Protein AF-A0A4R0RV62-F1 (afdb_monomer_lite)

Foldseek 3Di:
DDLDPDAWEKEWQAAFLAPDPVNRQFGWIWTGDRQFTADIGTRVDDDDDPVRHHYHYLVNQWYWWFFFEFLAAELQFAQCQVVFDDDDPLAPVSQVVRSLVSLLCCVVCLVVSLVRSLVLLVLQLVLRYAEYEYEFEDFLRNQCSSVVSLLVSCVVCVSRHRYAYEYEHEAQQDDPVAPPDCRGRVNSLVVSLPDLRHAEYEYELVNYPDPVSSLVVLLVRLLSCLVNVHAYEYQFQLAQDPVDDGCVVSNLVSQLVCVVVVSDDPLYAYEYEQNLNCVPDDLVRLLVVLCSCVVSVHRYAYEWQQQLQQSHYQPPPVVRASSTDLQLCSCVSRVHQHAYRNHYHCGSSHNDDGNHLVVQLVVSCVNNVADDSSSSVSSSCNRGVSSCSSSSHDDPPDPPDDCSCRRTGGDGGHRPRIDIGGNPPAAEAEFACQQQVLLLLCLLQVLLVDPLNDQQVLLFFAFDDEQFPPDFWDDPDPPDTARETETAPVDGGDDNDPPDPLCRRYVHYPPLLSVLLNQLRSLADLNLLSQLLLQLLCCLAQPDDDPDDDHDHHYFYAHVPFGWPWKFKFWAAFDDDCVQFGWYWYAYPVVRGIDPVSTDHRGTAMWMWTATPVRFIKIKHQNVSNRGQQKWFACQLNWFPVCNVPCRIGRIDIGHPVCVVVVVRTTDTDDIDICNPDVLLVVLSVDDDDPVCVVVSCVVSQVRSCVNNVHHDDPSSSVSNSVSNVVSNVRVVSCVVVVSSVVGDSRTWMWGRDSVRDTDTD

InterPro domains:
  IPR032466 Metal-dependent hydrolase [SSF51556] (68-394)
  IPR052349 Metallo-dependent Hydrolases Superfamily Enzymes [PTHR32027] (11-478)

pLDDT: mean 86.6, std 13.99, range [22.2, 98.69]

Radius of gyration: 32.66 Å; chains: 1; bounding box: 83×63×93 Å

Secondary structure (DSSP, 8-state):
--------EEEEEEE---SSHHHHTSEEEEEEETTEEEEEEETTSPPP--TT-EEEE-TT-EEEEEPEEEEEEESTTTT-GGGSPPPSS-SHHHHHHHHHHHHTTGGG-HHHHHHHHHHHHHHHHHTTEEEEEEEEE-BTTTBTHHHHHHHHHHHHHTTT-EEEEEEEE-S-S--TTTTT-TTSHHHHHHHHHT-TT--EEEE-GGGSSSHHHHHHHHHHHHHHHHHTT-EEEEEE--S--TTSPPTHHHHHHHHHHHHHTT-S-TT--EEEEE-GGGGG--HHHHHHHHHHHHHTT--EEEEE-HHHHHHHSSTTSSS----S--HHHHHHHH----EE--B-SSBTTB-S--S-HHHHHHHHHHHHT--SHHHHHHHHHHTTHHHHHHTT-S----TTS-GGGTTTS--TTSBS-EEEEE---S-EEEEEHHHHHHHHHHHHHGGGGSTTSPPPHHHHSEE-S--STTSPPEEEETTEEEEEEEEETTSPPPP-STTS-HHHHSTTS-HHHHHHHHHHHHT-S-HHHHHHHHHHHHIIIIIS--TT-TTPPEEEEEETTEEEEEEEEEEEEE---TTT-PPEEEEETTTTEEEGGGS--TTSEEEEEEEETT--EEEEESSTTTTT--EEEE-TTSS-GGGTTS-SEEE-EEE-GGGHHHHHHHEEEEEEEESTT-HHHHHHTS----TTTHHHHHHHHHHHHHHHHTSPPPHHHHHHHHHHHHHHHHHHHHHHHTTGGGGS-SSPPEEEE-TTS-EEE-

Organism: NCBI:txid92696

Structure (mmCIF, N/CA/C/O backbone):
data_AF-A0A4R0RV62-F1
#
_entry.id   AF-A0A4R0RV62-F1
#
loop_
_atom_site.group_PDB
_atom_site.id
_atom_site.type_symbol
_atom_site.label_atom_id
_atom_site.label_alt_id
_atom_site.label_comp_id
_atom_site.label_asym_id
_atom_site.label_entity_id
_atom_site.label_seq_id
_atom_site.pdbx_PDB_ins_code
_atom_site.Cartn_x
_atom_site.Cartn_y
_atom_site.Cartn_z
_atom_site.occupancy
_atom_site.B_iso_or_equiv
_atom_site.auth_seq_id
_atom_site.auth_comp_id
_atom_site.auth_asym_id
_atom_site.auth_atom_id
_atom_site.pdbx_PDB_model_num
ATOM 1 N N . MET A 1 1 ? -14.850 -23.890 -8.393 1.00 30.45 1 MET A N 1
ATOM 2 C CA . MET A 1 1 ? -13.813 -24.939 -8.290 1.00 30.45 1 MET A CA 1
ATOM 3 C C . MET A 1 1 ? -12.526 -24.263 -8.727 1.00 30.45 1 MET A C 1
ATOM 5 O O . MET A 1 1 ? -12.516 -23.811 -9.859 1.00 30.45 1 MET A O 1
ATOM 9 N N . GLU A 1 2 ? -11.512 -23.995 -7.912 1.00 22.20 2 GLU A N 1
ATOM 10 C CA . GLU A 1 2 ? -11.146 -24.391 -6.545 1.00 22.20 2 GLU A CA 1
ATOM 11 C C . GLU A 1 2 ? -10.607 -23.141 -5.823 1.00 22.20 2 GLU A C 1
ATOM 13 O O . GLU A 1 2 ? -9.750 -22.439 -6.349 1.00 22.20 2 GLU A O 1
ATOM 18 N N . THR A 1 3 ? -11.134 -22.824 -4.641 1.00 25.77 3 THR A N 1
ATOM 19 C CA . THR A 1 3 ? -10.435 -21.978 -3.665 1.00 25.77 3 THR A CA 1
ATOM 20 C C . THR A 1 3 ? -9.341 -22.843 -3.059 1.00 25.77 3 THR A C 1
ATOM 22 O O . THR A 1 3 ? -9.663 -23.908 -2.539 1.00 25.77 3 THR A O 1
ATOM 25 N N . THR A 1 4 ? -8.080 -22.430 -3.147 1.00 29.02 4 THR A N 1
ATOM 26 C CA . THR A 1 4 ? -6.927 -23.152 -2.594 1.00 29.02 4 THR A CA 1
ATOM 27 C C . THR A 1 4 ? -7.012 -23.227 -1.067 1.00 29.02 4 THR A C 1
ATOM 29 O O . THR A 1 4 ? -6.428 -22.424 -0.347 1.00 29.02 4 THR A O 1
ATOM 32 N N . THR A 1 5 ? -7.763 -24.196 -0.557 1.00 38.66 5 THR A N 1
ATOM 33 C CA . THR A 1 5 ? -7.417 -24.898 0.673 1.00 38.66 5 THR A CA 1
ATOM 34 C C . THR A 1 5 ? -6.419 -25.970 0.273 1.00 38.66 5 THR A C 1
ATOM 36 O O . THR A 1 5 ? -6.857 -26.961 -0.292 1.00 38.66 5 THR A O 1
ATOM 39 N N . GLU A 1 6 ? -5.121 -25.770 0.502 1.00 43.03 6 GLU A N 1
ATOM 40 C CA . GLU A 1 6 ? -4.186 -26.862 0.818 1.00 43.03 6 GLU A CA 1
ATOM 41 C C . GLU A 1 6 ? -2.770 -26.327 1.043 1.00 43.03 6 GLU A C 1
ATOM 43 O O . GLU A 1 6 ? -2.179 -25.673 0.188 1.00 43.03 6 GLU A O 1
ATOM 48 N N . GLY A 1 7 ? -2.250 -26.605 2.235 1.00 63.66 7 GLY A N 1
ATOM 49 C CA . GLY A 1 7 ? -0.914 -26.242 2.673 1.00 63.66 7 GLY A CA 1
ATOM 50 C C . GLY A 1 7 ? -0.914 -26.018 4.175 1.00 63.66 7 GLY A C 1
ATOM 51 O O . GLY A 1 7 ? -1.031 -24.885 4.635 1.00 63.66 7 GLY A O 1
ATOM 52 N N . ASP A 1 8 ? -0.809 -27.100 4.945 1.00 85.00 8 ASP A N 1
ATOM 53 C CA . ASP A 1 8 ? -0.265 -26.979 6.296 1.00 85.00 8 ASP A CA 1
ATOM 54 C C . ASP A 1 8 ? 1.113 -26.300 6.163 1.00 85.00 8 ASP A C 1
ATOM 56 O O . ASP A 1 8 ? 1.862 -26.623 5.242 1.00 85.00 8 ASP A O 1
ATOM 60 N N . ILE A 1 9 ? 1.438 -25.339 7.027 1.00 87.56 9 ILE A N 1
ATOM 61 C CA . ILE A 1 9 ? 2.710 -24.602 6.968 1.00 87.56 9 ILE A CA 1
ATOM 62 C C . ILE A 1 9 ? 3.411 -24.652 8.322 1.00 87.56 9 ILE A C 1
ATOM 64 O O . ILE A 1 9 ? 2.785 -24.450 9.362 1.00 87.56 9 ILE A O 1
ATOM 68 N N . ALA A 1 10 ? 4.714 -24.905 8.317 1.00 89.50 10 ALA A N 1
ATOM 69 C CA . ALA A 1 10 ? 5.580 -24.789 9.479 1.00 89.50 10 ALA A CA 1
ATOM 70 C C . ALA A 1 10 ? 6.507 -23.581 9.312 1.00 89.50 10 ALA A C 1
ATOM 72 O O . ALA A 1 10 ? 7.312 -23.526 8.386 1.00 89.50 10 ALA A O 1
ATOM 73 N N . ILE A 1 11 ? 6.398 -22.617 10.221 1.00 91.44 11 ILE A N 1
ATOM 74 C CA . ILE A 1 11 ? 7.263 -21.440 10.291 1.00 91.44 11 ILE A CA 1
ATOM 75 C C . ILE A 1 11 ? 8.333 -21.731 11.329 1.00 91.44 11 ILE A C 1
ATOM 77 O O . ILE A 1 11 ? 8.000 -21.941 12.495 1.00 91.44 11 ILE A O 1
ATOM 81 N N . LEU A 1 12 ? 9.594 -21.769 10.919 1.00 88.94 12 LEU A N 1
ATOM 82 C CA . LEU A 1 12 ? 10.710 -22.136 11.783 1.00 88.94 12 LEU A CA 1
ATOM 83 C C . LEU A 1 12 ? 11.514 -20.910 12.205 1.00 88.94 12 LEU A C 1
ATOM 85 O O . LEU A 1 12 ? 11.571 -19.911 11.488 1.00 88.94 12 LEU A O 1
ATOM 89 N N . ASN A 1 13 ? 12.153 -21.014 13.371 1.00 86.50 13 ASN A N 1
ATOM 90 C CA . ASN A 1 13 ? 13.134 -20.049 13.866 1.00 86.50 13 ASN A CA 1
ATOM 91 C C . ASN A 1 13 ? 12.639 -18.592 13.841 1.00 86.50 13 ASN A C 1
ATOM 93 O O . ASN A 1 13 ? 13.360 -17.687 13.424 1.00 86.50 13 ASN A O 1
ATOM 97 N N . VAL A 1 14 ? 11.408 -18.346 14.292 1.00 91.50 14 VAL A N 1
ATOM 98 C CA . VAL A 1 14 ? 10.809 -17.006 14.305 1.00 91.50 14 VAL A CA 1
ATOM 99 C C . VAL A 1 14 ? 10.760 -16.421 15.714 1.00 91.50 14 VAL A C 1
ATOM 101 O O . VAL A 1 14 ? 10.552 -17.141 16.694 1.00 91.50 14 VAL A O 1
ATOM 104 N N . HIS A 1 15 ? 10.935 -15.105 15.837 1.00 91.88 15 HIS A N 1
ATOM 105 C CA . HIS A 1 15 ? 10.677 -14.401 17.090 1.00 91.88 15 HIS A CA 1
ATOM 106 C C . HIS A 1 15 ? 9.179 -14.172 17.282 1.00 91.88 15 HIS A C 1
ATOM 108 O O . HIS A 1 15 ? 8.457 -13.847 16.339 1.00 91.88 15 HIS A O 1
ATOM 114 N N . LEU A 1 16 ? 8.724 -14.270 18.529 1.00 92.00 16 LEU A N 1
ATOM 115 C CA . LEU A 1 16 ? 7.367 -13.904 18.926 1.00 92.00 16 LEU A CA 1
ATOM 116 C C . LEU A 1 16 ? 7.413 -12.663 19.832 1.00 92.00 16 LEU A C 1
ATOM 118 O O . LEU A 1 16 ? 8.347 -12.530 20.627 1.00 92.00 16 LEU A O 1
ATOM 122 N N . PRO A 1 17 ? 6.427 -11.751 19.745 1.00 89.94 17 PRO A N 1
ATOM 123 C CA . PRO A 1 17 ? 6.446 -10.450 20.416 1.00 89.94 17 PRO A CA 1
ATOM 124 C C . PRO A 1 17 ? 6.071 -10.554 21.904 1.00 89.94 17 PRO A C 1
ATOM 126 O O . PRO A 1 17 ? 5.199 -9.834 22.390 1.00 89.94 17 PRO A O 1
ATOM 129 N N . PHE A 1 18 ? 6.721 -11.457 22.641 1.00 86.62 18 PHE A N 1
ATOM 130 C CA . PHE A 1 18 ? 6.502 -11.608 24.074 1.00 86.62 18 PHE A CA 1
ATOM 131 C C . PHE A 1 18 ? 6.853 -10.308 24.827 1.00 86.62 18 PHE A C 1
ATOM 133 O O . PHE A 1 18 ? 7.864 -9.670 24.524 1.00 86.62 18 PHE A O 1
ATOM 140 N N . PRO A 1 19 ? 6.062 -9.911 25.842 1.00 80.00 19 PRO A N 1
ATOM 141 C CA . PRO A 1 19 ? 6.409 -8.794 26.725 1.00 80.00 19 PRO A CA 1
ATOM 142 C C . PRO A 1 19 ? 7.682 -9.051 27.537 1.00 80.00 19 PRO A C 1
ATOM 144 O O . PRO A 1 19 ? 8.449 -8.128 27.804 1.00 80.00 19 PRO A O 1
ATOM 147 N N . ASP A 1 20 ? 7.901 -10.308 27.932 1.00 82.25 20 ASP A N 1
ATOM 148 C CA . ASP A 1 20 ? 9.097 -10.725 28.656 1.00 82.25 20 ASP A CA 1
ATOM 149 C C . ASP A 1 20 ? 10.324 -10.763 27.719 1.00 82.25 20 ASP A C 1
ATOM 151 O O . ASP A 1 20 ? 10.306 -11.502 26.729 1.00 82.25 20 ASP A O 1
ATOM 155 N N . PRO A 1 21 ? 11.409 -10.021 28.018 1.00 79.06 21 PRO A N 1
ATOM 156 C CA . PRO A 1 21 ? 12.585 -9.961 27.152 1.00 79.06 21 PRO A CA 1
ATOM 157 C C . PRO A 1 21 ? 13.294 -11.302 26.932 1.00 79.06 21 PRO A C 1
ATOM 159 O O . PRO A 1 21 ? 13.880 -11.501 25.868 1.00 79.06 21 PRO A O 1
ATOM 162 N N . ALA A 1 22 ? 13.271 -12.218 27.908 1.00 79.19 22 ALA A N 1
ATOM 163 C CA . ALA A 1 22 ? 13.924 -13.518 27.759 1.00 79.19 22 ALA A CA 1
ATOM 164 C C . ALA A 1 22 ? 13.156 -14.403 26.764 1.00 79.19 22 ALA A C 1
ATOM 166 O O . ALA A 1 22 ? 13.755 -15.017 25.878 1.00 79.19 22 ALA A O 1
ATOM 167 N N . ASN A 1 23 ? 11.826 -14.394 26.845 1.00 84.06 23 ASN A N 1
ATOM 168 C CA . ASN A 1 23 ? 10.973 -15.066 25.871 1.00 84.06 23 ASN A CA 1
ATOM 169 C C . ASN A 1 23 ? 11.023 -14.395 24.491 1.00 84.06 23 ASN A C 1
ATOM 171 O O . ASN A 1 23 ? 11.078 -15.099 23.489 1.00 84.06 23 ASN A O 1
ATOM 175 N N . ALA A 1 24 ? 11.075 -13.061 24.413 1.00 83.81 24 ALA A N 1
ATOM 176 C CA . ALA A 1 24 ? 11.183 -12.343 23.137 1.00 83.81 24 ALA A CA 1
ATOM 177 C C . ALA A 1 24 ? 12.490 -12.660 22.385 1.00 83.81 24 ALA A C 1
ATOM 179 O O . ALA A 1 24 ? 12.513 -12.711 21.155 1.00 83.81 24 ALA A O 1
ATOM 180 N N . ALA A 1 25 ? 13.579 -12.912 23.118 1.00 83.69 25 ALA A N 1
ATOM 181 C CA . ALA A 1 25 ? 14.862 -13.330 22.553 1.00 83.69 25 ALA A CA 1
ATOM 182 C C . ALA A 1 25 ? 14.904 -14.814 22.136 1.00 83.69 25 ALA A C 1
ATOM 184 O O . ALA A 1 25 ? 15.859 -15.240 21.489 1.00 83.69 25 ALA A O 1
ATOM 185 N N . THR A 1 26 ? 13.896 -15.606 22.507 1.00 87.88 26 THR A N 1
ATOM 186 C CA . THR A 1 26 ? 13.816 -17.029 22.167 1.00 87.88 26 THR A CA 1
ATOM 187 C C . THR A 1 26 ? 13.224 -17.216 20.769 1.00 87.88 26 THR A C 1
ATOM 189 O O . THR A 1 26 ? 12.314 -16.493 20.366 1.00 87.88 26 THR A O 1
ATOM 192 N N . LEU A 1 27 ? 13.737 -18.206 20.034 1.00 91.56 27 LEU A N 1
ATOM 193 C CA . LEU A 1 27 ? 13.204 -18.620 18.737 1.00 91.56 27 LEU A CA 1
ATOM 194 C C . LEU A 1 27 ? 12.124 -19.685 18.904 1.00 91.56 27 LEU A C 1
ATOM 196 O O . LEU A 1 27 ? 12.255 -20.597 19.730 1.00 91.56 27 LEU A O 1
ATOM 200 N N . PHE A 1 28 ? 11.088 -19.592 18.079 1.00 93.00 28 PHE A N 1
ATOM 201 C CA . PHE A 1 28 ? 9.946 -20.493 18.079 1.00 93.00 28 PHE A CA 1
ATOM 202 C C . PHE A 1 28 ? 9.702 -21.092 16.696 1.00 93.00 28 PHE A C 1
ATOM 204 O O . PHE A 1 28 ? 10.036 -20.496 15.675 1.00 93.00 28 PHE A O 1
ATOM 211 N N . ASN A 1 29 ? 9.068 -22.259 16.696 1.00 92.56 29 ASN A N 1
ATOM 212 C CA . ASN A 1 29 ? 8.475 -22.899 15.537 1.00 92.56 29 ASN A CA 1
ATOM 213 C C . ASN A 1 29 ? 6.950 -22.834 15.691 1.00 92.56 29 ASN A C 1
ATOM 215 O O . ASN A 1 29 ? 6.413 -23.187 16.746 1.00 92.56 29 ASN A O 1
ATOM 219 N N . VAL A 1 30 ? 6.254 -22.377 14.652 1.00 92.69 30 VAL A N 1
ATOM 220 C CA . VAL A 1 30 ? 4.793 -22.251 14.609 1.00 92.69 30 VAL A CA 1
ATOM 221 C C . VAL A 1 30 ? 4.271 -23.134 13.488 1.00 92.69 30 VAL A C 1
ATOM 223 O O . VAL A 1 30 ? 4.562 -22.890 12.322 1.00 92.69 30 VAL A O 1
ATOM 226 N N . THR A 1 31 ? 3.498 -24.165 13.825 1.00 92.19 31 THR A N 1
ATOM 227 C CA . THR A 1 31 ? 2.853 -25.017 12.814 1.00 92.19 31 THR A CA 1
ATOM 228 C C . THR A 1 31 ? 1.397 -24.622 12.673 1.00 92.19 31 THR A C 1
ATOM 230 O O . THR A 1 31 ? 0.686 -24.471 13.669 1.00 92.19 31 THR A O 1
ATOM 233 N N . CYS A 1 32 ? 0.953 -24.479 11.434 1.00 91.19 32 CYS A N 1
ATOM 234 C CA . CYS A 1 32 ? -0.414 -24.172 11.071 1.00 91.19 32 CYS A CA 1
ATOM 235 C C . CYS A 1 32 ? -1.001 -25.337 10.283 1.00 91.19 32 CYS A C 1
ATOM 237 O O . CYS A 1 32 ? -0.399 -25.794 9.313 1.00 91.19 32 CYS A O 1
ATOM 239 N N . LYS A 1 33 ? -2.188 -25.791 10.685 1.00 90.25 33 LYS A N 1
ATOM 240 C CA . LYS A 1 33 ? -2.940 -26.838 10.001 1.00 90.25 33 LYS A CA 1
ATOM 241 C C . LYS A 1 33 ? -4.363 -26.398 9.734 1.00 90.25 33 LYS A C 1
ATOM 243 O O . LYS A 1 33 ? -5.014 -25.840 10.618 1.00 90.25 33 LYS A O 1
ATOM 248 N N . SER A 1 34 ? -4.856 -26.658 8.523 1.00 87.31 34 SER A N 1
ATOM 249 C CA . SER A 1 34 ? -6.238 -26.317 8.131 1.00 87.31 34 SER A CA 1
ATOM 250 C C . SER A 1 34 ? -6.627 -24.856 8.445 1.00 87.31 34 SER A C 1
ATOM 252 O O . SER A 1 34 ? -7.707 -24.583 8.972 1.00 87.31 34 SER A O 1
ATOM 254 N N . GLY A 1 35 ? -5.719 -23.911 8.174 1.00 86.94 35 GLY A N 1
ATOM 255 C CA . GLY A 1 35 ? -5.945 -22.477 8.399 1.00 86.94 35 GLY A CA 1
ATOM 256 C C . GLY A 1 35 ? -5.928 -22.031 9.867 1.00 86.94 35 GLY A C 1
ATOM 257 O O . GLY A 1 35 ? -6.360 -20.917 10.165 1.00 86.94 35 GLY A O 1
ATOM 258 N N . ARG A 1 36 ? -5.448 -22.867 10.796 1.00 90.69 36 ARG A N 1
ATOM 259 C CA . ARG A 1 36 ? -5.307 -22.531 12.222 1.00 90.69 36 ARG A CA 1
ATOM 260 C C . ARG A 1 36 ? -3.944 -22.904 12.770 1.00 90.69 36 ARG A C 1
ATOM 262 O O . ARG A 1 36 ? -3.308 -23.830 12.281 1.00 90.69 36 ARG A O 1
ATOM 269 N N . ILE A 1 37 ? -3.524 -22.235 13.833 1.00 91.06 37 ILE A N 1
ATOM 270 C CA . ILE A 1 37 ? -2.291 -22.557 14.551 1.00 91.06 37 ILE A CA 1
ATOM 271 C C . ILE A 1 37 ? -2.498 -23.852 15.340 1.00 91.06 37 ILE A C 1
ATOM 273 O O . ILE A 1 37 ? -3.351 -23.922 16.225 1.00 91.06 37 ILE A O 1
ATOM 277 N N . SER A 1 38 ? -1.724 -24.889 15.024 1.00 91.88 38 SER A N 1
ATOM 278 C CA . SER A 1 38 ? -1.786 -26.191 15.696 1.00 91.88 38 SER A CA 1
ATOM 279 C C . SER A 1 38 ? -0.756 -26.335 16.813 1.00 91.88 38 SER A C 1
ATOM 281 O O . SER A 1 38 ? -1.007 -27.050 17.781 1.00 91.88 38 SER A O 1
ATOM 283 N N . SER A 1 39 ? 0.404 -25.683 16.693 1.00 91.12 39 SER A N 1
ATOM 284 C CA . SER A 1 39 ? 1.458 -25.731 17.711 1.00 91.12 39 SER A CA 1
ATOM 285 C C . SER A 1 39 ? 2.341 -24.483 17.688 1.00 91.12 39 SER A C 1
ATOM 287 O O . SER A 1 39 ? 2.560 -23.876 16.639 1.00 91.12 39 SER A O 1
ATOM 289 N N . VAL A 1 40 ? 2.858 -24.128 18.867 1.00 91.75 40 VAL A N 1
ATOM 290 C CA . VAL A 1 40 ? 3.887 -23.103 19.079 1.00 91.75 40 VAL A CA 1
ATOM 291 C C . VAL A 1 40 ? 4.917 -23.699 20.039 1.00 91.75 40 VAL A C 1
ATOM 293 O O . VAL A 1 40 ? 4.603 -23.948 21.203 1.00 91.75 40 VAL A O 1
ATOM 296 N N . THR A 1 41 ? 6.128 -23.985 19.562 1.00 91.44 41 THR A N 1
ATOM 297 C CA . THR A 1 41 ? 7.184 -24.658 20.344 1.00 91.44 41 THR A CA 1
ATOM 298 C C . THR A 1 41 ? 8.502 -23.905 20.242 1.00 91.44 41 THR A C 1
ATOM 300 O O . THR A 1 41 ? 8.752 -23.232 19.253 1.00 91.44 41 THR A O 1
ATOM 303 N N . GLN A 1 42 ? 9.376 -23.999 21.245 1.00 90.94 42 GLN A N 1
ATOM 304 C CA . GLN A 1 42 ? 10.717 -23.409 21.143 1.00 90.94 42 GLN A CA 1
ATOM 305 C C . GLN A 1 42 ? 11.555 -24.153 20.091 1.00 90.94 42 GLN A C 1
ATOM 307 O O . GLN A 1 42 ? 11.478 -25.376 19.998 1.00 90.94 42 GLN A O 1
ATOM 312 N N . ALA A 1 43 ? 12.369 -23.429 19.318 1.00 81.38 43 ALA A N 1
ATOM 313 C CA . ALA A 1 43 ? 13.012 -23.949 18.107 1.00 81.38 43 ALA A CA 1
ATOM 314 C C . ALA A 1 43 ? 14.012 -25.101 18.335 1.00 81.38 43 ALA A C 1
ATOM 316 O O . ALA A 1 43 ? 14.244 -25.908 17.442 1.00 81.38 43 ALA A O 1
ATOM 317 N N . HIS A 1 44 ? 14.582 -25.217 19.539 1.00 67.94 44 HIS A N 1
ATOM 318 C CA . HIS A 1 44 ? 15.493 -26.309 19.909 1.00 67.94 44 HIS A CA 1
ATOM 319 C C . HIS A 1 44 ? 14.775 -27.633 20.231 1.00 67.94 44 HIS A C 1
ATOM 321 O O . HIS A 1 44 ? 15.429 -28.638 20.513 1.00 67.94 44 HIS A O 1
ATOM 327 N N . LEU A 1 45 ? 13.442 -27.637 20.227 1.00 58.53 45 LEU A N 1
ATOM 328 C CA . LEU A 1 45 ? 12.626 -28.840 20.327 1.00 58.53 45 LEU A CA 1
ATOM 329 C C . LEU A 1 45 ? 12.293 -29.303 18.905 1.00 58.53 45 LEU A C 1
ATOM 331 O O . LEU A 1 45 ? 11.856 -28.498 18.084 1.00 58.53 45 LEU A O 1
ATOM 335 N N . HIS A 1 46 ? 12.519 -30.591 18.616 1.00 52.47 46 HIS A N 1
ATOM 336 C CA . HIS A 1 46 ? 12.188 -31.192 17.321 1.00 52.47 46 HIS A CA 1
ATOM 337 C C . HIS A 1 46 ? 10.750 -30.841 16.921 1.00 52.47 46 HIS A C 1
ATOM 339 O O . HIS A 1 46 ? 9.814 -31.080 17.686 1.00 52.47 46 HIS A O 1
ATOM 345 N N . VAL A 1 47 ? 10.581 -30.303 15.713 1.00 54.16 47 VAL A N 1
ATOM 346 C CA . VAL A 1 47 ? 9.277 -30.283 15.048 1.00 54.16 47 VAL A CA 1
ATOM 347 C C . VAL A 1 47 ? 8.987 -31.729 14.662 1.00 54.16 47 VAL A C 1
ATOM 349 O O . VAL A 1 47 ? 9.829 -32.364 14.031 1.00 54.16 47 VAL A O 1
ATOM 352 N N . GLU A 1 48 ? 7.857 -32.286 15.100 1.00 52.66 48 GLU A N 1
ATOM 353 C CA . GLU A 1 48 ? 7.422 -33.590 14.593 1.00 52.66 48 GLU A CA 1
ATOM 354 C C . GLU A 1 48 ? 7.232 -33.466 13.078 1.00 52.66 48 GLU A C 1
ATOM 356 O O . GLU A 1 48 ? 6.465 -32.609 12.630 1.00 52.66 48 GLU A O 1
ATOM 361 N N . ASP A 1 49 ? 7.961 -34.289 12.313 1.00 46.09 49 ASP A N 1
ATOM 362 C CA . ASP A 1 49 ? 7.899 -34.340 10.852 1.00 46.09 49 ASP A CA 1
ATOM 363 C C . ASP A 1 49 ? 6.439 -34.457 10.405 1.00 46.09 49 ASP A C 1
ATOM 365 O O . ASP A 1 49 ? 5.777 -35.489 10.529 1.00 46.09 49 ASP A O 1
ATOM 369 N N . SER A 1 50 ? 5.917 -33.351 9.893 1.00 48.69 50 SER A N 1
ATOM 370 C CA . SER A 1 50 ? 4.694 -33.338 9.117 1.00 48.69 50 SER A CA 1
ATOM 371 C C . SER A 1 50 ? 5.133 -33.461 7.668 1.00 48.69 50 SER A C 1
ATOM 373 O O . SER A 1 50 ? 5.314 -32.439 7.013 1.00 48.69 50 SER A O 1
ATOM 375 N N . ASP A 1 51 ? 5.289 -34.697 7.181 1.00 51.06 51 ASP A N 1
ATOM 376 C CA . ASP A 1 51 ? 5.717 -35.085 5.816 1.00 51.06 51 ASP A CA 1
ATOM 377 C C . ASP A 1 51 ? 4.938 -34.404 4.653 1.00 51.06 51 ASP A C 1
ATOM 379 O O . ASP A 1 51 ? 5.179 -34.691 3.482 1.00 51.06 51 ASP A O 1
ATOM 383 N N . GLN A 1 52 ? 3.976 -33.518 4.946 1.00 56.12 52 GLN A N 1
ATOM 384 C CA . GLN A 1 52 ? 3.099 -32.827 3.995 1.00 56.12 52 GLN A CA 1
ATOM 385 C C . GLN A 1 52 ? 2.987 -31.299 4.198 1.00 56.12 52 GLN A C 1
ATOM 387 O O . GLN A 1 52 ? 2.244 -30.662 3.454 1.00 56.12 52 GLN A O 1
ATOM 392 N N . ALA A 1 53 ? 3.676 -30.692 5.176 1.00 63.62 53 ALA A N 1
ATOM 393 C CA . ALA A 1 53 ? 3.600 -29.242 5.404 1.00 63.62 53 ALA A CA 1
ATOM 394 C C . ALA A 1 53 ? 4.681 -28.477 4.619 1.00 63.62 53 ALA A C 1
ATOM 396 O O . ALA A 1 53 ? 5.836 -28.902 4.577 1.00 63.62 53 ALA A O 1
ATOM 397 N N . SER A 1 54 ? 4.333 -27.327 4.034 1.00 79.44 54 SER A N 1
ATOM 398 C CA . SER A 1 54 ? 5.326 -26.392 3.495 1.00 79.44 54 SER A CA 1
ATOM 399 C C . SER A 1 54 ? 6.139 -25.788 4.643 1.00 79.44 54 SER A C 1
ATOM 401 O O . SER A 1 54 ? 5.608 -25.513 5.718 1.00 79.44 54 SER A O 1
ATOM 403 N N . VAL A 1 55 ? 7.444 -25.607 4.451 1.00 82.88 55 VAL A N 1
ATOM 404 C CA . VAL A 1 55 ? 8.342 -25.092 5.495 1.00 82.88 55 VAL A CA 1
ATOM 405 C C . VAL A 1 55 ? 8.825 -23.700 5.108 1.00 82.88 55 VAL A C 1
ATOM 407 O O . VAL A 1 55 ? 9.326 -23.504 4.004 1.00 82.88 55 VAL A O 1
ATOM 410 N N . LEU A 1 56 ? 8.686 -22.746 6.028 1.00 83.12 56 LEU A N 1
ATOM 411 C CA . LEU A 1 56 ? 9.229 -21.395 5.929 1.00 83.12 56 LEU A CA 1
ATOM 412 C C . LEU A 1 56 ? 10.182 -21.156 7.102 1.00 83.12 56 LEU A C 1
ATOM 414 O O . LEU A 1 56 ? 9.739 -20.894 8.219 1.00 83.12 56 LEU A O 1
ATOM 418 N N . ASP A 1 57 ? 11.486 -21.234 6.862 1.00 82.00 57 ASP A N 1
ATOM 419 C CA . ASP A 1 57 ? 12.484 -20.871 7.869 1.00 82.00 57 ASP A CA 1
ATOM 420 C C . ASP A 1 57 ? 12.733 -19.355 7.856 1.00 82.00 57 ASP A C 1
ATOM 422 O O . ASP A 1 57 ? 12.997 -18.764 6.809 1.00 82.00 57 ASP A O 1
ATOM 426 N N . VAL A 1 58 ? 12.603 -18.712 9.018 1.00 81.62 58 VAL A N 1
ATOM 427 C CA . VAL A 1 58 ? 12.817 -17.266 9.202 1.00 81.62 58 VAL A CA 1
ATOM 428 C C . VAL A 1 58 ? 14.253 -16.963 9.658 1.00 81.62 58 VAL A C 1
ATOM 430 O O . VAL A 1 58 ? 14.628 -15.796 9.783 1.00 81.62 58 VAL A O 1
ATOM 433 N N . GLU A 1 59 ? 15.072 -17.993 9.898 1.00 80.88 59 GLU A N 1
ATOM 434 C CA . GLU A 1 59 ? 16.509 -17.901 10.201 1.00 80.88 59 GLU A CA 1
ATOM 435 C C . GLU A 1 59 ? 16.833 -17.006 11.417 1.00 80.88 59 GLU A C 1
ATOM 437 O O . GLU A 1 59 ? 17.905 -16.408 11.526 1.00 80.88 59 GLU A O 1
ATOM 442 N N . GLY A 1 60 ? 15.881 -16.841 12.340 1.00 82.06 60 GLY A N 1
ATOM 443 C CA . GLY A 1 60 ? 16.002 -15.919 13.471 1.00 82.06 60 GLY A CA 1
ATOM 444 C C . GLY A 1 60 ? 16.032 -14.437 13.084 1.00 82.06 60 GLY A C 1
ATOM 445 O O . GLY A 1 60 ? 16.372 -13.595 13.910 1.00 82.06 60 GLY A O 1
ATOM 446 N N . GLN A 1 61 ? 15.680 -14.088 11.843 1.00 79.69 61 GLN A N 1
ATOM 447 C CA . GLN A 1 61 ? 15.750 -12.723 11.311 1.00 79.69 61 GLN A CA 1
ATOM 448 C C . GLN A 1 61 ? 14.380 -12.051 11.186 1.00 79.69 61 GLN A C 1
ATOM 450 O O . GLN A 1 61 ? 14.238 -11.088 10.438 1.00 79.69 61 GLN A O 1
ATOM 455 N N . GLY A 1 62 ? 13.350 -12.510 11.894 1.00 84.94 62 GLY A N 1
ATOM 456 C CA . GLY A 1 62 ? 12.015 -11.929 11.778 1.00 84.94 62 GLY A CA 1
ATOM 457 C C . GLY A 1 62 ? 11.144 -12.152 12.998 1.00 84.94 62 GLY A C 1
ATOM 458 O O . GLY A 1 62 ? 11.360 -13.085 13.771 1.00 84.94 62 GLY A O 1
ATOM 459 N N . VAL A 1 63 ? 10.158 -11.273 13.157 1.00 90.56 63 VAL A N 1
ATOM 460 C CA . VAL A 1 63 ? 9.110 -11.385 14.173 1.00 90.56 63 VAL A CA 1
ATOM 461 C C . VAL A 1 63 ? 7.783 -11.713 13.502 1.00 90.56 63 VAL A C 1
ATOM 463 O O . VAL A 1 63 ? 7.389 -11.051 12.541 1.00 90.56 63 VAL A O 1
ATOM 466 N N . LEU A 1 64 ? 7.096 -12.734 14.007 1.00 93.31 64 LEU A N 1
ATOM 467 C CA . LEU A 1 64 ? 5.740 -13.070 13.588 1.00 93.31 64 LEU A CA 1
ATOM 468 C C . LEU A 1 64 ? 4.759 -12.227 14.396 1.00 93.31 64 LEU A C 1
ATOM 470 O O . LEU A 1 64 ? 4.747 -12.276 15.625 1.00 93.31 64 LEU A O 1
ATOM 474 N N . LEU A 1 65 ? 3.941 -11.456 13.692 1.00 93.12 65 LEU A N 1
ATOM 475 C CA . LEU A 1 65 ? 2.869 -10.649 14.256 1.00 93.12 65 LEU A CA 1
ATOM 476 C C . LEU A 1 65 ? 1.527 -11.121 13.692 1.00 93.12 65 LEU A C 1
ATOM 478 O O . LEU A 1 65 ? 1.493 -11.633 12.570 1.00 93.12 65 LEU A O 1
ATOM 482 N N . PRO A 1 66 ? 0.407 -10.891 14.398 1.00 92.38 66 PRO A N 1
ATOM 483 C CA . PRO A 1 66 ? -0.895 -10.951 13.756 1.00 92.38 66 PRO A CA 1
ATOM 484 C C . PRO A 1 66 ? -0.885 -9.995 12.564 1.00 92.38 66 PRO A C 1
ATOM 486 O O . PRO A 1 66 ? -0.299 -8.911 12.630 1.00 92.38 66 PRO A O 1
ATOM 489 N N . SER A 1 67 ? -1.508 -10.393 11.466 1.00 94.12 67 SER A N 1
ATOM 490 C CA . SER A 1 67 ? -1.589 -9.545 10.280 1.00 94.12 67 SER A CA 1
ATOM 491 C C . SER A 1 67 ? -2.375 -8.269 10.568 1.00 94.12 67 SER A C 1
ATOM 493 O O . SER A 1 67 ? -3.237 -8.207 11.460 1.00 94.12 67 SER A O 1
ATOM 495 N N . PHE A 1 68 ? -2.043 -7.226 9.815 1.00 97.44 68 PHE A N 1
ATOM 496 C CA . PHE A 1 68 ? -2.595 -5.901 10.035 1.00 97.44 68 PHE A CA 1
ATOM 497 C C . PHE A 1 68 ? -4.059 -5.826 9.604 1.00 97.44 68 PHE A C 1
ATOM 499 O O . PHE A 1 68 ? -4.521 -6.568 8.735 1.00 97.44 68 PHE A O 1
ATOM 506 N N . CYS A 1 69 ? -4.783 -4.886 10.205 1.00 97.81 69 CYS A N 1
ATOM 507 C CA . CYS A 1 69 ? -6.178 -4.628 9.886 1.00 97.81 69 CYS A CA 1
ATOM 508 C C . CYS A 1 69 ? -6.415 -3.129 9.716 1.00 97.81 69 CYS A C 1
ATOM 510 O O . CYS A 1 69 ? -6.033 -2.330 10.572 1.00 97.81 69 CYS A O 1
ATOM 512 N N . HIS A 1 70 ? -7.110 -2.741 8.646 1.00 98.38 70 HIS A N 1
ATOM 513 C CA . HIS A 1 70 ? -7.680 -1.395 8.566 1.00 98.38 70 HIS A CA 1
ATOM 514 C C . HIS A 1 70 ? -9.021 -1.380 9.288 1.00 98.38 70 HIS A C 1
ATOM 516 O O . HIS A 1 70 ? -10.041 -1.755 8.715 1.00 98.38 70 HIS A O 1
ATOM 522 N N . ALA A 1 71 ? -9.037 -0.915 10.537 1.00 97.88 71 ALA A N 1
ATOM 523 C CA . ALA A 1 71 ? -10.291 -0.742 11.275 1.00 97.88 71 ALA A CA 1
ATOM 524 C C . ALA A 1 71 ? -11.221 0.318 10.663 1.00 97.88 71 ALA A C 1
ATOM 526 O O . ALA A 1 71 ? -12.415 0.312 10.934 1.00 97.88 71 ALA A O 1
ATOM 527 N N . HIS A 1 72 ? -10.660 1.219 9.852 1.00 98.56 72 HIS A N 1
ATOM 528 C CA . HIS A 1 72 ? -11.357 2.346 9.247 1.00 98.56 72 HIS A CA 1
ATOM 529 C C . HIS A 1 72 ? -10.622 2.784 7.977 1.00 98.56 72 HIS A C 1
ATOM 531 O O . HIS A 1 72 ? -9.507 3.313 8.046 1.00 98.56 72 HIS A O 1
ATOM 537 N N . ILE A 1 73 ? -11.225 2.566 6.808 1.00 98.44 73 ILE A N 1
ATOM 538 C CA . ILE A 1 73 ? -10.688 3.019 5.516 1.00 98.44 73 ILE A CA 1
ATOM 539 C C . ILE A 1 73 ? -11.827 3.422 4.569 1.00 98.44 73 ILE A C 1
ATOM 541 O O . ILE A 1 73 ? -12.887 2.805 4.591 1.00 98.44 73 ILE A O 1
ATOM 545 N N . HIS A 1 74 ? -11.625 4.424 3.712 1.00 98.12 74 HIS A N 1
ATOM 546 C CA . HIS A 1 74 ? -12.596 4.807 2.675 1.00 98.12 74 HIS A CA 1
ATOM 547 C C . HIS A 1 74 ? -12.201 4.287 1.287 1.00 98.12 74 HIS A C 1
ATOM 549 O O . HIS A 1 74 ? -11.164 4.681 0.747 1.00 98.12 74 HIS A O 1
ATOM 555 N N . LEU A 1 75 ? -13.042 3.439 0.679 1.00 96.44 75 LEU A N 1
ATOM 556 C CA . LEU A 1 75 ? -12.809 2.929 -0.684 1.00 96.44 75 LEU A CA 1
ATOM 557 C C . LEU A 1 75 ? -13.257 3.907 -1.767 1.00 96.44 75 LEU A C 1
ATOM 559 O O . LEU A 1 75 ? -12.652 3.986 -2.834 1.00 96.44 75 LEU A O 1
ATOM 563 N N . ASP A 1 76 ? -14.307 4.663 -1.492 1.00 92.62 76 ASP A N 1
ATOM 564 C CA . ASP A 1 76 ? -14.967 5.545 -2.442 1.00 92.62 76 ASP A CA 1
ATOM 565 C C . ASP A 1 76 ? -14.137 6.790 -2.794 1.00 92.62 76 ASP A C 1
ATOM 567 O O . ASP A 1 76 ? -14.024 7.177 -3.961 1.00 92.62 76 ASP A O 1
ATOM 571 N N . LYS A 1 77 ? -13.473 7.377 -1.795 1.00 93.25 77 LYS A N 1
ATOM 572 C CA . LYS A 1 77 ? -12.667 8.601 -1.931 1.00 93.25 77 LYS A CA 1
ATOM 573 C C . LYS A 1 77 ? -11.156 8.385 -1.825 1.00 93.25 77 LYS A C 1
ATOM 575 O O . LYS A 1 77 ? -10.429 9.338 -1.553 1.00 93.25 77 LYS A O 1
ATOM 580 N N . CYS A 1 78 ? -10.657 7.168 -2.045 1.00 93.88 78 CYS A N 1
ATOM 581 C CA . CYS A 1 78 ? -9.215 6.923 -2.154 1.00 93.88 78 CYS A CA 1
ATOM 582 C C . CYS A 1 78 ? -8.662 7.393 -3.512 1.00 93.88 78 CYS A C 1
ATOM 584 O O . CYS A 1 78 ? -9.346 7.295 -4.532 1.00 93.88 78 CYS A O 1
ATOM 586 N N . PHE A 1 79 ? -7.427 7.908 -3.529 1.00 92.75 79 PHE A N 1
ATOM 587 C CA . PHE A 1 79 ? -6.732 8.414 -4.727 1.00 92.75 79 PHE A CA 1
ATOM 588 C C . PHE A 1 79 ? -7.515 9.472 -5.521 1.00 92.75 79 PHE A C 1
ATOM 590 O O . PHE A 1 79 ? -7.377 9.570 -6.739 1.00 92.75 79 PHE A O 1
ATOM 597 N N . LEU A 1 80 ? -8.343 10.260 -4.831 1.00 91.50 80 LEU A N 1
ATOM 598 C CA . LEU A 1 80 ? -9.227 11.249 -5.445 1.00 91.50 80 LEU A CA 1
ATOM 599 C C . LEU A 1 80 ? -8.566 12.624 -5.621 1.00 91.50 80 LEU A C 1
ATOM 601 O O . LEU A 1 80 ? -9.052 13.436 -6.398 1.00 91.50 80 LEU A O 1
ATOM 605 N N . LEU A 1 81 ? -7.447 12.890 -4.937 1.00 89.88 81 LEU A N 1
ATOM 606 C CA . LEU A 1 81 ? -6.827 14.220 -4.877 1.00 89.88 81 LEU A CA 1
ATOM 607 C C . LEU A 1 81 ? -6.516 14.828 -6.255 1.00 89.88 81 LEU A C 1
ATOM 609 O O . LEU A 1 81 ? -6.691 16.025 -6.432 1.00 89.88 81 LEU A O 1
ATOM 613 N N . GLU A 1 82 ? -6.092 14.024 -7.235 1.00 87.62 82 GLU A N 1
ATOM 614 C CA . GLU A 1 82 ? -5.794 14.508 -8.596 1.00 87.62 82 GLU A CA 1
ATOM 615 C C . GLU A 1 82 ? -7.047 14.926 -9.385 1.00 87.62 82 GLU A C 1
ATOM 617 O O . GLU A 1 82 ? -6.927 15.593 -10.412 1.00 87.62 82 GLU A O 1
ATOM 622 N N . LYS A 1 83 ? -8.237 14.534 -8.915 1.00 86.50 83 LYS A N 1
ATOM 623 C CA . LYS A 1 83 ? -9.537 14.896 -9.492 1.00 86.50 83 LYS A CA 1
ATOM 624 C C . LYS A 1 83 ? -10.223 16.047 -8.757 1.00 86.50 83 LYS A C 1
ATOM 626 O O . LYS A 1 83 ? -11.186 16.601 -9.274 1.00 86.50 83 LYS A O 1
ATOM 631 N N . CYS A 1 84 ? -9.751 16.395 -7.563 1.00 87.88 84 CYS A N 1
ATOM 632 C CA . CYS A 1 84 ? -10.228 17.569 -6.848 1.00 87.88 84 CYS A CA 1
ATOM 633 C C . CYS A 1 84 ? -9.675 18.847 -7.488 1.00 87.88 84 CYS A C 1
ATOM 635 O O . CYS A 1 84 ? -8.607 18.841 -8.109 1.00 87.88 84 CYS A O 1
ATOM 637 N N . ASP A 1 85 ? -10.366 19.968 -7.274 1.00 86.50 85 ASP A N 1
ATOM 638 C CA . ASP A 1 85 ? -9.739 21.269 -7.498 1.00 86.50 85 ASP A CA 1
ATOM 639 C C . ASP A 1 85 ? -8.466 21.395 -6.638 1.00 86.50 85 ASP A C 1
ATOM 641 O O . ASP A 1 85 ? -8.382 20.779 -5.566 1.00 86.50 85 ASP A O 1
ATOM 645 N N . PRO A 1 86 ? -7.472 22.191 -7.073 1.00 89.38 86 PRO A N 1
ATOM 646 C CA . PRO A 1 86 ? -6.295 22.463 -6.261 1.00 89.38 86 PRO A CA 1
ATOM 647 C C . PRO A 1 86 ? -6.681 22.980 -4.871 1.00 89.38 86 PRO A C 1
ATOM 649 O O . PRO A 1 86 ? -7.484 23.900 -4.757 1.00 89.38 86 PRO A O 1
ATOM 652 N N . LEU A 1 87 ? -6.078 22.402 -3.829 1.00 91.50 87 LEU A N 1
ATOM 653 C CA . LEU A 1 87 ? -6.261 22.865 -2.452 1.00 91.50 87 LEU A CA 1
ATOM 654 C C . LEU A 1 87 ? -5.556 24.214 -2.250 1.00 91.50 87 LEU A C 1
ATOM 656 O O . LEU A 1 87 ? -4.365 24.338 -2.554 1.00 91.50 87 LEU A O 1
ATOM 660 N N . GLU A 1 88 ? -6.268 25.195 -1.702 1.00 92.50 88 GLU A N 1
ATOM 661 C CA . GLU A 1 88 ? -5.777 26.536 -1.383 1.00 92.50 88 GLU A CA 1
ATOM 662 C C . GLU A 1 88 ? -5.586 26.733 0.130 1.00 92.50 88 GLU A C 1
ATOM 664 O O . GLU A 1 88 ? -4.537 27.228 0.552 1.00 92.50 88 GLU A O 1
ATOM 669 N N . THR A 1 89 ? -6.555 26.330 0.963 1.00 90.56 89 THR A N 1
ATOM 670 C CA . THR A 1 89 ? -6.512 26.531 2.431 1.00 90.56 89 THR A CA 1
ATOM 671 C C . THR A 1 89 ? -6.127 25.265 3.205 1.00 90.56 89 THR A C 1
ATOM 673 O O . THR A 1 89 ? -5.527 25.321 4.287 1.00 90.56 89 THR A O 1
ATOM 676 N N . GLY A 1 90 ? -6.445 24.103 2.644 1.00 88.06 90 GLY A N 1
ATOM 677 C CA . GLY A 1 90 ? -6.301 22.772 3.214 1.00 88.06 90 GLY A CA 1
ATOM 678 C C . GLY A 1 90 ? -7.155 22.526 4.457 1.00 88.06 90 GLY A C 1
ATOM 679 O O . GLY A 1 90 ? -6.799 21.642 5.235 1.00 88.06 90 GLY A O 1
ATOM 680 N N . ASP A 1 91 ? -8.183 23.336 4.719 1.00 90.25 91 ASP A N 1
ATOM 681 C CA . ASP A 1 91 ? -9.062 23.173 5.881 1.00 90.25 91 ASP A CA 1
ATOM 682 C C . ASP A 1 91 ? -10.222 22.195 5.618 1.00 90.25 91 ASP A C 1
ATOM 684 O O . ASP A 1 91 ? -10.429 21.710 4.506 1.00 90.25 91 ASP A O 1
ATOM 688 N N . PHE A 1 92 ? -10.974 21.875 6.674 1.00 88.62 92 PHE A N 1
ATOM 689 C CA . PHE A 1 92 ? -12.068 20.907 6.609 1.00 88.62 92 PHE A CA 1
ATOM 690 C C . PHE A 1 92 ? -13.204 21.332 5.662 1.00 88.62 92 PHE A C 1
ATOM 692 O O . PHE A 1 92 ? -13.781 20.483 4.984 1.00 88.62 92 PHE A O 1
ATOM 699 N N . GLN A 1 93 ? -13.518 22.630 5.591 1.00 88.81 93 GLN A N 1
ATOM 700 C CA . GLN A 1 93 ? -14.600 23.135 4.740 1.00 88.81 93 GLN A CA 1
ATOM 701 C C . GLN A 1 93 ? -14.204 23.084 3.266 1.00 88.81 93 GLN A C 1
ATOM 703 O O . GLN A 1 93 ? -14.995 22.651 2.428 1.00 88.81 93 GLN A O 1
ATOM 708 N N . GLU A 1 94 ? -12.960 23.450 2.950 1.00 92.12 94 GLU A N 1
ATOM 709 C CA . GLU A 1 94 ? -12.418 23.262 1.607 1.00 92.12 94 GLU A CA 1
ATOM 710 C C . GLU A 1 94 ? -12.420 21.780 1.217 1.00 92.12 94 GLU A C 1
ATOM 712 O O . GLU A 1 94 ? -12.895 21.437 0.133 1.00 92.12 94 GLU A O 1
ATOM 717 N N . ALA A 1 95 ? -11.959 20.893 2.106 1.00 91.69 95 ALA A N 1
ATOM 718 C CA . ALA A 1 95 ? -11.909 19.459 1.842 1.00 91.69 95 ALA A CA 1
ATOM 719 C C . ALA A 1 95 ? -13.292 18.862 1.538 1.00 91.69 95 ALA A C 1
ATOM 721 O O . ALA A 1 95 ? -13.420 18.081 0.588 1.00 91.69 95 ALA A O 1
ATOM 722 N N . LEU A 1 96 ? -14.328 19.258 2.290 1.00 88.00 96 LEU A N 1
ATOM 723 C CA . LEU A 1 96 ? -15.721 18.900 2.005 1.00 88.00 96 LEU A CA 1
ATOM 724 C C . LEU A 1 96 ? -16.146 19.383 0.618 1.00 88.00 96 LEU A C 1
ATOM 726 O O . LEU A 1 96 ? -16.638 18.589 -0.182 1.00 88.00 96 LEU A O 1
ATOM 730 N N . HIS A 1 97 ? -15.914 20.660 0.312 1.00 90.38 97 HIS A N 1
ATOM 731 C CA . HIS A 1 97 ? -16.351 21.283 -0.937 1.00 90.38 97 HIS A CA 1
ATOM 732 C C . HIS A 1 97 ? -15.714 20.649 -2.178 1.00 90.38 97 HIS A C 1
ATOM 734 O O . HIS A 1 97 ? -16.423 20.256 -3.108 1.00 90.38 97 HIS A O 1
ATOM 740 N N . VAL A 1 98 ? -14.386 20.502 -2.199 1.00 92.12 98 VAL A N 1
ATOM 741 C CA . VAL A 1 98 ? -13.686 19.931 -3.365 1.00 92.12 98 VAL A CA 1
ATOM 742 C C . VAL A 1 98 ? -13.996 18.443 -3.536 1.00 92.12 98 VAL A C 1
ATOM 744 O O . VAL A 1 98 ? -14.122 17.964 -4.663 1.00 92.12 98 VAL A O 1
ATOM 747 N N . THR A 1 99 ? -14.189 17.715 -2.430 1.00 91.62 99 THR A N 1
ATOM 748 C CA . THR A 1 99 ? -14.573 16.299 -2.476 1.00 91.62 99 THR A CA 1
ATOM 749 C C . THR A 1 99 ? -16.006 16.139 -2.981 1.00 91.62 99 THR A C 1
ATOM 751 O O . THR A 1 99 ? -16.249 15.300 -3.844 1.00 91.62 99 THR A O 1
ATOM 754 N N . ALA A 1 100 ? -16.949 16.954 -2.499 1.00 88.31 100 ALA A N 1
ATOM 755 C CA . ALA A 1 100 ? -18.336 16.947 -2.966 1.00 88.31 100 ALA A CA 1
ATOM 756 C C . ALA A 1 100 ? -18.429 17.251 -4.467 1.00 88.31 100 ALA A C 1
ATOM 758 O O . ALA A 1 100 ? -19.185 16.601 -5.186 1.00 88.31 100 ALA A O 1
ATOM 759 N N . ARG A 1 101 ? -17.607 18.182 -4.971 1.00 89.06 101 ARG A N 1
ATOM 760 C CA . ARG A 1 101 ? -17.522 18.448 -6.411 1.00 89.06 101 ARG A CA 1
ATOM 761 C C . ARG A 1 101 ? -17.070 17.212 -7.186 1.00 89.06 101 ARG A C 1
ATOM 763 O O . ARG A 1 101 ? -17.761 16.831 -8.124 1.00 89.06 101 ARG A O 1
ATOM 770 N N . ALA A 1 102 ? -15.971 16.579 -6.770 1.00 89.88 102 ALA A N 1
ATOM 771 C CA . ALA A 1 102 ? -15.430 15.391 -7.432 1.00 89.88 102 ALA A CA 1
ATOM 772 C C . ALA A 1 102 ? -16.389 14.183 -7.383 1.00 89.88 102 ALA A C 1
ATOM 774 O O . ALA A 1 102 ? -16.433 13.393 -8.325 1.00 89.88 102 ALA A O 1
ATOM 775 N N . LYS A 1 103 ? -17.191 14.053 -6.317 1.00 89.12 103 LYS A N 1
ATOM 776 C CA . LYS A 1 103 ? -18.210 12.997 -6.171 1.00 89.12 103 LYS A CA 1
ATOM 777 C C . LYS A 1 103 ? -19.305 13.045 -7.238 1.00 89.12 103 LYS A C 1
ATOM 779 O O . LYS A 1 103 ? -19.796 11.988 -7.625 1.00 89.12 103 LYS A O 1
ATOM 784 N N . ASN A 1 104 ? -19.660 14.226 -7.754 1.00 88.25 104 ASN A N 1
ATOM 785 C CA . ASN A 1 104 ? -20.689 14.351 -8.800 1.00 88.25 104 ASN A CA 1
ATOM 786 C C . ASN A 1 104 ? -20.341 13.576 -10.082 1.00 88.25 104 ASN A C 1
ATOM 788 O O . ASN A 1 104 ? -21.235 13.177 -10.828 1.00 88.25 104 ASN A O 1
ATOM 792 N N . ASP A 1 105 ? -19.054 13.323 -10.321 1.00 87.31 105 ASP A N 1
ATOM 793 C CA . ASP A 1 105 ? -18.591 12.610 -11.508 1.00 87.31 105 ASP A CA 1
ATOM 794 C C . ASP A 1 105 ? -18.564 11.082 -11.322 1.00 87.31 105 ASP A C 1
ATOM 796 O O . ASP A 1 105 ? -18.340 10.356 -12.288 1.00 87.31 105 ASP A O 1
ATOM 800 N N . PHE A 1 106 ? -18.833 10.554 -10.120 1.00 89.94 106 PHE A N 1
ATOM 801 C CA . PHE A 1 106 ? -18.697 9.115 -9.836 1.00 89.94 106 PHE A CA 1
ATOM 802 C C . PHE A 1 106 ? -19.637 8.249 -10.675 1.00 89.94 106 PHE A C 1
ATOM 804 O O . PHE A 1 106 ? -19.229 7.205 -11.177 1.00 89.94 106 PHE A O 1
ATOM 811 N N . SER A 1 107 ? -20.880 8.690 -10.870 1.00 88.25 107 SER A N 1
ATOM 812 C CA . SER A 1 107 ? -21.876 7.965 -11.670 1.00 88.25 107 SER A CA 1
ATOM 813 C C . SER A 1 107 ? -21.509 7.876 -13.155 1.00 88.25 107 SER A C 1
ATOM 815 O O . SER A 1 107 ? -22.007 6.998 -13.859 1.00 88.25 107 SER A O 1
ATOM 817 N N . HIS A 1 108 ? -20.620 8.750 -13.635 1.00 89.31 108 HIS A N 1
ATOM 818 C CA . HIS A 1 108 ? -20.170 8.770 -15.023 1.00 89.31 108 HIS A CA 1
ATOM 819 C C . HIS A 1 108 ? -19.020 7.784 -15.288 1.00 89.31 108 HIS A C 1
ATOM 821 O O . HIS A 1 108 ? -18.818 7.401 -16.441 1.00 89.31 108 HIS A O 1
ATOM 827 N N . ASP A 1 109 ? -18.284 7.358 -14.252 1.00 88.50 109 ASP A N 1
ATOM 828 C CA . ASP A 1 109 ? -17.122 6.470 -14.380 1.00 88.50 109 ASP A CA 1
ATOM 829 C C . ASP A 1 109 ? -16.955 5.537 -13.162 1.00 88.50 109 ASP A C 1
ATOM 831 O O . ASP A 1 109 ? -16.112 5.728 -12.280 1.00 88.50 109 ASP A O 1
ATOM 835 N N . LEU A 1 110 ? -17.773 4.481 -13.120 1.00 93.06 110 LEU A N 1
ATOM 836 C CA . LEU A 1 110 ? -17.710 3.460 -12.065 1.00 93.06 110 LEU A CA 1
ATOM 837 C C . LEU A 1 110 ? -16.441 2.599 -12.132 1.00 93.06 110 LEU A C 1
ATOM 839 O O . LEU A 1 110 ? -16.021 2.046 -11.114 1.00 93.06 110 LEU A O 1
ATOM 843 N N . GLU A 1 111 ? -15.822 2.479 -13.308 1.00 92.12 111 GLU A N 1
ATOM 844 C CA . GLU A 1 111 ? -14.574 1.728 -13.462 1.00 92.12 111 GLU A CA 1
ATOM 845 C C . GLU A 1 111 ? -13.397 2.483 -12.842 1.00 92.12 111 GLU A C 1
ATOM 847 O O . GLU A 1 111 ? -12.534 1.860 -12.226 1.00 92.12 111 GLU A O 1
ATOM 852 N N . ASP A 1 112 ? -13.360 3.814 -12.912 1.00 90.12 112 ASP A N 1
ATOM 853 C CA . ASP A 1 112 ? -12.397 4.604 -12.140 1.00 90.12 112 ASP A CA 1
ATOM 854 C C . ASP A 1 112 ? -12.538 4.373 -10.629 1.00 90.12 112 ASP A C 1
ATOM 856 O O . ASP A 1 112 ? -11.539 4.117 -9.950 1.00 90.12 112 ASP A O 1
ATOM 860 N N . LEU A 1 113 ? -13.771 4.408 -10.107 1.00 93.06 113 LEU A N 1
ATOM 861 C CA . LEU A 1 113 ? -14.059 4.135 -8.696 1.00 93.06 113 LEU A CA 1
ATOM 862 C C . LEU A 1 113 ? -13.565 2.741 -8.285 1.00 93.06 113 LEU A C 1
ATOM 864 O O . LEU A 1 113 ? -12.868 2.598 -7.276 1.00 93.06 113 LEU A O 1
ATOM 868 N N . TYR A 1 114 ? -13.846 1.731 -9.112 1.00 94.88 114 TYR A N 1
ATOM 869 C CA . TYR A 1 114 ? -13.368 0.365 -8.910 1.00 94.88 114 TYR A CA 1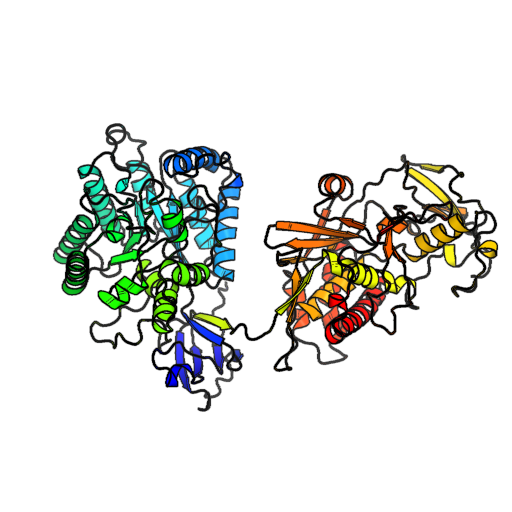
ATOM 870 C C . TYR A 1 114 ? -11.837 0.286 -8.939 1.00 94.88 114 TYR A C 1
ATOM 872 O O . TYR A 1 114 ? -11.229 -0.289 -8.038 1.00 94.88 114 TYR A O 1
ATOM 880 N N . ASN A 1 115 ? -11.184 0.896 -9.929 1.00 90.12 115 ASN A N 1
ATOM 881 C CA . ASN A 1 115 ? -9.731 0.834 -10.085 1.00 90.12 115 ASN A CA 1
ATOM 882 C C . ASN A 1 115 ? -8.985 1.529 -8.937 1.00 90.12 115 ASN A C 1
ATOM 884 O O . ASN A 1 115 ? -7.951 1.024 -8.486 1.00 90.12 115 ASN A O 1
ATOM 888 N N . ARG A 1 116 ? -9.510 2.648 -8.419 1.00 93.62 116 ARG A N 1
ATOM 889 C CA . ARG A 1 116 ? -8.958 3.311 -7.226 1.00 93.62 116 ARG A CA 1
ATOM 890 C C . ARG A 1 116 ? -9.102 2.430 -5.984 1.00 93.62 116 ARG A C 1
ATOM 892 O O . ARG A 1 116 ? -8.100 2.195 -5.306 1.00 93.62 116 ARG A O 1
ATOM 899 N N . GLY A 1 117 ? -10.288 1.868 -5.742 1.00 94.50 117 GLY A N 1
ATOM 900 C CA . GLY A 1 117 ? -10.523 0.949 -4.623 1.00 94.50 117 GLY A CA 1
ATOM 901 C C . GLY A 1 117 ? -9.667 -0.322 -4.702 1.00 94.50 117 GLY A C 1
ATOM 902 O O . GLY A 1 117 ? -9.021 -0.697 -3.725 1.00 94.50 117 GLY A O 1
ATOM 903 N N . LYS A 1 118 ? -9.550 -0.932 -5.888 1.00 94.06 118 LYS A N 1
ATOM 904 C CA . LYS A 1 118 ? -8.669 -2.084 -6.138 1.00 94.06 118 LYS A CA 1
ATOM 905 C C . LYS A 1 118 ? -7.210 -1.747 -5.854 1.00 94.06 118 LYS A C 1
ATOM 907 O O . LYS A 1 118 ? -6.524 -2.512 -5.181 1.00 94.06 118 LYS A O 1
ATOM 912 N N . ARG A 1 119 ? -6.732 -0.587 -6.321 1.00 93.25 119 ARG A N 1
ATOM 913 C CA . ARG A 1 119 ? -5.378 -0.099 -6.021 1.00 93.25 119 ARG A CA 1
ATOM 914 C C . ARG A 1 119 ? -5.158 0.063 -4.517 1.00 93.25 119 ARG A C 1
ATOM 916 O O . ARG A 1 119 ? -4.056 -0.224 -4.056 1.00 93.25 119 ARG A O 1
ATOM 923 N N . LEU A 1 120 ? -6.159 0.532 -3.768 1.00 94.81 120 LEU A N 1
ATOM 924 C CA . LEU A 1 120 ? -6.055 0.689 -2.317 1.00 94.81 120 LEU A CA 1
ATOM 925 C C . LEU A 1 120 ? -5.898 -0.670 -1.637 1.00 94.81 120 LEU A C 1
ATOM 927 O O . LEU A 1 120 ? -4.918 -0.870 -0.926 1.00 94.81 120 LEU A O 1
ATOM 931 N N . ILE A 1 121 ? -6.814 -1.600 -1.920 1.00 94.06 121 ILE A N 1
ATOM 932 C CA . ILE A 1 121 ? -6.832 -2.936 -1.312 1.00 94.06 121 ILE A CA 1
ATOM 933 C C . ILE A 1 121 ? -5.527 -3.677 -1.605 1.00 94.06 121 ILE A C 1
ATOM 935 O O . ILE A 1 121 ? -4.884 -4.152 -0.674 1.00 94.06 121 ILE A O 1
ATOM 939 N N . LEU A 1 122 ? -5.084 -3.713 -2.867 1.00 89.56 122 LEU A N 1
ATOM 940 C CA . LEU A 1 122 ? -3.848 -4.408 -3.241 1.00 89.56 122 LEU A CA 1
ATOM 941 C C . LEU A 1 122 ? -2.620 -3.827 -2.527 1.00 89.56 122 LEU A C 1
ATOM 943 O O . LEU A 1 122 ? -1.823 -4.583 -1.983 1.00 89.56 122 LEU A O 1
ATOM 947 N N . ARG A 1 123 ? -2.496 -2.495 -2.445 1.00 87.31 123 ARG A N 1
ATOM 948 C CA . ARG A 1 123 ? -1.382 -1.862 -1.718 1.00 87.31 123 ARG A CA 1
ATOM 949 C C . ARG A 1 123 ? -1.435 -2.113 -0.213 1.00 87.31 123 ARG A C 1
ATOM 951 O O . ARG A 1 123 ? -0.389 -2.200 0.423 1.00 87.31 123 ARG A O 1
ATOM 958 N N . SER A 1 124 ? -2.629 -2.207 0.367 1.00 92.25 124 SER A N 1
ATOM 959 C CA . SER A 1 124 ? -2.787 -2.589 1.772 1.00 92.25 124 SER A CA 1
ATOM 960 C C . SER A 1 124 ? -2.374 -4.042 2.007 1.00 92.25 124 SER A C 1
ATOM 962 O O . SER A 1 124 ? -1.644 -4.303 2.960 1.00 92.25 124 SER A O 1
ATOM 964 N N . VAL A 1 125 ? -2.752 -4.967 1.119 1.00 91.75 125 VAL A N 1
ATOM 965 C CA . VAL A 1 125 ? -2.328 -6.379 1.179 1.00 91.75 125 VAL A CA 1
ATOM 966 C C . VAL A 1 125 ? -0.809 -6.506 1.050 1.00 91.75 125 VAL A C 1
ATOM 968 O O . VAL A 1 125 ? -0.190 -7.207 1.843 1.00 91.75 125 VAL A O 1
ATOM 971 N N . GLU A 1 126 ? -0.182 -5.757 0.137 1.00 88.50 126 GLU A N 1
ATOM 972 C CA . GLU A 1 126 ? 1.286 -5.678 0.015 1.00 88.50 126 GLU A CA 1
ATOM 973 C C . GLU A 1 126 ? 1.967 -5.183 1.305 1.00 88.50 126 GLU A C 1
ATOM 975 O O . GLU A 1 126 ? 3.123 -5.511 1.559 1.00 88.50 126 GLU A O 1
ATOM 980 N N . SER A 1 127 ? 1.258 -4.405 2.129 1.00 90.06 127 SER A N 1
ATOM 981 C CA . SER A 1 127 ? 1.723 -3.955 3.450 1.00 90.06 127 SER A CA 1
ATOM 982 C C . SER A 1 127 ? 1.339 -4.900 4.592 1.00 90.06 127 SER A C 1
ATOM 984 O O . SER A 1 127 ? 1.589 -4.576 5.747 1.00 90.06 127 SER A O 1
ATOM 986 N N . GLY A 1 128 ? 0.749 -6.063 4.299 1.00 93.44 128 GLY A N 1
ATOM 987 C CA . GLY A 1 128 ? 0.400 -7.081 5.291 1.00 93.44 128 GLY A CA 1
ATOM 988 C C . GLY A 1 128 ? -1.005 -6.956 5.889 1.00 93.44 128 GLY A C 1
ATOM 989 O O . GLY A 1 128 ? -1.261 -7.511 6.959 1.00 93.44 128 GLY A O 1
ATOM 990 N N . VAL A 1 129 ? -1.911 -6.217 5.238 1.00 97.31 129 VAL A N 1
ATOM 991 C CA . VAL A 1 129 ? -3.325 -6.140 5.637 1.00 97.31 129 VAL A CA 1
ATOM 992 C C . VAL A 1 129 ? -4.102 -7.319 5.072 1.00 97.31 129 VAL A C 1
ATOM 994 O O . VAL A 1 129 ? -4.144 -7.494 3.857 1.00 97.31 129 VAL A O 1
ATOM 997 N N . THR A 1 130 ? -4.784 -8.073 5.930 1.00 95.69 130 THR A N 1
ATOM 998 C CA . THR A 1 130 ? -5.639 -9.192 5.492 1.00 95.69 130 THR A CA 1
ATOM 999 C C . THR A 1 130 ? -7.113 -8.988 5.824 1.00 95.69 130 THR A C 1
ATOM 1001 O O . THR A 1 130 ? -7.959 -9.669 5.251 1.00 95.69 130 THR A O 1
ATOM 1004 N N . SER A 1 131 ? -7.459 -7.985 6.634 1.00 97.00 131 SER A N 1
ATOM 1005 C CA . SER A 1 131 ? -8.846 -7.593 6.911 1.00 97.00 131 SER A CA 1
ATOM 1006 C C . SER A 1 131 ? -9.023 -6.073 6.928 1.00 97.00 131 SER A C 1
ATOM 1008 O O . SER A 1 131 ? -8.123 -5.328 7.329 1.00 97.00 131 SER A O 1
ATOM 1010 N N . MET A 1 132 ? -10.195 -5.587 6.521 1.00 98.31 132 MET A N 1
ATOM 1011 C CA . MET A 1 132 ? -10.529 -4.165 6.612 1.00 98.31 132 MET A CA 1
ATOM 1012 C C . MET A 1 132 ? -12.024 -3.899 6.762 1.00 98.31 132 MET A C 1
ATOM 1014 O O . MET A 1 132 ? -12.838 -4.593 6.158 1.00 98.31 132 MET A O 1
ATOM 1018 N N . ARG A 1 133 ? -12.383 -2.830 7.483 1.00 98.56 133 ARG A N 1
ATOM 1019 C CA . ARG A 1 133 ? -13.704 -2.201 7.387 1.00 98.56 133 ARG A CA 1
ATOM 1020 C C . ARG A 1 133 ? -13.638 -1.003 6.455 1.00 98.56 133 ARG A C 1
ATOM 1022 O O . ARG A 1 133 ? -13.019 0.017 6.758 1.00 98.56 133 ARG A O 1
ATOM 1029 N N . ALA A 1 134 ? -14.282 -1.162 5.309 1.00 98.31 134 ALA A N 1
ATOM 1030 C CA . ALA A 1 134 ? -14.257 -0.220 4.212 1.00 98.31 134 ALA A CA 1
ATOM 1031 C C . ALA A 1 134 ? -15.570 0.562 4.122 1.00 98.31 134 ALA A C 1
ATOM 1033 O O . ALA A 1 134 ? -16.612 0.007 3.774 1.00 98.31 134 ALA A O 1
ATOM 1034 N N . HIS A 1 135 ? -15.503 1.860 4.391 1.00 98.50 135 HIS A N 1
ATOM 1035 C CA . HIS A 1 135 ? -16.618 2.783 4.238 1.00 98.50 135 HIS A CA 1
ATOM 1036 C C . HIS A 1 135 ? -16.857 3.098 2.762 1.00 98.50 135 HIS A C 1
ATOM 1038 O O . HIS A 1 135 ? -15.919 3.387 2.007 1.00 98.50 135 HIS A O 1
ATOM 1044 N N . VAL A 1 136 ? -18.130 3.058 2.379 1.00 97.94 136 VAL A N 1
ATOM 1045 C CA . VAL A 1 136 ? -18.636 3.487 1.075 1.00 97.94 136 VAL A CA 1
ATOM 1046 C C . VAL A 1 136 ? -19.822 4.411 1.303 1.00 97.94 136 VAL A C 1
ATOM 1048 O O . VAL A 1 136 ? -20.790 4.036 1.967 1.00 97.94 136 VAL A O 1
ATOM 1051 N N . GLU A 1 137 ? -19.725 5.638 0.804 1.00 96.25 137 GLU A N 1
ATOM 1052 C CA . GLU A 1 137 ? -20.766 6.632 1.021 1.00 96.25 137 GLU A CA 1
ATOM 1053 C C . GLU A 1 137 ? -22.059 6.310 0.262 1.00 96.25 137 GLU A C 1
ATOM 1055 O O . GLU A 1 137 ? -22.038 5.790 -0.857 1.00 96.25 137 GLU A O 1
ATOM 1060 N N . VAL A 1 138 ? -23.189 6.621 0.898 1.00 95.25 138 VAL A N 1
ATOM 1061 C CA . VAL A 1 138 ? -24.536 6.526 0.331 1.00 95.25 138 VAL A CA 1
ATOM 1062 C C . VAL A 1 138 ? -25.275 7.818 0.649 1.00 95.25 138 VAL A C 1
ATOM 1064 O O . VAL A 1 138 ? -25.514 8.140 1.812 1.00 95.25 138 VAL A O 1
ATOM 1067 N N . ASP A 1 139 ? -25.664 8.539 -0.394 1.00 92.69 139 ASP A N 1
ATOM 1068 C CA . ASP A 1 139 ? -26.397 9.801 -0.314 1.00 92.69 139 ASP A CA 1
ATOM 1069 C C . ASP A 1 139 ? -27.189 10.025 -1.614 1.00 92.69 139 ASP A C 1
ATOM 1071 O O . ASP A 1 139 ? -27.140 9.213 -2.537 1.00 92.69 139 ASP A O 1
ATOM 1075 N N . LYS A 1 140 ? -27.930 11.129 -1.722 1.00 90.56 140 LYS A N 1
ATOM 1076 C CA . LYS A 1 140 ? -28.694 11.462 -2.940 1.00 90.56 140 LYS A CA 1
ATOM 1077 C C . LYS A 1 140 ? -27.840 11.728 -4.192 1.00 90.56 140 LYS A C 1
ATOM 1079 O O . LYS A 1 140 ? -28.349 11.627 -5.307 1.00 90.56 140 LYS A O 1
ATOM 1084 N N . THR A 1 141 ? -26.568 12.087 -4.021 1.00 89.19 141 THR A N 1
ATOM 1085 C CA . THR A 1 141 ? -25.619 12.432 -5.089 1.00 89.19 141 THR A CA 1
ATOM 1086 C C . THR A 1 141 ? -25.026 11.174 -5.714 1.00 89.19 141 THR A C 1
ATOM 1088 O O . THR A 1 141 ? -25.132 10.969 -6.923 1.00 89.19 141 THR A O 1
ATOM 1091 N N . VAL A 1 142 ? -24.419 10.309 -4.898 1.00 91.12 142 VAL A N 1
ATOM 1092 C CA . VAL A 1 142 ? -23.784 9.066 -5.362 1.00 91.12 142 VAL A CA 1
ATOM 1093 C C . VAL A 1 142 ? -24.748 7.884 -5.368 1.00 91.12 142 VAL A C 1
ATOM 1095 O O . VAL A 1 142 ? -24.450 6.864 -5.993 1.00 91.12 142 VAL A O 1
ATOM 1098 N N . GLN A 1 143 ? -25.915 8.006 -4.732 1.00 91.62 143 GLN A N 1
ATOM 1099 C CA . GLN A 1 143 ? -26.906 6.938 -4.584 1.00 91.62 143 GLN A CA 1
ATOM 1100 C C . GLN A 1 143 ? -26.231 5.665 -4.048 1.00 91.62 143 GLN A C 1
ATOM 1102 O O . GLN A 1 143 ? -25.539 5.705 -3.036 1.00 91.62 143 GLN A O 1
ATOM 1107 N N . ASN A 1 144 ? -26.369 4.541 -4.756 1.00 93.69 144 ASN A N 1
ATOM 1108 C CA . ASN A 1 144 ? -25.758 3.264 -4.387 1.00 93.69 144 ASN A CA 1
ATOM 1109 C C . ASN A 1 144 ? -24.499 2.924 -5.201 1.00 93.69 144 ASN A C 1
ATOM 1111 O O . ASN A 1 144 ? -24.013 1.798 -5.113 1.00 93.69 144 ASN A O 1
ATOM 1115 N N . HIS A 1 145 ? -23.957 3.848 -6.003 1.00 96.00 145 HIS A N 1
ATOM 1116 C CA . HIS A 1 145 ? -22.824 3.551 -6.889 1.00 96.00 145 HIS A CA 1
ATOM 1117 C C . HIS A 1 145 ? -21.572 3.120 -6.108 1.00 96.00 145 HIS A C 1
ATOM 1119 O O . HIS A 1 145 ? -20.950 2.109 -6.443 1.00 96.00 145 HIS A O 1
ATOM 1125 N N . CYS A 1 146 ? -21.237 3.826 -5.022 1.00 97.06 146 CYS A N 1
ATOM 1126 C CA . CYS A 1 146 ? -20.114 3.465 -4.152 1.00 97.06 146 CYS A CA 1
ATOM 1127 C C . CYS A 1 146 ? -20.320 2.100 -3.490 1.00 97.06 146 CYS A C 1
ATOM 1129 O O . CYS A 1 146 ? -19.389 1.295 -3.437 1.00 97.06 146 CYS A O 1
ATOM 1131 N N . LEU A 1 147 ? -21.546 1.810 -3.044 1.00 97.69 147 LEU A N 1
ATOM 1132 C CA . LEU A 1 147 ? -21.898 0.519 -2.462 1.00 97.69 147 LEU A CA 1
ATOM 1133 C C . LEU A 1 147 ? -21.756 -0.622 -3.477 1.00 97.69 147 LEU A C 1
ATOM 1135 O O . LEU A 1 147 ? -21.115 -1.626 -3.179 1.00 97.69 147 LEU A O 1
ATOM 1139 N N . GLN A 1 148 ? -22.290 -0.459 -4.689 1.00 97.00 148 GLN A N 1
ATOM 1140 C CA . GLN A 1 148 ? -22.186 -1.456 -5.759 1.00 97.00 148 GLN A CA 1
ATOM 1141 C C . GLN A 1 148 ? -20.726 -1.775 -6.100 1.00 97.00 148 GLN A C 1
ATOM 1143 O O . GLN A 1 148 ? -20.349 -2.944 -6.198 1.00 97.00 148 GLN A O 1
ATOM 1148 N N . VAL A 1 149 ? -19.889 -0.743 -6.240 1.00 98.00 149 VAL A N 1
ATOM 1149 C CA . VAL A 1 149 ? -18.459 -0.918 -6.516 1.00 98.00 149 VAL A CA 1
ATOM 1150 C C . VAL A 1 149 ? -17.734 -1.566 -5.335 1.00 98.00 149 VAL A C 1
ATOM 1152 O O . VAL A 1 149 ? -16.936 -2.478 -5.547 1.00 98.00 149 VAL A O 1
ATOM 1155 N N . GLY A 1 150 ? -18.033 -1.158 -4.099 1.00 98.19 150 GLY A N 1
ATOM 1156 C CA . GLY A 1 150 ? -17.466 -1.764 -2.893 1.00 98.19 150 GLY A CA 1
ATOM 1157 C C . GLY A 1 150 ? -17.787 -3.256 -2.772 1.00 98.19 150 GLY A C 1
ATOM 1158 O O . GLY A 1 150 ? -16.892 -4.062 -2.524 1.00 98.19 150 GLY A O 1
ATOM 1159 N N . LEU A 1 151 ? -19.039 -3.646 -3.023 1.00 98.38 151 LEU A N 1
ATOM 1160 C CA . LEU A 1 151 ? -19.467 -5.048 -3.014 1.00 98.38 151 LEU A CA 1
ATOM 1161 C C . LEU A 1 151 ? -18.785 -5.872 -4.113 1.00 98.38 151 LEU A C 1
ATOM 1163 O O . LEU A 1 151 ? -18.352 -6.995 -3.858 1.00 98.38 151 LEU A O 1
ATOM 1167 N N . ARG A 1 152 ? -18.618 -5.301 -5.313 1.00 98.25 152 ARG A N 1
ATOM 1168 C CA . ARG A 1 152 ? -17.848 -5.940 -6.389 1.00 98.25 152 ARG A CA 1
ATOM 1169 C C . ARG A 1 152 ? -16.383 -6.141 -5.992 1.00 98.25 152 ARG A C 1
ATOM 1171 O O . ARG A 1 152 ? -15.850 -7.225 -6.190 1.00 98.25 152 ARG A O 1
ATOM 1178 N N . LEU A 1 153 ? -15.738 -5.129 -5.405 1.00 98.19 153 LEU A N 1
ATOM 1179 C CA . LEU A 1 153 ? -14.354 -5.227 -4.923 1.00 98.19 153 LEU A CA 1
ATOM 1180 C C . LEU A 1 153 ? -14.192 -6.309 -3.853 1.00 98.19 153 LEU A C 1
ATOM 1182 O O . LEU A 1 153 ? -13.231 -7.074 -3.915 1.00 98.19 153 LEU A O 1
ATOM 1186 N N . ARG A 1 154 ? -15.135 -6.388 -2.905 1.00 97.81 154 ARG A N 1
ATOM 1187 C CA . ARG A 1 154 ? -15.178 -7.447 -1.888 1.00 97.81 154 ARG A CA 1
ATOM 1188 C C . ARG A 1 154 ? -15.189 -8.826 -2.542 1.00 97.81 154 ARG A C 1
ATOM 1190 O O . ARG A 1 154 ? -14.368 -9.660 -2.183 1.00 97.81 154 ARG A O 1
ATOM 1197 N N . GLU A 1 155 ? -16.083 -9.067 -3.499 1.00 97.75 155 GLU A N 1
ATOM 1198 C CA . GLU A 1 155 ? -16.193 -10.376 -4.156 1.00 97.75 155 GLU A CA 1
ATOM 1199 C C . GLU A 1 155 ? -14.954 -10.714 -5.000 1.00 97.75 155 GLU A C 1
ATOM 1201 O O . GLU A 1 155 ? -14.420 -11.819 -4.891 1.00 97.75 155 GLU A O 1
ATOM 1206 N N . ASP A 1 156 ? -14.450 -9.755 -5.782 1.00 95.69 156 ASP A N 1
ATOM 1207 C CA . ASP A 1 156 ? -13.294 -9.956 -6.662 1.00 95.69 156 ASP A CA 1
ATOM 1208 C C . ASP A 1 156 ? -11.992 -10.213 -5.879 1.00 95.69 156 ASP A C 1
ATOM 1210 O O . ASP A 1 156 ? -11.109 -10.925 -6.361 1.00 95.69 156 ASP A O 1
ATOM 1214 N N . LEU A 1 157 ? -11.849 -9.639 -4.677 1.00 93.06 157 LEU A N 1
ATOM 1215 C CA . LEU A 1 157 ? -10.605 -9.651 -3.892 1.00 93.06 157 LEU A CA 1
ATOM 1216 C C . LEU A 1 157 ? -10.691 -10.458 -2.586 1.00 93.06 157 LEU A C 1
ATOM 1218 O O . LEU A 1 157 ? -9.716 -10.485 -1.836 1.00 93.06 157 LEU A O 1
ATOM 1222 N N . LYS A 1 158 ? -11.792 -11.182 -2.333 1.00 93.94 158 LYS A N 1
ATOM 1223 C CA . LYS A 1 158 ? -11.985 -11.997 -1.112 1.00 93.94 158 LYS A CA 1
ATOM 1224 C C . LYS A 1 158 ? -10.915 -13.060 -0.860 1.00 93.94 158 LYS A C 1
ATOM 1226 O O . LYS A 1 158 ? -10.779 -13.550 0.252 1.00 93.94 158 LYS A O 1
ATOM 1231 N N . HIS A 1 159 ? -10.191 -13.457 -1.904 1.00 86.94 159 HIS A N 1
ATOM 1232 C CA . HIS A 1 159 ? -9.095 -14.420 -1.818 1.00 86.94 159 HIS A CA 1
ATOM 1233 C C . HIS A 1 159 ? -7.791 -13.796 -1.288 1.00 86.94 159 HIS A C 1
ATOM 1235 O O . HIS A 1 159 ? -6.859 -14.530 -0.983 1.00 86.94 159 HIS A O 1
ATOM 1241 N N . LEU A 1 160 ? -7.723 -12.462 -1.190 1.00 88.94 160 LEU A N 1
ATOM 1242 C CA . LEU A 1 160 ? -6.567 -11.708 -0.692 1.00 88.94 160 LEU A CA 1
ATOM 1243 C C . LEU A 1 160 ? -6.858 -11.001 0.634 1.00 88.94 160 LEU A C 1
ATOM 1245 O O . LEU A 1 160 ? -5.979 -10.921 1.487 1.00 88.94 160 LEU A O 1
ATOM 1249 N N . CYS A 1 161 ? -8.061 -10.442 0.791 1.00 93.69 161 CYS A N 1
ATOM 1250 C CA . CYS A 1 161 ? -8.429 -9.649 1.959 1.00 93.69 161 CYS A CA 1
ATOM 1251 C C . CYS A 1 161 ? -9.918 -9.797 2.289 1.00 93.69 161 CYS A C 1
ATOM 1253 O O . CYS A 1 161 ? -10.767 -9.756 1.397 1.00 93.69 161 CYS A O 1
ATOM 1255 N N . ASP A 1 162 ? -10.235 -9.912 3.578 1.00 96.31 162 ASP A N 1
ATOM 1256 C CA . ASP A 1 162 ? -11.601 -9.821 4.082 1.00 96.31 162 ASP A CA 1
ATOM 1257 C C . ASP A 1 162 ? -12.049 -8.354 4.155 1.00 96.31 162 ASP A C 1
ATOM 1259 O O . ASP A 1 162 ? -11.669 -7.597 5.054 1.00 96.31 162 ASP A O 1
ATOM 1263 N N . VAL A 1 163 ? -12.839 -7.941 3.163 1.00 97.94 163 VAL A N 1
ATOM 1264 C CA . VAL A 1 163 ? -13.343 -6.572 3.027 1.00 97.94 163 VAL A CA 1
ATOM 1265 C C . VAL A 1 163 ? -14.759 -6.482 3.600 1.00 97.94 163 VAL A C 1
ATOM 1267 O O . VAL A 1 163 ? -15.747 -6.814 2.939 1.00 97.94 163 VAL A O 1
ATOM 1270 N N . GLN A 1 164 ? -14.869 -5.980 4.829 1.00 98.06 164 GLN A N 1
ATOM 1271 C CA . GLN A 1 164 ? -16.136 -5.687 5.489 1.00 98.06 164 GLN A CA 1
ATOM 1272 C C . GLN A 1 164 ? -16.670 -4.327 5.014 1.00 98.06 164 GLN A C 1
ATOM 1274 O O . GLN A 1 164 ? -16.197 -3.275 5.440 1.00 98.06 164 GLN A O 1
ATOM 1279 N N . ILE A 1 165 ? -17.668 -4.334 4.128 1.00 98.50 165 ILE A N 1
ATOM 1280 C CA . ILE A 1 165 ? -18.267 -3.098 3.604 1.00 98.50 165 ILE A CA 1
ATOM 1281 C C . ILE A 1 165 ? -19.155 -2.435 4.664 1.00 98.50 165 ILE A C 1
ATOM 1283 O O . ILE A 1 165 ? -20.059 -3.072 5.210 1.00 98.50 165 ILE A O 1
ATOM 1287 N N . ALA A 1 166 ? -18.909 -1.151 4.924 1.00 98.44 166 ALA A N 1
ATOM 1288 C CA . ALA A 1 166 ? -19.720 -0.293 5.774 1.00 98.44 166 ALA A CA 1
ATOM 1289 C C . ALA A 1 166 ? -20.498 0.711 4.912 1.00 98.44 166 ALA A C 1
ATOM 1291 O O . ALA A 1 166 ? -19.900 1.616 4.325 1.00 98.44 166 ALA A O 1
ATOM 1292 N N . ALA A 1 167 ? -21.825 0.563 4.839 1.00 98.44 167 ALA A N 1
ATOM 1293 C CA . ALA A 1 167 ? -22.674 1.582 4.221 1.00 98.44 167 ALA A CA 1
ATOM 1294 C C . ALA A 1 167 ? -22.634 2.840 5.097 1.00 98.44 167 ALA A C 1
ATOM 1296 O O . ALA A 1 167 ? -22.955 2.762 6.285 1.00 98.44 167 ALA A O 1
ATOM 1297 N N . PHE A 1 168 ? -22.195 3.967 4.537 1.00 98.31 168 PHE A N 1
ATOM 1298 C CA . PHE A 1 168 ? -21.815 5.137 5.323 1.00 98.31 168 PHE A CA 1
ATOM 1299 C C . PHE A 1 168 ? -22.594 6.398 4.931 1.00 98.31 168 PHE A C 1
ATOM 1301 O O . PHE A 1 168 ? -22.552 6.836 3.784 1.00 98.31 168 PHE A O 1
ATOM 1308 N N . ALA A 1 169 ? -23.271 7.007 5.905 1.00 96.81 169 ALA A N 1
ATOM 1309 C CA . ALA A 1 169 ? -23.905 8.315 5.761 1.00 96.81 169 ALA A CA 1
ATOM 1310 C C . ALA A 1 169 ? -22.936 9.436 6.175 1.00 96.81 169 ALA A C 1
ATOM 1312 O O . ALA A 1 169 ? -22.749 9.699 7.367 1.00 96.81 169 ALA A O 1
ATOM 1313 N N . GLN A 1 170 ? -22.310 10.076 5.184 1.00 92.12 170 GLN A N 1
ATOM 1314 C CA . GLN A 1 170 ? -21.412 11.221 5.386 1.00 92.12 170 GLN A CA 1
ATOM 1315 C C . GLN A 1 170 ? -22.169 12.551 5.512 1.00 92.12 170 GLN A C 1
ATOM 1317 O O . GLN A 1 170 ? -21.704 13.435 6.234 1.00 92.12 170 GLN A O 1
ATOM 1322 N N . ASP A 1 171 ? -23.296 12.680 4.811 1.00 91.56 171 ASP A N 1
ATOM 1323 C CA . ASP A 1 171 ? -24.184 13.843 4.839 1.00 91.56 171 ASP A CA 1
ATOM 1324 C C . ASP A 1 171 ? -25.294 13.671 5.899 1.00 91.56 171 ASP A C 1
ATOM 1326 O O . ASP A 1 171 ? -25.605 12.533 6.272 1.00 91.56 171 ASP A O 1
ATOM 1330 N N . PRO A 1 172 ? -25.927 14.770 6.367 1.00 92.56 172 PRO A N 1
ATOM 1331 C CA . PRO A 1 172 ? -26.986 14.711 7.376 1.00 92.56 172 PRO A CA 1
ATOM 1332 C C . PRO A 1 172 ? -28.135 13.787 6.964 1.00 92.56 172 PRO A C 1
ATOM 1334 O O . PRO A 1 172 ? -28.596 13.819 5.814 1.00 92.56 172 PRO A O 1
ATOM 1337 N N . LEU A 1 173 ? -28.609 12.973 7.912 1.00 93.19 173 LEU A N 1
ATOM 1338 C CA . LEU A 1 173 ? -29.784 12.117 7.732 1.00 93.19 173 LEU A CA 1
ATOM 1339 C C . LEU A 1 173 ? -31.073 12.843 8.133 1.00 93.19 173 LEU A C 1
ATOM 1341 O O . LEU A 1 173 ? -32.134 12.536 7.585 1.00 93.19 173 LEU A O 1
ATOM 1345 N N . PHE A 1 174 ? -30.981 13.806 9.054 1.00 90.06 174 PHE A N 1
ATOM 1346 C CA . PHE A 1 174 ? -32.113 14.537 9.610 1.00 90.06 174 PHE A CA 1
ATOM 1347 C C . PHE A 1 174 ? -31.931 16.040 9.359 1.00 90.06 174 PHE A C 1
ATOM 1349 O O . PHE A 1 174 ? -31.523 16.800 10.232 1.00 90.06 174 PHE A O 1
ATOM 1356 N N . SER A 1 175 ? -32.256 16.484 8.141 1.00 73.12 175 SER A N 1
ATOM 1357 C CA . SER A 1 175 ? -32.364 17.912 7.805 1.00 73.12 175 SER A CA 1
ATOM 1358 C C . SER A 1 175 ? -33.838 18.323 7.706 1.00 73.12 175 SER A C 1
ATOM 1360 O O . SER A 1 175 ? -34.676 17.539 7.247 1.00 73.12 175 SER A O 1
ATOM 1362 N N . GLU A 1 176 ? -34.186 19.561 8.083 1.00 63.00 176 GLU A N 1
ATOM 1363 C CA . GLU A 1 176 ? -35.578 20.054 7.990 1.00 63.00 176 GLU A CA 1
ATOM 1364 C C . GLU A 1 176 ? -36.156 19.953 6.562 1.00 63.00 176 GLU A C 1
ATOM 1366 O O . GLU A 1 176 ? -37.368 19.814 6.386 1.00 63.00 176 GLU A O 1
ATOM 1371 N N . ALA A 1 177 ? -35.297 19.986 5.537 1.00 59.72 177 ALA A N 1
ATOM 1372 C CA . ALA A 1 177 ? -35.687 19.879 4.135 1.00 59.72 177 ALA A CA 1
ATOM 1373 C C . ALA A 1 177 ? -35.923 18.428 3.661 1.00 59.72 177 ALA A C 1
ATOM 1375 O O . ALA A 1 177 ? -36.697 18.224 2.725 1.00 59.72 177 ALA A O 1
ATOM 1376 N N . ASP A 1 178 ? -35.296 17.427 4.293 1.00 59.09 178 ASP A N 1
ATOM 1377 C CA . ASP A 1 178 ? -35.234 16.051 3.774 1.00 59.09 178 ASP A CA 1
ATOM 1378 C C . ASP A 1 178 ? -36.215 15.070 4.451 1.00 59.09 178 ASP A C 1
ATOM 1380 O O . ASP A 1 178 ? -36.625 14.096 3.819 1.00 59.09 178 ASP A O 1
ATOM 1384 N N . VAL A 1 179 ? -36.673 15.316 5.689 1.00 56.59 179 VAL A N 1
ATOM 1385 C CA . VAL A 1 179 ? -37.475 14.342 6.480 1.00 56.59 179 VAL A CA 1
ATOM 1386 C C . VAL A 1 179 ? -38.817 13.955 5.824 1.00 56.59 179 VAL A C 1
ATOM 1388 O O . VAL A 1 179 ? -39.362 12.885 6.097 1.00 56.59 179 VAL A O 1
ATOM 1391 N N . THR A 1 180 ? -39.352 14.785 4.922 1.00 54.59 180 THR A N 1
ATOM 1392 C CA . THR A 1 180 ? -40.628 14.520 4.220 1.00 54.59 180 THR A CA 1
ATOM 1393 C C . THR A 1 180 ? -40.468 14.114 2.751 1.00 54.59 180 THR A C 1
ATOM 1395 O O . THR A 1 180 ? -41.462 13.794 2.095 1.00 54.59 180 THR A O 1
ATOM 1398 N N . ALA A 1 181 ? -39.239 14.093 2.225 1.00 63.88 181 ALA A N 1
ATOM 1399 C CA . ALA A 1 181 ? -38.969 13.779 0.829 1.00 63.88 181 ALA A CA 1
ATOM 1400 C C . ALA A 1 181 ? -38.758 12.269 0.625 1.00 63.88 181 ALA A C 1
ATOM 1402 O O . ALA A 1 181 ? -37.986 11.621 1.333 1.00 63.88 181 ALA A O 1
ATOM 1403 N N . THR A 1 182 ? -39.415 11.710 -0.396 1.00 68.44 182 THR A N 1
ATOM 1404 C CA . THR A 1 182 ? -39.237 10.307 -0.817 1.00 68.44 182 THR A CA 1
ATOM 1405 C C . THR A 1 182 ? -37.849 10.011 -1.392 1.00 68.44 182 THR A C 1
ATOM 1407 O O . THR A 1 182 ? -37.507 8.846 -1.535 1.00 68.44 182 THR A O 1
ATOM 1410 N N . ASP A 1 183 ? -37.087 11.052 -1.734 1.00 80.62 183 ASP A N 1
ATOM 1411 C CA . ASP A 1 183 ? -35.733 11.007 -2.303 1.00 80.62 183 ASP A CA 1
ATOM 1412 C C . ASP A 1 183 ? -34.748 11.758 -1.383 1.00 80.62 183 ASP A C 1
ATOM 1414 O O . ASP A 1 183 ? -34.105 12.732 -1.765 1.00 80.62 183 ASP A O 1
ATOM 1418 N N . SER A 1 184 ? -34.728 11.367 -0.107 1.00 89.00 184 SER A N 1
ATOM 1419 C CA . SER A 1 184 ? -33.878 11.940 0.948 1.00 89.00 184 SER A CA 1
ATOM 1420 C C . SER A 1 184 ? -32.647 11.077 1.227 1.00 89.00 184 SER A C 1
ATOM 1422 O O . SER A 1 184 ? -32.668 9.867 0.981 1.00 89.00 184 SER A O 1
ATOM 1424 N N . ASN A 1 185 ? -31.603 11.653 1.836 1.00 91.94 185 ASN A N 1
ATOM 1425 C CA . ASN A 1 185 ? -30.432 10.895 2.304 1.00 91.94 185 ASN A CA 1
ATOM 1426 C C . ASN A 1 185 ? -30.833 9.723 3.217 1.00 91.94 185 ASN A C 1
ATOM 1428 O O . ASN A 1 185 ? -30.335 8.614 3.049 1.00 91.94 185 ASN A O 1
ATOM 1432 N N . LEU A 1 186 ? -31.809 9.927 4.112 1.00 93.62 186 LEU A N 1
ATOM 1433 C CA . LEU A 1 186 ? -32.354 8.866 4.964 1.00 93.62 186 LEU A CA 1
ATOM 1434 C C . LEU A 1 186 ? -32.976 7.715 4.161 1.00 93.62 186 LEU A C 1
ATOM 1436 O O . LEU A 1 186 ? -32.796 6.549 4.519 1.00 93.62 186 LEU A O 1
ATOM 1440 N N . SER A 1 187 ? -33.704 8.017 3.082 1.00 92.00 187 SER A N 1
ATOM 1441 C CA . SER A 1 187 ? -34.310 6.988 2.230 1.00 92.00 187 SER A CA 1
ATOM 1442 C C . SER A 1 187 ? -33.257 6.153 1.488 1.00 92.00 187 SER A C 1
ATOM 1444 O O . SER A 1 187 ? -33.331 4.922 1.529 1.00 92.00 187 SER A O 1
ATOM 1446 N N . HIS A 1 188 ? -32.233 6.798 0.910 1.00 93.62 188 HIS A N 1
ATOM 1447 C CA . HIS A 1 188 ? -31.096 6.120 0.271 1.00 93.62 188 HIS A CA 1
ATOM 1448 C C . HIS A 1 188 ? -30.317 5.277 1.277 1.00 93.62 188 HIS A C 1
ATOM 1450 O O . HIS A 1 188 ? -30.052 4.103 1.023 1.00 93.62 188 HIS A O 1
ATOM 1456 N N . PHE A 1 189 ? -30.036 5.829 2.458 1.00 96.06 189 PHE A N 1
ATOM 1457 C CA . PHE A 1 189 ? -29.321 5.128 3.519 1.00 96.06 189 PHE A CA 1
ATOM 1458 C C . PHE A 1 189 ? -30.072 3.876 3.993 1.00 96.06 189 PHE A C 1
ATOM 1460 O O . PHE A 1 189 ? -29.490 2.796 4.056 1.00 96.06 189 PHE A O 1
ATOM 1467 N N . ARG A 1 190 ? -31.386 3.967 4.248 1.00 95.81 190 ARG A N 1
ATOM 1468 C CA . ARG A 1 190 ? -32.203 2.795 4.619 1.00 95.81 190 ARG A CA 1
ATOM 1469 C C . ARG A 1 190 ? -32.242 1.736 3.518 1.00 95.81 190 ARG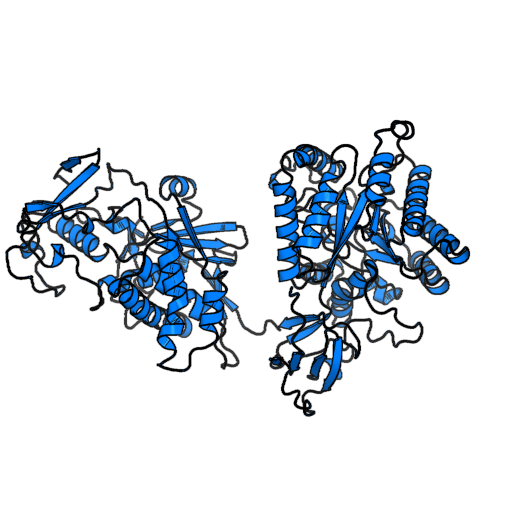 A C 1
ATOM 1471 O O . ARG A 1 190 ? -32.218 0.549 3.837 1.00 95.81 190 ARG A O 1
ATOM 1478 N N . ALA A 1 191 ? -32.303 2.148 2.252 1.00 95.00 191 ALA A N 1
ATOM 1479 C CA . ALA A 1 191 ? -32.278 1.226 1.120 1.00 95.00 191 ALA A CA 1
ATOM 1480 C C . ALA A 1 191 ? -30.928 0.499 1.011 1.00 95.00 191 ALA A C 1
ATOM 1482 O O . ALA A 1 191 ? -30.905 -0.720 0.858 1.00 95.00 191 ALA A O 1
ATOM 1483 N N . ALA A 1 192 ? -29.813 1.218 1.155 1.00 96.38 192 ALA A N 1
ATOM 1484 C CA . ALA A 1 192 ? -28.478 0.629 1.177 1.00 96.38 192 ALA A CA 1
ATOM 1485 C C . ALA A 1 192 ? -28.296 -0.355 2.337 1.00 96.38 192 ALA A C 1
ATOM 1487 O O . ALA A 1 192 ? -27.810 -1.465 2.127 1.00 96.38 192 ALA A O 1
ATOM 1488 N N . VAL A 1 193 ? -28.743 0.020 3.540 1.00 96.31 193 VAL A N 1
ATOM 1489 C CA . VAL A 1 193 ? -28.654 -0.815 4.746 1.00 96.31 193 VAL A CA 1
ATOM 1490 C C . VAL A 1 193 ? -29.427 -2.135 4.616 1.00 96.31 193 VAL A C 1
ATOM 1492 O O . VAL A 1 193 ? -29.036 -3.137 5.206 1.00 96.31 193 VAL A O 1
ATOM 1495 N N . ALA A 1 194 ? -30.489 -2.166 3.811 1.00 95.50 194 ALA A N 1
ATOM 1496 C CA . ALA A 1 194 ? -31.253 -3.382 3.542 1.00 95.50 194 ALA A CA 1
ATOM 1497 C C . ALA A 1 194 ? -30.544 -4.371 2.587 1.00 95.50 194 ALA A C 1
ATOM 1499 O O . ALA A 1 194 ? -31.108 -5.416 2.270 1.00 95.50 194 ALA A O 1
ATOM 1500 N N . THR A 1 195 ? -29.335 -4.060 2.108 1.00 95.06 195 THR A N 1
ATOM 1501 C CA . THR A 1 195 ? -28.547 -4.941 1.231 1.00 95.06 195 THR A CA 1
ATOM 1502 C C . THR A 1 195 ? -27.859 -6.047 2.042 1.00 95.06 195 THR A C 1
ATOM 1504 O O . THR A 1 195 ? -27.119 -5.758 2.979 1.00 95.06 195 THR A O 1
ATOM 1507 N N . ASP A 1 196 ? -28.033 -7.316 1.658 1.00 89.50 196 ASP A N 1
ATOM 1508 C CA . ASP A 1 196 ? -27.583 -8.484 2.443 1.00 89.50 196 ASP A CA 1
ATOM 1509 C C . ASP A 1 196 ? -26.057 -8.589 2.651 1.00 89.50 196 ASP A C 1
ATOM 1511 O O . ASP A 1 196 ? -25.596 -9.204 3.617 1.00 89.50 196 ASP A O 1
ATOM 1515 N N . ASP A 1 197 ? -25.259 -7.978 1.776 1.00 91.69 197 ASP A N 1
ATOM 1516 C CA . ASP A 1 197 ? -23.805 -8.161 1.728 1.00 91.69 197 ASP A CA 1
ATOM 1517 C C . ASP A 1 197 ? -22.976 -7.079 2.446 1.00 91.69 197 ASP A C 1
ATOM 1519 O O . ASP A 1 197 ? -21.743 -7.101 2.378 1.00 91.69 197 ASP A O 1
ATOM 1523 N N . ILE A 1 198 ? -23.614 -6.145 3.158 1.00 95.94 198 ILE A N 1
ATOM 1524 C CA . ILE A 1 198 ? -22.900 -5.164 3.996 1.00 95.94 198 ILE A CA 1
ATOM 1525 C C . ILE A 1 198 ? -22.524 -5.776 5.347 1.00 95.94 198 ILE A C 1
ATOM 1527 O O . ILE A 1 198 ? -23.294 -6.527 5.927 1.00 95.94 198 ILE A O 1
ATOM 1531 N N . GLY A 1 199 ? -21.357 -5.461 5.898 1.00 96.81 199 GLY A N 1
ATOM 1532 C CA . GLY A 1 199 ? -20.943 -5.960 7.216 1.00 96.81 199 GLY A CA 1
ATOM 1533 C C . GLY A 1 199 ? -21.207 -4.985 8.364 1.00 96.81 199 GLY A C 1
ATOM 1534 O O . GLY A 1 199 ? -21.379 -5.405 9.508 1.00 96.81 199 GLY A O 1
ATOM 1535 N N . ALA A 1 200 ? -21.260 -3.688 8.065 1.00 98.19 200 ALA A N 1
ATOM 1536 C CA . ALA A 1 200 ? -21.443 -2.638 9.057 1.00 98.19 200 ALA A CA 1
ATOM 1537 C C . ALA A 1 200 ? -22.327 -1.502 8.529 1.00 98.19 200 ALA A C 1
ATOM 1539 O O . ALA A 1 200 ? -22.492 -1.317 7.320 1.00 98.19 200 ALA A O 1
ATOM 1540 N N . ILE A 1 201 ? -22.884 -0.737 9.460 1.00 98.56 201 ILE A N 1
ATOM 1541 C CA . ILE A 1 201 ? -23.698 0.446 9.196 1.00 98.56 201 ILE A CA 1
ATOM 1542 C C . ILE A 1 201 ? -23.014 1.612 9.885 1.00 98.56 201 ILE A C 1
ATOM 1544 O O . ILE A 1 201 ? -22.763 1.538 11.089 1.00 98.56 201 ILE A O 1
ATOM 1548 N N . GLY A 1 202 ? -22.718 2.673 9.141 1.00 97.75 202 GLY A N 1
ATOM 1549 C CA . GLY A 1 202 ? -22.057 3.828 9.719 1.00 97.75 202 GLY A CA 1
ATOM 1550 C C . GLY A 1 202 ? -22.645 5.172 9.342 1.00 97.75 202 GLY A C 1
ATOM 1551 O O . GLY A 1 202 ? -23.321 5.327 8.327 1.00 97.75 202 GLY A O 1
ATOM 1552 N N . SER A 1 203 ? -22.354 6.161 10.177 1.00 98.06 203 SER A N 1
ATOM 1553 C CA . SER A 1 203 ? -22.811 7.539 10.007 1.00 98.06 203 SER A CA 1
ATOM 1554 C C . SER A 1 203 ? -21.866 8.538 10.673 1.00 98.06 203 SER A C 1
ATOM 1556 O O . SER A 1 203 ? -20.973 8.159 11.440 1.00 98.06 203 SER A O 1
ATOM 1558 N N . ALA A 1 204 ? -22.065 9.824 10.385 1.00 97.00 204 ALA A N 1
ATOM 1559 C CA . ALA A 1 204 ? -21.358 10.929 11.023 1.00 97.00 204 ALA A CA 1
ATOM 1560 C C . ALA A 1 204 ? -22.317 11.833 11.828 1.00 97.00 204 ALA A C 1
ATOM 1562 O O . ALA A 1 204 ? -22.719 12.879 11.330 1.00 97.00 204 ALA A O 1
ATOM 1563 N N . PRO A 1 205 ? -22.679 11.510 13.087 1.00 96.75 205 PRO A N 1
ATOM 1564 C CA . PRO A 1 205 ? -23.639 12.318 13.852 1.00 96.75 205 PRO A CA 1
ATOM 1565 C C . PRO A 1 205 ? -23.262 13.799 14.010 1.00 96.75 205 PRO A C 1
ATOM 1567 O O . PRO A 1 205 ? -24.134 14.638 14.190 1.00 96.75 205 PRO A O 1
ATOM 1570 N N . TYR A 1 206 ? -21.973 14.147 13.920 1.00 92.88 206 TYR A N 1
ATOM 1571 C CA . TYR A 1 206 ? -21.523 15.538 14.038 1.00 92.88 206 TYR A CA 1
ATOM 1572 C C . TYR A 1 206 ? -21.903 16.431 12.849 1.00 92.88 206 TYR A C 1
ATOM 1574 O O . TYR A 1 206 ? -21.702 17.642 12.950 1.00 92.88 206 TYR A O 1
ATOM 1582 N N . VAL A 1 207 ? -22.365 15.867 11.722 1.00 92.19 207 VAL A N 1
ATOM 1583 C CA . VAL A 1 207 ? -22.812 16.675 10.576 1.00 92.19 207 VAL A CA 1
ATOM 1584 C C . VAL A 1 207 ? -24.257 17.143 10.714 1.00 92.19 207 VAL A C 1
ATOM 1586 O O . VAL A 1 207 ? -24.661 18.028 9.971 1.00 92.19 207 VAL A O 1
ATOM 1589 N N . GLU A 1 208 ? -25.025 16.567 11.643 1.00 93.31 208 GLU A N 1
ATOM 1590 C CA . GLU A 1 208 ? -26.423 16.935 11.862 1.00 93.31 208 GLU A CA 1
ATOM 1591 C C . GLU A 1 208 ? -26.558 18.383 12.364 1.00 93.31 208 GLU A C 1
ATOM 1593 O O . GLU A 1 208 ? -25.704 18.900 13.090 1.00 93.31 208 GLU A O 1
ATOM 1598 N N . ASP A 1 209 ? -27.668 19.029 11.998 1.00 91.19 209 ASP A N 1
ATOM 1599 C CA . ASP A 1 209 ? -27.903 20.454 12.273 1.00 91.19 209 ASP A CA 1
ATOM 1600 C C . ASP A 1 209 ? -28.152 20.762 13.765 1.00 91.19 209 ASP A C 1
ATOM 1602 O O . ASP A 1 209 ? -28.004 21.908 14.202 1.00 91.19 209 ASP A O 1
ATOM 1606 N N . SER A 1 210 ? -28.532 19.755 14.560 1.00 92.56 210 SER A N 1
ATOM 1607 C CA . SER A 1 210 ? -28.790 19.878 15.999 1.00 92.56 210 SER A CA 1
ATOM 1608 C C . SER A 1 210 ? -28.291 18.668 16.789 1.00 92.56 210 SER A C 1
ATOM 1610 O O . SER A 1 210 ? -28.090 17.577 16.250 1.00 92.56 210 SER A O 1
ATOM 1612 N N . GLU A 1 211 ? -28.113 18.852 18.099 1.00 93.75 211 GLU A N 1
ATOM 1613 C CA . GLU A 1 211 ? -27.730 17.762 18.999 1.00 93.75 211 GLU A CA 1
ATOM 1614 C C . GLU A 1 211 ? -28.822 16.686 19.069 1.00 93.75 211 GLU A C 1
ATOM 1616 O O . GLU A 1 211 ? -28.516 15.495 19.071 1.00 93.75 211 GLU A O 1
ATOM 1621 N N . GLU A 1 212 ? -30.098 17.079 19.045 1.00 94.69 212 GLU A N 1
ATOM 1622 C CA . GLU A 1 212 ? -31.225 16.146 19.031 1.00 94.69 212 GLU A CA 1
ATOM 1623 C C . GLU A 1 212 ? -31.215 15.259 17.777 1.00 94.69 212 GLU A C 1
ATOM 1625 O O . GLU A 1 212 ? -31.445 14.052 17.874 1.00 94.69 212 GLU A O 1
ATOM 1630 N N . HIS A 1 213 ? -30.897 15.828 16.611 1.00 95.38 213 HIS A N 1
ATOM 1631 C CA . HIS A 1 213 ? -30.751 15.070 15.368 1.00 95.38 213 HIS A CA 1
ATOM 1632 C C . HIS A 1 213 ? -29.505 14.176 15.385 1.00 95.38 213 HIS A C 1
ATOM 1634 O O . HIS A 1 213 ? -29.572 13.034 14.932 1.00 95.38 213 HIS A O 1
ATOM 1640 N N . ALA A 1 214 ? -28.394 14.626 15.977 1.00 96.75 214 ALA A N 1
ATOM 1641 C CA . ALA A 1 214 ? -27.214 13.784 16.186 1.00 96.75 214 ALA A CA 1
ATOM 1642 C C . ALA A 1 214 ? -27.529 12.567 17.078 1.00 96.75 214 ALA A C 1
ATOM 1644 O O . ALA A 1 214 ? -27.123 11.441 16.779 1.00 96.75 214 ALA A O 1
ATOM 1645 N N . GLN A 1 215 ? -28.309 12.765 18.142 1.00 97.69 215 GLN A N 1
ATOM 1646 C CA . GLN A 1 215 ? -28.799 11.688 19.004 1.00 97.69 215 GLN A CA 1
ATOM 1647 C C . GLN A 1 215 ? -29.775 10.757 18.263 1.00 97.69 215 GLN A C 1
ATOM 1649 O O . GLN A 1 215 ? -29.716 9.535 18.422 1.00 97.69 215 GLN A O 1
ATOM 1654 N N . GLU A 1 216 ? -30.661 11.298 17.422 1.00 97.19 216 GLU A N 1
ATOM 1655 C CA . GLU A 1 216 ? -31.559 10.498 16.580 1.00 97.19 216 GLU A CA 1
ATOM 1656 C C . GLU A 1 216 ? -30.801 9.662 15.540 1.00 97.19 216 GLU A C 1
ATOM 1658 O O . GLU A 1 216 ? -31.133 8.494 15.333 1.00 97.19 216 GLU A O 1
ATOM 1663 N N . ASN A 1 217 ? -29.727 10.206 14.968 1.00 97.81 217 ASN A N 1
ATOM 1664 C CA . ASN A 1 217 ? -28.806 9.489 14.093 1.00 97.81 217 ASN A CA 1
ATOM 1665 C C . ASN A 1 217 ? -28.157 8.292 14.802 1.00 97.81 217 ASN A C 1
ATOM 1667 O O . ASN A 1 217 ? -28.210 7.171 14.287 1.00 97.81 217 ASN A O 1
ATOM 1671 N N . ILE A 1 218 ? -27.645 8.492 16.019 1.00 98.62 218 ILE A N 1
ATOM 1672 C CA . ILE A 1 218 ? -27.088 7.402 16.834 1.00 98.62 218 ILE A CA 1
ATOM 1673 C C . ILE A 1 218 ? -28.135 6.308 17.074 1.00 98.62 218 ILE A C 1
ATOM 1675 O O . ILE A 1 218 ? -27.869 5.131 16.812 1.00 98.62 218 ILE A O 1
ATOM 1679 N N . ARG A 1 219 ? -29.342 6.684 17.517 1.00 98.56 219 ARG A N 1
ATOM 1680 C CA . ARG A 1 219 ? -30.437 5.730 17.753 1.00 98.56 219 ARG A CA 1
ATOM 1681 C C . ARG A 1 219 ? -30.791 4.949 16.491 1.00 98.56 219 ARG A C 1
ATOM 1683 O O . ARG A 1 219 ? -30.884 3.725 16.548 1.00 98.56 219 ARG A O 1
ATOM 1690 N N . LEU A 1 220 ? -30.927 5.640 15.359 1.00 98.31 220 LEU A N 1
ATOM 1691 C CA . LEU A 1 220 ? -31.241 5.037 14.069 1.00 98.31 220 LEU A CA 1
ATOM 1692 C C . LEU A 1 220 ? -30.220 3.964 13.678 1.00 98.31 220 LEU A C 1
ATOM 1694 O O . LEU A 1 220 ? -30.612 2.858 13.309 1.00 98.31 220 LEU A O 1
ATOM 1698 N N . VAL A 1 221 ? -28.925 4.280 13.740 1.00 98.62 221 VAL A N 1
ATOM 1699 C CA . VAL A 1 221 ? -27.869 3.338 13.344 1.00 98.62 221 VAL A CA 1
ATOM 1700 C C . VAL A 1 221 ? -27.825 2.133 14.277 1.00 98.62 221 VAL A C 1
ATOM 1702 O O . VAL A 1 221 ? -27.724 1.010 13.788 1.00 98.62 221 VAL A O 1
ATOM 1705 N N . LEU A 1 222 ? -27.959 2.326 15.594 1.00 98.69 222 LEU A N 1
ATOM 1706 C CA . LEU A 1 222 ? -28.013 1.209 16.542 1.00 98.69 222 LEU A CA 1
ATOM 1707 C C . LEU A 1 222 ? -29.228 0.302 16.296 1.00 98.69 222 LEU A C 1
ATOM 1709 O O . LEU A 1 222 ? -29.098 -0.922 16.323 1.00 98.69 222 LEU A O 1
ATOM 1713 N N . ASP A 1 223 ? -30.397 0.886 16.027 1.00 98.38 223 ASP A N 1
ATOM 1714 C CA . ASP A 1 223 ? -31.623 0.132 15.758 1.00 98.38 223 ASP A CA 1
ATOM 1715 C C . ASP A 1 223 ? -31.526 -0.648 14.438 1.00 98.38 223 ASP A C 1
ATOM 1717 O O . ASP A 1 223 ? -31.920 -1.814 14.376 1.00 98.38 223 ASP A O 1
ATOM 1721 N N . LEU A 1 224 ? -30.945 -0.046 13.396 1.00 98.25 224 LEU A N 1
ATOM 1722 C CA . LEU A 1 224 ? -30.680 -0.719 12.124 1.00 98.25 224 LEU A CA 1
ATOM 1723 C C . LEU A 1 224 ? -29.624 -1.828 12.267 1.00 98.25 224 LEU A C 1
ATOM 1725 O O . LEU A 1 224 ? -29.796 -2.911 11.708 1.00 98.25 224 LEU A O 1
ATOM 1729 N N . ALA A 1 225 ? -28.557 -1.594 13.035 1.00 98.00 225 ALA A N 1
ATOM 1730 C CA . ALA A 1 225 ? -27.521 -2.593 13.299 1.00 98.00 225 ALA A CA 1
ATOM 1731 C C . ALA A 1 225 ? -28.100 -3.816 14.017 1.00 98.00 225 ALA A C 1
ATOM 1733 O O . ALA A 1 225 ? -27.787 -4.951 13.652 1.00 98.00 225 ALA A O 1
ATOM 1734 N N . PHE A 1 226 ? -29.007 -3.595 14.973 1.00 97.94 226 PHE A N 1
ATOM 1735 C CA . PHE A 1 226 ? -29.767 -4.668 15.600 1.00 97.94 226 PHE A CA 1
ATOM 1736 C C . PHE A 1 226 ? -30.690 -5.373 14.597 1.00 97.94 226 PHE A C 1
ATOM 1738 O O . PHE A 1 226 ? -30.612 -6.590 14.454 1.00 97.94 226 PHE A O 1
ATOM 1745 N N . GLN A 1 227 ? -31.509 -4.624 13.851 1.00 97.50 227 GLN A N 1
ATOM 1746 C CA . GLN A 1 227 ? -32.473 -5.177 12.892 1.00 97.50 227 GLN A CA 1
ATOM 1747 C C . GLN A 1 227 ? -31.825 -6.095 11.842 1.00 97.50 227 GLN A C 1
ATOM 1749 O O . GLN A 1 227 ? -32.418 -7.108 11.475 1.00 97.50 227 GLN A O 1
ATOM 1754 N N . TYR A 1 228 ? -30.637 -5.737 11.348 1.00 97.12 228 TYR A N 1
ATOM 1755 C CA . TYR A 1 228 ? -29.959 -6.449 10.260 1.00 97.12 228 TYR A CA 1
ATOM 1756 C C . TYR A 1 228 ? -28.769 -7.305 10.715 1.00 97.12 228 TYR A C 1
ATOM 1758 O O . TYR A 1 228 ? -28.043 -7.815 9.861 1.00 97.12 228 TYR A O 1
ATOM 1766 N N . HIS A 1 229 ? -28.561 -7.478 12.026 1.00 96.00 229 HIS A N 1
ATOM 1767 C CA . HIS A 1 229 ? -27.443 -8.242 12.599 1.00 96.00 229 HIS A CA 1
ATOM 1768 C C . HIS A 1 229 ? -26.058 -7.763 12.121 1.00 96.00 229 HIS A C 1
ATOM 1770 O O . HIS A 1 229 ? -25.209 -8.567 11.736 1.00 96.00 229 HIS A O 1
ATOM 1776 N N . ARG A 1 230 ? -25.829 -6.445 12.111 1.00 97.19 230 ARG A N 1
ATOM 1777 C CA . ARG A 1 230 ? -24.583 -5.821 11.623 1.00 97.19 230 ARG A CA 1
ATOM 1778 C C . ARG A 1 230 ? -23.815 -5.129 12.742 1.00 97.19 230 ARG A C 1
ATOM 1780 O O . ARG A 1 230 ? -24.333 -4.924 13.842 1.00 97.19 230 ARG A O 1
ATOM 1787 N N . HIS A 1 231 ? -22.568 -4.769 12.459 1.00 98.44 231 HIS A N 1
ATOM 1788 C CA . HIS A 1 231 ? -21.805 -3.858 13.311 1.00 98.44 231 HIS A CA 1
ATOM 1789 C C . HIS A 1 231 ? -22.271 -2.408 13.106 1.00 98.44 231 HIS A C 1
ATOM 1791 O O . HIS A 1 231 ? -22.810 -2.069 12.050 1.00 98.44 231 HIS A O 1
ATOM 1797 N N . ALA A 1 232 ? -22.028 -1.554 14.098 1.00 98.62 232 ALA A N 1
ATOM 1798 C CA . ALA A 1 232 ? -22.232 -0.111 13.997 1.00 98.62 232 ALA A CA 1
ATOM 1799 C C . ALA A 1 232 ? -20.880 0.613 13.949 1.00 98.62 232 ALA A C 1
ATOM 1801 O O . ALA A 1 232 ? -19.926 0.193 14.610 1.00 98.62 232 ALA A O 1
ATOM 1802 N N . ASP A 1 233 ? -20.797 1.694 13.180 1.00 98.56 233 ASP A N 1
ATOM 1803 C CA . ASP A 1 233 ? -19.576 2.481 13.028 1.00 98.56 233 ASP A CA 1
ATOM 1804 C C . ASP A 1 233 ? -19.862 3.987 12.990 1.00 98.56 233 ASP A C 1
ATOM 1806 O O . ASP A 1 233 ? -20.482 4.499 12.059 1.00 98.56 233 ASP A O 1
ATOM 1810 N N . PHE A 1 234 ? -19.418 4.715 14.008 1.00 98.69 234 PHE A N 1
ATOM 1811 C CA . PHE A 1 234 ? -19.688 6.141 14.124 1.00 98.69 234 PHE A CA 1
ATOM 1812 C C . PHE A 1 234 ? -18.430 6.958 13.875 1.00 98.69 234 PHE A C 1
ATOM 1814 O O . PHE A 1 234 ? -17.453 6.857 14.616 1.00 98.69 234 PHE A O 1
ATOM 1821 N N . HIS A 1 235 ? -18.495 7.867 12.905 1.00 98.25 235 HIS A N 1
ATOM 1822 C CA . HIS A 1 235 ? -17.602 9.017 12.908 1.00 98.25 235 HIS A CA 1
ATOM 1823 C C . HIS A 1 235 ? -18.141 10.008 13.939 1.00 98.25 235 HIS A C 1
ATOM 1825 O O . HIS A 1 235 ? -19.097 10.737 13.673 1.00 98.25 235 HIS A O 1
ATOM 1831 N N . LEU A 1 236 ? -17.562 10.014 15.136 1.00 97.38 236 LEU A N 1
ATOM 1832 C CA . LEU A 1 236 ? -18.124 10.726 16.280 1.00 97.38 236 LEU A CA 1
ATOM 1833 C C . LEU A 1 236 ? -17.149 11.763 16.822 1.00 97.38 236 LEU A C 1
ATOM 1835 O O . LEU A 1 236 ? -15.931 11.589 16.755 1.00 97.38 236 LEU A O 1
ATOM 1839 N N . ASP A 1 237 ? -17.700 12.821 17.420 1.00 96.75 237 ASP A N 1
ATOM 1840 C CA . ASP A 1 237 ? -16.933 13.714 18.288 1.00 96.75 237 ASP A CA 1
ATOM 1841 C C . ASP A 1 237 ? -15.710 14.359 17.587 1.00 96.75 237 ASP A C 1
ATOM 1843 O O . ASP A 1 237 ? -14.655 14.584 18.190 1.00 96.75 237 ASP A O 1
ATOM 1847 N N . TYR A 1 238 ? -15.867 14.686 16.293 1.00 94.88 238 TYR A N 1
ATOM 1848 C CA . TYR A 1 238 ? -14.817 15.213 15.411 1.00 94.88 238 TYR A CA 1
ATOM 1849 C C . TYR A 1 238 ? -14.612 16.731 15.549 1.00 94.88 238 TYR A C 1
ATOM 1851 O O . TYR A 1 238 ? -14.873 17.524 14.646 1.00 94.88 238 TYR A O 1
ATOM 1859 N N . ASN A 1 239 ? -14.202 17.157 16.739 1.00 93.62 239 ASN A N 1
ATOM 1860 C CA . ASN A 1 239 ? -13.859 18.541 17.061 1.00 93.62 239 ASN A CA 1
ATOM 1861 C C . ASN A 1 239 ? -12.875 18.597 18.246 1.00 93.62 239 ASN A C 1
ATOM 1863 O O . ASN A 1 239 ? -12.494 17.564 18.797 1.00 93.62 239 ASN A O 1
ATOM 1867 N N . LEU A 1 240 ? -12.466 19.806 18.644 1.00 94.75 240 LEU A N 1
ATOM 1868 C CA . LEU A 1 240 ? -11.647 20.071 19.835 1.00 94.75 240 LEU A CA 1
ATOM 1869 C C . LEU A 1 240 ? -12.261 21.189 20.697 1.00 94.75 240 LEU A C 1
ATOM 1871 O O . LEU A 1 240 ? -11.568 22.113 21.119 1.00 94.75 240 LEU A O 1
ATOM 1875 N N . ASP A 1 241 ? -13.572 21.122 20.927 1.00 92.94 241 ASP A N 1
ATOM 1876 C CA . ASP A 1 241 ? -14.324 22.131 21.674 1.00 92.94 241 ASP A CA 1
ATOM 1877 C C . ASP A 1 241 ? -14.765 21.602 23.045 1.00 92.94 241 ASP A C 1
ATOM 1879 O O . ASP A 1 241 ? -15.736 20.853 23.155 1.00 92.94 241 ASP A O 1
ATOM 1883 N N . SER A 1 242 ? -14.071 22.016 24.110 1.00 91.62 242 SER A N 1
ATOM 1884 C CA . SER A 1 242 ? -14.375 21.581 25.479 1.00 91.62 242 SER A CA 1
ATOM 1885 C C . SER A 1 242 ? -15.750 22.020 25.992 1.00 91.62 242 SER A C 1
ATOM 1887 O O . SER A 1 242 ? -16.220 21.454 26.977 1.00 91.62 242 SER A O 1
ATOM 1889 N N . SER A 1 243 ? -16.396 22.994 25.341 1.00 92.38 243 SER A N 1
ATOM 1890 C CA . SER A 1 243 ? -17.729 23.469 25.722 1.00 92.38 243 SER A CA 1
ATOM 1891 C C . SER A 1 243 ? -18.863 22.573 25.221 1.00 92.38 243 SER A C 1
ATOM 1893 O O . SER A 1 243 ? -19.960 22.628 25.774 1.00 92.38 243 SER A O 1
ATOM 1895 N N . LYS A 1 244 ? -18.599 21.730 24.215 1.00 92.19 244 LYS A N 1
ATOM 1896 C CA . LYS A 1 244 ? -19.559 20.746 23.711 1.00 92.19 244 LYS A CA 1
ATOM 1897 C C . LYS A 1 244 ? -19.493 19.462 24.527 1.00 92.19 244 LYS A C 1
ATOM 1899 O O . LYS A 1 244 ? -18.399 18.951 24.808 1.00 92.19 244 LYS A O 1
ATOM 1904 N N . GLU A 1 245 ? -20.668 18.951 24.880 1.00 93.12 245 GLU A N 1
ATOM 1905 C CA . GLU A 1 245 ? -20.820 17.643 25.507 1.00 93.12 245 GLU A CA 1
ATOM 1906 C C . GLU A 1 245 ? -20.482 16.550 24.476 1.00 93.12 245 GLU A C 1
ATOM 1908 O O . GLU A 1 245 ? -20.932 16.629 23.331 1.00 93.12 245 GLU A O 1
ATOM 1913 N N . PRO A 1 246 ? -19.638 15.564 24.823 1.00 96.25 246 PRO A N 1
ATOM 1914 C CA . PRO A 1 246 ? -19.217 14.534 23.883 1.00 96.25 246 PRO A CA 1
ATOM 1915 C C . PRO A 1 246 ? -20.334 13.498 23.683 1.00 96.25 246 PRO A C 1
ATOM 1917 O O . PRO A 1 246 ? -20.805 12.875 24.642 1.00 96.25 246 PRO A O 1
ATOM 1920 N N . LEU A 1 247 ? -20.715 13.260 22.428 1.00 97.69 247 LEU A N 1
ATOM 1921 C CA . LEU A 1 247 ? -21.797 12.341 22.059 1.00 97.69 247 LEU A CA 1
ATOM 1922 C C . LEU A 1 247 ? -21.484 10.882 22.414 1.00 97.69 247 LEU A C 1
ATOM 1924 O O . LEU A 1 247 ? -22.406 10.074 22.528 1.00 97.69 247 LEU A O 1
ATOM 1928 N N . ILE A 1 248 ? -20.211 10.532 22.647 1.00 98.00 248 ILE A N 1
ATOM 1929 C CA . ILE A 1 248 ? -19.832 9.201 23.138 1.00 98.00 248 ILE A CA 1
ATOM 1930 C C . ILE A 1 248 ? -20.591 8.809 24.412 1.00 98.00 248 ILE A C 1
ATOM 1932 O O . ILE A 1 248 ? -20.914 7.640 24.575 1.00 98.00 248 ILE A O 1
ATOM 1936 N N . ARG A 1 249 ? -20.923 9.756 25.302 1.00 97.38 249 ARG A N 1
ATOM 1937 C CA . ARG A 1 249 ? -21.684 9.455 26.530 1.00 97.38 249 ARG A CA 1
ATOM 1938 C C . ARG A 1 249 ? -23.079 8.940 26.194 1.00 97.38 249 ARG A C 1
ATOM 1940 O O . ARG A 1 249 ? -23.449 7.858 26.632 1.00 97.38 249 ARG A O 1
ATOM 1947 N N . TYR A 1 250 ? -23.780 9.669 25.329 1.00 98.31 250 TYR A N 1
ATOM 1948 C CA . TYR A 1 250 ? -25.099 9.285 24.840 1.00 98.31 250 TYR A CA 1
ATOM 1949 C C . TYR A 1 250 ? -25.070 7.928 24.119 1.00 98.31 250 TYR A C 1
ATOM 1951 O O . TYR A 1 250 ? -25.903 7.066 24.382 1.00 98.31 250 TYR A O 1
ATOM 1959 N N . LEU A 1 251 ? -24.067 7.696 23.263 1.00 98.56 251 LEU A N 1
ATOM 1960 C CA . LEU A 1 251 ? -23.882 6.412 22.579 1.00 98.56 251 LEU A CA 1
ATOM 1961 C C . LEU A 1 251 ? -23.724 5.240 23.564 1.00 98.56 251 LEU A C 1
ATOM 1963 O O . LEU A 1 251 ? -24.317 4.182 23.351 1.00 98.56 251 LEU A O 1
ATOM 1967 N N . LEU A 1 252 ? -22.931 5.405 24.627 1.00 98.38 252 LEU A N 1
ATOM 1968 C CA . LEU A 1 252 ? -22.717 4.340 25.610 1.00 98.38 252 LEU A CA 1
ATOM 1969 C C . LEU A 1 252 ? -23.977 4.054 26.433 1.00 98.38 252 LEU A C 1
ATOM 1971 O O . LEU A 1 252 ? -24.273 2.881 26.656 1.00 98.38 252 LEU A O 1
ATOM 1975 N N . ASP A 1 253 ? -24.736 5.083 26.817 1.00 97.94 253 ASP A N 1
ATOM 1976 C CA . ASP A 1 253 ? -26.010 4.924 27.531 1.00 97.94 253 ASP A CA 1
ATOM 1977 C C . ASP A 1 253 ? -27.034 4.162 26.666 1.00 97.94 253 ASP A C 1
ATOM 1979 O O . ASP A 1 253 ? -27.639 3.179 27.105 1.00 97.94 253 ASP A O 1
ATOM 1983 N N . GLU A 1 254 ? -27.168 4.546 25.393 1.00 98.25 254 GLU A N 1
ATOM 1984 C CA . GLU A 1 254 ? -28.050 3.893 24.418 1.00 98.25 254 GLU A CA 1
ATOM 1985 C C . GLU A 1 254 ? -27.639 2.434 24.137 1.00 98.25 254 GLU A C 1
ATOM 1987 O O . GLU A 1 254 ? -28.497 1.556 23.964 1.00 98.25 254 GLU A O 1
ATOM 1992 N N . LEU A 1 255 ? -26.334 2.150 24.087 1.00 97.94 255 LEU A N 1
ATOM 1993 C CA . LEU A 1 255 ? -25.808 0.797 23.906 1.00 97.94 255 LEU A CA 1
ATOM 1994 C C . LEU A 1 255 ? -26.040 -0.064 25.154 1.00 97.94 255 LEU A C 1
ATOM 1996 O O . LEU A 1 255 ? -26.496 -1.205 25.040 1.00 97.94 255 LEU A O 1
ATOM 2000 N N . GLN A 1 256 ? -25.780 0.486 26.341 1.00 97.75 256 GLN A N 1
ATOM 2001 C CA . GLN A 1 256 ? -26.036 -0.174 27.618 1.00 97.75 256 GLN A CA 1
ATOM 2002 C C . GLN A 1 256 ? -27.516 -0.546 27.755 1.00 97.75 256 GLN A C 1
ATOM 2004 O O . GLN A 1 256 ? -27.833 -1.688 28.097 1.00 97.75 256 GLN A O 1
ATOM 2009 N N . GLU A 1 257 ? -28.427 0.386 27.461 1.00 97.69 257 GLU A N 1
ATOM 2010 C CA . GLU A 1 257 ? -29.867 0.134 27.525 1.00 97.69 257 GLU A CA 1
ATOM 2011 C C . GLU A 1 257 ? -30.288 -0.975 26.550 1.00 97.69 257 GLU A C 1
ATOM 2013 O O . GLU A 1 257 ? -31.037 -1.886 26.917 1.00 97.69 257 GLU A O 1
ATOM 2018 N N . ARG A 1 258 ? -29.781 -0.955 25.310 1.00 97.75 258 ARG A N 1
ATOM 2019 C CA . ARG A 1 258 ? -30.072 -1.997 24.311 1.00 97.75 258 ARG A CA 1
ATOM 2020 C C . ARG A 1 258 ? -29.589 -3.369 24.756 1.00 97.75 258 ARG A C 1
ATOM 2022 O O . ARG A 1 258 ? -30.336 -4.335 24.626 1.00 97.75 258 ARG A O 1
ATOM 2029 N N . ILE A 1 259 ? -28.395 -3.467 25.333 1.00 96.44 259 ILE A N 1
ATOM 2030 C CA . ILE A 1 259 ? -27.882 -4.732 25.874 1.00 96.44 259 ILE A CA 1
ATOM 2031 C C . ILE A 1 259 ? -28.757 -5.209 27.039 1.00 96.44 259 ILE A C 1
ATOM 2033 O O . ILE A 1 259 ? -29.204 -6.358 27.038 1.00 96.44 259 ILE A O 1
ATOM 2037 N N . ALA A 1 260 ? -29.079 -4.323 27.988 1.00 96.44 260 ALA A N 1
ATOM 2038 C CA . ALA A 1 260 ? -29.916 -4.643 29.145 1.00 96.44 260 ALA A CA 1
ATOM 2039 C C . ALA A 1 260 ? -31.348 -5.064 28.763 1.00 96.44 260 ALA A C 1
ATOM 2041 O O . ALA A 1 260 ? -31.982 -5.834 29.483 1.00 96.44 260 ALA A O 1
ATOM 2042 N N . THR A 1 261 ? -31.853 -4.581 27.625 1.00 96.94 261 THR A N 1
ATOM 2043 C CA . THR A 1 261 ? -33.195 -4.886 27.101 1.00 96.94 261 THR A CA 1
ATOM 2044 C C . THR A 1 261 ? -33.202 -5.944 25.992 1.00 96.94 261 THR A C 1
ATOM 2046 O O . THR A 1 261 ? -34.234 -6.150 25.356 1.00 96.94 261 THR A O 1
ATOM 2049 N N . HIS A 1 262 ? -32.081 -6.641 25.761 1.00 95.50 262 HIS A N 1
ATOM 2050 C CA . HIS A 1 262 ? -31.921 -7.660 24.710 1.00 95.50 262 HIS A CA 1
ATOM 2051 C C . HIS A 1 262 ? -32.196 -7.158 23.276 1.00 95.50 262 HIS A C 1
ATOM 2053 O O . HIS A 1 262 ? -32.554 -7.934 22.391 1.00 95.50 262 HIS A O 1
ATOM 2059 N N . ARG A 1 263 ? -31.989 -5.860 23.034 1.00 96.50 263 ARG A N 1
ATOM 2060 C CA . ARG A 1 263 ? -32.045 -5.188 21.725 1.00 96.50 263 ARG A CA 1
ATOM 2061 C C . ARG A 1 263 ? -30.651 -4.987 21.118 1.00 96.50 263 ARG A C 1
ATOM 2063 O O . ARG A 1 263 ? -30.400 -3.999 20.433 1.00 96.50 263 ARG A O 1
ATOM 2070 N N . TRP A 1 264 ? -29.728 -5.904 21.409 1.00 96.94 264 TRP A N 1
ATOM 2071 C CA . TRP A 1 264 ? -28.377 -5.930 20.850 1.00 96.94 264 TRP A CA 1
ATOM 2072 C C . TRP A 1 264 ? -27.903 -7.371 20.643 1.00 96.94 264 TRP A C 1
ATOM 2074 O O . TRP A 1 264 ? -28.183 -8.243 21.468 1.00 96.94 264 TRP A O 1
ATOM 2084 N N . HIS A 1 265 ? -27.172 -7.632 19.559 1.00 94.62 265 HIS A N 1
ATOM 2085 C CA . HIS A 1 265 ? -26.589 -8.948 19.299 1.00 94.62 265 HIS A CA 1
ATOM 2086 C C . HIS A 1 265 ? -25.193 -9.053 19.901 1.00 94.62 265 HIS A C 1
ATOM 2088 O O . HIS A 1 265 ? -24.361 -8.179 19.696 1.00 94.62 265 HIS A O 1
ATOM 2094 N N . ALA A 1 266 ? -24.901 -10.168 20.573 1.00 88.75 266 ALA A N 1
ATOM 2095 C CA . ALA A 1 266 ? -23.599 -10.394 21.205 1.00 88.75 266 ALA A CA 1
ATOM 2096 C C . ALA A 1 266 ? -22.413 -10.396 20.216 1.00 88.75 266 ALA A C 1
ATOM 2098 O O . ALA A 1 266 ? -21.283 -10.165 20.625 1.00 88.75 266 ALA A O 1
ATOM 2099 N N . GLN A 1 267 ? -22.666 -10.664 18.930 1.00 89.06 267 GLN A N 1
ATOM 2100 C CA . GLN A 1 267 ? -21.655 -10.625 17.865 1.00 89.06 267 GLN A CA 1
ATOM 2101 C C . GLN A 1 267 ? -21.511 -9.236 17.219 1.00 89.06 267 GLN A C 1
ATOM 2103 O O . GLN A 1 267 ? -20.530 -8.989 16.522 1.00 89.06 267 GLN A O 1
ATOM 2108 N N . SER A 1 268 ? -22.470 -8.329 17.433 1.00 95.25 268 SER A N 1
ATOM 2109 C CA . SER A 1 268 ? -22.404 -6.963 16.914 1.00 95.25 268 SER A CA 1
ATOM 2110 C C . SER A 1 268 ? -21.463 -6.121 17.768 1.00 95.25 268 SER A C 1
ATOM 2112 O O . SER A 1 268 ? -21.479 -6.181 18.998 1.00 95.25 268 SER A O 1
ATOM 2114 N N . HIS A 1 269 ? -20.677 -5.286 17.094 1.00 96.94 269 HIS A N 1
ATOM 2115 C CA . HIS A 1 269 ? -19.645 -4.444 17.699 1.00 96.94 269 HIS A CA 1
ATOM 2116 C C . HIS A 1 269 ? -19.862 -2.994 17.281 1.00 96.94 269 HIS A C 1
ATOM 2118 O O . HIS A 1 269 ? -20.353 -2.749 16.176 1.00 96.94 269 HIS A O 1
ATOM 2124 N N . VAL A 1 270 ? -19.502 -2.055 18.150 1.00 98.38 270 VAL A N 1
ATOM 2125 C CA . VAL A 1 270 ? -19.578 -0.615 17.905 1.00 98.38 270 VAL A CA 1
ATOM 2126 C C . VAL A 1 270 ? -18.167 -0.062 17.750 1.00 98.38 270 VAL A C 1
ATOM 2128 O O . VAL A 1 270 ? -17.335 -0.144 18.651 1.00 98.38 270 VAL A O 1
ATOM 2131 N N . CYS A 1 271 ? -17.893 0.520 16.595 1.00 98.06 271 CYS A N 1
ATOM 2132 C CA . CYS A 1 271 ? -16.659 1.240 16.322 1.00 98.06 271 CYS A CA 1
ATOM 2133 C C . CYS A 1 271 ? -16.919 2.746 16.410 1.00 98.06 271 CYS A C 1
ATOM 2135 O O . CYS A 1 271 ? -17.979 3.222 15.999 1.00 98.06 271 CYS A O 1
ATOM 2137 N N . VAL A 1 272 ? -15.965 3.489 16.967 1.00 98.56 272 VAL A N 1
ATOM 2138 C CA . VAL A 1 272 ? -16.021 4.951 17.041 1.00 98.56 272 VAL A CA 1
ATOM 2139 C C . VAL A 1 272 ? -14.735 5.527 16.463 1.00 98.56 272 VAL A C 1
ATOM 2141 O O . VAL A 1 272 ? -13.697 5.546 17.129 1.00 98.56 272 VAL A O 1
ATOM 2144 N N . GLY A 1 273 ? -14.810 5.983 15.216 1.00 97.50 273 GLY A N 1
ATOM 2145 C CA . GLY A 1 273 ? -13.716 6.634 14.508 1.00 97.50 273 GLY A CA 1
ATOM 2146 C C . GLY A 1 273 ? -13.509 8.080 14.955 1.00 97.50 273 GLY A C 1
ATOM 2147 O O . GLY A 1 273 ? -14.456 8.772 15.341 1.00 97.50 273 GLY A O 1
ATOM 2148 N N . HIS A 1 274 ? -12.263 8.545 14.848 1.00 96.44 274 HIS A N 1
ATOM 2149 C CA . HIS A 1 274 ? -11.789 9.870 15.255 1.00 96.44 274 HIS A CA 1
ATOM 2150 C C . HIS A 1 274 ? -11.821 10.100 16.771 1.00 96.44 274 HIS A C 1
ATOM 2152 O O . HIS A 1 274 ? -10.777 10.089 17.426 1.00 96.44 274 HIS A O 1
ATOM 2158 N N . ALA A 1 275 ? -13.013 10.370 17.316 1.00 97.12 275 ALA A N 1
ATOM 2159 C CA . ALA A 1 275 ? -13.243 10.738 18.710 1.00 97.12 275 ALA A CA 1
ATOM 2160 C C . ALA A 1 275 ? -12.260 11.814 19.228 1.00 97.12 275 ALA A C 1
ATOM 2162 O O . ALA A 1 275 ? -11.805 11.778 20.375 1.00 97.12 275 ALA A O 1
ATOM 2163 N N . THR A 1 276 ? -11.899 12.789 18.386 1.00 97.31 276 THR A N 1
ATOM 2164 C CA . THR A 1 276 ? -10.837 13.765 18.685 1.00 97.31 276 THR A CA 1
ATOM 2165 C C . THR A 1 276 ? -11.177 14.619 19.901 1.00 97.31 276 THR A C 1
ATOM 2167 O O . THR A 1 276 ? -10.286 14.996 20.665 1.00 97.31 276 THR A O 1
ATOM 2170 N N . ARG A 1 277 ? -12.465 14.863 20.164 1.00 96.38 277 ARG A N 1
ATOM 2171 C CA . ARG A 1 277 ? -12.927 15.601 21.346 1.00 96.38 277 ARG A CA 1
ATOM 2172 C C . ARG A 1 277 ? -12.570 14.901 22.658 1.00 96.38 277 ARG A C 1
ATOM 2174 O O . ARG A 1 277 ? -12.378 15.580 23.673 1.00 96.38 277 ARG A O 1
ATOM 2181 N N . LEU A 1 278 ? -12.428 13.576 22.649 1.00 97.50 278 LEU A N 1
ATOM 2182 C CA . LEU A 1 278 ? -12.044 12.794 23.827 1.00 97.50 278 LEU A CA 1
ATOM 2183 C C . LEU A 1 278 ? -10.571 13.007 24.192 1.00 97.50 278 LEU A C 1
ATOM 2185 O O . LEU A 1 278 ? -10.175 12.750 25.323 1.00 97.50 278 LEU A O 1
ATOM 2189 N N . THR A 1 279 ? -9.751 13.569 23.298 1.00 96.75 279 THR A N 1
ATOM 2190 C CA . THR A 1 279 ? -8.379 13.980 23.654 1.00 96.75 279 THR A CA 1
ATOM 2191 C C . THR A 1 279 ? -8.340 15.063 24.735 1.00 96.75 279 THR A C 1
ATOM 2193 O O . THR A 1 279 ? -7.304 15.254 25.369 1.00 96.75 279 THR A O 1
ATOM 2196 N N . LEU A 1 280 ? -9.465 15.749 24.965 1.00 95.94 280 LEU A N 1
ATOM 2197 C CA . LEU A 1 280 ? -9.635 16.745 26.020 1.00 95.94 280 LEU A CA 1
ATOM 2198 C C . LEU A 1 280 ? -10.208 16.163 27.325 1.00 95.94 280 LEU A C 1
ATOM 2200 O O . LEU A 1 280 ? -10.437 16.928 28.258 1.00 95.94 280 LEU A O 1
ATOM 2204 N N . PHE A 1 281 ? -10.481 14.854 27.398 1.00 97.38 281 PHE A N 1
ATOM 2205 C CA . PHE A 1 281 ? -10.959 14.228 28.633 1.00 97.38 281 PHE A CA 1
ATOM 2206 C C . PHE A 1 281 ? -9.910 14.324 29.738 1.00 97.38 281 PHE A C 1
ATOM 2208 O O . PHE A 1 281 ? -8.714 14.106 29.531 1.00 97.38 281 PHE A O 1
ATOM 2215 N N . THR A 1 282 ? -10.396 14.606 30.937 1.00 96.88 282 THR A N 1
ATOM 2216 C CA . THR A 1 282 ? -9.656 14.461 32.188 1.00 96.88 282 THR A CA 1
ATOM 2217 C C . THR A 1 282 ? -9.449 12.985 32.542 1.00 96.88 282 THR A C 1
ATOM 2219 O O . THR A 1 282 ? -10.155 12.102 32.047 1.00 96.88 282 THR A O 1
ATOM 2222 N N . ASP A 1 283 ? -8.505 12.705 33.446 1.00 97.19 283 ASP A N 1
ATOM 2223 C CA . ASP A 1 283 ? -8.268 11.339 33.936 1.00 97.19 283 ASP A CA 1
ATOM 2224 C C . ASP A 1 283 ? -9.550 10.737 34.559 1.00 97.19 283 ASP A C 1
ATOM 2226 O O . ASP A 1 283 ? -9.849 9.565 34.330 1.00 97.19 283 ASP A O 1
ATOM 2230 N N . ASP A 1 284 ? -10.356 11.541 35.264 1.00 97.81 284 ASP A N 1
ATOM 2231 C CA . ASP A 1 284 ? -11.639 11.111 35.843 1.00 97.81 284 ASP A CA 1
ATOM 2232 C C . ASP A 1 284 ? -12.669 10.723 34.772 1.00 97.81 284 ASP A C 1
ATOM 2234 O O . ASP A 1 284 ? -13.441 9.780 34.955 1.00 97.81 284 ASP A O 1
ATOM 2238 N N . GLU A 1 285 ? -12.704 11.436 33.645 1.00 97.75 285 GLU A N 1
ATOM 2239 C CA . GLU A 1 285 ? -13.602 11.118 32.531 1.00 97.75 285 GLU A CA 1
ATOM 2240 C C . GLU A 1 285 ? -13.189 9.822 31.829 1.00 97.75 285 GLU A C 1
ATOM 2242 O O . GLU A 1 285 ? -14.055 9.007 31.511 1.00 97.75 285 GLU A O 1
ATOM 2247 N N . TRP A 1 286 ? -11.886 9.572 31.670 1.00 97.94 286 TRP A N 1
ATOM 2248 C CA . TRP A 1 286 ? -11.393 8.292 31.155 1.00 97.94 286 TRP A CA 1
ATOM 2249 C C . TRP A 1 286 ? -11.654 7.125 32.108 1.00 97.94 286 TRP A C 1
ATOM 2251 O O . TRP A 1 286 ? -12.041 6.045 31.660 1.00 97.94 286 TRP A O 1
ATOM 2261 N N . ILE A 1 287 ? -11.508 7.332 33.421 1.00 97.12 287 ILE A N 1
ATOM 2262 C CA . ILE A 1 287 ? -11.857 6.323 34.431 1.00 97.12 287 ILE A CA 1
ATOM 2263 C C . ILE A 1 287 ? -13.351 5.991 34.364 1.00 97.12 287 ILE A C 1
ATOM 2265 O O . ILE A 1 287 ? -13.716 4.814 34.409 1.00 97.12 287 ILE A O 1
ATOM 2269 N N . LYS A 1 288 ? -14.216 7.004 34.222 1.00 96.94 288 LYS A N 1
ATOM 2270 C CA . LYS A 1 288 ? -15.663 6.807 34.045 1.00 96.94 288 LYS A CA 1
ATOM 2271 C C . LYS A 1 288 ? -15.975 6.033 32.767 1.00 96.94 288 LYS A C 1
ATOM 2273 O O . LYS A 1 288 ? -16.705 5.050 32.846 1.00 96.94 288 LYS A O 1
ATOM 2278 N N . TYR A 1 289 ? -15.384 6.426 31.634 1.00 97.44 289 TYR A N 1
ATOM 2279 C CA . TYR A 1 289 ? -15.526 5.714 30.360 1.00 97.44 289 TYR A CA 1
ATOM 2280 C C . TYR A 1 289 ? -15.159 4.234 30.514 1.00 97.44 289 TYR A C 1
ATOM 2282 O O . TYR A 1 289 ? -15.972 3.360 30.227 1.00 97.44 289 TYR A O 1
ATOM 2290 N N . GLN A 1 290 ? -13.966 3.944 31.042 1.00 95.69 290 GLN A N 1
ATOM 2291 C CA . GLN A 1 290 ? -13.489 2.568 31.148 1.00 95.69 290 GLN A CA 1
ATOM 2292 C C . GLN A 1 290 ? -14.303 1.739 32.143 1.00 95.69 290 GLN A C 1
ATOM 2294 O O . GLN A 1 290 ? -14.530 0.552 31.919 1.00 95.69 290 GLN A O 1
ATOM 2299 N N . THR A 1 291 ? -14.750 2.349 33.242 1.00 95.00 291 THR A N 1
ATOM 2300 C CA . THR A 1 291 ? -15.616 1.682 34.222 1.00 95.00 291 THR A CA 1
ATOM 2301 C C . THR A 1 291 ? -16.941 1.292 33.582 1.00 95.00 291 THR A C 1
ATOM 2303 O O . THR A 1 291 ? -17.338 0.139 33.696 1.00 95.00 291 THR A O 1
ATOM 2306 N N . LEU A 1 292 ? -17.571 2.206 32.839 1.00 95.44 292 LEU A N 1
ATOM 2307 C CA . LEU A 1 292 ? -18.830 1.936 32.148 1.00 95.44 292 LEU A CA 1
ATOM 2308 C C . LEU A 1 292 ? -18.678 0.814 31.109 1.00 95.44 292 LEU A C 1
ATOM 2310 O O . LEU A 1 292 ? -19.452 -0.142 31.115 1.00 95.44 292 LEU A O 1
ATOM 2314 N N . VAL A 1 293 ? -17.648 0.897 30.260 1.00 95.44 293 VAL A N 1
ATOM 2315 C CA . VAL A 1 293 ? -17.380 -0.106 29.217 1.00 95.44 293 VAL A CA 1
ATOM 2316 C C . VAL A 1 293 ? -17.121 -1.484 29.820 1.00 95.44 293 VAL A C 1
ATOM 2318 O O . VAL A 1 293 ? -17.707 -2.467 29.371 1.00 95.44 293 VAL A O 1
ATOM 2321 N N . ARG A 1 294 ? -16.282 -1.570 30.857 1.00 93.38 294 ARG A N 1
ATOM 2322 C CA . ARG A 1 294 ? -15.937 -2.839 31.507 1.00 93.38 294 ARG A CA 1
ATOM 2323 C C . ARG A 1 294 ? -17.116 -3.431 32.277 1.00 93.38 294 ARG A C 1
ATOM 2325 O O . ARG A 1 294 ? -17.427 -4.604 32.089 1.00 93.38 294 ARG A O 1
ATOM 2332 N N . ASP A 1 295 ? -17.757 -2.648 33.142 1.00 93.31 295 ASP A N 1
ATOM 2333 C CA . ASP A 1 295 ? -18.768 -3.155 34.079 1.00 93.31 295 ASP A CA 1
ATOM 2334 C C . ASP A 1 295 ? -20.041 -3.613 33.347 1.00 93.31 295 ASP A C 1
ATOM 2336 O O . ASP A 1 295 ? -20.709 -4.547 33.793 1.00 93.31 295 ASP A O 1
ATOM 2340 N N . HIS A 1 296 ? -20.339 -3.014 32.188 1.00 92.69 296 HIS A N 1
ATOM 2341 C CA . HIS A 1 296 ? -21.453 -3.413 31.323 1.00 92.69 296 HIS A CA 1
ATOM 2342 C C . HIS A 1 296 ? -21.038 -4.250 30.108 1.00 92.69 296 HIS A C 1
ATOM 2344 O O . HIS A 1 296 ? -21.899 -4.591 29.300 1.00 92.69 296 HIS A O 1
ATOM 2350 N N . GLN A 1 297 ? -19.752 -4.605 29.987 1.00 91.00 297 GLN A N 1
ATOM 2351 C CA . GLN A 1 297 ? -19.203 -5.391 28.874 1.00 91.00 297 GLN A CA 1
ATOM 2352 C C . GLN A 1 297 ? -19.612 -4.822 27.503 1.00 91.00 297 GLN A C 1
ATOM 2354 O O . GLN A 1 297 ? -20.018 -5.556 26.601 1.00 91.00 297 GLN A O 1
ATOM 2359 N N . LEU A 1 298 ? -19.551 -3.494 27.361 1.00 95.50 298 LEU A N 1
ATOM 2360 C CA . LEU A 1 298 ? -19.978 -2.814 26.141 1.00 95.50 298 LEU A CA 1
ATOM 2361 C C . LEU A 1 298 ? -19.021 -3.178 24.989 1.00 95.50 298 LEU A C 1
ATOM 2363 O O . LEU A 1 298 ? -17.814 -2.952 25.122 1.00 95.50 298 LEU A O 1
ATOM 2367 N N . PRO A 1 299 ? -19.515 -3.708 23.852 1.00 95.44 299 PRO A N 1
ATOM 2368 C CA . PRO A 1 299 ? -18.683 -4.095 22.716 1.00 95.44 299 PRO A CA 1
ATOM 2369 C C . PRO A 1 299 ? -18.320 -2.856 21.887 1.00 95.44 299 PRO A C 1
ATOM 2371 O O . PRO A 1 299 ? -18.801 -2.680 20.771 1.00 95.44 299 PRO A O 1
ATOM 2374 N N . VAL A 1 300 ? -17.520 -1.958 22.467 1.00 96.94 300 VAL A N 1
ATOM 2375 C CA . VAL A 1 300 ? -17.114 -0.689 21.853 1.00 96.94 300 VAL A CA 1
ATOM 2376 C C . VAL A 1 300 ? -15.596 -0.593 21.718 1.00 96.94 300 VAL A C 1
ATOM 2378 O O . VAL A 1 300 ? -14.853 -0.911 22.647 1.00 96.94 300 VAL A O 1
ATOM 2381 N N . THR A 1 301 ? -15.116 -0.128 20.566 1.00 97.75 301 THR A N 1
ATOM 2382 C CA . THR A 1 301 ? -13.695 0.177 20.347 1.00 97.75 301 THR A CA 1
ATOM 2383 C C . THR A 1 301 ? -13.537 1.558 19.729 1.00 97.75 301 THR A C 1
ATOM 2385 O O . THR A 1 301 ? -14.173 1.880 18.727 1.00 97.75 301 THR A O 1
ATOM 2388 N N . LEU A 1 302 ? -12.664 2.370 20.327 1.00 98.62 302 LEU A N 1
ATOM 2389 C CA . LEU A 1 302 ? -12.260 3.655 19.761 1.00 98.62 302 LEU A CA 1
ATOM 2390 C C . LEU A 1 302 ? -11.185 3.429 18.693 1.00 98.62 302 LEU A C 1
ATOM 2392 O O . LEU A 1 302 ? -10.276 2.616 18.894 1.00 98.62 302 LEU A O 1
ATOM 2396 N N . VAL A 1 303 ? -11.257 4.184 17.600 1.00 98.62 303 VAL A N 1
ATOM 2397 C CA . VAL A 1 303 ? -10.284 4.145 16.504 1.00 98.62 303 VAL A CA 1
ATOM 2398 C C . VAL A 1 303 ? -9.726 5.546 16.271 1.00 98.62 303 VAL A C 1
ATOM 2400 O O . VAL A 1 303 ? -10.412 6.432 15.764 1.00 98.62 303 VAL A O 1
ATOM 2403 N N . GLY A 1 304 ? -8.466 5.755 16.651 1.00 98.19 304 GLY A N 1
ATOM 2404 C CA . GLY A 1 304 ? -7.739 6.987 16.343 1.00 98.19 304 GLY A CA 1
ATOM 2405 C C . GLY A 1 304 ? -7.257 6.985 14.894 1.00 98.19 304 GLY A C 1
ATOM 2406 O O . GLY A 1 304 ? -6.820 5.945 14.395 1.00 98.19 304 GLY A O 1
ATOM 2407 N N . LEU A 1 305 ? -7.287 8.141 14.223 1.00 98.00 305 LEU A N 1
ATOM 2408 C CA . LEU A 1 305 ? -6.975 8.255 12.792 1.00 98.00 305 LEU A CA 1
ATOM 2409 C C . LEU A 1 305 ? -5.875 9.313 12.573 1.00 98.00 305 LEU A C 1
ATOM 2411 O O . LEU A 1 305 ? -6.119 10.352 11.950 1.00 98.00 305 LEU A O 1
ATOM 2415 N N . PRO A 1 306 ? -4.635 9.083 13.069 1.00 96.81 306 PRO A N 1
ATOM 2416 C CA . PRO A 1 306 ? -3.662 10.149 13.316 1.00 96.81 306 PRO A CA 1
ATOM 2417 C C . PRO A 1 306 ? -3.293 10.982 12.090 1.00 96.81 306 PRO A C 1
ATOM 2419 O O . PRO A 1 306 ? -3.046 12.178 12.218 1.00 96.81 306 PRO A O 1
ATOM 2422 N N . GLN A 1 307 ? -3.236 10.373 10.901 1.00 95.25 307 GLN A N 1
ATOM 2423 C CA . GLN A 1 307 ? -2.877 11.085 9.670 1.00 95.25 307 GLN A CA 1
ATOM 2424 C C . GLN A 1 307 ? -3.933 12.128 9.282 1.00 95.25 307 GLN A C 1
ATOM 2426 O O . GLN A 1 307 ? -3.570 13.254 8.934 1.00 95.25 307 GLN A O 1
ATOM 2431 N N . SER A 1 308 ? -5.217 11.767 9.371 1.00 95.81 308 SER A N 1
ATOM 2432 C CA . SER A 1 308 ? -6.338 12.671 9.103 1.00 95.81 308 SER A CA 1
ATOM 2433 C C . SER A 1 308 ? -6.533 13.668 10.240 1.00 95.81 308 SER A C 1
ATOM 2435 O O . SER A 1 308 ? -6.667 14.865 9.995 1.00 95.81 308 SER A O 1
ATOM 2437 N N . ASP A 1 309 ? -6.494 13.192 11.484 1.00 96.31 309 ASP A N 1
ATOM 2438 C CA . ASP A 1 309 ? -6.752 13.999 12.676 1.00 96.31 309 ASP A CA 1
ATOM 2439 C C . ASP A 1 309 ? -5.731 15.131 12.821 1.00 96.31 309 ASP A C 1
ATOM 2441 O O . ASP A 1 309 ? -6.116 16.292 12.957 1.00 96.31 309 ASP A O 1
ATOM 2445 N N . LEU A 1 310 ? -4.434 14.829 12.686 1.00 94.44 310 LEU A N 1
ATOM 2446 C CA . LEU A 1 310 ? -3.378 15.847 12.719 1.00 94.44 310 LEU A CA 1
ATOM 2447 C C . LEU A 1 310 ? -3.513 16.887 11.609 1.00 94.44 310 LEU A C 1
ATOM 2449 O O . LEU A 1 310 ? -3.149 18.046 11.796 1.00 94.44 310 LEU A O 1
ATOM 2453 N N . TYR A 1 311 ? -3.949 16.459 10.426 1.00 94.00 311 TYR A N 1
ATOM 2454 C CA . TYR A 1 311 ? -4.047 17.349 9.279 1.00 94.00 311 TYR A CA 1
ATOM 2455 C C . TYR A 1 311 ? -5.262 18.277 9.391 1.00 94.00 311 TYR A C 1
ATOM 2457 O O . TYR A 1 311 ? -5.184 19.438 8.981 1.00 94.00 311 TYR A O 1
ATOM 2465 N N . MET A 1 312 ? -6.363 17.797 9.968 1.00 93.19 312 MET A N 1
ATOM 2466 C CA . MET A 1 312 ? -7.633 18.523 10.039 1.00 93.19 312 MET A CA 1
ATOM 2467 C C . MET A 1 312 ? -7.816 19.337 11.324 1.00 93.19 312 MET A C 1
ATOM 2469 O O . MET A 1 312 ? -8.445 20.395 11.290 1.00 93.19 312 MET A O 1
ATOM 2473 N N . MET A 1 313 ? -7.268 18.890 12.456 1.00 91.12 313 MET A N 1
ATOM 2474 C CA . MET A 1 313 ? -7.581 19.468 13.764 1.00 91.12 313 MET A CA 1
ATOM 2475 C C . MET A 1 313 ? -6.584 20.535 14.230 1.00 91.12 313 MET A C 1
ATOM 2477 O O . MET A 1 313 ? -5.431 20.598 13.815 1.00 91.12 313 MET A O 1
ATOM 2481 N N . GLY A 1 314 ? -7.042 21.408 15.132 1.00 88.50 314 GLY A N 1
ATOM 2482 C CA . GLY A 1 314 ? -6.173 22.273 15.939 1.00 88.50 314 GLY A CA 1
ATOM 2483 C C . GLY A 1 314 ? -5.543 23.483 15.238 1.00 88.50 314 GLY A C 1
ATOM 2484 O O . GLY A 1 314 ? -4.921 24.293 15.920 1.00 88.50 314 GLY A O 1
ATOM 2485 N N . ARG A 1 315 ? -5.735 23.662 13.923 1.00 86.88 315 ARG A N 1
ATOM 2486 C CA . ARG A 1 315 ? -5.089 24.718 13.107 1.00 86.88 315 ARG A CA 1
ATOM 2487 C C . ARG A 1 315 ? -5.244 26.141 13.649 1.00 86.88 315 ARG A C 1
ATOM 2489 O O . ARG A 1 315 ? -4.317 26.938 13.556 1.00 86.88 315 ARG A O 1
ATOM 2496 N N . ASN A 1 316 ? -6.405 26.441 14.228 1.00 87.00 316 ASN A N 1
ATOM 2497 C CA . ASN A 1 316 ? -6.744 27.769 14.748 1.00 87.00 316 ASN A CA 1
ATOM 2498 C C . ASN A 1 316 ? -6.565 27.887 16.274 1.00 87.00 316 ASN A C 1
ATOM 2500 O O . ASN A 1 316 ? -6.956 28.895 16.859 1.00 87.00 316 ASN A O 1
ATOM 2504 N N . LEU A 1 317 ? -6.002 26.867 16.930 1.00 89.31 317 LEU A N 1
ATOM 2505 C CA . LEU A 1 317 ? -5.780 26.838 18.376 1.00 89.31 317 LEU A CA 1
ATOM 2506 C C . LEU A 1 317 ? -4.318 27.158 18.707 1.00 89.31 317 LEU A C 1
ATOM 2508 O O . LEU A 1 317 ? -3.412 26.861 17.931 1.00 89.31 317 LEU A O 1
ATOM 2512 N N . GLN A 1 318 ? -4.080 27.768 19.869 1.00 89.56 318 GLN A N 1
ATOM 2513 C CA . GLN A 1 318 ? -2.736 28.063 20.366 1.00 89.56 318 GLN A CA 1
ATOM 2514 C C . GLN A 1 318 ? -2.613 27.676 21.852 1.00 89.56 318 GLN A C 1
ATOM 2516 O O . GLN A 1 318 ? -3.347 28.231 22.671 1.00 89.56 318 GLN A O 1
ATOM 2521 N N . PRO A 1 319 ? -1.688 26.762 22.217 1.00 89.62 319 PRO A N 1
ATOM 2522 C CA . PRO A 1 319 ? -0.839 25.980 21.310 1.00 89.62 319 PRO A CA 1
ATOM 2523 C C . PRO A 1 319 ? -1.669 25.024 20.437 1.00 89.62 319 PRO A C 1
ATOM 2525 O O . PRO A 1 319 ? -2.754 24.608 20.837 1.00 89.62 319 PRO A O 1
ATOM 2528 N N . VAL A 1 320 ? -1.152 24.667 19.258 1.00 91.06 320 VAL A N 1
ATOM 2529 C CA . VAL A 1 320 ? -1.800 23.689 18.369 1.00 91.06 320 VAL A CA 1
ATOM 2530 C C . VAL A 1 320 ? -1.740 22.304 19.030 1.00 91.06 320 VAL A C 1
ATOM 2532 O O . VAL A 1 320 ? -0.638 21.781 19.237 1.00 91.06 320 VAL A O 1
ATOM 2535 N N . PRO A 1 321 ? -2.880 21.694 19.396 1.00 92.38 321 PRO A N 1
ATOM 2536 C CA . PRO A 1 321 ? -2.896 20.352 19.961 1.00 92.38 321 PRO A CA 1
ATOM 2537 C C . PRO A 1 321 ? -2.623 19.302 18.878 1.00 92.38 321 PRO A C 1
ATOM 2539 O O . PRO A 1 321 ? -2.893 19.519 17.701 1.00 92.38 321 PRO A O 1
ATOM 2542 N N . ARG A 1 322 ? -2.149 18.118 19.286 1.00 93.19 322 ARG A N 1
ATOM 2543 C CA . ARG A 1 322 ? -1.978 16.968 18.373 1.00 93.19 322 ARG A CA 1
ATOM 2544 C C . ARG A 1 322 ? -3.317 16.456 17.826 1.00 93.19 322 ARG A C 1
ATOM 2546 O O . ARG A 1 322 ? -3.352 15.909 16.738 1.00 93.19 322 ARG A O 1
ATOM 2553 N N . GLY A 1 323 ? -4.403 16.602 18.587 1.00 93.06 323 GLY A N 1
ATOM 2554 C CA . GLY A 1 323 ? -5.763 16.375 18.090 1.00 93.06 323 GLY A CA 1
ATOM 2555 C C . GLY A 1 323 ? -6.135 14.934 17.724 1.00 93.06 323 GLY A C 1
ATOM 2556 O O . GLY A 1 323 ? -7.144 14.760 17.064 1.00 93.06 323 GLY A O 1
ATOM 2557 N N . THR A 1 324 ? -5.372 13.920 18.151 1.00 96.94 324 THR A N 1
ATOM 2558 C CA . THR A 1 324 ? -5.650 12.485 17.924 1.00 96.94 324 THR A CA 1
ATOM 2559 C C . THR A 1 324 ? -5.536 11.696 19.231 1.00 96.94 324 THR A C 1
ATOM 2561 O O . THR A 1 324 ? -4.770 12.083 20.122 1.00 96.94 324 THR A O 1
ATOM 2564 N N . LEU A 1 325 ? -6.264 10.579 19.349 1.00 97.69 325 LEU A N 1
ATOM 2565 C CA . LEU A 1 325 ? -6.212 9.693 20.520 1.00 97.69 325 LEU A CA 1
ATOM 2566 C C . LEU A 1 325 ? -4.790 9.164 20.759 1.00 97.69 325 LEU A C 1
ATOM 2568 O O . LEU A 1 325 ? -4.157 8.626 19.852 1.00 97.69 325 LEU A O 1
ATOM 2572 N N . ASN A 1 326 ? -4.292 9.300 21.991 1.00 97.12 326 ASN A N 1
ATOM 2573 C CA . ASN A 1 326 ? -2.974 8.802 22.386 1.00 97.12 326 ASN A CA 1
ATOM 2574 C C . ASN A 1 326 ? -3.071 7.348 22.857 1.00 97.12 326 ASN A C 1
ATOM 2576 O O . ASN A 1 326 ? -3.252 7.093 24.048 1.00 97.12 326 ASN A O 1
ATOM 2580 N N . VAL A 1 327 ? -2.949 6.407 21.916 1.00 96.50 327 VAL A N 1
ATOM 2581 C CA . VAL A 1 327 ? -3.162 4.970 22.171 1.00 96.50 327 VAL A CA 1
ATOM 2582 C C . VAL A 1 327 ? -2.270 4.426 23.291 1.00 96.50 327 VAL A C 1
ATOM 2584 O O . VAL A 1 327 ? -2.752 3.709 24.162 1.00 96.50 327 VAL A O 1
ATOM 2587 N N . VAL A 1 328 ? -1.009 4.866 23.350 1.00 97.00 328 VAL A N 1
ATOM 2588 C CA . VAL A 1 328 ? -0.049 4.418 24.370 1.00 97.00 328 VAL A CA 1
ATOM 2589 C C . VAL A 1 328 ? -0.427 4.936 25.755 1.00 97.00 328 VAL A C 1
ATOM 2591 O O . VAL A 1 328 ? -0.389 4.198 26.739 1.00 97.00 328 VAL A O 1
ATOM 2594 N N . GLN A 1 329 ? -0.791 6.217 25.858 1.00 96.50 329 GLN A N 1
ATOM 2595 C CA . GLN A 1 329 ? -1.194 6.798 27.138 1.00 96.50 329 GLN A CA 1
ATOM 2596 C C . GLN A 1 329 ? -2.492 6.173 27.651 1.00 96.50 329 GLN A C 1
ATOM 2598 O O . GLN A 1 329 ? -2.589 5.906 28.849 1.00 96.50 329 GLN A O 1
ATOM 2603 N N . LEU A 1 330 ? -3.476 5.971 26.771 1.00 97.00 330 LEU A N 1
ATOM 2604 C CA . LEU A 1 330 ? -4.777 5.407 27.129 1.00 97.00 330 LEU A CA 1
ATOM 2605 C C . LEU A 1 330 ? -4.644 3.971 27.635 1.00 97.00 330 LEU A C 1
ATOM 2607 O O . LEU A 1 330 ? -5.215 3.634 28.673 1.00 97.00 330 LEU A O 1
ATOM 2611 N N . GLU A 1 331 ? -3.802 3.169 26.987 1.00 94.81 331 GLU A N 1
ATOM 2612 C CA . GLU A 1 331 ? -3.468 1.834 27.469 1.00 94.81 331 GLU A CA 1
ATOM 2613 C C . GLU A 1 331 ? -2.742 1.901 28.819 1.00 94.81 331 GLU A C 1
ATOM 2615 O O . GLU A 1 331 ? -3.206 1.329 29.803 1.00 94.81 331 GLU A O 1
ATOM 2620 N N . ARG A 1 332 ? -1.645 2.664 28.912 1.00 92.62 332 ARG A N 1
ATOM 2621 C CA . ARG A 1 332 ? -0.804 2.698 30.119 1.00 92.62 332 ARG A CA 1
ATOM 2622 C C . ARG A 1 332 ? -1.540 3.222 31.353 1.00 92.62 332 ARG A C 1
ATOM 2624 O O . ARG A 1 332 ? -1.308 2.726 32.453 1.00 92.62 332 ARG A O 1
ATOM 2631 N N . LYS A 1 333 ? -2.343 4.279 31.206 1.00 95.25 333 LYS A N 1
ATOM 2632 C CA . LYS A 1 333 ? -2.983 4.961 32.342 1.00 95.25 333 LYS A CA 1
ATOM 2633 C C . LYS A 1 333 ? -4.361 4.413 32.682 1.00 95.25 333 LYS A C 1
ATOM 2635 O O . LYS A 1 333 ? -4.740 4.452 33.849 1.00 95.25 333 LYS A O 1
ATOM 2640 N N . HIS A 1 334 ? -5.110 3.959 31.681 1.00 95.06 334 HIS A N 1
ATOM 2641 C CA . HIS A 1 334 ? -6.524 3.629 31.846 1.00 95.06 334 HIS A CA 1
ATOM 2642 C C . HIS A 1 334 ? -6.859 2.193 31.431 1.00 95.06 334 HIS A C 1
ATOM 2644 O O . HIS A 1 334 ? -7.994 1.772 31.625 1.00 95.06 334 HIS A O 1
ATOM 2650 N N . GLY A 1 335 ? -5.906 1.424 30.888 1.00 92.31 335 GLY A N 1
ATOM 2651 C CA . GLY A 1 335 ? -6.164 0.068 30.396 1.00 92.31 335 GLY A CA 1
ATOM 2652 C C . GLY A 1 335 ? -7.124 0.039 29.205 1.00 92.31 335 GLY A C 1
ATOM 2653 O O . GLY A 1 335 ? -7.824 -0.952 29.006 1.00 92.31 335 GLY A O 1
ATOM 2654 N N . ILE A 1 336 ? -7.210 1.140 28.449 1.00 94.44 336 ILE A N 1
ATOM 2655 C CA . ILE A 1 336 ? -8.084 1.261 27.280 1.00 94.44 336 ILE A CA 1
ATOM 2656 C C . ILE A 1 336 ? -7.264 0.923 26.037 1.00 94.44 336 ILE A C 1
ATOM 2658 O O . ILE A 1 336 ? -6.360 1.670 25.663 1.00 94.44 336 ILE A O 1
ATOM 2662 N N . HIS A 1 337 ? -7.604 -0.177 25.368 1.00 93.19 337 HIS A N 1
ATOM 2663 C CA . HIS A 1 337 ? -7.036 -0.504 24.064 1.00 93.19 337 HIS A CA 1
ATOM 2664 C C . HIS A 1 337 ? -7.773 0.265 22.965 1.00 93.19 337 HIS A C 1
ATOM 2666 O O . HIS A 1 337 ? -8.981 0.123 22.785 1.00 93.19 337 HIS A O 1
ATOM 2672 N N . VAL A 1 338 ? -7.029 1.085 22.229 1.00 95.88 338 VAL A N 1
ATOM 2673 C CA . VAL A 1 338 ? -7.525 1.889 21.106 1.00 95.88 338 VAL A CA 1
ATOM 2674 C C . VAL A 1 338 ? -6.905 1.351 19.823 1.00 95.88 338 VAL A C 1
ATOM 2676 O O . VAL A 1 338 ? -5.719 1.013 19.804 1.00 95.88 338 VAL A O 1
ATOM 2679 N N . ALA A 1 339 ? -7.695 1.252 18.758 1.00 98.06 339 ALA A N 1
ATOM 2680 C CA . ALA A 1 339 ? -7.176 0.913 17.441 1.00 98.06 339 ALA A CA 1
ATOM 2681 C C . ALA A 1 339 ? -6.640 2.160 16.723 1.00 98.06 339 ALA A C 1
ATOM 2683 O O . ALA A 1 339 ? -7.097 3.276 16.967 1.00 98.06 339 ALA A O 1
ATOM 2684 N N . MET A 1 340 ? -5.691 1.976 15.810 1.00 98.44 340 MET A N 1
ATOM 2685 C CA . MET A 1 340 ? -5.302 2.996 14.837 1.00 98.44 340 MET A CA 1
ATOM 2686 C C . MET A 1 340 ? -5.617 2.510 13.425 1.00 98.44 340 MET A C 1
ATOM 2688 O O . MET A 1 340 ? -5.450 1.329 13.125 1.00 98.44 340 MET A O 1
ATOM 2692 N N . ALA A 1 341 ? -6.031 3.422 12.548 1.00 98.31 341 ALA A N 1
ATOM 2693 C CA . ALA A 1 341 ? -6.244 3.132 11.132 1.00 98.31 341 ALA A CA 1
ATOM 2694 C C . ALA A 1 341 ? -5.890 4.334 10.240 1.00 98.31 341 ALA A C 1
ATOM 2696 O O . ALA A 1 341 ? -5.747 5.463 10.715 1.00 98.31 341 ALA A O 1
ATOM 2697 N N . VAL A 1 342 ? -5.691 4.076 8.942 1.00 97.25 342 VAL A N 1
ATOM 2698 C CA . VAL A 1 342 ? -5.224 5.087 7.974 1.00 97.25 342 VAL A CA 1
ATOM 2699 C C . VAL A 1 342 ? -6.327 6.077 7.595 1.00 97.25 342 VAL A C 1
ATOM 2701 O O . VAL A 1 342 ? -6.020 7.238 7.335 1.00 97.25 342 VAL A O 1
ATOM 2704 N N . ASN A 1 343 ? -7.599 5.659 7.621 1.00 97.44 343 ASN A N 1
ATOM 2705 C CA . ASN A 1 343 ? -8.762 6.451 7.211 1.00 97.44 343 ASN A CA 1
ATOM 2706 C C . ASN A 1 343 ? -8.778 6.790 5.709 1.00 97.44 343 ASN A C 1
ATOM 2708 O O . ASN A 1 343 ? -9.445 6.132 4.910 1.00 97.44 343 ASN A O 1
ATOM 2712 N N . ASN A 1 344 ? -8.020 7.812 5.318 1.00 96.25 344 ASN A N 1
ATOM 2713 C CA . ASN A 1 344 ? -8.042 8.411 3.989 1.00 96.25 344 ASN A CA 1
ATOM 2714 C C . ASN A 1 344 ? -6.685 8.249 3.298 1.00 96.25 344 ASN A C 1
ATOM 2716 O O . ASN A 1 344 ? -5.640 8.393 3.923 1.00 96.25 344 ASN A O 1
ATOM 2720 N N . VAL A 1 345 ? -6.697 8.006 1.984 1.00 95.38 345 VAL A N 1
ATOM 2721 C CA . VAL A 1 345 ? -5.472 7.861 1.182 1.00 95.38 345 VAL A CA 1
ATOM 2722 C C . VAL A 1 345 ? -5.552 8.745 -0.051 1.00 95.38 345 VAL A C 1
ATOM 2724 O O . VAL A 1 345 ? -6.360 8.498 -0.945 1.00 95.38 345 VAL A O 1
ATOM 2727 N N . GLN A 1 346 ? -4.675 9.751 -0.109 1.00 93.19 346 GLN A N 1
ATOM 2728 C CA . GLN A 1 346 ? -4.542 10.693 -1.224 1.00 93.19 346 GLN A CA 1
ATOM 2729 C C . GLN A 1 346 ? -5.883 11.335 -1.627 1.00 93.19 346 GLN A C 1
ATOM 2731 O O . GLN A 1 346 ? -6.327 11.217 -2.772 1.00 93.19 346 GLN A O 1
ATOM 2736 N N . ASN A 1 347 ? -6.521 12.030 -0.683 1.00 93.94 347 ASN A N 1
ATOM 2737 C CA . ASN A 1 347 ? -7.696 12.874 -0.928 1.00 93.94 347 ASN A CA 1
ATOM 2738 C C . ASN A 1 347 ? -7.597 14.205 -0.167 1.00 93.94 347 ASN A C 1
ATOM 2740 O O . ASN A 1 347 ? -6.601 14.462 0.505 1.00 93.94 347 ASN A O 1
ATOM 2744 N N . ALA A 1 348 ? -8.612 15.062 -0.275 1.00 94.00 348 ALA A N 1
ATOM 2745 C CA . ALA A 1 348 ? -8.575 16.394 0.327 1.00 94.00 348 ALA A CA 1
ATOM 2746 C C . ALA A 1 348 ? -8.549 16.390 1.868 1.00 94.00 348 ALA A C 1
ATOM 2748 O O . ALA A 1 348 ? -8.036 17.329 2.465 1.00 94.00 348 ALA A O 1
ATOM 2749 N N . PHE A 1 349 ? -9.037 15.328 2.517 1.00 94.38 349 PHE A N 1
ATOM 2750 C CA . PHE A 1 349 ? -8.974 15.170 3.975 1.00 94.38 349 PHE A CA 1
ATOM 2751 C C . PHE A 1 349 ? -7.637 14.615 4.454 1.00 94.38 349 PHE A C 1
ATOM 2753 O O . PHE A 1 349 ? -7.322 14.713 5.636 1.00 94.38 349 PHE A O 1
ATOM 2760 N N . THR A 1 350 ? -6.864 13.957 3.590 1.00 94.81 350 THR A N 1
ATOM 2761 C CA . THR A 1 350 ? -5.536 13.405 3.900 1.00 94.81 350 THR A CA 1
ATOM 2762 C C . THR A 1 350 ? -4.748 13.251 2.593 1.00 94.81 350 THR A C 1
ATOM 2764 O O . THR A 1 350 ? -4.786 12.195 1.949 1.00 94.81 350 THR A O 1
ATOM 2767 N N . PRO A 1 351 ? -4.060 14.316 2.142 1.00 90.44 351 PRO A N 1
ATOM 2768 C CA . PRO A 1 351 ? -3.312 14.282 0.886 1.00 90.44 351 PRO A CA 1
ATOM 2769 C C . PRO A 1 351 ? -2.010 13.466 0.981 1.00 90.44 351 PRO A C 1
ATOM 2771 O O . PRO A 1 351 ? -1.465 13.051 -0.045 1.00 90.44 351 PRO A O 1
ATOM 2774 N N . GLN A 1 352 ? -1.511 13.226 2.196 1.00 89.69 352 GLN A N 1
ATOM 2775 C CA . GLN A 1 352 ? -0.259 12.529 2.500 1.00 89.69 352 GLN A CA 1
ATOM 2776 C C . GLN A 1 352 ? -0.462 11.102 3.028 1.00 89.69 352 GLN A C 1
ATOM 2778 O O . GLN A 1 352 ? -1.509 10.779 3.566 1.00 89.69 352 GLN A O 1
ATOM 2783 N N . GLY A 1 353 ? 0.597 10.291 2.993 1.00 84.50 353 GLY A N 1
ATOM 2784 C CA . GLY A 1 353 ? 0.654 9.006 3.699 1.00 84.50 353 GLY A CA 1
ATOM 2785 C C . GLY A 1 353 ? 0.381 7.778 2.814 1.00 84.50 353 GLY A C 1
ATOM 2786 O O . GLY A 1 353 ? -0.330 7.876 1.811 1.00 84.50 353 GLY A O 1
ATOM 2787 N N . PRO A 1 354 ? 0.997 6.623 3.131 1.00 88.81 354 PRO A N 1
ATOM 2788 C CA . PRO A 1 354 ? 0.724 5.353 2.462 1.00 88.81 354 PRO A CA 1
ATOM 2789 C C . PRO A 1 354 ? -0.491 4.628 3.077 1.00 88.81 354 PRO A C 1
ATOM 2791 O O . PRO A 1 354 ? -0.829 4.882 4.232 1.00 88.81 354 PRO A O 1
ATOM 2794 N N . PRO A 1 355 ? -1.090 3.652 2.367 1.00 91.88 355 PRO A N 1
ATOM 2795 C CA . PRO A 1 355 ? -2.136 2.771 2.900 1.00 91.88 355 PRO A CA 1
ATOM 2796 C C . PRO A 1 355 ? -1.592 1.663 3.832 1.00 91.88 355 PRO A C 1
ATOM 2798 O O . PRO A 1 355 ? -2.188 0.588 3.916 1.00 91.88 355 PRO A O 1
ATOM 2801 N N . ASP A 1 356 ? -0.457 1.919 4.487 1.00 95.25 356 ASP A N 1
ATOM 2802 C CA . ASP A 1 356 ? 0.314 0.987 5.318 1.00 95.25 356 ASP A CA 1
ATOM 2803 C C . ASP A 1 356 ? 0.064 1.277 6.813 1.00 95.25 356 ASP A C 1
ATOM 2805 O O . ASP A 1 356 ? 0.470 2.341 7.300 1.00 95.25 356 ASP A O 1
ATOM 2809 N N . PRO A 1 357 ? -0.580 0.363 7.567 1.00 97.31 357 PRO A N 1
ATOM 2810 C CA . PRO A 1 357 ? -0.786 0.533 9.004 1.00 97.31 357 PRO A CA 1
ATOM 2811 C C . PRO A 1 357 ? 0.509 0.628 9.820 1.00 97.31 357 PRO A C 1
ATOM 2813 O O . PRO A 1 357 ? 0.538 1.345 10.820 1.00 97.31 357 PRO A O 1
ATOM 2816 N N . LEU A 1 358 ? 1.605 -0.016 9.408 1.00 94.69 358 LEU A N 1
ATOM 2817 C CA . LEU A 1 358 ? 2.870 0.037 10.149 1.00 94.69 358 LEU A CA 1
ATOM 2818 C C . LEU A 1 358 ? 3.485 1.447 10.122 1.00 94.69 358 LEU A C 1
ATOM 2820 O O . LEU A 1 358 ? 4.131 1.876 11.087 1.00 94.69 358 LEU A O 1
ATOM 2824 N N . ALA A 1 359 ? 3.208 2.228 9.072 1.00 95.19 359 ALA A N 1
ATOM 2825 C CA . ALA A 1 359 ? 3.567 3.642 9.017 1.00 95.19 359 ALA A CA 1
ATOM 2826 C C . ALA A 1 359 ? 2.891 4.464 10.135 1.00 95.19 359 ALA A C 1
ATOM 2828 O O . ALA A 1 359 ? 3.471 5.447 10.605 1.00 95.19 359 ALA A O 1
ATOM 2829 N N . LEU A 1 360 ? 1.707 4.052 10.617 1.00 97.75 360 LEU A N 1
ATOM 2830 C CA . LEU A 1 360 ? 1.044 4.678 11.767 1.00 97.75 360 LEU A CA 1
ATOM 2831 C C . LEU A 1 360 ? 1.792 4.409 13.070 1.00 97.75 360 LEU A C 1
ATOM 2833 O O . LEU A 1 360 ? 1.840 5.294 13.919 1.00 97.75 360 LEU A O 1
ATOM 2837 N N . CYS A 1 361 ? 2.418 3.240 13.233 1.00 96.56 361 CYS A N 1
ATOM 2838 C CA . CYS A 1 361 ? 3.245 2.958 14.406 1.00 96.56 361 CYS A CA 1
ATOM 2839 C C . CYS A 1 361 ? 4.458 3.896 14.448 1.00 96.56 361 CYS A C 1
ATOM 2841 O O . CYS A 1 361 ? 4.709 4.531 15.470 1.00 96.56 361 CYS A O 1
ATOM 2843 N N . SER A 1 362 ? 5.167 4.055 13.324 1.00 94.38 362 SER A N 1
ATOM 2844 C CA . SER A 1 362 ? 6.304 4.986 13.229 1.00 94.38 362 SER A CA 1
ATOM 2845 C C . SER A 1 362 ? 5.884 6.435 13.498 1.00 94.38 362 SER A C 1
ATOM 2847 O O . SER A 1 362 ? 6.532 7.150 14.266 1.00 94.38 362 SER A O 1
ATOM 2849 N N . LEU A 1 363 ? 4.750 6.854 12.931 1.00 95.62 363 LEU A N 1
ATOM 2850 C CA . LEU A 1 363 ? 4.161 8.160 13.197 1.00 95.62 363 LEU A CA 1
ATOM 2851 C C . LEU A 1 363 ? 3.766 8.314 14.681 1.00 95.62 363 LEU A C 1
ATOM 2853 O O . LEU A 1 363 ? 4.039 9.348 15.290 1.00 95.62 363 LEU A O 1
ATOM 2857 N N . GLY A 1 364 ? 3.188 7.275 15.282 1.00 96.94 364 GLY A N 1
ATOM 2858 C CA . GLY A 1 364 ? 2.797 7.221 16.688 1.00 96.94 364 GLY A CA 1
ATOM 2859 C C . GLY A 1 364 ? 3.977 7.372 17.646 1.00 96.94 364 GLY A C 1
ATOM 2860 O O . GLY A 1 364 ? 3.845 8.078 18.643 1.00 96.94 364 GLY A O 1
ATOM 2861 N N . VAL A 1 365 ? 5.157 6.830 17.318 1.00 96.69 365 VAL A N 1
ATOM 2862 C CA . VAL A 1 365 ? 6.387 7.075 18.099 1.00 96.69 365 VAL A CA 1
ATOM 2863 C C . VAL A 1 365 ? 6.670 8.573 18.210 1.00 96.69 365 VAL A C 1
ATOM 2865 O O . VAL A 1 365 ? 6.907 9.090 19.304 1.00 96.69 365 VAL A O 1
ATOM 2868 N N . ALA A 1 366 ? 6.613 9.286 17.083 1.00 95.38 366 ALA A N 1
ATOM 2869 C CA . ALA A 1 366 ? 6.900 10.715 17.030 1.00 95.38 366 ALA A CA 1
ATOM 2870 C C . ALA A 1 366 ? 5.800 11.553 17.699 1.00 95.38 366 ALA A C 1
ATOM 2872 O O . ALA A 1 366 ? 6.099 12.437 18.505 1.00 95.38 366 ALA A O 1
ATOM 2873 N N . ILE A 1 367 ? 4.531 11.268 17.390 1.00 95.81 367 ILE A N 1
ATOM 2874 C CA . ILE A 1 367 ? 3.396 12.028 17.919 1.00 95.81 367 ILE A CA 1
ATOM 2875 C C . ILE A 1 367 ? 3.228 11.772 19.407 1.00 95.81 367 ILE A C 1
ATOM 2877 O O . ILE A 1 367 ? 3.039 12.723 20.147 1.00 95.81 367 ILE A O 1
ATOM 2881 N N . PHE A 1 368 ? 3.270 10.529 19.877 1.00 96.69 368 PHE A N 1
ATOM 2882 C CA . PHE A 1 368 ? 3.012 10.209 21.283 1.00 96.69 368 PHE A CA 1
ATOM 2883 C C . PHE A 1 368 ? 4.267 10.281 22.151 1.00 96.69 368 PHE A C 1
ATOM 2885 O O . PHE A 1 368 ? 4.148 10.213 23.372 1.00 96.69 368 PHE A O 1
ATOM 2892 N N . GLN A 1 369 ? 5.440 10.497 21.539 1.00 95.44 369 GLN A N 1
ATOM 2893 C CA . GLN A 1 369 ? 6.747 10.509 22.207 1.00 95.44 369 GLN A CA 1
ATOM 2894 C C . GLN A 1 369 ? 6.994 9.199 22.962 1.00 95.44 369 GLN A C 1
ATOM 2896 O O . GLN A 1 369 ? 7.435 9.189 24.111 1.00 95.44 369 GLN A O 1
ATOM 2901 N N . ALA A 1 370 ? 6.664 8.094 22.300 1.00 93.06 370 ALA A N 1
ATOM 2902 C CA . ALA A 1 370 ? 6.531 6.785 22.909 1.00 93.06 370 ALA A CA 1
ATOM 2903 C C . ALA A 1 370 ? 7.360 5.772 22.110 1.00 93.06 370 ALA A C 1
ATOM 2905 O O . ALA A 1 370 ? 7.000 5.411 20.995 1.00 93.06 370 ALA A O 1
ATOM 2906 N N . ALA A 1 371 ? 8.513 5.382 22.655 1.00 92.38 371 ALA A N 1
ATOM 2907 C CA . ALA A 1 371 ? 9.530 4.593 21.951 1.00 92.38 371 ALA A CA 1
ATOM 2908 C C . ALA A 1 371 ? 10.087 3.431 22.788 1.00 92.38 371 ALA A C 1
ATOM 2910 O O . ALA A 1 371 ? 11.040 2.771 22.373 1.00 92.38 371 ALA A O 1
ATOM 2911 N N . THR A 1 372 ? 9.555 3.197 23.993 1.00 90.25 372 THR A N 1
ATOM 2912 C CA . THR A 1 372 ? 9.965 2.031 24.784 1.00 90.25 372 THR A CA 1
ATOM 2913 C C . THR A 1 372 ? 9.416 0.746 24.148 1.00 90.25 372 THR A C 1
ATOM 2915 O O . THR A 1 372 ? 8.427 0.812 23.419 1.00 90.25 372 THR A O 1
ATOM 2918 N N . PRO A 1 373 ? 9.991 -0.439 24.427 1.00 88.88 373 PRO A N 1
ATOM 2919 C CA . PRO A 1 373 ? 9.468 -1.700 23.894 1.00 88.88 373 PRO A CA 1
ATOM 2920 C C . PRO A 1 373 ? 7.969 -1.911 24.162 1.00 88.88 373 PRO A C 1
ATOM 2922 O O . PRO A 1 373 ? 7.240 -2.318 23.261 1.00 88.88 373 PRO A O 1
ATOM 2925 N N . ALA A 1 374 ? 7.494 -1.553 25.359 1.00 89.50 374 ALA A N 1
ATOM 2926 C CA . ALA A 1 374 ? 6.075 -1.616 25.709 1.00 89.50 374 ALA A CA 1
ATOM 2927 C C . ALA A 1 374 ? 5.223 -0.632 24.886 1.00 89.50 374 ALA A C 1
ATOM 2929 O O . ALA A 1 374 ? 4.128 -0.976 24.447 1.00 89.50 374 ALA A O 1
ATOM 2930 N N . ASP A 1 375 ? 5.738 0.574 24.622 1.00 93.94 375 ASP A N 1
ATOM 2931 C CA . ASP A 1 375 ? 5.045 1.547 23.773 1.00 93.94 375 ASP A CA 1
ATOM 2932 C C . ASP A 1 375 ? 4.938 1.036 22.328 1.00 93.94 375 ASP A C 1
ATOM 2934 O O . ASP A 1 375 ? 3.880 1.128 21.711 1.00 93.94 375 ASP A O 1
ATOM 2938 N N . CYS A 1 376 ? 6.010 0.441 21.795 1.00 93.25 376 CYS A N 1
ATOM 2939 C CA . CYS A 1 376 ? 6.006 -0.172 20.468 1.00 93.25 376 CYS A CA 1
ATOM 2940 C C . CYS A 1 376 ? 5.018 -1.345 20.380 1.00 93.25 376 CYS A C 1
ATOM 2942 O O . CYS A 1 376 ? 4.319 -1.467 19.377 1.00 93.25 376 CYS A O 1
ATOM 2944 N N . GLN A 1 377 ? 4.907 -2.173 21.424 1.00 92.00 377 GLN A N 1
ATOM 2945 C CA . GLN A 1 377 ? 3.893 -3.231 21.494 1.00 92.00 377 GLN A CA 1
ATOM 2946 C C . GLN A 1 377 ? 2.473 -2.652 21.486 1.00 92.00 377 GLN A C 1
ATOM 2948 O O . GLN A 1 377 ? 1.635 -3.130 20.726 1.00 92.00 377 GLN A O 1
ATOM 2953 N N . SER A 1 378 ? 2.214 -1.586 22.249 1.00 95.12 378 SER A N 1
ATOM 2954 C CA . SER A 1 378 ? 0.931 -0.867 22.226 1.00 95.12 378 SER A CA 1
ATOM 2955 C C . SER A 1 378 ? 0.587 -0.339 20.829 1.00 95.12 378 SER A C 1
ATOM 2957 O O . SER A 1 378 ? -0.509 -0.571 20.311 1.00 95.12 378 SER A O 1
ATOM 2959 N N . LEU A 1 379 ? 1.559 0.283 20.157 1.00 97.25 379 LEU A N 1
ATOM 2960 C CA . LEU A 1 379 ? 1.405 0.784 18.792 1.00 97.25 379 LEU A CA 1
ATOM 2961 C C . LEU A 1 379 ? 1.122 -0.339 17.786 1.00 97.25 379 LEU A C 1
ATOM 2963 O O . LEU A 1 379 ? 0.210 -0.201 16.976 1.00 97.25 379 LEU A O 1
ATOM 2967 N N . VAL A 1 380 ? 1.856 -1.452 17.836 1.00 95.94 380 VAL A N 1
ATOM 2968 C CA . VAL A 1 380 ? 1.628 -2.599 16.939 1.00 95.94 380 VAL A CA 1
ATOM 2969 C C . VAL A 1 380 ? 0.272 -3.248 17.218 1.00 95.94 380 VAL A C 1
ATOM 2971 O O . VAL A 1 380 ? -0.463 -3.559 16.281 1.00 95.94 380 VAL A O 1
ATOM 2974 N N . ARG A 1 381 ? -0.118 -3.390 18.490 1.00 95.50 381 ARG A N 1
ATOM 2975 C CA . ARG A 1 381 ? -1.438 -3.911 18.877 1.00 95.50 381 ARG A CA 1
ATOM 2976 C C . ARG A 1 381 ? -2.570 -3.067 18.306 1.00 95.50 381 ARG A C 1
ATOM 2978 O O . ARG A 1 381 ? -3.557 -3.617 17.821 1.00 95.50 381 ARG A O 1
ATOM 2985 N N . SER A 1 382 ? -2.401 -1.745 18.310 1.00 97.69 382 SER A N 1
ATOM 2986 C CA . SER A 1 382 ? -3.414 -0.816 17.807 1.00 97.69 382 SER A CA 1
ATOM 2987 C C . SER A 1 382 ? -3.743 -1.010 16.319 1.00 97.69 382 SER A C 1
ATOM 2989 O O . SER A 1 382 ? -4.876 -0.758 15.926 1.00 97.69 382 SER A O 1
ATOM 2991 N N . VAL A 1 383 ? -2.802 -1.510 15.508 1.00 97.94 383 VAL A N 1
ATOM 2992 C CA . VAL A 1 383 ? -2.986 -1.764 14.061 1.00 97.94 383 VAL A CA 1
ATOM 2993 C C . VAL A 1 383 ? -3.177 -3.249 13.716 1.00 97.94 383 VAL A C 1
ATOM 2995 O O . VAL A 1 383 ? -3.276 -3.616 12.545 1.00 97.94 383 VAL A O 1
ATOM 2998 N N . THR A 1 384 ? -3.222 -4.113 14.732 1.00 96.00 384 THR A N 1
ATOM 2999 C CA . THR A 1 384 ? -3.406 -5.567 14.606 1.00 96.00 384 THR A CA 1
ATOM 3000 C C . THR A 1 384 ? -4.623 -6.008 15.422 1.00 96.00 384 THR A C 1
ATOM 3002 O O . THR A 1 384 ? -5.754 -5.860 14.964 1.00 96.00 384 THR A O 1
ATOM 3005 N N . ALA A 1 385 ? -4.424 -6.498 16.647 1.00 93.31 385 ALA A N 1
ATOM 3006 C CA . ALA A 1 385 ? -5.466 -7.079 17.488 1.00 93.31 385 ALA A CA 1
ATOM 3007 C C . ALA A 1 385 ? -6.587 -6.083 17.832 1.00 93.31 385 ALA A C 1
ATOM 3009 O O . ALA A 1 385 ? -7.759 -6.418 17.670 1.00 93.31 385 ALA A O 1
ATOM 3010 N N . SER A 1 386 ? -6.254 -4.849 18.236 1.00 95.31 386 SER A N 1
ATOM 3011 C CA . SER A 1 386 ? -7.277 -3.835 18.539 1.00 95.31 386 SER A CA 1
ATOM 3012 C C . SER A 1 386 ? -8.055 -3.435 17.283 1.00 95.31 386 SER A C 1
ATOM 3014 O O . SER A 1 386 ? -9.262 -3.217 17.346 1.00 95.31 386 SER A O 1
ATOM 3016 N N . ALA A 1 387 ? -7.379 -3.361 16.131 1.00 97.12 387 ALA A N 1
ATOM 3017 C CA . ALA A 1 387 ? -8.021 -3.040 14.860 1.00 97.12 387 ALA A CA 1
ATOM 3018 C C . ALA A 1 387 ? -8.968 -4.155 14.393 1.00 97.12 387 ALA A C 1
ATOM 3020 O O . ALA A 1 387 ? -10.066 -3.863 13.924 1.00 97.12 387 ALA A O 1
ATOM 3021 N N . ARG A 1 388 ? -8.594 -5.427 14.585 1.00 94.94 388 ARG A N 1
ATOM 3022 C CA . ARG A 1 388 ? -9.483 -6.573 14.339 1.00 94.94 388 ARG A CA 1
ATOM 3023 C C . ARG A 1 388 ? -10.694 -6.554 15.260 1.00 94.94 388 ARG A C 1
ATOM 3025 O O . ARG A 1 388 ? -11.817 -6.693 14.781 1.00 94.94 388 ARG A O 1
ATOM 3032 N N . GLN A 1 389 ? -10.482 -6.290 16.549 1.00 93.44 389 GLN A N 1
ATOM 3033 C CA . GLN A 1 389 ? -11.573 -6.161 17.513 1.00 93.44 389 GLN A CA 1
ATOM 3034 C C . GLN A 1 389 ? -12.564 -5.068 17.092 1.00 93.44 389 GLN A C 1
ATOM 3036 O O . GLN A 1 389 ? -13.769 -5.304 17.116 1.00 93.44 389 GLN A O 1
ATOM 3041 N N . ALA A 1 390 ? -12.072 -3.911 16.634 1.00 95.75 390 ALA A N 1
ATOM 3042 C CA . ALA A 1 390 ? -12.917 -2.814 16.161 1.00 95.75 390 ALA A CA 1
ATOM 3043 C C . ALA A 1 390 ? -13.839 -3.220 14.997 1.00 95.75 390 ALA A C 1
ATOM 3045 O O . ALA A 1 390 ? -14.985 -2.768 14.929 1.00 95.75 390 ALA A O 1
ATOM 3046 N N . VAL A 1 391 ? -13.377 -4.116 14.115 1.00 95.62 391 VAL A N 1
ATOM 3047 C CA . VAL A 1 391 ? -14.183 -4.624 12.992 1.00 95.62 391 VAL A CA 1
ATOM 3048 C C . VAL A 1 391 ? -15.042 -5.844 13.350 1.00 95.62 391 VAL A C 1
ATOM 3050 O O . VAL A 1 391 ? -15.728 -6.387 12.484 1.00 95.62 391 VAL A O 1
ATOM 3053 N N . GLY A 1 392 ? -15.053 -6.249 14.625 1.00 92.50 392 GLY A N 1
ATOM 3054 C CA . GLY A 1 392 ? -15.799 -7.406 15.122 1.00 92.50 392 GLY A CA 1
ATOM 3055 C C . GLY A 1 392 ? -15.108 -8.750 14.881 1.00 92.50 392 GLY A C 1
ATOM 3056 O O . GLY A 1 392 ? -15.768 -9.786 14.875 1.00 92.50 392 GLY A O 1
ATOM 3057 N N . GLN A 1 393 ? -13.791 -8.742 14.664 1.00 88.19 393 GLN A N 1
ATOM 3058 C CA . GLN A 1 393 ? -12.961 -9.929 14.459 1.00 88.19 393 GLN A CA 1
ATOM 3059 C C . GLN A 1 393 ? -12.017 -10.172 15.648 1.00 88.19 393 GLN A C 1
ATOM 3061 O O . GLN A 1 393 ? -11.624 -9.248 16.356 1.00 88.19 393 GLN A O 1
ATOM 3066 N N . GLY A 1 394 ? -11.594 -11.425 15.837 1.00 68.38 394 GLY A N 1
ATOM 3067 C CA . GLY A 1 394 ? -10.669 -11.833 16.903 1.00 68.38 394 GLY A CA 1
ATOM 3068 C C . GLY A 1 394 ? -11.349 -12.588 18.050 1.00 68.38 394 GLY A C 1
ATOM 3069 O O . GLY A 1 394 ? -12.569 -12.564 18.200 1.00 68.38 394 GLY A O 1
ATOM 3070 N N . ALA A 1 395 ? -10.558 -13.319 18.841 1.00 51.00 395 ALA A N 1
ATOM 3071 C CA . ALA A 1 395 ? -11.075 -14.090 19.967 1.00 51.00 395 ALA A CA 1
ATOM 3072 C C . ALA A 1 395 ? -11.648 -13.153 21.041 1.00 51.00 395 ALA A C 1
ATOM 3074 O O . ALA A 1 395 ? -10.960 -12.246 21.514 1.00 51.00 395 ALA A O 1
ATOM 3075 N N . SER A 1 396 ? -12.890 -13.398 21.464 1.00 42.34 396 SER A N 1
ATOM 3076 C CA . SER A 1 396 ? -13.430 -12.826 22.696 1.00 42.34 396 SER A CA 1
ATOM 3077 C C . SER A 1 396 ? -12.536 -13.292 23.845 1.00 42.34 396 SER A C 1
ATOM 3079 O O . SER A 1 396 ? -12.574 -14.463 24.220 1.00 42.34 396 SER A O 1
ATOM 3081 N N . GLN A 1 397 ? -11.673 -12.412 24.358 1.00 41.66 397 GLN A N 1
ATOM 3082 C CA . GLN A 1 397 ? -10.844 -12.731 25.518 1.00 41.66 397 GLN A CA 1
ATOM 3083 C C . GLN A 1 397 ? -11.791 -13.055 26.688 1.00 41.66 397 GLN A C 1
ATOM 3085 O O . GLN A 1 397 ? -12.651 -12.228 27.010 1.00 41.66 397 GLN A O 1
ATOM 3090 N N . PRO A 1 398 ? -11.695 -14.244 27.311 1.00 34.81 398 PRO A N 1
ATOM 3091 C CA . PRO A 1 398 ? -12.389 -14.507 28.564 1.00 34.81 398 PRO A CA 1
ATOM 3092 C C . PRO A 1 398 ? -11.998 -13.433 29.584 1.00 34.81 398 PRO A C 1
ATOM 3094 O O . PRO A 1 398 ? -10.839 -13.039 29.633 1.00 34.81 398 PRO A O 1
ATOM 3097 N N . ALA A 1 399 ? -12.927 -12.985 30.429 1.00 37.69 399 ALA A N 1
ATOM 3098 C CA . ALA A 1 399 ? -12.658 -11.935 31.422 1.00 37.69 399 ALA A CA 1
ATOM 3099 C C . ALA A 1 399 ? -11.487 -12.251 32.391 1.00 37.69 399 ALA A C 1
ATOM 3101 O O . ALA A 1 399 ? -10.965 -11.334 33.019 1.00 37.69 399 ALA A O 1
ATOM 3102 N N . ASP A 1 400 ? -11.067 -13.522 32.468 1.00 33.97 400 ASP A N 1
ATOM 3103 C CA . ASP A 1 400 ? -10.001 -14.047 33.333 1.00 33.97 400 ASP A CA 1
ATOM 3104 C C . ASP A 1 400 ? -8.676 -14.374 32.602 1.00 33.97 400 ASP A C 1
ATOM 3106 O O . ASP A 1 400 ? -7.776 -14.962 33.208 1.00 33.97 400 ASP A O 1
ATOM 3110 N N . SER A 1 401 ? -8.515 -14.056 31.309 1.00 42.50 401 SER A N 1
ATOM 3111 C CA . SER A 1 401 ? -7.233 -14.281 30.623 1.00 42.50 401 SER A CA 1
ATOM 3112 C C . SER A 1 401 ? -6.164 -13.275 31.065 1.00 42.50 401 SER A C 1
ATOM 3114 O O . SER A 1 401 ? -6.435 -12.103 31.330 1.00 42.50 401 SER A O 1
ATOM 3116 N N . ASP A 1 402 ? -4.919 -13.750 31.148 1.00 40.72 402 ASP A N 1
ATOM 3117 C CA . ASP A 1 402 ? -3.761 -12.929 31.494 1.00 40.72 402 ASP A CA 1
ATOM 3118 C C . ASP A 1 402 ? -3.589 -11.800 30.459 1.00 40.72 402 ASP A C 1
ATOM 3120 O O . ASP A 1 402 ? -3.159 -12.022 29.323 1.00 40.72 402 ASP A O 1
ATOM 3124 N N . GLN A 1 403 ? -3.955 -10.575 30.856 1.00 46.34 403 GLN A N 1
ATOM 3125 C CA . GLN A 1 403 ? -3.896 -9.365 30.024 1.00 46.34 403 GLN A CA 1
ATOM 3126 C C . GLN A 1 403 ? -2.474 -9.042 29.541 1.00 46.34 403 GLN A C 1
ATOM 3128 O O . GLN A 1 403 ? -2.305 -8.207 28.651 1.00 46.34 403 GLN A O 1
ATOM 3133 N N . SER A 1 404 ? -1.452 -9.703 30.098 1.00 43.28 404 SER A N 1
ATOM 3134 C CA . SER A 1 404 ? -0.055 -9.519 29.715 1.00 43.28 404 SER A CA 1
ATOM 3135 C C . SER A 1 404 ? 0.196 -9.799 28.227 1.00 43.28 404 SER A C 1
ATOM 3137 O O . SER A 1 404 ? 1.038 -9.137 27.625 1.00 43.28 404 SER A O 1
ATOM 3139 N N . ASN A 1 405 ? -0.568 -10.702 27.598 1.00 54.84 405 ASN A N 1
ATOM 3140 C CA . ASN A 1 405 ? -0.305 -11.168 26.234 1.00 54.84 405 ASN A CA 1
ATOM 3141 C C . ASN A 1 405 ? -1.295 -10.658 25.168 1.00 54.84 405 ASN A C 1
ATOM 3143 O O . ASN A 1 405 ? -1.488 -11.326 24.158 1.00 54.84 405 ASN A O 1
ATOM 3147 N N . ALA A 1 406 ? -1.934 -9.503 25.407 1.00 61.97 406 ALA A N 1
ATOM 3148 C CA . ALA A 1 406 ? -3.056 -8.890 24.673 1.00 61.97 406 ALA A CA 1
ATOM 3149 C C . ALA A 1 406 ? -3.045 -8.999 23.122 1.00 61.97 406 ALA A C 1
ATOM 3151 O O . ALA A 1 406 ? -2.846 -8.011 22.413 1.00 61.97 406 ALA A O 1
ATOM 3152 N N . GLY A 1 407 ? -3.288 -10.203 22.599 1.00 76.06 407 GLY A N 1
ATOM 3153 C CA . GLY A 1 407 ? -3.516 -10.531 21.191 1.00 76.06 407 GLY A CA 1
ATOM 3154 C C . GLY A 1 407 ? -2.307 -10.497 20.249 1.00 76.06 407 GLY A C 1
ATOM 3155 O O . GLY A 1 407 ? -2.515 -10.665 19.054 1.00 76.06 407 GLY A O 1
ATOM 3156 N N . LEU A 1 408 ? -1.076 -10.259 20.726 1.00 88.81 408 LEU A N 1
ATOM 3157 C CA . LEU A 1 408 ? 0.107 -10.138 19.851 1.00 88.81 408 LEU A CA 1
ATOM 3158 C C . LEU A 1 408 ? 0.882 -11.443 19.652 1.00 88.81 408 LEU A C 1
ATOM 3160 O O . LEU A 1 408 ? 1.480 -11.636 18.598 1.00 88.81 408 LEU A O 1
ATOM 3164 N N . VAL A 1 409 ? 0.919 -12.319 20.652 1.00 90.94 409 VAL A N 1
ATOM 3165 C CA . VAL A 1 409 ? 1.589 -13.616 20.517 1.00 90.94 409 VAL A CA 1
ATOM 3166 C C . VAL A 1 409 ? 0.560 -14.651 20.060 1.00 90.94 409 VAL A C 1
ATOM 3168 O O . VAL A 1 409 ? -0.484 -14.766 20.707 1.00 90.94 409 VAL A O 1
ATOM 3171 N N . PRO A 1 410 ? 0.850 -15.421 18.997 1.00 89.12 410 PRO A N 1
ATOM 3172 C CA . PRO A 1 410 ? -0.050 -16.455 18.498 1.00 89.12 410 PRO A CA 1
ATOM 3173 C C . PRO A 1 410 ? -0.337 -17.532 19.548 1.00 89.12 410 PRO A C 1
ATOM 3175 O O . PRO A 1 410 ? 0.568 -17.985 20.256 1.00 89.12 410 PRO A O 1
ATOM 3178 N N . GLN A 1 411 ? -1.584 -17.994 19.598 1.00 89.12 411 GLN A N 1
ATOM 3179 C CA . GLN A 1 411 ? -2.026 -19.100 20.442 1.00 89.12 411 GLN A CA 1
ATOM 3180 C C . GLN A 1 411 ? -2.532 -20.276 19.605 1.00 89.12 411 GLN A C 1
ATOM 3182 O O . GLN A 1 411 ? -2.979 -20.132 18.468 1.00 89.12 411 GLN A O 1
ATOM 3187 N N . ILE A 1 412 ? -2.477 -21.475 20.187 1.00 90.44 412 ILE A N 1
ATOM 3188 C CA . ILE A 1 412 ? -3.048 -22.673 19.565 1.00 90.44 412 ILE A CA 1
ATOM 3189 C C . ILE A 1 412 ? -4.552 -22.456 19.366 1.00 90.44 412 ILE A C 1
ATOM 3191 O O . ILE A 1 412 ? -5.270 -22.115 20.302 1.00 90.44 412 ILE A O 1
ATOM 3195 N N . GLY A 1 413 ? -5.025 -22.702 18.147 1.00 87.69 413 GLY A N 1
ATOM 3196 C CA . GLY A 1 413 ? -6.413 -22.512 17.742 1.00 87.69 413 GLY A CA 1
ATOM 3197 C C . GLY A 1 413 ? -6.693 -21.177 17.054 1.00 87.69 413 GLY A C 1
ATOM 3198 O O . GLY A 1 413 ? -7.724 -21.084 16.381 1.00 87.69 413 GLY A O 1
ATOM 3199 N N . ASP A 1 414 ? -5.796 -20.190 17.143 1.00 87.88 414 ASP A N 1
ATOM 3200 C CA . ASP A 1 414 ? -5.923 -18.934 16.397 1.00 87.88 414 ASP A CA 1
ATOM 3201 C C . ASP A 1 414 ? -5.950 -19.193 14.886 1.00 87.88 414 ASP A C 1
ATOM 3203 O O . ASP A 1 414 ? -5.449 -20.212 14.399 1.00 87.88 414 ASP A O 1
ATOM 3207 N N . ALA A 1 415 ? -6.555 -18.277 14.128 1.00 88.75 415 ALA A N 1
ATOM 3208 C CA . ALA A 1 415 ? -6.463 -18.314 12.673 1.00 88.75 415 ALA A CA 1
ATOM 3209 C C . ALA A 1 415 ? -4.993 -18.180 12.243 1.00 88.75 415 ALA A C 1
ATOM 3211 O O . ALA A 1 415 ? -4.238 -17.400 12.823 1.00 88.75 415 ALA A O 1
ATOM 3212 N N . ALA A 1 416 ? -4.592 -18.929 11.216 1.00 90.38 416 ALA A N 1
ATOM 3213 C CA . ALA A 1 416 ? -3.268 -18.837 10.606 1.00 90.38 416 ALA A CA 1
ATOM 3214 C C . ALA A 1 416 ? -3.179 -17.590 9.705 1.00 90.38 416 ALA A C 1
ATOM 3216 O O . ALA A 1 416 ? -3.044 -17.693 8.490 1.00 90.38 416 ALA A O 1
ATOM 3217 N N . ASP A 1 417 ? -3.331 -16.415 10.317 1.00 89.50 417 ASP A N 1
ATOM 3218 C CA . ASP A 1 417 ? -3.396 -15.109 9.665 1.00 89.50 417 ASP A CA 1
ATOM 3219 C C . ASP A 1 417 ? -2.383 -14.163 10.332 1.00 89.50 417 ASP A C 1
ATOM 3221 O O . ASP A 1 417 ? -2.626 -13.584 11.394 1.00 89.50 417 ASP A O 1
ATOM 3225 N N . PHE A 1 418 ? -1.194 -14.076 9.740 1.00 90.94 418 PHE A N 1
ATOM 3226 C CA . PHE A 1 418 ? -0.028 -13.416 10.324 1.00 90.94 418 PHE A CA 1
ATOM 3227 C C . PHE A 1 418 ? 0.834 -12.744 9.257 1.00 90.94 418 PHE A C 1
ATOM 3229 O O . PHE A 1 418 ? 0.778 -13.067 8.072 1.00 90.94 418 PHE A O 1
ATOM 3236 N N . VAL A 1 419 ? 1.676 -11.821 9.710 1.00 93.38 419 VAL A N 1
ATOM 3237 C CA . VAL A 1 419 ? 2.758 -11.225 8.926 1.00 93.38 419 VAL A CA 1
ATOM 3238 C C . VAL A 1 419 ? 4.082 -11.507 9.615 1.00 93.38 419 VAL A C 1
ATOM 3240 O O . VAL A 1 419 ? 4.180 -11.478 10.841 1.00 93.38 419 VAL A O 1
ATOM 3243 N N . ILE A 1 420 ? 5.121 -11.757 8.826 1.00 92.25 420 ILE A N 1
ATOM 3244 C CA . ILE A 1 420 ? 6.485 -11.878 9.337 1.00 92.25 420 ILE A CA 1
ATOM 3245 C C . ILE A 1 420 ? 7.206 -10.586 8.979 1.00 92.25 420 ILE A C 1
ATOM 3247 O O . ILE A 1 420 ? 7.527 -10.341 7.815 1.00 92.25 420 ILE A O 1
ATOM 3251 N N . LEU A 1 421 ? 7.455 -9.744 9.980 1.00 88.69 421 LEU A N 1
ATOM 3252 C CA . LEU A 1 421 ? 8.300 -8.572 9.798 1.00 88.69 421 LEU A CA 1
ATOM 3253 C C . LEU A 1 421 ? 9.751 -9.019 9.891 1.00 88.69 421 LEU A C 1
ATOM 3255 O O . LEU A 1 421 ? 10.266 -9.283 10.981 1.00 88.69 421 LEU A O 1
ATOM 3259 N N . GLN A 1 422 ? 10.412 -9.110 8.742 1.00 78.69 422 GLN A N 1
ATOM 3260 C CA . GLN A 1 422 ? 11.841 -9.376 8.715 1.00 78.69 422 GLN A CA 1
ATOM 3261 C C . GLN A 1 422 ? 12.607 -8.175 9.278 1.00 78.69 422 GLN A C 1
ATOM 3263 O O . GLN A 1 422 ? 12.360 -7.017 8.930 1.00 78.69 422 GLN A O 1
ATOM 3268 N N . GLY A 1 423 ? 13.546 -8.459 10.174 1.00 60.38 423 GLY A N 1
ATOM 3269 C CA . GLY A 1 423 ? 14.503 -7.499 10.678 1.00 60.38 423 GLY A CA 1
ATOM 3270 C C . GLY A 1 423 ? 15.299 -6.914 9.518 1.00 60.38 423 GLY A C 1
ATOM 3271 O O . GLY A 1 423 ? 15.881 -7.629 8.705 1.00 60.38 423 GLY A O 1
ATOM 3272 N N . ASN A 1 424 ? 15.360 -5.587 9.458 1.00 47.97 424 ASN A N 1
ATOM 3273 C CA . ASN A 1 424 ? 16.099 -4.855 8.432 1.00 47.97 424 ASN A CA 1
ATOM 3274 C C . ASN A 1 424 ? 17.615 -4.848 8.735 1.00 47.97 424 ASN A C 1
ATOM 3276 O O . ASN A 1 424 ? 18.270 -3.808 8.710 1.00 47.97 424 ASN A O 1
ATOM 3280 N N . ASN A 1 425 ? 18.182 -6.010 9.075 1.00 42.84 425 ASN A N 1
ATOM 3281 C CA . ASN A 1 425 ? 19.612 -6.172 9.354 1.00 42.84 425 ASN A CA 1
ATOM 3282 C C . ASN A 1 425 ? 20.456 -6.263 8.073 1.00 42.84 425 ASN A C 1
ATOM 3284 O O . ASN A 1 425 ? 21.685 -6.205 8.134 1.00 42.84 425 ASN A O 1
ATOM 3288 N N . ARG A 1 426 ? 19.825 -6.344 6.895 1.00 48.59 426 ARG A N 1
ATOM 3289 C CA . ARG A 1 426 ? 20.519 -6.237 5.609 1.00 48.59 426 ARG A CA 1
ATOM 3290 C C . ARG A 1 426 ? 20.746 -4.759 5.296 1.00 48.59 426 ARG A C 1
ATOM 3292 O O . ARG A 1 426 ? 19.815 -4.036 4.949 1.00 48.59 426 ARG A O 1
ATOM 3299 N N . LYS A 1 427 ? 21.994 -4.288 5.406 1.00 52.44 427 LYS A N 1
ATOM 3300 C CA . LYS A 1 427 ? 22.392 -2.977 4.865 1.00 52.44 427 LYS A CA 1
ATOM 3301 C C . LYS A 1 427 ? 22.014 -2.951 3.380 1.00 52.44 427 LYS A C 1
ATOM 3303 O O . LYS A 1 427 ? 22.643 -3.630 2.573 1.00 52.44 427 LYS A O 1
ATOM 3308 N N . THR A 1 428 ? 20.962 -2.210 3.039 1.00 64.69 428 THR A N 1
ATOM 3309 C CA . THR A 1 428 ? 20.568 -2.015 1.644 1.00 64.69 428 THR A CA 1
ATOM 3310 C C . THR A 1 428 ? 21.351 -0.833 1.092 1.00 64.69 428 THR A C 1
ATOM 3312 O O . THR A 1 428 ? 21.139 0.304 1.513 1.00 64.69 428 THR A O 1
ATOM 3315 N N . GLU A 1 429 ? 22.280 -1.090 0.178 1.00 79.50 429 GLU A N 1
ATOM 3316 C CA . GLU A 1 429 ? 22.955 -0.038 -0.573 1.00 79.50 429 GLU A CA 1
ATOM 3317 C C . GLU A 1 429 ? 22.124 0.366 -1.792 1.00 79.50 429 GLU A C 1
ATOM 3319 O O . GLU A 1 429 ? 21.442 -0.433 -2.435 1.00 79.50 429 GLU A O 1
ATOM 3324 N N . VAL A 1 430 ? 22.157 1.658 -2.092 1.00 86.44 430 VAL A N 1
ATOM 3325 C CA . VAL A 1 430 ? 21.326 2.268 -3.123 1.00 86.44 430 VAL A CA 1
ATOM 3326 C C . VAL A 1 430 ? 22.180 2.624 -4.335 1.00 86.44 430 VAL A C 1
ATOM 3328 O O . VAL A 1 430 ? 23.262 3.197 -4.199 1.00 86.44 430 VAL A O 1
ATOM 3331 N N . LEU A 1 431 ? 21.662 2.307 -5.519 1.00 92.56 431 LEU A N 1
ATOM 3332 C CA . LEU A 1 431 ? 22.254 2.594 -6.821 1.00 92.56 431 LEU A CA 1
ATOM 3333 C C . LEU A 1 431 ? 21.390 3.644 -7.538 1.00 92.56 431 LEU A C 1
ATOM 3335 O O . LEU A 1 431 ? 20.316 3.321 -8.047 1.00 92.56 431 LEU A O 1
ATOM 3339 N N . ASP A 1 432 ? 21.833 4.902 -7.567 1.00 92.69 432 ASP A N 1
ATOM 3340 C CA . ASP A 1 432 ? 21.100 5.977 -8.252 1.00 92.69 432 ASP A CA 1
ATOM 3341 C C . ASP A 1 432 ? 21.240 5.843 -9.774 1.00 92.69 432 ASP A C 1
ATOM 3343 O O . ASP A 1 432 ? 22.346 5.892 -10.311 1.00 92.69 432 ASP A O 1
ATOM 3347 N N . LEU A 1 433 ? 20.124 5.704 -10.490 1.00 94.56 433 LEU A N 1
ATOM 3348 C CA . LEU A 1 433 ? 20.102 5.592 -11.949 1.00 94.56 433 LEU A CA 1
ATOM 3349 C C . LEU A 1 433 ? 20.774 6.779 -12.649 1.00 94.56 433 LEU A C 1
ATOM 3351 O O . LEU A 1 433 ? 21.405 6.575 -13.688 1.00 94.56 433 LEU A O 1
ATOM 3355 N N . ASP A 1 434 ? 20.714 7.990 -12.081 1.00 92.06 434 ASP A N 1
ATOM 3356 C CA . ASP A 1 434 ? 21.357 9.171 -12.678 1.00 92.06 434 ASP A CA 1
ATOM 3357 C C . ASP A 1 434 ? 22.880 9.000 -12.792 1.00 92.06 434 ASP A C 1
ATOM 3359 O O . ASP A 1 434 ? 23.487 9.518 -13.728 1.00 92.06 434 ASP A O 1
ATOM 3363 N N . THR A 1 435 ? 23.495 8.206 -11.913 1.00 93.62 435 THR A N 1
ATOM 3364 C CA . THR A 1 435 ? 24.923 7.875 -11.987 1.00 93.62 435 THR A CA 1
ATOM 3365 C C . THR A 1 435 ? 25.179 6.465 -12.503 1.00 93.62 435 THR A C 1
ATOM 3367 O O . THR A 1 435 ? 26.259 6.212 -13.018 1.00 93.62 435 THR A O 1
ATOM 3370 N N . PHE A 1 436 ? 24.220 5.541 -12.407 1.00 95.62 436 PHE A N 1
ATOM 3371 C CA . PHE A 1 436 ? 24.416 4.128 -12.749 1.00 95.62 436 PHE A CA 1
ATOM 3372 C C . PHE A 1 436 ? 24.088 3.786 -14.213 1.00 95.62 436 PHE A C 1
ATOM 3374 O O . PHE A 1 436 ? 24.639 2.831 -14.761 1.00 95.62 436 PHE A O 1
ATOM 3381 N N . HIS A 1 437 ? 23.247 4.574 -14.893 1.00 94.88 437 HIS A N 1
ATOM 3382 C CA . HIS A 1 437 ? 22.852 4.313 -16.284 1.00 94.88 437 HIS A CA 1
ATOM 3383 C C . HIS A 1 437 ? 23.998 4.181 -17.312 1.00 94.88 437 HIS A C 1
ATOM 3385 O O . HIS A 1 437 ? 23.803 3.428 -18.268 1.00 94.88 437 HIS A O 1
ATOM 3391 N N . PRO A 1 438 ? 25.186 4.813 -17.174 1.00 95.25 438 PRO A N 1
ATOM 3392 C CA . PRO A 1 438 ? 26.272 4.611 -18.135 1.00 95.25 438 PRO A CA 1
ATOM 3393 C C . PRO A 1 438 ? 26.824 3.182 -18.079 1.00 95.25 438 PRO A C 1
ATOM 3395 O O . PRO A 1 438 ? 27.196 2.623 -19.110 1.00 95.25 438 PRO A O 1
ATOM 3398 N N . PHE A 1 439 ? 26.817 2.556 -16.895 1.00 95.50 439 PHE A N 1
ATOM 3399 C CA . PHE A 1 439 ? 27.159 1.143 -16.754 1.00 95.50 439 PHE A CA 1
ATOM 3400 C C . PHE A 1 439 ? 26.106 0.249 -17.424 1.00 95.50 439 PHE A C 1
ATOM 3402 O O . PHE A 1 439 ? 26.469 -0.649 -18.177 1.00 95.50 439 PHE A O 1
ATOM 3409 N N . LEU A 1 440 ? 24.812 0.538 -17.243 1.00 95.44 440 LEU A N 1
ATOM 3410 C CA . LEU A 1 440 ? 23.731 -0.208 -17.908 1.00 95.44 440 LEU A CA 1
ATOM 3411 C C . LEU A 1 440 ? 23.803 -0.094 -19.436 1.00 95.44 440 LEU A C 1
ATOM 3413 O O . LEU A 1 440 ? 23.639 -1.082 -20.150 1.00 95.44 440 LEU A O 1
ATOM 3417 N N . ALA A 1 441 ? 24.097 1.104 -19.947 1.00 94.00 441 ALA A N 1
ATOM 3418 C CA . ALA A 1 441 ? 24.329 1.314 -21.369 1.00 94.00 441 ALA A CA 1
ATOM 341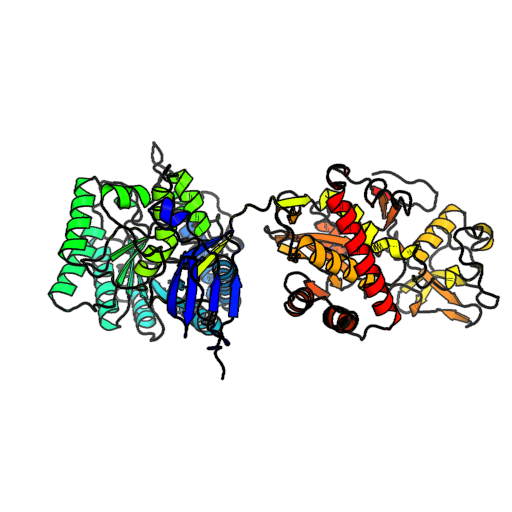9 C C . ALA A 1 441 ? 25.524 0.481 -21.857 1.00 94.00 441 ALA A C 1
ATOM 3421 O O . ALA A 1 441 ? 25.461 -0.124 -22.928 1.00 94.00 441 ALA A O 1
ATOM 3422 N N . TRP A 1 442 ? 26.601 0.409 -21.065 1.00 93.81 442 TRP A N 1
ATOM 3423 C CA . TRP A 1 442 ? 27.774 -0.400 -21.393 1.00 93.81 442 TRP A CA 1
ATOM 3424 C C . TRP A 1 442 ? 27.442 -1.890 -21.431 1.00 93.81 442 TRP A C 1
ATOM 3426 O O . TRP A 1 442 ? 27.846 -2.560 -22.384 1.00 93.81 442 TRP A O 1
ATOM 3436 N N . GLN A 1 443 ? 26.637 -2.382 -20.483 1.00 92.56 443 GLN A N 1
ATOM 3437 C CA . GLN A 1 443 ? 26.124 -3.753 -20.499 1.00 92.56 443 GLN A CA 1
ATOM 3438 C C . GLN A 1 443 ? 25.331 -4.040 -21.785 1.00 92.56 443 GLN A C 1
ATOM 3440 O O . GLN A 1 443 ? 25.589 -5.019 -22.473 1.00 92.56 443 GLN A O 1
ATOM 3445 N N . ALA A 1 444 ? 24.466 -3.120 -22.210 1.00 91.31 444 ALA A N 1
ATOM 3446 C CA . ALA A 1 444 ? 23.712 -3.284 -23.453 1.00 91.31 444 ALA A CA 1
ATOM 3447 C C . ALA A 1 444 ? 24.581 -3.220 -24.730 1.00 91.31 444 ALA A C 1
ATOM 3449 O O . ALA A 1 444 ? 24.173 -3.728 -25.774 1.00 91.31 444 ALA A O 1
ATOM 3450 N N . CYS A 1 445 ? 25.762 -2.588 -24.678 1.00 89.38 445 CYS A N 1
ATOM 3451 C CA . CYS A 1 445 ? 26.591 -2.315 -25.859 1.00 89.38 445 CYS A CA 1
ATOM 3452 C C . CYS A 1 445 ? 27.838 -3.198 -25.995 1.00 89.38 445 CYS A C 1
ATOM 3454 O O . CYS A 1 445 ? 28.419 -3.229 -27.082 1.00 89.38 445 CYS A O 1
ATOM 3456 N N . HIS A 1 446 ? 28.291 -3.912 -24.955 1.00 86.00 446 HIS A N 1
ATOM 3457 C CA . HIS A 1 446 ? 29.557 -4.664 -25.051 1.00 86.00 446 HIS A CA 1
ATOM 3458 C C . HIS A 1 446 ? 29.527 -5.860 -25.988 1.00 86.00 446 HIS A C 1
ATOM 3460 O O . HIS A 1 446 ? 30.578 -6.261 -26.498 1.00 86.00 446 HIS A O 1
ATOM 3466 N N . LEU A 1 447 ? 28.333 -6.330 -26.347 1.00 81.50 447 LEU A N 1
ATOM 3467 C CA . LEU A 1 447 ? 28.172 -7.275 -27.442 1.00 81.50 447 LEU A CA 1
ATOM 3468 C C . LEU A 1 447 ? 28.779 -6.756 -28.745 1.00 81.50 447 LEU A C 1
ATOM 3470 O O . LEU A 1 447 ? 29.351 -7.551 -29.475 1.00 81.50 447 LEU A O 1
ATOM 3474 N N . ASN A 1 448 ? 28.738 -5.449 -29.021 1.00 79.75 448 ASN A N 1
ATOM 3475 C CA . ASN A 1 448 ? 29.199 -4.864 -30.289 1.00 79.75 448 ASN A CA 1
ATOM 3476 C C . ASN A 1 448 ? 30.672 -5.184 -30.607 1.00 79.75 448 ASN A C 1
ATOM 3478 O O . ASN A 1 448 ? 31.108 -5.063 -31.752 1.00 79.75 448 ASN A O 1
ATOM 3482 N N . VAL A 1 449 ? 31.457 -5.582 -29.600 1.00 75.06 449 VAL A N 1
ATOM 3483 C CA . VAL A 1 449 ? 32.860 -6.001 -29.743 1.00 75.06 449 VAL A CA 1
ATOM 3484 C C . VAL A 1 449 ? 33.100 -7.472 -29.389 1.00 75.06 449 VAL A C 1
ATOM 3486 O O . VAL A 1 449 ? 34.229 -7.957 -29.485 1.00 75.06 449 VAL A O 1
ATOM 3489 N N . HIS A 1 450 ? 32.054 -8.200 -29.000 1.00 79.06 450 HIS A N 1
ATOM 3490 C CA . HIS A 1 450 ? 32.112 -9.613 -28.661 1.00 79.06 450 HIS A CA 1
ATOM 3491 C C . HIS A 1 450 ? 32.069 -10.495 -29.919 1.00 79.06 450 HIS A C 1
ATOM 3493 O O . HIS A 1 450 ? 31.390 -10.201 -30.900 1.00 79.06 450 HIS A O 1
ATOM 3499 N N . LYS A 1 451 ? 32.766 -11.638 -29.892 1.00 74.25 451 LYS A N 1
ATOM 3500 C CA . LYS A 1 451 ? 32.901 -12.530 -31.063 1.00 74.25 451 LYS A CA 1
ATOM 3501 C C . LYS A 1 451 ? 31.589 -13.183 -31.513 1.00 74.25 451 LYS A C 1
ATOM 3503 O O . LYS A 1 451 ? 31.515 -13.632 -32.651 1.00 74.25 451 LYS A O 1
ATOM 3508 N N . CYS A 1 452 ? 30.593 -13.274 -30.630 1.00 71.62 452 CYS A N 1
ATOM 3509 C CA . CYS A 1 452 ? 29.281 -13.829 -30.971 1.00 71.62 452 CYS A CA 1
ATOM 3510 C C . CYS A 1 452 ? 28.342 -12.815 -31.641 1.00 71.62 452 CYS A C 1
ATOM 3512 O O . CYS A 1 452 ? 27.286 -13.221 -32.114 1.00 71.62 452 CYS A O 1
ATOM 3514 N N . HIS A 1 453 ? 28.713 -11.530 -31.713 1.00 80.88 453 HIS A N 1
ATOM 3515 C CA . HIS A 1 453 ? 27.894 -10.520 -32.374 1.00 80.88 453 HIS A CA 1
ATOM 3516 C C . HIS A 1 453 ? 27.868 -10.755 -33.888 1.00 80.88 453 HIS A C 1
ATOM 3518 O O . HIS A 1 453 ? 28.924 -10.723 -34.533 1.00 80.88 453 HIS A O 1
ATOM 3524 N N . PRO A 1 454 ? 26.685 -10.934 -34.497 1.00 83.50 454 PRO A N 1
ATOM 3525 C CA . PRO A 1 454 ? 26.566 -11.035 -35.943 1.00 83.50 454 PRO A CA 1
ATOM 3526 C C . PRO A 1 454 ? 27.073 -9.755 -36.607 1.00 83.50 454 PRO A C 1
ATOM 3528 O O . PRO A 1 454 ? 26.555 -8.662 -36.385 1.00 83.50 454 PRO A O 1
ATOM 3531 N N . VAL A 1 455 ? 28.124 -9.866 -37.415 1.00 84.69 455 VAL A N 1
ATOM 3532 C CA . VAL A 1 455 ? 28.713 -8.698 -38.075 1.00 84.69 455 VAL A CA 1
ATOM 3533 C C . VAL A 1 455 ? 27.797 -8.246 -39.208 1.00 84.69 455 VAL A C 1
ATOM 3535 O O . VAL A 1 455 ? 27.520 -9.017 -40.130 1.00 84.69 455 VAL A O 1
ATOM 3538 N N . HIS A 1 456 ? 27.369 -6.982 -39.167 1.00 89.06 456 HIS A N 1
ATOM 3539 C CA . HIS A 1 456 ? 26.566 -6.385 -40.229 1.00 89.06 456 HIS A CA 1
ATOM 3540 C C . HIS A 1 456 ? 27.258 -6.555 -41.591 1.00 89.06 456 HIS A C 1
ATOM 3542 O O . HIS A 1 456 ? 28.443 -6.252 -41.735 1.00 89.06 456 HIS A O 1
ATOM 3548 N N . PHE A 1 457 ? 26.535 -7.008 -42.619 1.00 89.44 457 PHE A N 1
ATOM 3549 C CA . PHE A 1 457 ? 27.157 -7.415 -43.887 1.00 89.44 457 PHE A CA 1
ATOM 3550 C C . PHE A 1 457 ? 27.959 -6.284 -44.561 1.00 89.44 457 PHE A C 1
ATOM 3552 O O . PHE A 1 457 ? 29.011 -6.534 -45.143 1.00 89.44 457 PHE A O 1
ATOM 3559 N N . ALA A 1 458 ? 27.526 -5.026 -44.418 1.00 91.06 458 ALA A N 1
ATOM 3560 C CA . ALA A 1 458 ? 28.257 -3.866 -44.934 1.00 91.06 458 ALA A CA 1
ATOM 3561 C C . ALA A 1 458 ? 29.646 -3.667 -44.289 1.00 91.06 458 ALA A C 1
ATOM 3563 O O . ALA A 1 458 ? 30.509 -3.046 -44.901 1.00 91.06 458 ALA A O 1
ATOM 3564 N N . LEU A 1 459 ? 29.899 -4.205 -43.089 1.00 89.44 459 LEU A N 1
ATOM 3565 C CA . LEU A 1 459 ? 31.236 -4.224 -42.475 1.00 89.44 459 LEU A CA 1
ATOM 3566 C C . LEU A 1 459 ? 32.134 -5.311 -43.087 1.00 89.44 459 LEU A C 1
ATOM 3568 O O . LEU A 1 459 ? 33.355 -5.185 -43.077 1.00 89.44 459 LEU A O 1
ATOM 3572 N N . LEU A 1 460 ? 31.540 -6.363 -43.657 1.00 88.94 460 LEU A N 1
ATOM 3573 C CA . LEU A 1 460 ? 32.257 -7.475 -44.290 1.00 88.94 460 LEU A CA 1
ATOM 3574 C C . LEU A 1 460 ? 32.704 -7.154 -45.719 1.00 88.94 460 LEU A C 1
ATOM 3576 O O . LEU A 1 460 ? 33.489 -7.898 -46.301 1.00 88.94 460 LEU A O 1
ATOM 3580 N N . HIS A 1 461 ? 32.207 -6.066 -46.297 1.00 90.69 461 HIS A N 1
ATOM 3581 C CA . HIS A 1 461 ? 32.354 -5.748 -47.711 1.00 90.69 461 HIS A CA 1
ATOM 3582 C C . HIS A 1 461 ? 32.728 -4.279 -47.909 1.00 90.69 461 HIS A C 1
ATOM 3584 O O . HIS A 1 461 ? 32.621 -3.461 -47.000 1.00 90.69 461 HIS A O 1
ATOM 3590 N N . ARG A 1 462 ? 33.235 -3.937 -49.096 1.00 91.00 462 ARG A N 1
ATOM 3591 C CA . ARG A 1 462 ? 33.673 -2.570 -49.402 1.00 91.00 462 ARG A CA 1
ATOM 3592 C C . ARG A 1 462 ? 32.466 -1.680 -49.697 1.00 91.00 462 ARG A C 1
ATOM 3594 O O . ARG A 1 462 ? 31.608 -2.065 -50.485 1.00 91.00 462 ARG A O 1
ATOM 3601 N N . ILE A 1 463 ? 32.445 -0.474 -49.140 1.00 92.88 463 ILE A N 1
ATOM 3602 C CA . ILE A 1 463 ? 31.480 0.570 -49.502 1.00 92.88 463 ILE A CA 1
ATOM 3603 C C . ILE A 1 463 ? 32.036 1.347 -50.697 1.00 92.88 463 ILE A C 1
ATOM 3605 O O . ILE A 1 463 ? 33.184 1.797 -50.670 1.00 92.88 463 ILE A O 1
ATOM 3609 N N . VAL A 1 464 ? 31.258 1.464 -51.776 1.00 93.31 464 VAL A N 1
ATOM 3610 C CA . VAL A 1 464 ? 31.751 2.007 -53.059 1.00 93.31 464 VAL A CA 1
ATOM 3611 C C . VAL A 1 464 ? 31.282 3.421 -53.375 1.00 93.31 464 VAL A C 1
ATOM 3613 O O . VAL A 1 464 ? 31.876 4.061 -54.238 1.00 93.31 464 VAL A O 1
ATOM 3616 N N . ASN A 1 465 ? 30.268 3.938 -52.687 1.00 94.81 465 ASN A N 1
ATOM 3617 C CA . ASN A 1 465 ? 29.814 5.319 -52.840 1.00 94.81 465 ASN A CA 1
ATOM 3618 C C . ASN A 1 465 ? 30.266 6.203 -51.667 1.00 94.81 465 ASN A C 1
ATOM 3620 O O . ASN A 1 465 ? 30.703 5.708 -50.629 1.00 94.81 465 ASN A O 1
ATOM 3624 N N . ASP A 1 466 ? 30.173 7.518 -51.856 1.00 92.38 466 ASP A N 1
ATOM 3625 C CA . ASP A 1 466 ? 30.302 8.478 -50.762 1.00 92.38 466 ASP A CA 1
ATOM 3626 C C . ASP A 1 466 ? 29.011 8.481 -49.926 1.00 92.38 466 ASP A C 1
ATOM 3628 O O . ASP A 1 466 ? 27.902 8.491 -50.470 1.00 92.38 466 ASP A O 1
ATOM 3632 N N . VAL A 1 467 ? 29.168 8.433 -48.604 1.00 88.69 467 VAL A N 1
ATOM 3633 C CA . VAL A 1 467 ? 28.096 8.451 -47.595 1.00 88.69 467 VAL A CA 1
ATOM 3634 C C . VAL A 1 467 ? 28.285 9.645 -46.638 1.00 88.69 467 VAL A C 1
ATOM 3636 O O . VAL A 1 467 ? 27.663 9.720 -45.576 1.00 88.69 467 VAL A O 1
ATOM 3639 N N . GLY A 1 468 ? 29.159 10.590 -46.996 1.00 86.44 468 GLY A N 1
ATOM 3640 C CA . GLY A 1 468 ? 29.505 11.769 -46.210 1.00 86.44 468 GLY A CA 1
ATOM 3641 C C . GLY A 1 468 ? 28.335 12.734 -45.986 1.00 86.44 468 GLY A C 1
ATOM 3642 O O . GLY A 1 468 ? 27.316 12.641 -46.673 1.00 86.44 468 GLY A O 1
ATOM 3643 N N . PRO A 1 469 ? 28.445 13.659 -45.013 1.00 81.69 469 PRO A N 1
ATOM 3644 C CA . PRO A 1 469 ? 27.383 14.598 -44.620 1.00 81.69 469 PRO A CA 1
ATOM 3645 C C . PRO A 1 469 ? 26.741 15.322 -45.805 1.00 81.69 469 PRO A C 1
ATOM 3647 O O . PRO A 1 469 ? 25.516 15.377 -45.871 1.00 81.69 469 PRO A O 1
ATOM 3650 N N . ASP A 1 470 ? 27.558 15.760 -46.765 1.00 84.25 470 ASP A N 1
ATOM 3651 C CA . ASP A 1 470 ? 27.142 16.565 -47.919 1.00 84.25 470 ASP A CA 1
ATOM 3652 C C . ASP A 1 470 ? 26.386 15.771 -48.998 1.00 84.25 470 ASP A C 1
ATOM 3654 O O . ASP A 1 470 ? 25.801 16.355 -49.910 1.00 84.25 470 ASP A O 1
ATOM 3658 N N . VAL A 1 471 ? 26.368 14.437 -48.905 1.00 87.44 471 VAL A N 1
ATOM 3659 C CA . VAL A 1 471 ? 25.602 13.582 -49.817 1.00 87.44 471 VAL A CA 1
ATOM 3660 C C . VAL A 1 471 ? 24.126 13.593 -49.397 1.00 87.44 471 VAL A C 1
ATOM 3662 O O . VAL A 1 471 ? 23.810 13.135 -48.290 1.00 87.44 471 VAL A O 1
ATOM 3665 N N . PRO A 1 472 ? 23.198 14.073 -50.249 1.00 86.88 472 PRO A N 1
ATOM 3666 C CA . PRO A 1 472 ? 21.783 14.130 -49.905 1.00 86.88 472 PRO A CA 1
ATOM 3667 C C . PRO A 1 472 ? 21.169 12.721 -49.813 1.00 86.88 472 PRO A C 1
ATOM 3669 O O . PRO A 1 472 ? 21.589 11.812 -50.536 1.00 86.88 472 PRO A O 1
ATOM 3672 N N . PRO A 1 473 ? 20.157 12.515 -48.948 1.00 87.88 473 PRO A N 1
ATOM 3673 C CA . PRO A 1 473 ? 19.403 11.269 -48.931 1.00 87.88 473 PRO A CA 1
ATOM 3674 C C . PRO A 1 473 ? 18.634 11.072 -50.242 1.00 87.88 473 PRO A C 1
ATOM 3676 O O . PRO A 1 473 ? 18.216 12.030 -50.893 1.00 87.88 473 PRO A O 1
ATOM 3679 N N . VAL A 1 474 ? 18.417 9.812 -50.610 1.00 89.38 474 VAL A N 1
ATOM 3680 C CA . VAL A 1 474 ? 17.659 9.425 -51.801 1.00 89.38 474 VAL A CA 1
ATOM 3681 C C . VAL A 1 474 ? 16.243 8.969 -51.423 1.00 89.38 474 VAL A C 1
ATOM 3683 O O . VAL A 1 474 ? 16.062 8.359 -50.362 1.00 89.38 474 VAL A O 1
ATOM 3686 N N . PRO A 1 475 ? 15.228 9.220 -52.271 1.00 86.75 475 PRO A N 1
ATOM 3687 C CA . PRO A 1 475 ? 13.897 8.648 -52.094 1.00 86.75 475 PRO A CA 1
ATOM 3688 C C . PRO A 1 475 ? 13.918 7.131 -52.308 1.00 86.75 475 PRO A C 1
ATOM 3690 O O . PRO A 1 475 ? 14.455 6.655 -53.307 1.00 86.75 475 PRO A O 1
ATOM 3693 N N . LEU A 1 476 ? 13.287 6.378 -51.405 1.00 78.75 476 LEU A N 1
ATOM 3694 C CA . LEU A 1 476 ? 13.140 4.918 -51.506 1.00 78.75 476 LEU A CA 1
ATOM 3695 C C . LEU A 1 476 ? 11.736 4.470 -51.948 1.00 78.75 476 LEU A C 1
ATOM 3697 O O . LEU A 1 476 ? 11.501 3.281 -52.136 1.00 78.75 476 LEU A O 1
ATOM 3701 N N . GLY A 1 477 ? 10.801 5.412 -52.109 1.00 75.81 477 GLY A N 1
ATOM 3702 C CA . GLY A 1 477 ? 9.377 5.135 -52.332 1.00 75.81 477 GLY A CA 1
ATOM 3703 C C . GLY A 1 477 ? 8.543 5.242 -51.047 1.00 75.81 477 GLY A C 1
ATOM 3704 O O . GLY A 1 477 ? 9.083 5.308 -49.945 1.00 75.81 477 GLY A O 1
ATOM 3705 N N . ALA A 1 478 ? 7.213 5.335 -51.191 1.00 73.44 478 ALA A N 1
ATOM 3706 C CA . ALA A 1 478 ? 6.252 5.494 -50.083 1.00 73.44 478 ALA A CA 1
ATOM 3707 C C . ALA A 1 478 ? 6.581 6.641 -49.095 1.00 73.44 478 ALA A C 1
ATOM 3709 O O . ALA A 1 478 ? 6.332 6.532 -47.898 1.00 73.44 478 ALA A O 1
ATOM 3710 N N . GLY A 1 479 ? 7.179 7.732 -49.591 1.00 69.88 479 GLY A N 1
ATOM 3711 C CA . GLY A 1 479 ? 7.570 8.890 -48.777 1.00 69.88 479 GLY A CA 1
ATOM 3712 C C . GLY A 1 479 ? 8.826 8.697 -47.918 1.00 69.88 479 GLY A C 1
ATOM 3713 O O . GLY A 1 479 ? 9.199 9.618 -47.203 1.00 69.88 479 GLY A O 1
ATOM 3714 N N . LYS A 1 480 ? 9.505 7.543 -47.990 1.00 75.75 480 LYS A N 1
ATOM 3715 C CA . LYS A 1 480 ? 10.732 7.274 -47.225 1.00 75.75 480 LYS A CA 1
ATOM 3716 C C . LYS A 1 480 ? 11.960 7.868 -47.921 1.00 75.75 480 LYS A C 1
ATOM 3718 O O . LYS A 1 480 ? 12.139 7.689 -49.129 1.00 75.75 480 LYS A O 1
ATOM 3723 N N . VAL A 1 481 ? 12.837 8.505 -47.147 1.00 84.12 481 VAL A N 1
ATOM 3724 C CA . VAL A 1 481 ? 14.161 8.977 -47.582 1.00 84.12 481 VAL A CA 1
ATOM 3725 C C . VAL A 1 481 ? 15.259 8.333 -46.737 1.00 84.12 481 VAL A C 1
ATOM 3727 O O . VAL A 1 481 ? 15.087 8.125 -45.536 1.00 84.12 481 VAL A O 1
ATOM 3730 N N . ALA A 1 482 ? 16.390 7.993 -47.353 1.00 88.19 482 ALA A N 1
ATOM 3731 C CA . ALA A 1 482 ? 17.531 7.424 -46.638 1.00 88.19 482 ALA A CA 1
ATOM 3732 C C . ALA A 1 482 ? 18.857 7.756 -47.318 1.00 88.19 482 ALA A C 1
ATOM 3734 O O . ALA A 1 482 ? 18.921 8.008 -48.520 1.00 88.19 482 ALA A O 1
ATOM 3735 N N . LYS A 1 483 ? 19.943 7.696 -46.553 1.00 90.06 483 LYS A N 1
ATOM 3736 C CA . LYS A 1 483 ? 21.298 7.751 -47.088 1.00 90.06 483 LYS A CA 1
ATOM 3737 C C . LYS A 1 483 ? 21.666 6.389 -47.659 1.00 90.06 483 LYS A C 1
ATOM 3739 O O . LYS A 1 483 ? 21.682 5.391 -46.937 1.00 90.06 483 LYS A O 1
ATOM 3744 N N . LEU A 1 484 ? 21.930 6.351 -48.961 1.00 92.62 484 LEU A N 1
ATOM 3745 C CA . LEU A 1 484 ? 22.249 5.111 -49.655 1.00 92.62 484 LEU A CA 1
ATOM 3746 C C . LEU A 1 484 ? 23.681 4.670 -49.333 1.00 92.62 484 LEU A C 1
ATOM 3748 O O . LEU A 1 484 ? 24.621 5.450 -49.463 1.00 92.62 484 LEU A O 1
ATOM 3752 N N . VAL A 1 485 ? 23.847 3.406 -48.965 1.00 94.69 485 VAL A N 1
ATOM 3753 C CA . VAL A 1 485 ? 25.132 2.737 -48.756 1.00 94.69 485 VAL A CA 1
ATOM 3754 C C . VAL A 1 485 ? 25.234 1.609 -49.777 1.00 94.69 485 VAL A C 1
ATOM 3756 O O . VAL A 1 485 ? 24.548 0.595 -49.676 1.00 94.69 485 VAL A O 1
ATOM 3759 N N . MET A 1 486 ? 26.073 1.788 -50.791 1.00 95.44 486 MET A N 1
ATOM 3760 C CA . MET A 1 486 ? 26.310 0.806 -51.844 1.00 95.44 486 MET A CA 1
ATOM 3761 C C . MET A 1 486 ? 27.446 -0.122 -51.431 1.00 95.44 486 MET A C 1
ATOM 3763 O O . MET A 1 486 ? 28.589 0.310 -51.264 1.00 95.44 486 MET A O 1
ATOM 3767 N N . VAL A 1 487 ? 27.128 -1.404 -51.284 1.00 94.75 487 VAL A N 1
ATOM 3768 C CA . VAL A 1 487 ? 28.034 -2.426 -50.764 1.00 94.75 487 VAL A CA 1
ATOM 3769 C C . VAL A 1 487 ? 28.477 -3.342 -51.901 1.00 94.75 487 VAL A C 1
ATOM 3771 O O . VAL A 1 487 ? 27.652 -3.990 -52.545 1.00 94.75 487 VAL A O 1
ATOM 3774 N N . ASP A 1 488 ? 29.785 -3.415 -52.153 1.00 93.62 488 ASP A N 1
ATOM 3775 C CA . ASP A 1 488 ? 30.368 -4.367 -53.099 1.00 93.62 488 ASP A CA 1
ATOM 3776 C C . ASP A 1 488 ? 30.602 -5.731 -52.440 1.00 93.62 488 ASP A C 1
ATOM 3778 O O . ASP A 1 488 ? 31.694 -6.060 -51.971 1.00 93.62 488 ASP A O 1
ATOM 3782 N N . ASP A 1 489 ? 29.536 -6.521 -52.410 1.00 91.81 489 ASP A N 1
ATOM 3783 C CA . ASP A 1 489 ? 29.437 -7.867 -51.843 1.00 91.81 489 ASP A CA 1
ATOM 3784 C C . ASP A 1 489 ? 29.680 -8.992 -52.869 1.00 91.81 48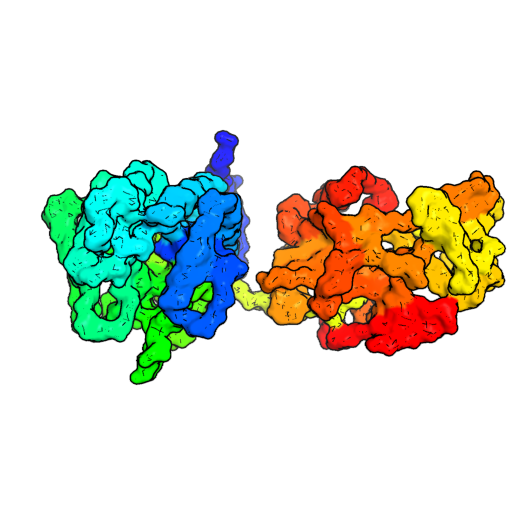9 ASP A C 1
ATOM 3786 O O . ASP A 1 489 ? 29.390 -10.164 -52.622 1.00 91.81 489 ASP A O 1
ATOM 3790 N N . ARG A 1 490 ? 30.239 -8.653 -54.039 1.00 91.56 490 ARG A N 1
ATOM 3791 C CA . ARG A 1 490 ? 30.603 -9.626 -55.087 1.00 91.56 490 ARG A CA 1
ATOM 3792 C C . ARG A 1 490 ? 31.933 -10.331 -54.799 1.00 91.56 490 ARG A C 1
ATOM 3794 O O . ARG A 1 490 ? 32.172 -11.416 -55.323 1.00 91.56 490 ARG A O 1
ATOM 3801 N N . GLY A 1 491 ? 32.808 -9.691 -54.020 1.00 79.75 491 GLY A N 1
ATOM 3802 C CA . GLY A 1 491 ? 34.134 -10.191 -53.648 1.00 79.75 491 GLY A CA 1
ATOM 3803 C C . GLY A 1 491 ? 34.157 -10.976 -52.328 1.00 79.75 491 GLY A C 1
ATOM 3804 O O . GLY A 1 491 ? 33.134 -11.076 -51.646 1.00 79.75 491 GLY A O 1
ATOM 3805 N N . PRO A 1 492 ? 35.322 -11.531 -51.938 1.00 77.94 492 PRO A N 1
ATOM 3806 C CA . PRO A 1 492 ? 35.475 -12.194 -50.646 1.00 77.94 492 PRO A CA 1
ATOM 3807 C C . PRO A 1 492 ? 35.209 -11.219 -49.492 1.00 77.94 492 PRO A C 1
ATOM 3809 O O . PRO A 1 492 ? 35.435 -10.013 -49.619 1.00 77.94 492 PRO A O 1
ATOM 3812 N N . LYS A 1 493 ? 34.745 -11.752 -48.356 1.00 82.06 493 LYS A N 1
ATOM 3813 C CA . LYS A 1 493 ? 34.591 -10.975 -47.121 1.00 82.06 493 LYS A CA 1
ATOM 3814 C C . LYS A 1 493 ? 35.956 -10.431 -46.683 1.00 82.06 493 LYS A C 1
ATOM 3816 O O . LYS A 1 493 ? 36.957 -11.146 -46.742 1.00 82.06 493 LYS A O 1
ATOM 3821 N N . ASN A 1 494 ? 35.986 -9.174 -46.259 1.00 74.06 494 ASN A N 1
ATOM 3822 C CA . ASN A 1 494 ? 37.160 -8.553 -45.657 1.00 74.06 494 ASN A CA 1
ATOM 3823 C C . ASN A 1 494 ? 37.485 -9.205 -44.304 1.00 74.06 494 ASN A C 1
ATOM 3825 O O . ASN A 1 494 ? 36.610 -9.784 -43.658 1.00 74.06 494 ASN A O 1
ATOM 3829 N N . ASP A 1 495 ? 38.742 -9.069 -43.872 1.00 64.69 495 ASP A N 1
ATOM 3830 C CA . ASP A 1 495 ? 39.139 -9.395 -42.502 1.00 64.69 495 ASP A CA 1
ATOM 3831 C C . ASP A 1 495 ? 38.295 -8.560 -41.526 1.00 64.69 495 ASP A C 1
ATOM 3833 O O . ASP A 1 495 ? 38.221 -7.335 -41.636 1.00 64.69 495 ASP A O 1
ATOM 3837 N N . THR A 1 496 ? 37.618 -9.251 -40.612 1.00 56.47 496 THR A N 1
ATOM 3838 C CA . THR A 1 496 ? 36.685 -8.686 -39.633 1.00 56.47 496 THR A CA 1
ATOM 3839 C C . THR A 1 496 ? 37.390 -8.053 -38.437 1.00 56.47 496 THR A C 1
ATOM 3841 O O . THR A 1 496 ? 36.726 -7.550 -37.529 1.00 56.47 496 THR A O 1
ATOM 3844 N N . THR A 1 497 ? 38.723 -8.102 -38.377 1.00 53.34 497 THR A N 1
ATOM 3845 C CA . THR A 1 497 ? 39.483 -7.483 -37.292 1.00 53.34 497 THR A CA 1
ATOM 3846 C C . THR A 1 497 ? 39.342 -5.961 -37.304 1.00 53.34 497 THR A C 1
ATOM 3848 O O . THR A 1 497 ? 39.262 -5.304 -38.344 1.00 53.34 497 THR A O 1
ATOM 3851 N N . PHE A 1 498 ? 39.328 -5.368 -36.104 1.00 55.56 498 PHE A N 1
ATOM 3852 C CA . PHE A 1 498 ? 39.140 -3.928 -35.896 1.00 55.56 498 PHE A CA 1
ATOM 3853 C C . PHE A 1 498 ? 40.112 -3.039 -36.712 1.00 55.56 498 PHE A C 1
ATOM 3855 O O . PHE A 1 498 ? 39.825 -1.859 -36.935 1.00 55.56 498 PHE A O 1
ATOM 3862 N N . SER A 1 499 ? 41.220 -3.622 -37.176 1.00 49.38 499 SER A N 1
ATOM 3863 C CA . SER A 1 499 ? 42.367 -3.028 -37.862 1.00 49.38 499 SER A CA 1
ATOM 3864 C C . SER A 1 499 ? 42.220 -2.830 -39.377 1.00 49.38 499 SER A C 1
ATOM 3866 O O . SER A 1 499 ? 43.137 -2.270 -39.981 1.00 49.38 499 SER A O 1
ATOM 3868 N N . SER A 1 500 ? 41.114 -3.228 -40.025 1.00 58.06 500 SER A N 1
ATOM 3869 C CA . SER A 1 500 ? 40.928 -2.923 -41.453 1.00 58.06 500 SER A CA 1
ATOM 3870 C C . SER A 1 500 ? 40.961 -1.400 -41.670 1.00 58.06 500 SER A C 1
ATOM 3872 O O . SER A 1 500 ? 40.116 -0.682 -41.129 1.00 58.06 500 SER A O 1
ATOM 3874 N N . HIS A 1 501 ? 41.936 -0.890 -42.433 1.00 73.69 501 HIS A N 1
ATOM 3875 C CA . HIS A 1 501 ? 42.077 0.548 -42.689 1.00 73.69 501 HIS A CA 1
ATOM 3876 C C . HIS A 1 501 ? 40.753 1.139 -43.208 1.00 73.69 501 HIS A C 1
ATOM 3878 O O . HIS A 1 501 ? 40.258 0.708 -44.251 1.00 73.69 501 HIS A O 1
ATOM 3884 N N . LEU A 1 502 ? 40.195 2.138 -42.505 1.00 81.00 502 LEU A N 1
ATOM 3885 C CA . LEU A 1 502 ? 38.943 2.836 -42.864 1.00 81.00 502 LEU A CA 1
ATOM 3886 C C . LEU A 1 502 ? 38.920 3.266 -44.338 1.00 81.00 502 LEU A C 1
ATOM 3888 O O . LEU A 1 502 ? 37.914 3.099 -45.019 1.00 81.00 502 LEU A O 1
ATOM 3892 N N . THR A 1 503 ? 40.064 3.723 -44.849 1.00 81.88 503 THR A N 1
ATOM 3893 C CA . THR A 1 503 ? 40.266 4.141 -46.243 1.00 81.88 503 THR A CA 1
ATOM 3894 C C . THR A 1 503 ? 40.179 2.998 -47.256 1.00 81.88 503 THR A C 1
ATOM 3896 O O . THR A 1 503 ? 39.936 3.241 -48.431 1.00 81.88 503 THR A O 1
ATOM 3899 N N . ARG A 1 504 ? 40.360 1.741 -46.841 1.00 84.44 504 ARG A N 1
ATOM 3900 C CA . ARG A 1 504 ? 40.171 0.563 -47.701 1.00 84.44 504 ARG A CA 1
ATOM 3901 C C . ARG A 1 504 ? 38.718 0.097 -47.702 1.00 84.44 504 ARG A C 1
ATOM 3903 O O . ARG A 1 504 ? 38.215 -0.316 -48.745 1.00 84.44 504 ARG A O 1
ATOM 3910 N N . TRP A 1 505 ? 38.065 0.160 -46.543 1.00 88.62 505 TRP A N 1
ATOM 3911 C CA . TRP A 1 505 ? 36.674 -0.255 -46.369 1.00 88.62 505 TRP A CA 1
ATOM 3912 C C . TRP A 1 505 ? 35.684 0.744 -46.984 1.00 88.62 505 TRP A C 1
ATOM 3914 O O . TRP A 1 505 ? 34.819 0.336 -47.756 1.00 88.62 505 TRP A O 1
ATOM 3924 N N . CYS A 1 506 ? 35.857 2.041 -46.712 1.00 90.38 506 CYS A N 1
ATOM 3925 C CA . CYS A 1 506 ? 35.013 3.129 -47.206 1.00 90.38 506 CYS A CA 1
ATOM 3926 C C . CYS A 1 506 ? 35.886 4.259 -47.807 1.00 90.38 506 CYS A C 1
ATOM 3928 O O . CYS A 1 506 ? 36.039 5.323 -47.211 1.00 90.38 506 CYS A O 1
ATOM 3930 N N . PRO A 1 507 ? 36.518 4.026 -48.974 1.00 89.44 507 PRO A N 1
ATOM 3931 C CA . PRO A 1 507 ? 37.520 4.919 -49.577 1.00 89.44 507 PRO A CA 1
ATOM 3932 C C . PRO A 1 507 ? 37.002 6.300 -49.979 1.00 89.44 507 PRO A C 1
ATOM 3934 O O . PRO A 1 507 ? 37.789 7.238 -50.055 1.00 89.44 507 PRO A O 1
ATOM 3937 N N . ASN A 1 508 ? 35.709 6.410 -50.284 1.00 91.94 508 ASN A N 1
ATOM 3938 C CA . ASN A 1 508 ? 35.125 7.604 -50.895 1.00 91.94 508 ASN A CA 1
ATOM 3939 C C . ASN A 1 508 ? 34.466 8.542 -49.876 1.00 91.94 508 ASN A C 1
ATOM 3941 O O . ASN A 1 508 ? 33.985 9.594 -50.267 1.00 91.94 508 ASN A O 1
ATOM 3945 N N . THR A 1 509 ? 34.440 8.169 -48.593 1.00 88.50 509 THR A N 1
ATOM 3946 C CA . THR A 1 509 ? 33.847 8.971 -47.515 1.00 88.50 509 THR A CA 1
ATOM 3947 C C . THR A 1 509 ? 34.955 9.521 -46.616 1.00 88.50 509 THR A C 1
ATOM 3949 O O . THR A 1 509 ? 35.911 8.811 -46.297 1.00 88.50 509 THR A O 1
ATOM 3952 N N . ALA A 1 510 ? 34.830 10.776 -46.172 1.00 85.12 510 ALA A N 1
ATOM 3953 C CA . ALA A 1 510 ? 35.786 11.396 -45.252 1.00 85.12 510 ALA A CA 1
ATOM 3954 C C . ALA A 1 510 ? 35.990 10.556 -43.974 1.00 85.12 510 ALA A C 1
ATOM 3956 O O . ALA A 1 510 ? 35.049 9.952 -43.461 1.00 85.12 510 ALA A O 1
ATOM 3957 N N . GLY A 1 511 ? 37.213 10.549 -43.430 1.00 82.31 511 GLY A N 1
ATOM 3958 C CA . GLY A 1 511 ? 37.621 9.612 -42.373 1.00 82.31 511 GLY A CA 1
ATOM 3959 C C . GLY A 1 511 ? 36.704 9.574 -41.142 1.00 82.31 511 GLY A C 1
ATOM 3960 O O . GLY A 1 511 ? 36.357 8.488 -40.683 1.00 82.31 511 GLY A O 1
ATOM 3961 N N . TRP A 1 512 ? 36.258 10.733 -40.645 1.00 83.69 512 TRP A N 1
ATOM 3962 C CA . TRP A 1 512 ? 35.347 10.814 -39.494 1.00 83.69 512 TRP A CA 1
ATOM 3963 C C . TRP A 1 512 ? 33.920 10.366 -39.817 1.00 83.69 512 TRP A C 1
ATOM 3965 O O . TRP A 1 512 ? 33.334 9.606 -39.049 1.00 83.69 512 TRP A O 1
ATOM 3975 N N . ALA A 1 513 ? 33.383 10.750 -40.975 1.00 86.06 513 ALA A N 1
ATOM 3976 C CA . ALA A 1 513 ? 32.077 10.279 -41.432 1.00 86.06 513 ALA A CA 1
ATOM 3977 C C . ALA A 1 513 ? 32.076 8.755 -41.675 1.00 86.06 513 ALA A C 1
ATOM 3979 O O . ALA A 1 513 ? 31.132 8.067 -41.289 1.00 86.06 513 ALA A O 1
ATOM 3980 N N . ALA A 1 514 ? 33.165 8.204 -42.222 1.00 88.38 514 ALA A N 1
ATOM 3981 C CA . ALA A 1 514 ? 33.357 6.762 -42.360 1.00 88.38 514 ALA A CA 1
ATOM 3982 C C . ALA A 1 514 ? 33.455 6.069 -40.989 1.00 88.38 514 ALA A C 1
ATOM 3984 O O . ALA A 1 514 ? 32.865 5.009 -40.791 1.00 88.38 514 ALA A O 1
ATOM 3985 N N . PHE A 1 515 ? 34.152 6.669 -40.020 1.00 87.06 515 PHE A N 1
ATOM 3986 C CA . PHE A 1 515 ? 34.240 6.136 -38.659 1.00 87.06 515 PHE A CA 1
ATOM 3987 C C . PHE A 1 515 ? 32.880 6.118 -37.950 1.00 87.06 515 PHE A C 1
ATOM 3989 O O . PHE A 1 515 ? 32.488 5.090 -37.399 1.00 87.06 515 PHE A O 1
ATOM 3996 N N . LYS A 1 516 ? 32.113 7.209 -38.033 1.00 87.25 516 LYS A N 1
ATOM 3997 C CA . LYS A 1 516 ? 30.749 7.269 -37.496 1.00 87.25 516 LYS A CA 1
ATOM 3998 C C . LYS A 1 516 ? 29.830 6.254 -38.172 1.00 87.25 516 LYS A C 1
ATOM 4000 O O . LYS A 1 516 ? 29.083 5.564 -37.484 1.00 87.25 516 LYS A O 1
ATOM 4005 N N . LEU A 1 517 ? 29.908 6.114 -39.499 1.00 89.31 517 LEU A N 1
ATOM 4006 C CA . LEU A 1 517 ? 29.175 5.079 -40.231 1.00 89.31 517 LEU A CA 1
ATOM 4007 C C . LEU A 1 517 ? 29.526 3.687 -39.701 1.00 89.31 517 LEU A C 1
ATOM 4009 O O . LEU A 1 517 ? 28.627 2.904 -39.422 1.00 89.31 517 LEU A O 1
ATOM 4013 N N . ARG A 1 518 ? 30.814 3.393 -39.497 1.00 88.19 518 ARG A N 1
ATOM 4014 C CA . ARG A 1 518 ? 31.258 2.120 -38.920 1.00 88.19 518 ARG A CA 1
ATOM 4015 C C . ARG A 1 518 ? 30.610 1.859 -37.563 1.00 88.19 518 ARG A C 1
ATOM 4017 O O . ARG A 1 518 ? 30.056 0.783 -37.376 1.00 88.19 518 ARG A O 1
ATOM 4024 N N . LEU A 1 519 ? 30.644 2.831 -36.652 1.00 86.56 519 LEU A N 1
ATOM 4025 C CA . LEU A 1 519 ? 30.030 2.690 -35.331 1.00 86.56 519 LEU A CA 1
ATOM 4026 C C . LEU A 1 519 ? 28.517 2.472 -35.421 1.00 86.56 519 LEU A C 1
ATOM 4028 O O . LEU A 1 519 ? 28.010 1.572 -34.763 1.00 86.56 519 LEU A O 1
ATOM 4032 N N . ARG A 1 520 ? 27.815 3.202 -36.301 1.00 88.94 520 ARG A N 1
ATOM 4033 C CA . ARG A 1 520 ? 26.376 2.993 -36.535 1.00 88.94 520 ARG A CA 1
ATOM 4034 C C . ARG A 1 520 ? 26.065 1.567 -36.978 1.00 88.94 520 ARG A C 1
ATOM 4036 O O . ARG A 1 520 ? 25.056 1.028 -36.552 1.00 88.94 520 ARG A O 1
ATOM 4043 N N . LEU A 1 521 ? 26.906 0.972 -37.827 1.00 89.38 521 LEU A N 1
ATOM 4044 C CA . LEU A 1 521 ? 26.735 -0.410 -38.296 1.00 89.38 521 LEU A CA 1
ATOM 4045 C C . LEU A 1 521 ? 27.062 -1.444 -37.220 1.00 89.38 521 LEU A C 1
ATOM 4047 O O . LEU A 1 521 ? 26.489 -2.527 -37.226 1.00 89.38 521 LEU A O 1
ATOM 4051 N N . MET A 1 522 ? 27.997 -1.128 -36.325 1.00 85.56 522 MET A N 1
ATOM 4052 C CA . MET A 1 522 ? 28.357 -2.004 -35.211 1.00 85.56 522 MET A CA 1
ATOM 4053 C C . MET A 1 522 ? 27.271 -2.062 -34.142 1.00 85.56 522 MET A C 1
ATOM 4055 O O . MET A 1 522 ? 27.144 -3.082 -33.487 1.00 85.56 522 MET A O 1
ATOM 4059 N N . THR A 1 523 ? 26.507 -0.985 -33.976 1.00 85.44 523 THR A N 1
ATOM 4060 C CA . THR A 1 523 ? 25.441 -0.877 -32.971 1.00 85.44 523 THR A CA 1
ATOM 4061 C C . THR A 1 523 ? 24.060 -1.160 -33.567 1.00 85.44 523 THR A C 1
ATOM 4063 O O . THR A 1 523 ? 23.049 -0.816 -32.961 1.00 85.44 523 THR A O 1
ATOM 4066 N N . MET A 1 524 ? 23.999 -1.670 -34.801 1.00 87.19 524 MET A N 1
ATOM 4067 C CA . MET A 1 524 ? 22.748 -1.884 -35.523 1.00 87.19 524 MET A CA 1
ATOM 4068 C C . MET A 1 524 ? 22.194 -3.283 -35.253 1.00 87.19 524 MET A C 1
ATOM 4070 O O . MET A 1 524 ? 22.878 -4.281 -35.478 1.00 87.19 524 MET A O 1
ATOM 4074 N N . GLY A 1 525 ? 20.920 -3.338 -34.865 1.00 81.94 525 GLY A N 1
ATOM 4075 C CA . GLY A 1 525 ? 20.199 -4.584 -34.610 1.00 81.94 525 GLY A CA 1
ATOM 4076 C C . GLY A 1 525 ? 20.370 -5.116 -33.185 1.00 81.94 525 GLY A C 1
ATOM 4077 O O . GLY A 1 525 ? 21.027 -4.507 -32.350 1.00 81.94 525 GLY A O 1
ATOM 4078 N N . TRP A 1 526 ? 19.713 -6.247 -32.909 1.00 87.44 526 TRP A N 1
ATOM 4079 C CA . TRP A 1 526 ? 19.826 -7.022 -31.661 1.00 87.44 526 TRP A CA 1
ATOM 4080 C C . TRP A 1 526 ? 19.482 -6.276 -30.358 1.00 87.44 526 TRP A C 1
ATOM 4082 O O . TRP A 1 526 ? 19.812 -6.756 -29.280 1.00 87.44 526 TRP A O 1
ATOM 4092 N N . VAL A 1 527 ? 18.766 -5.150 -30.434 1.00 90.25 527 VAL A N 1
ATOM 4093 C CA . VAL A 1 527 ? 18.409 -4.329 -29.260 1.00 90.25 527 VAL A CA 1
ATOM 4094 C C . VAL A 1 527 ? 17.541 -5.098 -28.263 1.00 90.25 527 VAL A C 1
ATOM 4096 O O . VAL A 1 527 ? 17.773 -5.022 -27.065 1.00 90.25 527 VAL A O 1
ATOM 4099 N N . LEU A 1 528 ? 16.561 -5.877 -28.733 1.00 93.31 528 LEU A N 1
ATOM 4100 C CA . LEU A 1 528 ? 15.703 -6.667 -27.846 1.00 93.31 528 LEU A CA 1
ATOM 4101 C C . LEU A 1 528 ? 16.494 -7.679 -26.992 1.00 93.31 528 LEU A C 1
ATOM 4103 O O . LEU A 1 528 ? 16.383 -7.600 -25.769 1.00 93.31 528 LEU A O 1
ATOM 4107 N N . PRO A 1 529 ? 17.290 -8.608 -27.564 1.00 93.56 529 PRO A N 1
ATOM 4108 C CA . PRO A 1 529 ? 18.010 -9.587 -26.752 1.00 93.56 529 PRO A CA 1
ATOM 4109 C C . PRO A 1 529 ? 19.060 -8.951 -25.829 1.00 93.56 529 PRO A C 1
ATOM 4111 O O . PRO A 1 529 ? 19.262 -9.464 -24.730 1.00 93.56 529 PRO A O 1
ATOM 4114 N N . THR A 1 530 ? 19.693 -7.830 -26.208 1.00 92.56 530 THR A N 1
ATOM 4115 C CA . THR A 1 530 ? 20.618 -7.125 -25.300 1.00 92.56 530 THR A CA 1
ATOM 4116 C C . THR A 1 530 ? 19.875 -6.403 -24.178 1.00 92.56 530 THR A C 1
ATOM 4118 O O . THR A 1 530 ? 20.262 -6.523 -23.018 1.00 92.56 530 THR A O 1
ATOM 4121 N N . CYS A 1 531 ? 18.757 -5.730 -24.471 1.00 93.94 531 CYS A N 1
ATOM 4122 C CA . CYS A 1 531 ? 17.915 -5.123 -23.442 1.00 93.94 531 CYS A CA 1
ATOM 4123 C C . CYS A 1 531 ? 17.381 -6.164 -22.454 1.00 93.94 531 CYS A C 1
ATOM 4125 O O . CYS A 1 531 ? 17.434 -5.962 -21.240 1.00 93.94 531 CYS A O 1
ATOM 4127 N N . ALA A 1 532 ? 16.909 -7.298 -22.967 1.00 94.06 532 ALA A N 1
ATOM 4128 C CA . ALA A 1 532 ? 16.415 -8.390 -22.145 1.00 94.06 532 ALA A CA 1
ATOM 4129 C C . ALA A 1 532 ? 17.507 -8.971 -21.253 1.00 94.06 532 ALA A C 1
ATOM 4131 O O . ALA A 1 532 ? 17.256 -9.193 -20.069 1.00 94.06 532 ALA A O 1
ATOM 4132 N N . ALA A 1 533 ? 18.721 -9.158 -21.771 1.00 93.50 533 ALA A N 1
ATOM 4133 C CA . ALA A 1 533 ? 19.843 -9.662 -20.989 1.00 93.50 533 ALA A CA 1
ATOM 4134 C C . ALA A 1 533 ? 20.185 -8.753 -19.798 1.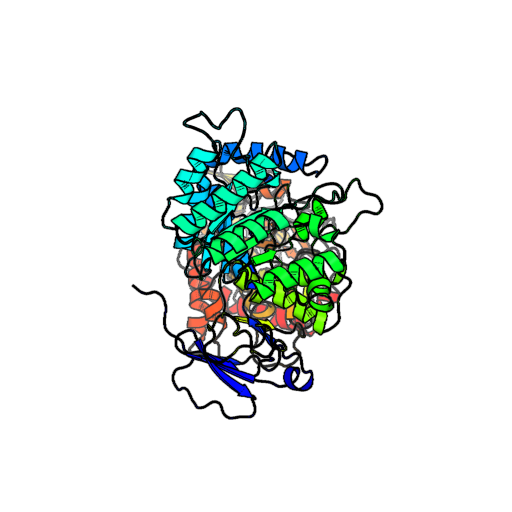00 93.50 533 ALA A C 1
ATOM 4136 O O . ALA A 1 533 ? 20.263 -9.238 -18.670 1.00 93.50 533 ALA A O 1
ATOM 4137 N N . VAL A 1 534 ? 20.293 -7.439 -20.019 1.00 95.06 534 VAL A N 1
ATOM 4138 C CA . VAL A 1 534 ? 20.574 -6.469 -18.947 1.00 95.06 534 VAL A CA 1
ATOM 4139 C C . VAL A 1 534 ? 19.437 -6.422 -17.927 1.00 95.06 534 VAL A C 1
ATOM 4141 O O . VAL A 1 534 ? 19.694 -6.453 -16.725 1.00 95.06 534 VAL A O 1
ATOM 4144 N N . ALA A 1 535 ? 18.177 -6.373 -18.375 1.00 94.44 535 ALA A N 1
ATOM 4145 C CA . ALA A 1 535 ? 17.031 -6.342 -17.465 1.00 94.44 535 ALA A CA 1
ATOM 4146 C C . ALA A 1 535 ? 16.962 -7.620 -16.608 1.00 94.44 535 ALA A C 1
ATOM 4148 O O . ALA A 1 535 ? 16.729 -7.555 -15.401 1.00 94.44 535 ALA A O 1
ATOM 4149 N N . SER A 1 536 ? 17.252 -8.772 -17.215 1.00 91.69 536 SER A N 1
ATOM 4150 C CA . SER A 1 536 ? 17.299 -10.065 -16.525 1.00 91.69 536 SER A CA 1
ATOM 4151 C C . SER A 1 536 ? 18.474 -10.149 -15.551 1.00 91.69 536 SER A C 1
ATOM 4153 O O . SER A 1 536 ? 18.313 -10.664 -14.450 1.00 91.69 536 SER A O 1
ATOM 4155 N N . ALA A 1 537 ? 19.638 -9.595 -15.902 1.00 91.19 537 ALA A N 1
ATOM 4156 C CA . ALA A 1 537 ? 20.791 -9.528 -15.007 1.00 91.19 537 ALA A CA 1
ATOM 4157 C C . ALA A 1 537 ? 20.542 -8.608 -13.803 1.00 91.19 537 ALA A C 1
ATOM 4159 O O . ALA A 1 537 ? 20.883 -8.964 -12.675 1.00 91.19 537 ALA A O 1
ATOM 4160 N N . LEU A 1 538 ? 19.899 -7.452 -14.010 1.00 92.69 538 LEU A N 1
ATOM 4161 C CA . LEU A 1 538 ? 19.476 -6.578 -12.913 1.00 92.69 538 LEU A CA 1
ATOM 4162 C C . LEU A 1 538 ? 18.536 -7.310 -11.962 1.00 92.69 538 LEU A C 1
ATOM 4164 O O . LEU A 1 538 ? 18.722 -7.242 -10.749 1.00 92.69 538 LEU A O 1
ATOM 4168 N N . PHE A 1 539 ? 17.563 -8.039 -12.502 1.00 89.25 539 PHE A N 1
ATOM 4169 C CA . PHE A 1 539 ? 16.653 -8.844 -11.700 1.00 89.25 539 PHE A CA 1
ATOM 4170 C C . PHE A 1 539 ? 17.396 -9.925 -10.901 1.00 89.25 539 PHE A C 1
ATOM 4172 O O . PHE A 1 539 ? 17.300 -9.946 -9.675 1.00 89.25 539 PHE A O 1
ATOM 4179 N N . ALA A 1 540 ? 18.223 -10.724 -11.576 1.00 84.94 540 ALA A N 1
ATOM 4180 C CA . ALA A 1 540 ? 18.953 -11.859 -11.009 1.00 84.94 540 ALA A CA 1
ATOM 4181 C C . ALA A 1 540 ? 20.072 -11.497 -10.011 1.00 84.94 540 ALA A C 1
ATOM 4183 O O . ALA A 1 540 ? 20.592 -12.363 -9.306 1.00 84.94 540 ALA A O 1
ATOM 4184 N N . VAL A 1 541 ? 20.536 -10.246 -9.993 1.00 85.25 541 VAL A N 1
ATOM 4185 C CA . VAL A 1 541 ? 21.618 -9.817 -9.089 1.00 85.25 541 VAL A CA 1
ATOM 4186 C C . VAL A 1 541 ? 21.113 -8.864 -8.015 1.00 85.25 541 VAL A C 1
ATOM 4188 O O . VAL A 1 541 ? 21.564 -8.939 -6.876 1.00 85.25 541 VAL A O 1
ATOM 4191 N N . LEU A 1 542 ? 20.193 -7.958 -8.355 1.00 85.94 542 LEU A N 1
ATOM 4192 C CA . LEU A 1 542 ? 19.719 -6.945 -7.414 1.00 85.94 542 LEU A CA 1
ATOM 4193 C C . LEU A 1 542 ? 18.423 -7.349 -6.716 1.00 85.94 542 LEU A C 1
ATOM 4195 O O . LEU A 1 542 ? 18.173 -6.844 -5.626 1.00 85.94 542 LEU A O 1
ATOM 4199 N N . TYR A 1 543 ? 17.586 -8.204 -7.317 1.00 77.88 543 TYR A N 1
ATOM 4200 C CA . TYR A 1 543 ? 16.207 -8.438 -6.863 1.00 77.88 543 TYR A CA 1
ATOM 4201 C C . TYR A 1 543 ? 15.880 -9.881 -6.480 1.00 77.88 543 TYR A C 1
ATOM 4203 O O . TYR A 1 543 ? 14.899 -10.084 -5.769 1.00 77.88 543 TYR A O 1
ATOM 4211 N N . THR A 1 544 ? 16.720 -10.848 -6.836 1.00 70.19 544 THR A N 1
ATOM 4212 C CA . THR A 1 544 ? 16.621 -12.234 -6.365 1.00 70.19 544 THR A CA 1
ATOM 4213 C C . THR A 1 544 ? 17.556 -12.455 -5.175 1.00 70.19 544 THR A C 1
ATOM 4215 O O . THR A 1 544 ? 18.718 -12.044 -5.199 1.00 70.19 544 THR A O 1
ATOM 4218 N N . SER A 1 545 ? 17.060 -13.085 -4.113 1.00 55.31 545 SER A N 1
ATOM 4219 C CA . SER A 1 545 ? 17.873 -13.470 -2.956 1.00 55.31 545 SER A CA 1
ATOM 4220 C C . SER A 1 545 ? 18.771 -14.641 -3.354 1.00 55.31 545 SER A C 1
ATOM 4222 O O . SER A 1 545 ? 18.254 -15.702 -3.677 1.00 55.31 545 SER A O 1
ATOM 4224 N N . ALA A 1 546 ? 20.095 -14.473 -3.353 1.00 47.78 546 ALA A N 1
ATOM 4225 C CA . ALA A 1 546 ? 20.973 -15.638 -3.351 1.00 47.78 546 ALA A CA 1
ATOM 4226 C C . ALA A 1 546 ? 20.889 -16.267 -1.954 1.00 47.78 546 ALA A C 1
ATOM 4228 O O . ALA A 1 546 ? 21.210 -15.604 -0.965 1.00 47.78 546 ALA A O 1
ATOM 4229 N N . GLU A 1 547 ? 20.401 -17.501 -1.872 1.00 40.94 547 GLU A N 1
ATOM 4230 C CA . GLU A 1 547 ? 20.523 -18.325 -0.672 1.00 40.94 547 GLU A CA 1
ATOM 4231 C C . GLU A 1 547 ? 22.014 -18.452 -0.310 1.00 40.94 547 GLU A C 1
ATOM 4233 O O . GLU A 1 547 ? 22.844 -18.728 -1.178 1.00 40.94 547 GLU A O 1
ATOM 4238 N N . GLY A 1 548 ? 22.364 -18.226 0.961 1.00 43.12 548 GLY A N 1
ATOM 4239 C CA . GLY A 1 548 ? 23.593 -18.795 1.522 1.00 43.12 548 GLY A CA 1
ATOM 4240 C C . GLY A 1 548 ? 24.721 -17.881 2.012 1.00 43.12 548 GLY A C 1
ATOM 4241 O O . GLY A 1 548 ? 25.730 -18.443 2.419 1.00 43.12 548 GLY A O 1
ATOM 4242 N N . ASP A 1 549 ? 24.610 -16.546 2.053 1.00 39.84 549 ASP A N 1
ATOM 4243 C CA . ASP A 1 549 ? 25.672 -15.722 2.675 1.00 39.84 549 ASP A CA 1
ATOM 4244 C C . ASP A 1 549 ? 25.133 -14.742 3.731 1.00 39.84 549 ASP A C 1
ATOM 4246 O O . ASP A 1 549 ? 24.610 -13.658 3.427 1.00 39.84 549 ASP A O 1
ATOM 4250 N N . GLU A 1 550 ? 25.291 -15.139 5.000 1.00 37.69 550 GLU A N 1
ATOM 4251 C CA . GLU A 1 550 ? 25.126 -14.285 6.177 1.00 37.69 550 GLU A CA 1
ATOM 4252 C C . GLU A 1 550 ? 25.968 -13.004 6.010 1.00 37.69 550 GLU A C 1
ATOM 4254 O O . GLU A 1 550 ? 27.197 -13.026 6.025 1.00 37.69 550 GLU A O 1
ATOM 4259 N N . GLY A 1 551 ? 25.299 -11.856 5.855 1.00 46.78 551 GLY A N 1
ATOM 4260 C CA . GLY A 1 551 ? 25.944 -10.537 5.801 1.00 46.78 551 GLY A CA 1
ATOM 4261 C C . GLY A 1 551 ? 26.097 -9.901 4.414 1.00 46.78 551 GLY A C 1
ATOM 4262 O O . GLY A 1 551 ? 26.689 -8.821 4.323 1.00 46.78 551 GLY A O 1
ATOM 4263 N N . SER A 1 552 ? 25.553 -10.494 3.345 1.00 53.16 552 SER A N 1
ATOM 4264 C CA . SER A 1 552 ? 25.592 -9.878 2.009 1.00 53.16 552 SER A CA 1
ATOM 4265 C C . SER A 1 552 ? 24.791 -8.557 1.935 1.00 53.16 552 SER A C 1
ATOM 4267 O O . SER A 1 552 ? 23.650 -8.445 2.388 1.00 53.16 552 SER A O 1
ATOM 4269 N N . LEU A 1 553 ? 25.420 -7.510 1.380 1.00 60.72 553 LEU A N 1
ATOM 4270 C CA . LEU A 1 553 ? 24.804 -6.199 1.128 1.00 60.72 553 LEU A CA 1
ATOM 4271 C C . LEU A 1 553 ? 23.757 -6.338 0.015 1.00 60.72 553 LEU A C 1
ATOM 4273 O O . LEU A 1 553 ? 24.093 -6.703 -1.114 1.00 60.72 553 LEU A O 1
ATOM 4277 N N . GLN A 1 554 ? 22.495 -6.015 0.305 1.00 72.19 554 GLN A N 1
ATOM 4278 C CA . GLN A 1 554 ? 21.458 -5.977 -0.726 1.00 72.19 554 GLN A CA 1
ATOM 4279 C C . GLN A 1 554 ? 21.553 -4.657 -1.488 1.00 72.19 554 GLN A C 1
ATOM 4281 O O . GLN A 1 554 ? 21.729 -3.604 -0.886 1.00 72.19 554 GLN A O 1
ATOM 4286 N N . HIS A 1 555 ? 21.413 -4.694 -2.807 1.00 84.81 555 HIS A N 1
ATOM 4287 C CA . HIS A 1 555 ? 21.485 -3.496 -3.636 1.00 84.81 555 HIS A CA 1
ATOM 4288 C C . HIS A 1 555 ? 20.122 -3.207 -4.264 1.00 84.81 555 HIS A C 1
ATOM 4290 O O . HIS A 1 555 ? 19.449 -4.120 -4.741 1.00 84.81 555 HIS A O 1
ATOM 4296 N N . ARG A 1 556 ? 19.694 -1.941 -4.271 1.00 88.38 556 ARG A N 1
ATOM 4297 C CA . ARG A 1 556 ? 18.431 -1.510 -4.895 1.00 88.38 556 ARG A CA 1
ATOM 4298 C C . ARG A 1 556 ? 18.645 -0.290 -5.777 1.00 88.38 556 ARG A C 1
ATOM 4300 O O . ARG A 1 556 ? 19.367 0.629 -5.400 1.00 88.38 556 ARG A O 1
ATOM 4307 N N . LEU A 1 557 ? 17.976 -0.258 -6.929 1.00 93.44 557 LEU A N 1
ATOM 4308 C CA . LEU A 1 557 ? 17.960 0.927 -7.783 1.00 93.44 557 LEU A CA 1
ATOM 4309 C C . LEU A 1 557 ? 17.076 2.021 -7.165 1.00 93.44 557 LEU A C 1
ATOM 4311 O O . LEU A 1 557 ? 15.963 1.753 -6.696 1.00 93.44 557 LEU A O 1
ATOM 4315 N N . THR A 1 558 ? 17.529 3.269 -7.243 1.00 91.94 558 THR A N 1
ATOM 4316 C CA . THR A 1 558 ? 16.690 4.458 -7.058 1.00 91.94 558 THR A CA 1
ATOM 4317 C C . THR A 1 558 ? 16.753 5.346 -8.288 1.00 91.94 558 THR A C 1
ATOM 4319 O O . THR A 1 558 ? 17.713 5.333 -9.050 1.00 91.94 558 THR A O 1
ATOM 4322 N N . TYR A 1 559 ? 15.725 6.164 -8.464 1.00 90.75 559 TYR A N 1
ATOM 4323 C CA . TYR A 1 559 ? 15.836 7.394 -9.227 1.00 90.75 559 TYR A CA 1
ATOM 4324 C C . TYR A 1 559 ? 15.935 8.544 -8.230 1.00 90.75 559 TYR A C 1
ATOM 4326 O O . TYR A 1 559 ? 14.953 8.862 -7.542 1.00 90.75 559 TYR A O 1
ATOM 4334 N N . ARG A 1 560 ? 17.128 9.138 -8.102 1.00 84.38 560 ARG A N 1
ATOM 4335 C CA . ARG A 1 560 ? 17.436 10.121 -7.057 1.00 84.38 560 ARG A CA 1
ATOM 4336 C C . ARG A 1 560 ? 17.153 9.524 -5.674 1.00 84.38 560 ARG A C 1
ATOM 4338 O O . ARG A 1 560 ? 17.724 8.506 -5.293 1.00 84.38 560 ARG A O 1
ATOM 4345 N N . THR A 1 561 ? 16.225 10.121 -4.927 1.00 78.81 561 THR A N 1
ATOM 4346 C CA . THR A 1 561 ? 15.817 9.662 -3.593 1.00 78.81 561 THR A CA 1
ATOM 4347 C C . THR A 1 561 ? 14.644 8.681 -3.603 1.00 78.81 561 THR A C 1
ATOM 4349 O O . THR A 1 561 ? 14.232 8.232 -2.538 1.00 78.81 561 THR A O 1
ATOM 4352 N N . SER A 1 562 ? 14.063 8.364 -4.767 1.00 73.38 562 SER A N 1
ATOM 4353 C CA . SER A 1 562 ? 12.888 7.493 -4.860 1.00 73.38 562 SER A CA 1
ATOM 4354 C C . SER A 1 562 ? 13.282 6.075 -5.284 1.00 73.38 562 SER A C 1
ATOM 4356 O O . SER A 1 562 ? 13.871 5.928 -6.354 1.00 73.38 562 SER A O 1
ATOM 4358 N N . PRO A 1 563 ? 12.908 5.025 -4.532 1.00 86.00 563 PRO A N 1
ATOM 4359 C CA . PRO A 1 563 ? 13.092 3.633 -4.951 1.00 86.00 563 PRO A CA 1
ATOM 4360 C C . PRO A 1 563 ? 12.462 3.342 -6.311 1.00 86.00 563 PRO A C 1
ATOM 4362 O O . PRO A 1 563 ? 11.412 3.907 -6.633 1.00 86.00 563 PRO A O 1
ATOM 4365 N N . ILE A 1 564 ? 13.088 2.461 -7.092 1.00 90.38 564 ILE A N 1
ATOM 4366 C CA . ILE A 1 564 ? 12.482 1.884 -8.295 1.00 90.38 564 ILE A CA 1
ATOM 4367 C C . ILE A 1 564 ? 11.529 0.761 -7.885 1.00 90.38 564 ILE A C 1
ATOM 4369 O O . ILE A 1 564 ? 11.914 -0.156 -7.165 1.00 90.38 564 ILE A O 1
ATOM 4373 N N . THR A 1 565 ? 10.283 0.859 -8.348 1.00 88.19 565 THR A N 1
ATOM 4374 C CA . THR A 1 565 ? 9.182 -0.082 -8.059 1.00 88.19 565 THR A CA 1
ATOM 4375 C C . THR A 1 565 ? 8.824 -0.980 -9.234 1.00 88.19 565 THR A C 1
ATOM 4377 O O . THR A 1 565 ? 8.112 -1.964 -9.056 1.00 88.19 565 THR A O 1
ATOM 4380 N N . ASP A 1 566 ? 9.277 -0.632 -10.436 1.00 93.56 566 ASP A N 1
ATOM 4381 C CA . ASP A 1 566 ? 9.129 -1.458 -11.628 1.00 93.56 566 ASP A CA 1
ATOM 4382 C C . ASP A 1 566 ? 10.191 -1.082 -12.668 1.00 93.56 566 ASP A C 1
ATOM 4384 O O . ASP A 1 566 ? 10.594 0.082 -12.744 1.00 93.56 566 ASP A O 1
ATOM 4388 N N . PHE A 1 567 ? 10.630 -2.042 -13.476 1.00 96.19 567 PHE A N 1
ATOM 4389 C CA . PHE A 1 567 ? 11.468 -1.800 -14.649 1.00 96.19 567 PHE A CA 1
ATOM 4390 C C . PHE A 1 567 ? 11.331 -2.936 -15.662 1.00 96.19 567 PHE A C 1
ATOM 4392 O O . PHE A 1 567 ? 10.927 -4.054 -15.329 1.00 96.19 567 PHE A O 1
ATOM 4399 N N . GLY A 1 568 ? 11.715 -2.649 -16.901 1.00 96.19 568 GLY A N 1
ATOM 4400 C CA . GLY A 1 568 ? 11.725 -3.639 -17.964 1.00 96.19 568 GLY A CA 1
ATOM 4401 C C . GLY A 1 568 ? 11.941 -3.016 -19.334 1.00 96.19 568 GLY A C 1
ATOM 4402 O O . GLY A 1 568 ? 12.692 -2.047 -19.467 1.00 96.19 568 GLY A O 1
ATOM 4403 N N . ILE A 1 569 ? 11.298 -3.582 -20.354 1.00 96.94 569 ILE A N 1
ATOM 4404 C CA . ILE A 1 569 ? 11.538 -3.244 -21.761 1.00 96.94 569 ILE A CA 1
ATOM 4405 C C . ILE A 1 569 ? 10.244 -2.748 -22.393 1.00 96.94 569 ILE A C 1
ATOM 4407 O O . ILE A 1 569 ? 9.209 -3.407 -22.317 1.00 96.94 569 ILE A O 1
ATOM 4411 N N . CYS A 1 570 ? 10.317 -1.607 -23.063 1.00 96.00 570 CYS A N 1
ATOM 4412 C CA . CYS A 1 570 ? 9.263 -1.094 -23.921 1.00 96.00 570 CYS A CA 1
ATOM 4413 C C . CYS A 1 570 ? 9.536 -1.478 -25.378 1.00 96.00 570 CYS A C 1
ATOM 4415 O O . CYS A 1 570 ? 10.686 -1.543 -25.814 1.00 96.00 570 CYS A O 1
ATOM 4417 N N . ARG A 1 571 ? 8.463 -1.665 -26.147 1.00 96.12 571 ARG A N 1
ATOM 4418 C CA . ARG A 1 571 ? 8.469 -1.771 -27.605 1.00 96.12 571 ARG A CA 1
ATOM 4419 C C . ARG A 1 571 ? 7.558 -0.708 -28.191 1.00 96.12 571 ARG A C 1
ATOM 4421 O O . ARG A 1 571 ? 6.438 -0.488 -27.725 1.00 96.12 571 ARG A O 1
ATOM 4428 N N . GLY A 1 572 ? 7.985 -0.101 -29.286 1.00 94.69 572 GLY A N 1
ATOM 4429 C CA . GLY A 1 572 ? 7.152 0.855 -29.992 1.00 94.69 572 GLY A CA 1
ATOM 4430 C C . GLY A 1 572 ? 7.831 1.445 -31.208 1.00 94.69 572 GLY A C 1
ATOM 4431 O O . GLY A 1 572 ? 8.587 0.765 -31.898 1.00 94.69 572 GLY A O 1
ATOM 4432 N N . SER A 1 573 ? 7.534 2.713 -31.466 1.00 92.88 573 SER A N 1
ATOM 4433 C CA . SER A 1 573 ? 8.133 3.476 -32.553 1.00 92.88 573 SER A CA 1
ATOM 4434 C C . SER A 1 573 ? 8.882 4.695 -32.040 1.00 92.88 573 SER A C 1
ATOM 4436 O O . SER A 1 573 ? 8.496 5.291 -31.033 1.00 92.88 573 SER A O 1
ATOM 4438 N N . VAL A 1 574 ? 9.896 5.112 -32.786 1.00 90.44 574 VAL A N 1
ATOM 4439 C CA . VAL A 1 574 ? 10.672 6.321 -32.515 1.00 90.44 574 VAL A CA 1
ATOM 4440 C C . VAL A 1 574 ? 10.494 7.351 -33.620 1.00 90.44 574 VAL A C 1
ATOM 4442 O O . VAL A 1 574 ? 10.452 7.018 -34.804 1.00 90.44 574 VAL A O 1
ATOM 4445 N N . GLN A 1 575 ? 10.393 8.618 -33.232 1.00 87.62 575 GLN A N 1
ATOM 4446 C CA . GLN A 1 575 ? 10.294 9.754 -34.142 1.00 87.62 575 GLN A CA 1
ATOM 4447 C C . GLN A 1 575 ? 11.506 10.660 -33.946 1.00 87.62 575 GLN A C 1
ATOM 4449 O O . GLN A 1 575 ? 11.729 11.212 -32.868 1.00 87.62 575 GLN A O 1
ATOM 4454 N N . LEU A 1 576 ? 12.293 10.811 -35.010 1.00 83.94 576 LEU A N 1
ATOM 4455 C CA . LEU A 1 576 ? 13.481 11.657 -35.037 1.00 83.94 576 LEU A CA 1
ATOM 4456 C C . LEU A 1 576 ? 13.315 12.742 -36.103 1.00 83.94 576 LEU A C 1
ATOM 4458 O O . LEU A 1 576 ? 12.615 12.556 -37.096 1.00 83.94 576 LEU A O 1
ATOM 4462 N N . ASP A 1 577 ? 13.976 13.877 -35.890 1.00 77.50 577 ASP A N 1
ATOM 4463 C CA . ASP A 1 577 ? 14.028 14.974 -36.856 1.00 77.50 577 ASP A CA 1
ATOM 4464 C C . ASP A 1 577 ? 14.808 14.519 -38.102 1.00 77.50 577 ASP A C 1
ATOM 4466 O O . ASP A 1 577 ? 16.036 14.436 -38.071 1.00 77.50 577 ASP A O 1
ATOM 4470 N N . GLU A 1 578 ? 14.103 14.211 -39.197 1.00 69.44 578 GLU A N 1
ATOM 4471 C CA . GLU A 1 578 ? 14.702 13.685 -40.436 1.00 69.44 578 GLU A CA 1
ATOM 4472 C C . GLU A 1 578 ? 15.680 14.672 -41.102 1.00 69.44 578 GLU A C 1
ATOM 4474 O O . GLU A 1 578 ? 16.520 14.259 -41.901 1.00 69.44 578 GLU A O 1
ATOM 4479 N N . SER A 1 579 ? 15.642 15.962 -40.733 1.00 66.38 579 SER A N 1
ATOM 4480 C CA . SER A 1 579 ? 16.639 16.949 -41.177 1.00 66.38 579 SER A CA 1
ATOM 4481 C C . SER A 1 579 ? 17.997 16.806 -40.475 1.00 66.38 579 SER A C 1
ATOM 4483 O O . SER A 1 579 ? 19.001 17.323 -40.963 1.00 66.38 579 SER A O 1
ATOM 4485 N N . LYS A 1 580 ? 18.045 16.094 -39.341 1.00 68.75 580 LYS A N 1
ATOM 4486 C CA . LYS A 1 580 ? 19.244 15.908 -38.502 1.00 68.75 580 LYS A CA 1
ATOM 4487 C C . LYS A 1 580 ? 19.656 14.445 -38.372 1.00 68.75 580 LYS A C 1
ATOM 4489 O O . LYS A 1 580 ? 20.843 14.150 -38.253 1.00 68.75 580 LYS A O 1
ATOM 4494 N N . CYS A 1 581 ? 18.691 13.532 -38.409 1.00 74.31 581 CYS A N 1
ATOM 4495 C CA . CYS A 1 581 ? 18.885 12.098 -38.255 1.00 74.31 581 CYS A CA 1
ATOM 4496 C C . CYS A 1 581 ? 18.446 11.392 -39.538 1.00 74.31 581 CYS A C 1
ATOM 4498 O O . CYS A 1 581 ? 17.261 11.176 -39.777 1.00 74.31 581 CYS A O 1
ATOM 4500 N N . VAL A 1 582 ? 19.418 11.029 -40.377 1.00 76.50 582 VAL A N 1
ATOM 4501 C CA . VAL A 1 582 ? 19.147 10.358 -41.653 1.00 76.50 582 VAL A CA 1
ATOM 4502 C C . VAL A 1 582 ? 19.372 8.852 -41.510 1.00 76.50 582 VAL A C 1
ATOM 4504 O O . VAL A 1 582 ? 20.459 8.388 -41.125 1.00 76.50 582 VAL A O 1
ATOM 4507 N N . ARG A 1 583 ? 18.335 8.081 -41.849 1.00 83.56 583 ARG A N 1
ATOM 4508 C CA . ARG A 1 583 ? 18.353 6.610 -41.885 1.00 83.56 583 ARG A CA 1
ATOM 4509 C C . ARG A 1 583 ? 19.308 6.110 -42.970 1.00 83.56 583 ARG A C 1
ATOM 4511 O O . ARG A 1 583 ? 19.567 6.819 -43.940 1.00 83.56 583 ARG A O 1
ATOM 4518 N N . LEU A 1 584 ? 19.813 4.890 -42.827 1.00 90.12 584 LEU A N 1
ATOM 4519 C CA . LEU A 1 584 ? 20.645 4.242 -43.846 1.00 90.12 584 LEU A CA 1
ATOM 4520 C C . LEU A 1 584 ? 19.810 3.247 -44.653 1.00 90.12 584 LEU A C 1
ATOM 4522 O O . LEU A 1 584 ? 18.906 2.619 -44.105 1.00 90.12 584 LEU A O 1
ATOM 4526 N N . ALA A 1 585 ? 20.130 3.092 -45.933 1.00 91.56 585 ALA A N 1
ATOM 4527 C CA . ALA A 1 585 ? 19.603 2.028 -46.783 1.00 91.56 585 ALA A CA 1
ATOM 4528 C C . ALA A 1 585 ? 20.742 1.362 -47.542 1.00 91.56 585 ALA A C 1
ATOM 4530 O O . ALA A 1 585 ? 21.616 2.048 -48.070 1.00 91.56 585 ALA A O 1
ATOM 4531 N N . PHE A 1 586 ? 20.733 0.034 -47.612 1.00 94.44 586 PHE A N 1
ATOM 4532 C CA . PHE A 1 586 ? 21.870 -0.726 -48.118 1.00 94.44 586 PHE A CA 1
ATOM 4533 C C . PHE A 1 586 ? 21.561 -1.356 -49.469 1.00 94.44 586 PHE A C 1
ATOM 4535 O O . PHE A 1 586 ? 20.660 -2.179 -49.579 1.00 94.44 586 PHE A O 1
ATOM 4542 N N . PHE A 1 587 ? 22.327 -0.995 -50.495 1.00 95.00 587 PHE A N 1
ATOM 4543 C CA . PHE A 1 587 ? 22.219 -1.575 -51.830 1.00 95.00 587 PHE A CA 1
ATOM 4544 C C . PHE A 1 587 ? 23.300 -2.638 -52.033 1.00 95.00 587 PHE A C 1
ATOM 4546 O O . PHE A 1 587 ? 24.492 -2.326 -51.991 1.00 95.00 587 PHE A O 1
ATOM 4553 N N . SER A 1 588 ? 22.886 -3.881 -52.282 1.00 95.69 588 SER A N 1
ATOM 4554 C CA . SER A 1 588 ? 23.789 -4.981 -52.635 1.00 95.69 588 SER A CA 1
ATOM 4555 C C . SER A 1 588 ? 24.144 -4.911 -54.119 1.00 95.69 588 SER A C 1
ATOM 4557 O O . SER A 1 588 ? 23.267 -4.930 -54.986 1.00 95.69 588 SER A O 1
ATOM 4559 N N . MET A 1 589 ? 25.438 -4.867 -54.438 1.00 95.38 589 MET A N 1
ATOM 4560 C CA . MET A 1 589 ? 25.916 -4.904 -55.825 1.00 95.38 589 MET A CA 1
ATOM 4561 C C . MET A 1 589 ? 25.770 -6.295 -56.456 1.00 95.38 589 MET A C 1
ATOM 4563 O O . MET A 1 589 ? 25.655 -6.404 -57.682 1.00 95.38 589 MET A O 1
ATOM 4567 N N . LYS A 1 590 ? 25.781 -7.355 -55.641 1.00 93.75 590 LYS A N 1
ATOM 4568 C CA . LYS A 1 590 ? 25.554 -8.743 -56.051 1.00 93.75 590 LYS A CA 1
ATOM 4569 C C . LYS A 1 590 ? 24.091 -8.987 -56.408 1.00 93.75 590 LYS A C 1
ATOM 4571 O O . LYS A 1 590 ? 23.816 -9.508 -57.485 1.00 93.75 590 LYS A O 1
ATOM 4576 N N . GLU A 1 591 ? 23.168 -8.596 -55.534 1.00 93.25 591 GLU A N 1
ATOM 4577 C CA . GLU A 1 591 ? 21.728 -8.822 -55.713 1.00 93.25 591 GLU A CA 1
ATOM 4578 C C . GLU A 1 591 ? 21.038 -7.711 -56.511 1.00 93.25 591 GLU A C 1
ATOM 4580 O O . GLU A 1 591 ? 19.914 -7.889 -56.973 1.00 93.25 591 GLU A O 1
ATOM 4585 N N . ARG A 1 592 ? 21.720 -6.574 -56.707 1.00 94.12 592 ARG A N 1
ATOM 4586 C CA . ARG A 1 592 ? 21.238 -5.395 -57.444 1.00 94.12 592 ARG A CA 1
ATOM 4587 C C . ARG A 1 592 ? 19.914 -4.845 -56.909 1.00 94.12 592 ARG A C 1
ATOM 4589 O O . ARG A 1 592 ? 19.076 -4.369 -57.674 1.00 94.12 592 ARG A O 1
ATOM 4596 N N . ARG A 1 593 ? 19.740 -4.899 -55.592 1.00 93.50 593 ARG A N 1
ATOM 4597 C CA . ARG A 1 593 ? 18.553 -4.418 -54.881 1.00 93.50 593 ARG A CA 1
ATOM 4598 C C . ARG A 1 593 ? 18.931 -3.858 -53.515 1.00 93.50 593 ARG A C 1
ATOM 4600 O O . ARG A 1 593 ? 20.040 -4.082 -53.024 1.00 93.50 593 ARG A O 1
ATOM 4607 N N . ILE A 1 594 ? 17.986 -3.152 -52.905 1.00 90.88 594 ILE A N 1
ATOM 4608 C CA . ILE A 1 594 ? 18.075 -2.762 -51.499 1.00 90.88 594 ILE A CA 1
ATOM 4609 C C . ILE A 1 594 ? 17.804 -3.993 -50.626 1.00 90.88 594 ILE A C 1
ATOM 4611 O O . ILE A 1 594 ? 16.893 -4.773 -50.911 1.00 90.88 594 ILE A O 1
ATOM 4615 N N . ILE A 1 595 ? 18.615 -4.171 -49.587 1.00 91.12 595 ILE A N 1
ATOM 4616 C CA . ILE A 1 595 ? 18.429 -5.192 -48.556 1.00 91.12 595 ILE A CA 1
ATOM 4617 C C . ILE A 1 595 ? 17.619 -4.553 -47.426 1.00 91.12 595 ILE A C 1
ATOM 4619 O O . ILE A 1 595 ? 18.163 -3.774 -46.647 1.00 91.12 595 ILE A O 1
ATOM 4623 N N . GLU A 1 596 ? 16.314 -4.824 -47.381 1.00 81.00 596 GLU A N 1
ATOM 4624 C CA . GLU A 1 596 ? 15.388 -4.168 -46.443 1.00 81.00 596 GLU A CA 1
ATOM 4625 C C . GLU A 1 596 ? 15.703 -4.515 -44.979 1.00 81.00 596 GLU A C 1
ATOM 4627 O O . GLU A 1 596 ? 15.795 -3.611 -44.151 1.00 81.00 596 GLU A O 1
ATOM 4632 N N . ASP A 1 597 ? 16.010 -5.783 -44.692 1.00 78.50 597 ASP A N 1
ATOM 4633 C CA . ASP A 1 597 ? 16.319 -6.278 -43.338 1.00 78.50 597 ASP A CA 1
ATOM 4634 C C . ASP A 1 597 ? 17.697 -5.839 -42.809 1.00 78.50 597 ASP A C 1
ATOM 4636 O O . ASP A 1 597 ? 18.066 -6.145 -41.676 1.00 78.50 597 ASP A O 1
ATOM 4640 N N . ALA A 1 598 ? 18.493 -5.142 -43.626 1.00 81.75 598 ALA A N 1
ATOM 4641 C CA . ALA A 1 598 ? 19.779 -4.601 -43.196 1.00 81.75 598 ALA A CA 1
ATOM 4642 C C . ALA A 1 598 ? 19.656 -3.242 -42.495 1.00 81.75 598 ALA A C 1
ATOM 4644 O O . ALA A 1 598 ? 20.626 -2.760 -41.922 1.00 81.75 598 ALA A O 1
ATOM 4645 N N . SER A 1 599 ? 18.491 -2.599 -42.554 1.00 81.25 599 SER A N 1
ATOM 4646 C CA . SER A 1 599 ? 18.243 -1.328 -41.880 1.00 81.25 599 SER A CA 1
ATOM 4647 C C . SER A 1 599 ? 17.393 -1.544 -40.632 1.00 81.25 599 SER A C 1
ATOM 4649 O O . SER A 1 599 ? 16.503 -2.386 -40.608 1.00 81.25 599 SER A O 1
ATOM 4651 N N . GLN A 1 600 ? 17.625 -0.743 -39.594 1.00 81.50 600 GLN A N 1
ATOM 4652 C CA . GLN A 1 600 ? 16.797 -0.778 -38.390 1.00 81.50 600 GLN A CA 1
ATOM 4653 C C . GLN A 1 600 ? 15.438 -0.103 -38.633 1.00 81.50 600 GLN A C 1
ATOM 4655 O O . GLN A 1 600 ? 15.376 1.000 -39.190 1.00 81.50 600 GLN A O 1
ATOM 4660 N N . ASP A 1 601 ? 14.353 -0.754 -38.206 1.00 84.31 601 ASP A N 1
ATOM 4661 C CA . ASP A 1 601 ? 12.999 -0.218 -38.332 1.00 84.31 601 ASP A CA 1
ATOM 4662 C C . ASP A 1 601 ? 12.673 0.723 -37.167 1.00 84.31 601 ASP A C 1
ATOM 4664 O O . ASP A 1 601 ? 12.654 0.339 -36.002 1.00 84.31 601 ASP A O 1
ATOM 4668 N N . MET A 1 602 ? 12.363 1.978 -37.488 1.00 86.56 602 MET A N 1
ATOM 4669 C CA . MET A 1 602 ? 11.935 2.964 -36.492 1.00 86.56 602 MET A CA 1
ATOM 4670 C C . MET A 1 602 ? 10.541 2.677 -35.936 1.00 86.56 602 MET A C 1
ATOM 4672 O O . MET A 1 602 ? 10.185 3.245 -34.911 1.00 86.56 602 MET A O 1
ATOM 4676 N N . ASN A 1 603 ? 9.749 1.833 -36.599 1.00 88.62 603 ASN A N 1
ATOM 4677 C CA . ASN A 1 603 ? 8.451 1.384 -36.104 1.00 88.62 603 ASN A CA 1
ATOM 4678 C C . ASN A 1 603 ? 8.545 0.110 -35.259 1.00 88.62 603 ASN A C 1
ATOM 4680 O O . ASN A 1 603 ? 7.509 -0.359 -34.790 1.00 88.62 603 ASN A O 1
ATOM 4684 N N . ASP A 1 604 ? 9.739 -0.457 -35.089 1.00 90.19 604 ASP A N 1
ATOM 4685 C CA . ASP A 1 604 ? 9.985 -1.635 -34.264 1.00 90.19 604 ASP A CA 1
ATOM 4686 C C . ASP A 1 604 ? 11.257 -1.437 -33.434 1.00 90.19 604 ASP A C 1
ATOM 4688 O O . ASP A 1 604 ? 12.322 -1.989 -33.705 1.00 90.19 604 ASP A O 1
ATOM 4692 N N . HIS A 1 605 ? 11.135 -0.564 -32.435 1.00 93.69 605 HIS A N 1
ATOM 4693 C CA . HIS A 1 605 ? 12.236 -0.136 -31.580 1.00 93.69 605 HIS A CA 1
ATOM 4694 C C . HIS A 1 605 ? 12.004 -0.538 -30.125 1.00 93.69 605 HIS A C 1
ATOM 4696 O O . HIS A 1 605 ? 10.857 -0.616 -29.676 1.00 93.69 605 HIS A O 1
ATOM 4702 N N . TYR A 1 606 ? 13.098 -0.753 -29.394 1.00 95.06 606 TYR A N 1
ATOM 4703 C CA . TYR A 1 606 ? 13.096 -1.242 -28.017 1.00 95.06 606 TYR A CA 1
ATOM 4704 C C . TYR A 1 606 ? 13.964 -0.353 -27.125 1.00 95.06 606 TYR A C 1
ATOM 4706 O O . TYR A 1 606 ? 15.023 0.104 -27.553 1.00 95.06 606 TYR A O 1
ATOM 4714 N N . TRP A 1 607 ? 13.517 -0.104 -25.896 1.00 94.81 607 TRP A N 1
ATOM 4715 C CA . TRP A 1 607 ? 14.243 0.695 -24.901 1.00 94.81 607 TRP A CA 1
ATOM 4716 C C . TRP A 1 607 ? 13.872 0.260 -23.482 1.00 94.81 607 TRP A C 1
ATOM 4718 O O . TRP A 1 607 ? 12.854 -0.400 -23.274 1.00 94.81 607 TRP A O 1
ATOM 4728 N N . PHE A 1 608 ? 14.677 0.637 -22.491 1.00 95.88 608 PHE A N 1
ATOM 4729 C CA . PHE A 1 608 ? 14.371 0.357 -21.088 1.00 95.88 608 PHE A CA 1
ATOM 4730 C C . PHE A 1 608 ? 13.435 1.398 -20.497 1.00 95.88 608 PHE A C 1
ATOM 4732 O O . PHE A 1 608 ? 13.578 2.589 -20.786 1.00 95.88 608 PHE A O 1
ATOM 4739 N N . TYR A 1 609 ? 12.579 0.965 -19.574 1.00 95.38 609 TYR A N 1
ATOM 4740 C CA . TYR A 1 609 ? 11.880 1.856 -18.653 1.00 95.38 609 TYR A CA 1
ATOM 4741 C C . TYR A 1 609 ? 12.181 1.509 -17.197 1.00 95.38 609 TYR A C 1
ATOM 4743 O O . TYR A 1 609 ? 12.383 0.348 -16.846 1.00 95.38 609 TYR A O 1
ATOM 4751 N N . PHE A 1 610 ? 12.149 2.534 -16.349 1.00 95.81 610 PHE A N 1
ATOM 4752 C CA . PHE A 1 610 ? 12.211 2.432 -14.895 1.00 95.81 610 PHE A CA 1
ATOM 4753 C C . PHE A 1 610 ? 11.118 3.310 -14.294 1.00 95.81 610 PHE A C 1
ATOM 4755 O O . PHE A 1 610 ? 10.971 4.461 -14.703 1.00 95.81 610 PHE A O 1
ATOM 4762 N N . THR A 1 611 ? 10.377 2.790 -13.317 1.00 93.00 611 THR A N 1
ATOM 4763 C CA . THR A 1 611 ? 9.289 3.496 -12.626 1.00 93.00 611 THR A CA 1
ATOM 4764 C C . THR A 1 611 ? 9.626 3.660 -11.152 1.00 93.00 611 THR A C 1
ATOM 4766 O O . THR A 1 611 ? 9.772 2.679 -10.418 1.00 93.00 611 THR A O 1
ATOM 4769 N N . SER A 1 612 ? 9.729 4.904 -10.692 1.00 89.38 612 SER A N 1
ATOM 4770 C CA . SER A 1 612 ? 9.960 5.203 -9.280 1.00 89.38 612 SER A CA 1
ATOM 4771 C C . SER A 1 612 ? 8.690 5.021 -8.436 1.00 89.38 612 SER A C 1
ATOM 4773 O O . SER A 1 612 ? 7.577 5.071 -8.953 1.00 89.38 612 SER A O 1
ATOM 4775 N N . LEU A 1 613 ? 8.837 4.879 -7.116 1.00 76.88 613 LEU A N 1
ATOM 4776 C CA . LEU A 1 613 ? 7.723 4.839 -6.155 1.00 76.88 613 LEU A CA 1
ATOM 4777 C C . LEU A 1 613 ? 6.798 6.064 -6.257 1.00 76.88 613 LEU A C 1
ATOM 4779 O O . LEU A 1 613 ? 5.596 5.964 -6.015 1.00 76.88 613 LEU A O 1
ATOM 4783 N N . LYS A 1 614 ? 7.347 7.217 -6.656 1.00 75.94 614 LYS A N 1
ATOM 4784 C CA . LYS A 1 614 ? 6.595 8.454 -6.911 1.00 75.94 614 LYS A CA 1
ATOM 4785 C C . LYS A 1 614 ? 5.872 8.464 -8.267 1.00 75.94 614 LYS A C 1
ATOM 4787 O O . LYS A 1 614 ? 5.265 9.473 -8.608 1.00 75.94 614 LYS A O 1
ATOM 4792 N N . GLY A 1 615 ? 5.956 7.387 -9.047 1.00 78.94 615 GLY A N 1
ATOM 4793 C CA . GLY A 1 615 ? 5.387 7.290 -10.392 1.00 78.94 615 GLY A CA 1
ATOM 4794 C C . GLY A 1 615 ? 6.189 8.032 -11.467 1.00 78.94 615 GLY A C 1
ATOM 4795 O O . GLY A 1 615 ? 5.654 8.318 -12.534 1.00 78.94 615 GLY A O 1
ATOM 4796 N N . GLU A 1 616 ? 7.455 8.384 -11.211 1.00 85.06 616 GLU A N 1
ATOM 4797 C CA . GLU A 1 616 ? 8.312 8.999 -12.233 1.00 85.06 616 GLU A CA 1
ATOM 4798 C C . GLU A 1 616 ? 8.898 7.915 -13.144 1.00 85.06 616 GLU A C 1
ATOM 4800 O O . GLU A 1 616 ? 9.555 6.993 -12.661 1.00 85.06 616 GLU A O 1
ATOM 4805 N N . GLU A 1 617 ? 8.697 8.049 -14.457 1.00 88.69 617 GLU A N 1
ATOM 4806 C CA . GLU A 1 617 ? 9.333 7.179 -15.449 1.00 88.69 617 GLU A CA 1
ATOM 4807 C C . GLU A 1 617 ? 10.682 7.742 -15.914 1.00 88.69 617 GLU A C 1
ATOM 4809 O O . GLU A 1 617 ? 10.849 8.956 -16.092 1.00 88.69 617 GLU A O 1
ATOM 4814 N N . VAL A 1 618 ? 11.637 6.856 -16.175 1.00 92.38 618 VAL A N 1
ATOM 4815 C CA . VAL A 1 618 ? 12.950 7.149 -16.765 1.00 92.38 618 VAL A CA 1
ATOM 4816 C C . VAL A 1 618 ? 13.214 6.141 -17.876 1.00 92.38 618 VAL A C 1
ATOM 4818 O O . VAL A 1 618 ? 12.897 4.965 -17.710 1.00 92.38 618 VAL A O 1
ATOM 4821 N N . TYR A 1 619 ? 13.784 6.595 -18.994 1.00 93.50 619 TYR A N 1
ATOM 4822 C CA . TYR A 1 619 ? 14.105 5.729 -20.129 1.00 93.50 619 TYR A CA 1
ATOM 4823 C C . TYR A 1 619 ? 15.604 5.687 -20.405 1.00 93.50 619 TYR A C 1
ATOM 4825 O O . TYR A 1 619 ? 16.289 6.702 -20.285 1.00 93.50 619 TYR A O 1
ATOM 4833 N N . LEU A 1 620 ? 16.091 4.525 -20.828 1.00 94.31 620 LEU A N 1
ATOM 4834 C CA . LEU A 1 620 ? 17.448 4.336 -21.330 1.00 94.31 620 LEU A CA 1
ATOM 4835 C C . LEU A 1 620 ? 17.370 3.675 -22.707 1.00 94.31 620 LEU A C 1
ATOM 4837 O O . LEU A 1 620 ? 16.768 2.612 -22.850 1.00 94.31 620 LEU A O 1
ATOM 4841 N N . ASP A 1 621 ? 17.976 4.301 -23.711 1.00 93.88 621 ASP A N 1
ATOM 4842 C CA . ASP A 1 621 ? 17.947 3.834 -25.096 1.00 93.88 621 ASP A CA 1
ATOM 4843 C C . ASP A 1 621 ? 19.357 3.816 -25.695 1.00 93.88 621 ASP A C 1
ATOM 4845 O O . ASP A 1 621 ? 20.058 4.828 -25.710 1.00 93.88 621 ASP A O 1
ATOM 4849 N N . THR A 1 622 ? 19.782 2.657 -26.189 1.00 92.38 622 THR A N 1
ATOM 4850 C CA . THR A 1 622 ? 21.106 2.434 -26.790 1.00 92.38 622 THR A CA 1
ATOM 4851 C C . THR A 1 622 ? 21.031 2.231 -28.307 1.00 92.38 622 THR A C 1
ATOM 4853 O O . THR A 1 622 ? 22.062 2.141 -28.973 1.00 92.38 622 THR A O 1
ATOM 4856 N N . GLY A 1 623 ? 19.827 2.200 -28.890 1.00 90.94 623 GLY A N 1
ATOM 4857 C CA . GLY A 1 623 ? 19.611 1.924 -30.310 1.00 90.94 623 GLY A CA 1
ATOM 4858 C C . GLY A 1 623 ? 19.450 3.173 -31.186 1.00 90.94 623 GLY A C 1
ATOM 4859 O O . GLY A 1 623 ? 19.598 3.088 -32.406 1.00 90.94 623 GLY A O 1
ATOM 4860 N N . LEU A 1 624 ? 19.195 4.355 -30.608 1.00 90.25 624 LEU A N 1
ATOM 4861 C CA . LEU A 1 624 ? 18.987 5.587 -31.395 1.00 90.25 624 LEU A CA 1
ATOM 4862 C C . LEU A 1 624 ? 20.216 6.026 -32.205 1.00 90.25 624 LEU A C 1
ATOM 4864 O O . LEU A 1 624 ? 20.074 6.701 -33.230 1.00 90.25 624 LEU A O 1
ATOM 4868 N N . PHE A 1 625 ? 21.424 5.627 -31.800 1.00 89.75 625 PHE A N 1
ATOM 4869 C CA . PHE A 1 625 ? 22.645 5.973 -32.531 1.00 89.75 625 PHE A CA 1
ATOM 4870 C C . PHE A 1 625 ? 22.682 5.358 -33.929 1.00 89.75 625 PHE A C 1
ATOM 4872 O O . PHE A 1 625 ? 22.989 6.043 -34.910 1.00 89.75 625 PHE A O 1
ATOM 4879 N N . ALA A 1 626 ? 22.274 4.095 -34.057 1.00 88.38 626 ALA A N 1
ATOM 4880 C CA . ALA A 1 626 ? 22.151 3.431 -35.350 1.00 88.38 626 ALA A CA 1
ATOM 4881 C C . ALA A 1 626 ? 21.117 4.134 -36.254 1.00 88.38 626 ALA A C 1
ATOM 4883 O O . ALA A 1 626 ? 21.333 4.261 -37.466 1.00 88.38 626 ALA A O 1
ATOM 4884 N N . LEU A 1 627 ? 20.075 4.728 -35.664 1.00 87.31 627 LEU A N 1
ATOM 4885 C CA . LEU A 1 627 ? 19.066 5.549 -36.348 1.00 87.31 627 LEU A CA 1
ATOM 4886 C C . LEU A 1 627 ? 19.534 6.977 -36.685 1.00 87.31 627 LEU A C 1
ATOM 4888 O O . LEU A 1 627 ? 18.874 7.681 -37.448 1.00 87.31 627 LEU A O 1
ATOM 4892 N N . GLY A 1 628 ? 20.718 7.374 -36.217 1.00 84.88 628 GLY A N 1
ATOM 4893 C CA . GLY A 1 628 ? 21.377 8.621 -36.594 1.00 84.88 628 GLY A CA 1
ATOM 4894 C C . GLY A 1 628 ? 21.348 9.714 -35.531 1.00 84.88 628 GLY A C 1
ATOM 4895 O O . GLY A 1 628 ? 21.772 10.826 -35.840 1.00 84.88 628 GLY A O 1
ATOM 4896 N N . LEU A 1 629 ? 20.893 9.434 -34.305 1.00 88.12 629 LEU A N 1
ATOM 4897 C CA . LEU A 1 629 ? 21.049 10.350 -33.173 1.00 88.12 629 LEU A CA 1
ATOM 4898 C C . LEU A 1 629 ? 22.478 10.224 -32.612 1.00 88.12 629 LEU A C 1
ATOM 4900 O O . LEU A 1 629 ? 22.798 9.208 -32.006 1.00 88.12 629 LEU A O 1
ATOM 4904 N N . PRO A 1 630 ? 23.375 11.210 -32.789 1.00 86.69 630 PRO A N 1
ATOM 4905 C CA . PRO A 1 630 ? 24.807 11.015 -32.562 1.00 86.69 630 PRO A CA 1
ATOM 4906 C C . PRO A 1 630 ? 25.222 11.134 -31.086 1.00 86.69 630 PRO A C 1
ATOM 4908 O O . PRO A 1 630 ? 26.336 11.571 -30.811 1.00 86.69 630 PRO A O 1
ATOM 4911 N N . GLN A 1 631 ? 24.334 10.809 -30.148 1.00 89.50 631 GLN A N 1
ATOM 4912 C CA . GLN A 1 631 ? 24.588 10.936 -28.717 1.00 89.50 631 GLN A CA 1
ATOM 4913 C C . GLN A 1 631 ? 25.375 9.731 -28.197 1.00 89.50 631 GLN A C 1
ATOM 4915 O O . GLN A 1 631 ? 25.027 8.580 -28.470 1.00 89.50 631 GLN A O 1
ATOM 4920 N N . LEU A 1 632 ? 26.426 10.018 -27.437 1.00 90.81 632 LEU A N 1
ATOM 4921 C CA . LEU A 1 632 ? 27.279 9.047 -26.773 1.00 90.81 632 LEU A CA 1
ATOM 4922 C C . LEU A 1 632 ? 27.444 9.420 -25.296 1.00 90.81 632 LEU A C 1
ATOM 4924 O O . LEU A 1 632 ? 27.231 10.567 -24.898 1.00 90.81 632 LEU A O 1
ATOM 4928 N N . ILE A 1 633 ? 27.859 8.447 -24.494 1.00 92.31 633 ILE A N 1
ATOM 4929 C CA . ILE A 1 633 ? 28.229 8.637 -23.092 1.00 92.31 633 ILE A CA 1
ATOM 4930 C C . ILE A 1 633 ? 29.626 8.080 -22.833 1.00 92.31 633 ILE A C 1
ATOM 4932 O O . ILE A 1 633 ? 29.976 7.022 -23.366 1.00 92.31 633 ILE A O 1
ATOM 4936 N N . GLU A 1 634 ? 30.426 8.787 -22.033 1.00 91.19 634 GLU A N 1
ATOM 4937 C CA . GLU A 1 634 ? 31.738 8.303 -21.604 1.00 91.19 634 GLU A CA 1
ATOM 4938 C C . GLU A 1 634 ? 31.574 7.247 -20.505 1.00 91.19 634 GLU A C 1
ATOM 4940 O O . GLU A 1 634 ? 30.930 7.471 -19.482 1.00 91.19 634 GLU A O 1
ATOM 4945 N N . THR A 1 635 ? 32.178 6.083 -20.717 1.00 88.94 635 THR A N 1
ATOM 4946 C CA . THR A 1 635 ? 32.069 4.911 -19.832 1.00 88.94 635 THR A CA 1
ATOM 4947 C C . THR A 1 635 ? 33.369 4.595 -19.113 1.00 88.94 635 THR A C 1
ATOM 4949 O O . THR A 1 635 ? 33.434 3.635 -18.350 1.00 88.94 635 THR A O 1
ATOM 4952 N N . LYS A 1 636 ? 34.419 5.395 -19.308 1.00 88.12 636 LYS A N 1
ATOM 4953 C CA . LYS A 1 636 ? 35.673 5.208 -18.583 1.00 88.12 636 LYS A CA 1
ATOM 4954 C C . LYS A 1 636 ? 35.421 5.300 -17.071 1.00 88.12 636 LYS A C 1
ATOM 4956 O O . LYS A 1 636 ? 34.875 6.280 -16.577 1.00 88.12 636 LYS A O 1
ATOM 4961 N N . GLY A 1 637 ? 35.844 4.280 -16.341 1.00 87.81 637 GLY A N 1
ATOM 4962 C CA . GLY A 1 637 ? 35.657 4.090 -14.907 1.00 87.81 637 GLY A CA 1
ATOM 4963 C C . GLY A 1 637 ? 34.435 3.243 -14.539 1.00 87.81 637 GLY A C 1
ATOM 4964 O O . GLY A 1 637 ? 34.402 2.713 -13.426 1.00 87.81 637 GLY A O 1
ATOM 4965 N N . TYR A 1 638 ? 33.468 3.066 -15.447 1.00 92.12 638 TYR A N 1
ATOM 4966 C CA . TYR A 1 638 ? 32.202 2.391 -15.148 1.00 92.12 638 TYR A CA 1
ATOM 4967 C C . TYR A 1 638 ? 32.319 0.854 -15.112 1.00 92.12 638 TYR A C 1
ATOM 4969 O O . TYR A 1 638 ? 32.009 0.276 -14.066 1.00 92.12 638 TYR A O 1
ATOM 4977 N N . PRO A 1 639 ? 32.791 0.167 -16.172 1.00 90.88 639 PRO A N 1
ATOM 4978 C CA . PRO A 1 639 ? 32.910 -1.293 -16.191 1.00 90.88 639 PRO A CA 1
ATOM 4979 C C . PRO A 1 639 ? 33.950 -1.820 -15.190 1.00 90.88 639 PRO A C 1
ATOM 4981 O O . PRO A 1 639 ? 34.756 -1.038 -14.677 1.00 90.88 639 PRO A O 1
ATOM 4984 N N . PRO A 1 640 ? 34.008 -3.147 -14.955 1.00 86.75 640 PRO A N 1
ATOM 4985 C CA . PRO A 1 640 ? 35.096 -3.770 -14.196 1.00 86.75 640 PRO A CA 1
ATOM 4986 C C . PRO A 1 640 ? 36.487 -3.356 -14.706 1.00 86.75 640 PRO A C 1
ATOM 4988 O O . PRO A 1 640 ? 36.669 -3.178 -15.912 1.00 86.75 640 PRO A O 1
ATOM 4991 N N . ILE A 1 641 ? 37.497 -3.271 -13.822 1.00 80.62 641 ILE A N 1
ATOM 4992 C CA . ILE A 1 641 ? 38.872 -2.816 -14.165 1.00 80.62 641 ILE A CA 1
ATOM 4993 C C . ILE A 1 641 ? 39.425 -3.536 -15.402 1.00 80.62 641 ILE A C 1
ATOM 4995 O O . ILE A 1 641 ? 40.044 -2.909 -16.262 1.00 80.62 641 ILE A O 1
ATOM 4999 N N . ALA A 1 642 ? 39.186 -4.846 -15.511 1.00 80.38 642 ALA A N 1
ATOM 5000 C CA . ALA A 1 642 ? 39.681 -5.662 -16.618 1.00 80.38 642 ALA A CA 1
ATOM 5001 C C . ALA A 1 642 ? 39.119 -5.238 -17.990 1.00 80.38 642 ALA A C 1
ATOM 5003 O O . ALA A 1 642 ? 39.732 -5.520 -19.020 1.00 80.38 642 ALA A O 1
ATOM 5004 N N . LEU A 1 643 ? 37.971 -4.558 -18.005 1.00 82.62 643 LEU A N 1
ATOM 5005 C CA . LEU A 1 643 ? 37.232 -4.154 -19.200 1.00 82.62 643 LEU A CA 1
ATOM 5006 C C . LEU A 1 643 ? 37.150 -2.625 -19.360 1.00 82.62 643 LEU A C 1
ATOM 5008 O O . LEU A 1 643 ? 36.610 -2.149 -20.352 1.00 82.62 643 LEU A O 1
ATOM 5012 N N . ASP A 1 644 ? 37.739 -1.849 -18.447 1.00 76.00 644 ASP A N 1
ATOM 5013 C CA . ASP A 1 644 ? 37.629 -0.381 -18.381 1.00 76.00 644 ASP A CA 1
ATOM 5014 C C . ASP A 1 644 ? 38.177 0.356 -19.622 1.00 76.00 644 ASP A C 1
ATOM 5016 O O . ASP A 1 644 ? 37.796 1.476 -19.959 1.00 76.00 644 ASP A O 1
ATOM 5020 N N . ASN A 1 645 ? 39.085 -0.287 -20.358 1.00 73.50 645 ASN A N 1
ATOM 5021 C CA . ASN A 1 645 ? 39.630 0.264 -21.598 1.00 73.50 645 ASN A CA 1
ATOM 5022 C C . ASN A 1 645 ? 38.836 -0.137 -22.853 1.00 73.50 645 ASN A C 1
ATOM 5024 O O . ASN A 1 645 ? 39.216 0.257 -23.958 1.00 73.50 645 ASN A O 1
ATOM 5028 N N . ILE A 1 64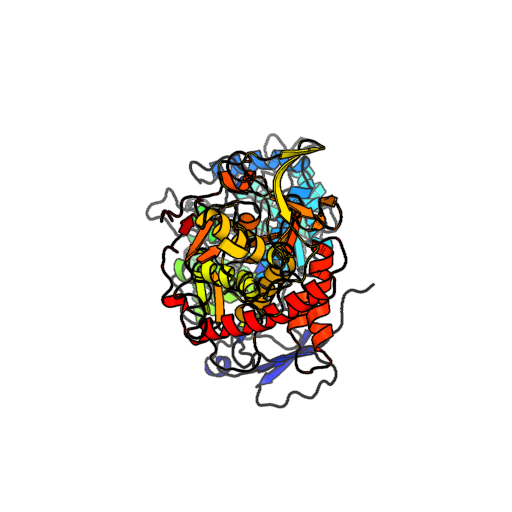6 ? 37.754 -0.902 -22.700 1.00 72.19 646 ILE A N 1
ATOM 5029 C CA . ILE A 1 646 ? 36.944 -1.429 -23.798 1.00 72.19 646 ILE A CA 1
ATOM 5030 C C . ILE A 1 646 ? 35.704 -0.545 -23.984 1.00 72.19 646 ILE A C 1
ATOM 5032 O O . ILE A 1 646 ? 34.841 -0.482 -23.116 1.00 72.19 646 ILE A O 1
ATOM 5036 N N . MET A 1 647 ? 35.620 0.104 -25.154 1.00 75.44 647 MET A N 1
ATOM 5037 C CA . MET A 1 647 ? 34.555 1.039 -25.566 1.00 75.44 647 MET A CA 1
ATOM 5038 C C . MET A 1 647 ? 34.350 2.207 -24.595 1.00 75.44 647 MET A C 1
ATOM 5040 O O . MET A 1 647 ? 33.405 2.221 -23.816 1.00 75.44 647 MET A O 1
ATOM 5044 N N . ARG A 1 648 ? 35.232 3.208 -24.677 1.00 83.25 648 ARG A N 1
ATOM 5045 C CA . ARG A 1 648 ? 35.208 4.397 -23.804 1.00 83.25 648 ARG A CA 1
ATOM 5046 C C . ARG A 1 648 ? 34.049 5.357 -24.060 1.00 83.25 648 ARG A C 1
ATOM 5048 O O . ARG A 1 648 ? 33.741 6.158 -23.190 1.00 83.25 648 ARG A O 1
ATOM 5055 N N . GLU A 1 649 ? 33.454 5.293 -25.244 1.00 87.75 649 GLU A N 1
ATOM 5056 C CA . GLU A 1 649 ? 32.253 6.037 -25.604 1.00 87.75 649 GLU A CA 1
ATOM 5057 C C . GLU A 1 649 ? 31.269 5.062 -26.243 1.00 87.75 649 GLU A C 1
ATOM 5059 O O . GLU A 1 649 ? 31.651 4.289 -27.130 1.00 87.75 649 GLU A O 1
ATOM 5064 N N . ILE A 1 650 ? 30.015 5.089 -25.797 1.00 90.44 650 ILE A N 1
ATOM 5065 C CA . ILE A 1 650 ? 28.965 4.200 -26.305 1.00 90.44 650 ILE A CA 1
ATOM 5066 C C . ILE A 1 650 ? 27.668 4.962 -26.579 1.00 90.44 650 ILE A C 1
ATOM 5068 O O . ILE A 1 650 ? 27.413 5.979 -25.931 1.00 90.44 650 ILE A O 1
ATOM 5072 N N . PRO A 1 651 ? 26.820 4.464 -27.494 1.00 90.94 651 PRO A N 1
ATOM 5073 C CA . PRO A 1 651 ? 25.456 4.947 -27.659 1.00 90.94 651 PRO A CA 1
ATOM 5074 C C . PRO A 1 651 ? 24.658 4.912 -26.362 1.00 90.94 651 PRO A C 1
ATOM 5076 O O . PRO A 1 651 ? 24.518 3.864 -25.736 1.00 90.94 651 PRO A O 1
ATOM 5079 N N . CYS A 1 652 ? 24.114 6.061 -25.976 1.00 92.38 652 CYS A N 1
ATOM 5080 C CA . CYS A 1 652 ? 23.226 6.162 -24.829 1.00 92.38 652 CYS A CA 1
ATOM 5081 C C . CYS A 1 652 ? 22.402 7.446 -24.918 1.00 92.38 652 CYS A C 1
ATOM 5083 O O . CYS A 1 652 ? 22.946 8.552 -24.941 1.00 92.38 652 CYS A O 1
ATOM 5085 N N . THR A 1 653 ? 21.084 7.296 -24.918 1.00 91.56 653 THR A N 1
ATOM 5086 C CA . THR A 1 653 ? 20.133 8.379 -24.707 1.00 91.56 653 THR A CA 1
ATOM 5087 C C . THR A 1 653 ? 19.366 8.088 -23.426 1.00 91.56 653 THR A C 1
ATOM 5089 O O . THR A 1 653 ? 18.580 7.144 -23.348 1.00 91.56 653 THR A O 1
ATOM 5092 N N . TYR A 1 654 ? 19.608 8.914 -22.409 1.00 91.12 654 TYR A N 1
ATOM 5093 C CA . TYR A 1 654 ? 18.976 8.809 -21.099 1.00 91.12 654 TYR A CA 1
ATOM 5094 C C . TYR A 1 654 ? 17.857 9.846 -20.979 1.00 91.12 654 TYR A C 1
ATOM 5096 O O . TYR A 1 654 ? 18.092 11.048 -20.856 1.00 91.12 654 TYR A O 1
ATOM 5104 N N . GLY A 1 655 ? 16.616 9.378 -21.071 1.00 83.75 655 GLY A N 1
ATOM 5105 C CA . GLY A 1 655 ? 15.429 10.204 -20.942 1.00 83.75 655 GLY A CA 1
ATOM 5106 C C . GLY A 1 655 ? 15.091 10.406 -19.474 1.00 83.75 655 GLY A C 1
ATOM 5107 O O . GLY A 1 655 ? 14.297 9.648 -18.927 1.00 83.75 655 GLY A O 1
ATOM 5108 N N . ASP A 1 656 ? 15.625 11.453 -18.847 1.00 80.81 656 ASP A N 1
ATOM 5109 C CA . ASP A 1 656 ? 15.367 11.854 -17.455 1.00 80.81 656 ASP A CA 1
ATOM 5110 C C . ASP A 1 656 ? 14.276 12.954 -17.361 1.00 80.81 656 ASP A C 1
ATOM 5112 O O . ASP A 1 656 ? 13.701 13.374 -18.377 1.00 80.81 656 ASP A O 1
ATOM 5116 N N . ARG A 1 657 ? 13.903 13.365 -16.140 1.00 73.94 657 ARG A N 1
ATOM 5117 C CA . ARG A 1 657 ? 12.820 14.335 -15.912 1.00 73.94 657 ARG A CA 1
ATOM 5118 C C . ARG A 1 657 ? 13.027 15.645 -16.680 1.00 73.94 657 ARG A C 1
ATOM 5120 O O . ARG A 1 657 ? 12.033 16.279 -17.039 1.00 73.94 657 ARG A O 1
ATOM 5127 N N . SER A 1 658 ? 14.269 16.043 -16.958 1.00 69.38 658 SER A N 1
ATOM 5128 C CA . SER A 1 658 ? 14.566 17.249 -17.740 1.00 69.38 658 SER A CA 1
ATOM 5129 C C . SER A 1 658 ? 14.090 17.143 -19.198 1.00 69.38 658 SER A C 1
ATOM 5131 O O . SER A 1 658 ? 13.721 18.145 -19.808 1.00 69.38 658 SER A O 1
ATOM 5133 N N . MET A 1 659 ? 13.965 15.922 -19.731 1.00 68.38 659 MET A N 1
ATOM 5134 C CA . MET A 1 659 ? 13.540 15.658 -21.108 1.00 68.38 659 MET A CA 1
ATOM 5135 C C . MET A 1 659 ? 12.023 15.461 -21.282 1.00 68.38 659 MET A C 1
ATOM 5137 O O . MET A 1 659 ? 11.581 15.123 -22.380 1.00 68.38 659 MET A O 1
ATOM 5141 N N . LYS A 1 660 ? 11.189 15.683 -20.251 1.00 61.62 660 LYS A N 1
ATOM 5142 C CA . LYS A 1 660 ? 9.752 15.304 -20.225 1.00 61.62 660 LYS A CA 1
ATOM 5143 C C . LYS A 1 660 ? 8.938 15.720 -21.468 1.00 61.62 660 LYS A C 1
ATOM 5145 O O . LYS A 1 660 ? 8.111 14.943 -21.941 1.00 61.62 660 LYS A O 1
ATOM 5150 N N . LEU A 1 661 ? 9.186 16.912 -22.020 1.00 57.47 661 LEU A N 1
ATOM 5151 C CA . LEU A 1 661 ? 8.519 17.434 -23.230 1.00 57.47 661 LEU A CA 1
ATOM 5152 C C . LEU A 1 661 ? 9.016 16.786 -24.533 1.00 57.47 661 LEU A C 1
ATOM 5154 O O . LEU A 1 661 ? 8.233 16.595 -25.462 1.00 57.47 661 LEU A O 1
ATOM 5158 N N . ILE A 1 662 ? 10.306 16.453 -24.599 1.00 61.88 662 ILE A N 1
ATOM 5159 C CA . ILE A 1 662 ? 10.951 15.824 -25.759 1.00 61.88 662 ILE A CA 1
ATOM 5160 C C . ILE A 1 662 ? 10.585 14.335 -25.811 1.00 61.88 662 ILE A C 1
ATOM 5162 O O . ILE A 1 662 ? 10.252 13.819 -26.875 1.00 61.88 662 ILE A O 1
ATOM 5166 N N . ARG A 1 663 ? 10.541 13.668 -24.649 1.00 62.88 663 ARG A N 1
ATOM 5167 C CA . ARG A 1 663 ? 10.206 12.242 -24.518 1.00 62.88 663 ARG A CA 1
ATOM 5168 C C . ARG A 1 663 ? 8.872 11.873 -25.166 1.00 62.88 663 ARG A C 1
ATOM 5170 O O . ARG A 1 663 ? 8.837 10.947 -25.964 1.00 62.88 663 ARG A O 1
ATOM 5177 N N . ARG A 1 664 ? 7.801 12.629 -24.867 1.00 60.59 664 ARG A N 1
ATOM 5178 C CA . ARG A 1 664 ? 6.439 12.379 -25.391 1.00 60.59 664 ARG A CA 1
ATOM 5179 C C . ARG A 1 664 ? 6.342 12.464 -26.916 1.00 60.59 664 ARG A C 1
ATOM 5181 O O . ARG A 1 664 ? 5.356 12.009 -27.479 1.00 60.59 664 ARG A O 1
ATOM 5188 N N . LYS A 1 665 ? 7.324 13.091 -27.567 1.00 69.44 665 LYS A N 1
ATOM 5189 C CA . LYS A 1 665 ? 7.401 13.189 -29.027 1.00 69.44 665 LYS A CA 1
ATOM 5190 C C . LYS A 1 665 ? 8.353 12.160 -29.631 1.00 69.44 665 LYS A C 1
ATOM 5192 O O . LYS A 1 665 ? 8.131 11.758 -30.760 1.00 69.44 665 LYS A O 1
ATOM 5197 N N . MET A 1 666 ? 9.403 11.765 -28.907 1.00 84.50 666 MET A N 1
ATOM 5198 C CA . MET A 1 666 ? 10.468 10.913 -29.440 1.00 84.50 666 MET A CA 1
ATOM 5199 C C . MET A 1 666 ? 10.126 9.424 -29.392 1.00 84.50 666 MET A C 1
ATOM 5201 O O . MET A 1 666 ? 10.351 8.742 -30.386 1.00 84.50 666 MET A O 1
ATOM 5205 N N . TRP A 1 667 ? 9.567 8.926 -28.286 1.00 90.06 667 TRP A N 1
ATOM 5206 C CA . TRP A 1 667 ? 9.137 7.529 -28.157 1.00 90.06 667 TRP A CA 1
ATOM 5207 C C . TRP A 1 667 ? 7.616 7.446 -28.153 1.00 90.06 667 TRP A C 1
ATOM 5209 O O . TRP A 1 667 ? 6.935 8.221 -27.482 1.00 90.06 667 TRP A O 1
ATOM 5219 N N . SER A 1 668 ? 7.076 6.486 -28.892 1.00 91.62 668 SER A N 1
ATOM 5220 C CA . SER A 1 668 ? 5.665 6.111 -28.848 1.00 91.62 668 SER A CA 1
ATOM 5221 C C . SER A 1 668 ? 5.581 4.633 -28.516 1.00 91.62 668 SER A C 1
ATOM 5223 O O . SER A 1 668 ? 5.827 3.775 -29.363 1.00 91.62 668 SER A O 1
ATOM 5225 N N . GLU A 1 669 ? 5.293 4.348 -27.253 1.00 93.00 669 GLU A N 1
ATOM 5226 C CA . GLU A 1 669 ? 5.158 2.989 -26.749 1.00 93.00 669 GLU A CA 1
ATOM 5227 C C . GLU A 1 669 ? 3.900 2.310 -27.297 1.00 93.00 669 GLU A C 1
ATOM 5229 O O . GLU A 1 669 ? 2.836 2.923 -27.368 1.00 93.00 669 GLU A O 1
ATOM 5234 N N . ARG A 1 670 ? 4.031 1.034 -27.670 1.00 94.94 670 ARG A N 1
ATOM 5235 C CA . ARG A 1 670 ? 2.907 0.161 -28.038 1.00 94.94 670 ARG A CA 1
ATOM 5236 C C . ARG A 1 670 ? 2.662 -0.927 -27.003 1.00 94.94 670 ARG A C 1
ATOM 5238 O O . ARG A 1 670 ? 1.517 -1.289 -26.761 1.00 94.94 670 ARG A O 1
ATOM 5245 N N . SER A 1 671 ? 3.733 -1.462 -26.432 1.00 94.94 671 SER A N 1
ATOM 5246 C CA . SER A 1 671 ? 3.686 -2.523 -25.433 1.00 94.94 671 SER A CA 1
ATOM 5247 C C . SER A 1 671 ? 4.926 -2.460 -24.550 1.00 94.94 671 SER A C 1
ATOM 5249 O O . SER A 1 671 ? 5.958 -1.920 -24.953 1.00 94.94 671 SER A O 1
ATOM 5251 N N . ARG A 1 672 ? 4.849 -3.054 -23.362 1.00 95.25 672 ARG A N 1
ATOM 5252 C CA . ARG A 1 672 ? 5.989 -3.206 -22.458 1.00 95.25 672 ARG A CA 1
ATOM 5253 C C . ARG A 1 672 ? 5.934 -4.542 -21.735 1.00 95.25 672 ARG A C 1
ATOM 5255 O O . ARG A 1 672 ? 4.870 -5.144 -21.623 1.00 95.25 672 ARG A O 1
ATOM 5262 N N . MET A 1 673 ? 7.079 -4.947 -21.216 1.00 94.19 673 MET A N 1
ATOM 5263 C CA . MET A 1 673 ? 7.265 -6.108 -20.359 1.00 94.19 673 MET A CA 1
ATOM 5264 C C . MET A 1 673 ? 7.915 -5.645 -19.059 1.00 94.19 673 MET A C 1
ATOM 5266 O O . MET A 1 673 ? 8.982 -5.033 -19.105 1.00 94.19 673 MET A O 1
ATOM 5270 N N . SER A 1 674 ? 7.288 -5.954 -17.923 1.00 93.31 674 SER A N 1
ATOM 5271 C CA . SER A 1 674 ? 7.883 -5.784 -16.593 1.00 93.31 674 SER A CA 1
ATOM 5272 C C . SER A 1 674 ? 8.694 -7.021 -16.241 1.00 93.31 674 SER A C 1
ATOM 5274 O O . SER A 1 674 ? 8.196 -8.133 -16.385 1.00 93.31 674 SER A O 1
ATOM 5276 N N . VAL A 1 675 ? 9.915 -6.832 -15.739 1.00 89.12 675 VAL A N 1
ATOM 5277 C CA . VAL A 1 675 ? 10.696 -7.950 -15.194 1.00 89.12 675 VAL A CA 1
ATOM 5278 C C . VAL A 1 675 ? 10.339 -8.197 -13.728 1.00 89.12 675 VAL A C 1
ATOM 5280 O O . VAL A 1 675 ? 10.221 -9.343 -13.309 1.00 89.12 675 VAL A O 1
ATOM 5283 N N . LEU A 1 676 ? 10.094 -7.137 -12.948 1.00 85.44 676 LEU A N 1
ATOM 5284 C CA . LEU A 1 676 ? 9.808 -7.262 -11.514 1.00 85.44 676 LEU A CA 1
ATOM 5285 C C . LEU A 1 676 ? 8.433 -7.843 -11.195 1.00 85.44 676 LEU A C 1
ATOM 5287 O O . LEU A 1 676 ? 8.279 -8.441 -10.138 1.00 85.44 676 LEU A O 1
ATOM 5291 N N . ARG A 1 677 ? 7.434 -7.652 -12.059 1.00 85.31 677 ARG A N 1
ATOM 5292 C CA . ARG A 1 677 ? 6.044 -8.078 -11.815 1.00 85.31 677 ARG A CA 1
ATOM 5293 C C . ARG A 1 677 ? 5.663 -9.351 -12.565 1.00 85.31 677 ARG A C 1
ATOM 5295 O O . ARG A 1 677 ? 4.502 -9.745 -12.530 1.00 85.31 677 ARG A O 1
ATOM 5302 N N . ASN A 1 678 ? 6.610 -9.962 -13.271 1.00 83.38 678 ASN A N 1
ATOM 5303 C CA . ASN A 1 678 ? 6.361 -11.178 -14.024 1.00 83.38 678 ASN A CA 1
ATOM 5304 C C . ASN A 1 678 ? 6.615 -12.406 -13.143 1.00 83.38 678 ASN A C 1
ATOM 5306 O O . ASN A 1 678 ? 7.762 -12.732 -12.839 1.00 83.38 678 ASN A O 1
ATOM 5310 N N . THR A 1 679 ? 5.540 -13.082 -12.741 1.00 80.81 679 THR A N 1
ATOM 5311 C CA . THR A 1 679 ? 5.598 -14.262 -11.868 1.00 80.81 679 THR A CA 1
ATOM 5312 C C . THR A 1 679 ? 6.367 -15.418 -12.501 1.00 80.81 679 THR A C 1
ATOM 5314 O O . THR A 1 679 ? 7.163 -16.049 -11.819 1.00 80.81 679 THR A O 1
ATOM 5317 N N . ALA A 1 680 ? 6.240 -15.636 -13.814 1.00 80.25 680 ALA A N 1
ATOM 5318 C CA . ALA A 1 680 ? 6.974 -16.696 -14.506 1.00 80.25 680 ALA A CA 1
ATOM 5319 C C . ALA A 1 680 ? 8.495 -16.451 -14.488 1.00 80.25 680 ALA A C 1
ATOM 5321 O O . ALA A 1 680 ? 9.276 -17.385 -14.301 1.00 80.25 680 ALA A O 1
ATOM 5322 N N . LEU A 1 681 ? 8.932 -15.191 -14.626 1.00 83.38 681 LEU A N 1
ATOM 5323 C CA . LEU A 1 681 ? 10.351 -14.837 -14.483 1.00 83.38 681 LEU A CA 1
ATOM 5324 C C . LEU A 1 681 ? 10.836 -14.980 -13.032 1.00 83.38 681 LEU A C 1
ATOM 5326 O O . LEU A 1 681 ? 11.971 -15.402 -12.812 1.00 83.38 681 LEU A O 1
ATOM 5330 N N . GLN A 1 682 ? 9.993 -14.641 -12.048 1.00 80.56 682 GLN A N 1
ATOM 5331 C CA . GLN A 1 682 ? 10.305 -14.805 -10.623 1.00 80.56 682 GLN A CA 1
ATOM 5332 C C . GLN A 1 682 ? 10.497 -16.279 -10.250 1.00 80.56 682 GLN A C 1
ATOM 5334 O O . GLN A 1 682 ? 11.511 -16.621 -9.645 1.00 80.56 682 GLN A O 1
ATOM 5339 N N . GLU A 1 683 ? 9.565 -17.146 -10.645 1.00 75.19 683 GLU A N 1
ATOM 5340 C CA . GLU A 1 683 ? 9.611 -18.593 -10.396 1.00 75.19 683 GLU A CA 1
ATOM 5341 C C . GLU A 1 683 ? 10.851 -19.231 -11.032 1.00 75.19 683 GLU A C 1
ATOM 5343 O O . GLU A 1 683 ? 11.571 -19.991 -10.385 1.00 75.19 683 GLU A O 1
ATOM 5348 N N . SER A 1 684 ? 11.170 -18.851 -12.274 1.00 74.50 684 SER A N 1
ATOM 5349 C CA . SER A 1 684 ? 12.349 -19.353 -12.989 1.00 74.50 684 SER A CA 1
ATOM 5350 C C . SER A 1 684 ? 13.676 -19.073 -12.280 1.00 74.50 684 SER A C 1
ATOM 5352 O O . SER A 1 684 ? 14.666 -19.756 -12.536 1.00 74.50 684 SER A O 1
ATOM 5354 N N . MET A 1 685 ? 13.726 -18.043 -11.435 1.00 69.31 685 MET A N 1
ATOM 5355 C CA . MET A 1 685 ? 14.941 -17.595 -10.754 1.00 69.31 685 MET A CA 1
ATOM 5356 C C . MET A 1 685 ? 15.145 -18.229 -9.374 1.00 69.31 685 MET A C 1
ATOM 5358 O O . MET A 1 685 ? 16.205 -18.036 -8.783 1.00 69.31 685 MET A O 1
ATOM 5362 N N . GLN A 1 686 ? 14.171 -18.991 -8.867 1.00 63.44 686 GLN A N 1
ATOM 5363 C CA . GLN A 1 686 ? 14.254 -19.661 -7.563 1.00 63.44 686 GLN A CA 1
ATOM 5364 C C . GLN A 1 686 ? 15.010 -21.004 -7.612 1.00 63.44 686 GLN A C 1
ATOM 5366 O O . GLN A 1 686 ? 15.337 -21.548 -6.564 1.00 63.44 686 GLN A O 1
ATOM 5371 N N . HIS A 1 687 ? 15.336 -21.534 -8.801 1.00 55.72 687 HIS A N 1
ATOM 5372 C CA . HIS A 1 687 ? 15.980 -22.848 -8.946 1.00 55.72 687 HIS A CA 1
ATOM 5373 C C . HIS A 1 687 ? 17.016 -22.906 -10.087 1.00 55.72 687 HIS A C 1
ATOM 5375 O O . HIS A 1 687 ? 16.632 -23.135 -11.238 1.00 55.72 687 HIS A O 1
ATOM 5381 N N . PRO A 1 688 ? 18.331 -22.782 -9.819 1.00 51.56 688 PRO A N 1
ATOM 5382 C CA . PRO A 1 688 ? 19.313 -23.170 -10.828 1.00 51.56 688 PRO A CA 1
ATOM 5383 C C . PRO A 1 688 ? 20.476 -23.982 -10.243 1.00 51.56 688 PRO A C 1
ATOM 5385 O O . PRO A 1 688 ? 21.470 -23.397 -9.822 1.00 51.56 688 PRO A O 1
ATOM 5388 N N . GLU A 1 689 ? 20.420 -25.320 -10.295 1.00 45.72 689 GLU A N 1
ATOM 5389 C CA . GLU A 1 689 ? 21.576 -26.149 -9.890 1.00 45.72 689 GLU A CA 1
ATOM 5390 C C . GLU A 1 689 ? 22.033 -27.221 -10.900 1.00 45.72 689 GLU A C 1
ATOM 5392 O O . GLU A 1 689 ? 23.023 -27.908 -10.643 1.00 45.72 689 GLU A O 1
ATOM 5397 N N . SER A 1 690 ? 21.445 -27.345 -12.103 1.00 49.09 690 SER A N 1
ATOM 5398 C CA . SER A 1 690 ? 21.975 -28.300 -13.096 1.00 49.09 690 SER A CA 1
ATOM 5399 C C . SER A 1 690 ? 22.011 -27.836 -14.559 1.00 49.09 690 SER A C 1
ATOM 5401 O O . SER A 1 690 ? 21.174 -27.084 -15.053 1.00 49.09 690 SER A O 1
ATOM 5403 N N . GLU A 1 691 ? 22.987 -28.361 -15.310 1.00 44.09 691 GLU A N 1
ATOM 5404 C CA . GLU A 1 691 ? 23.230 -28.063 -16.733 1.00 44.09 691 GLU A CA 1
ATOM 5405 C C . GLU A 1 691 ? 22.059 -28.489 -17.653 1.00 44.09 691 GLU A C 1
ATOM 5407 O O . GLU A 1 691 ? 21.879 -27.936 -18.737 1.00 44.09 691 GLU A O 1
ATOM 5412 N N . ARG A 1 692 ? 21.215 -29.438 -17.207 1.00 44.62 692 ARG A N 1
ATOM 5413 C CA . ARG A 1 692 ? 19.971 -29.853 -17.890 1.00 44.62 692 ARG A CA 1
ATOM 5414 C C . ARG A 1 692 ? 18.797 -28.896 -17.655 1.00 44.62 692 ARG A C 1
ATOM 5416 O O . ARG A 1 692 ? 17.864 -28.900 -18.453 1.00 44.62 692 ARG A O 1
ATOM 5423 N N . GLU A 1 693 ? 18.842 -28.085 -16.603 1.00 56.28 693 GLU A N 1
ATOM 5424 C CA . GLU A 1 693 ? 17.803 -27.107 -16.254 1.00 56.28 693 GLU A CA 1
ATOM 5425 C C . GLU A 1 693 ? 18.063 -25.725 -16.867 1.00 56.28 693 GLU A C 1
ATOM 5427 O O . GLU A 1 693 ? 17.152 -24.907 -16.922 1.00 56.28 693 GLU A O 1
ATOM 5432 N N . LEU A 1 694 ? 19.254 -25.485 -17.433 1.00 60.19 694 LEU A N 1
ATOM 5433 C CA . LEU A 1 694 ? 19.616 -24.214 -18.076 1.00 60.19 694 LEU A CA 1
ATOM 5434 C C . LEU A 1 694 ? 18.658 -23.790 -19.200 1.00 60.19 694 LEU A C 1
ATOM 5436 O O . LEU A 1 694 ? 18.394 -22.605 -19.356 1.00 60.19 694 LEU A O 1
ATOM 5440 N N . LEU A 1 695 ? 18.123 -24.728 -19.989 1.00 61.34 695 LEU A N 1
ATOM 5441 C CA . LEU A 1 695 ? 17.134 -24.386 -21.023 1.00 61.34 695 LEU A CA 1
ATOM 5442 C C . LEU A 1 695 ? 15.793 -23.966 -20.406 1.00 61.34 695 LEU A C 1
ATOM 5444 O O . LEU A 1 695 ? 15.236 -22.953 -20.817 1.00 61.34 695 LEU A O 1
ATOM 5448 N N . ARG A 1 696 ? 15.334 -24.679 -19.369 1.00 65.56 696 ARG A N 1
ATOM 5449 C CA . ARG A 1 696 ? 14.121 -24.323 -18.611 1.00 65.56 696 ARG A CA 1
ATOM 5450 C C . ARG A 1 696 ? 14.261 -22.976 -17.908 1.00 65.56 696 ARG A C 1
ATOM 5452 O O . ARG A 1 696 ? 13.290 -22.244 -17.810 1.00 65.56 696 ARG A O 1
ATOM 5459 N N . PHE A 1 697 ? 15.475 -22.632 -17.483 1.00 75.38 697 PHE A N 1
ATOM 5460 C CA . PHE A 1 697 ? 15.791 -21.331 -16.902 1.00 75.38 697 PHE A CA 1
ATOM 5461 C C . PHE A 1 697 ? 15.610 -20.170 -17.896 1.00 75.38 697 PHE A C 1
ATOM 5463 O O . PHE A 1 697 ? 15.235 -19.073 -17.497 1.00 75.38 697 PHE A O 1
ATOM 5470 N N . TYR A 1 698 ? 15.865 -20.379 -19.193 1.00 84.81 698 TYR A N 1
ATOM 5471 C CA . TYR A 1 698 ? 15.726 -19.325 -20.207 1.00 84.81 698 TYR A CA 1
ATOM 5472 C C . TYR A 1 698 ? 14.355 -19.297 -20.898 1.00 84.81 698 TYR A C 1
ATOM 5474 O O . TYR A 1 698 ? 13.993 -18.269 -21.468 1.00 84.81 698 TYR A O 1
ATOM 5482 N N . GLU A 1 699 ? 13.584 -20.387 -20.844 1.00 86.94 699 GLU A N 1
ATOM 5483 C CA . GLU A 1 699 ? 12.267 -20.511 -21.491 1.00 86.94 699 GLU A CA 1
ATOM 5484 C C . GLU A 1 699 ? 11.304 -19.355 -21.151 1.00 86.94 699 GLU A C 1
ATOM 5486 O O . GLU A 1 699 ? 10.772 -18.751 -22.088 1.00 86.94 699 GLU A O 1
ATOM 5491 N N . PRO A 1 700 ? 11.120 -18.961 -19.874 1.00 89.56 700 PRO A N 1
ATOM 5492 C CA . PRO A 1 700 ? 10.255 -17.834 -19.526 1.00 89.56 700 PRO A CA 1
ATOM 5493 C C . PRO A 1 700 ? 10.732 -16.506 -20.125 1.00 89.56 700 PRO A C 1
ATOM 5495 O O . PRO A 1 700 ? 9.925 -15.721 -20.619 1.00 89.56 700 PRO A O 1
ATOM 5498 N N . PHE A 1 701 ? 12.047 -16.274 -20.169 1.00 90.75 701 PHE A N 1
ATOM 5499 C CA . PHE A 1 701 ? 12.616 -15.073 -20.789 1.00 90.75 701 PHE A CA 1
ATOM 5500 C C . PHE A 1 701 ? 12.388 -15.047 -22.300 1.00 90.75 701 PHE A C 1
ATOM 5502 O O . PHE A 1 701 ? 12.068 -13.996 -22.858 1.00 90.75 701 PHE A O 1
ATOM 5509 N N . PHE A 1 702 ? 12.516 -16.195 -22.969 1.00 93.38 702 PHE A N 1
ATOM 5510 C CA . PHE A 1 702 ? 12.219 -16.303 -24.394 1.00 93.38 702 PHE A CA 1
ATOM 5511 C C . PHE A 1 702 ? 10.741 -16.060 -24.677 1.00 93.38 702 PHE A C 1
ATOM 5513 O O . PHE A 1 702 ? 10.440 -15.248 -25.547 1.00 93.38 702 PHE A O 1
ATOM 5520 N N . ALA A 1 703 ? 9.833 -16.676 -23.918 1.00 92.69 703 ALA A N 1
ATOM 5521 C CA . ALA A 1 703 ? 8.393 -16.481 -24.082 1.00 92.69 703 ALA A CA 1
ATOM 5522 C C . ALA A 1 703 ? 7.999 -15.001 -23.952 1.00 92.69 703 ALA A C 1
ATOM 5524 O O . ALA A 1 703 ? 7.229 -14.472 -24.756 1.00 92.69 703 ALA A O 1
ATOM 5525 N N . GLU A 1 704 ? 8.589 -14.302 -22.987 1.00 93.81 704 GLU A N 1
ATOM 5526 C CA . GLU A 1 704 ? 8.378 -12.874 -22.802 1.00 93.81 704 GLU A CA 1
ATOM 5527 C C . GLU A 1 704 ? 8.954 -12.048 -23.962 1.00 93.81 704 GLU A C 1
ATOM 5529 O O . GLU A 1 704 ? 8.275 -11.171 -24.506 1.00 93.81 704 GLU A O 1
ATOM 5534 N N . MET A 1 705 ? 10.180 -12.338 -24.412 1.00 95.25 705 MET A N 1
ATOM 5535 C CA . MET A 1 705 ? 10.761 -11.675 -25.587 1.00 95.25 705 MET A CA 1
ATOM 5536 C C . MET A 1 705 ? 9.914 -11.891 -26.849 1.00 95.25 705 MET A C 1
ATOM 5538 O O . MET A 1 705 ? 9.728 -10.955 -27.627 1.00 95.25 705 MET A O 1
ATOM 5542 N N . GLU A 1 706 ? 9.374 -13.094 -27.044 1.00 95.75 706 GLU A N 1
ATOM 5543 C CA . GLU A 1 706 ? 8.487 -13.442 -28.157 1.00 95.75 706 GLU A CA 1
ATOM 5544 C C . GLU A 1 706 ? 7.150 -12.708 -28.079 1.00 95.75 706 GLU A C 1
ATOM 5546 O O . GLU A 1 706 ? 6.700 -12.148 -29.082 1.00 95.75 706 GLU A O 1
ATOM 5551 N N . SER A 1 707 ? 6.554 -12.651 -26.886 1.00 94.56 707 SER A N 1
ATOM 5552 C CA . SER A 1 707 ? 5.343 -11.880 -26.599 1.00 94.56 707 SER A CA 1
ATOM 5553 C C . SER A 1 707 ? 5.551 -10.403 -26.932 1.00 94.56 707 SER A C 1
ATOM 5555 O O . SER A 1 707 ? 4.786 -9.814 -27.703 1.00 94.56 707 SER A O 1
ATOM 5557 N N . LEU A 1 708 ? 6.654 -9.817 -26.454 1.00 94.75 708 LEU A N 1
ATOM 5558 C CA . LEU A 1 708 ? 6.978 -8.424 -26.726 1.00 94.75 708 LEU A CA 1
ATOM 5559 C C . LEU A 1 708 ? 7.230 -8.194 -28.223 1.00 94.75 708 LEU A C 1
ATOM 5561 O O . LEU A 1 708 ? 6.703 -7.235 -28.785 1.00 94.75 708 LEU A O 1
ATOM 5565 N N . ALA A 1 709 ? 7.989 -9.065 -28.896 1.00 92.75 709 ALA A N 1
ATOM 5566 C CA . ALA A 1 709 ? 8.292 -8.962 -30.327 1.00 92.75 709 ALA A CA 1
ATOM 5567 C C . ALA A 1 709 ? 7.113 -9.313 -31.251 1.00 92.75 709 ALA A C 1
ATOM 5569 O O . ALA A 1 709 ? 7.105 -8.913 -32.419 1.00 92.75 709 ALA A O 1
ATOM 5570 N N . GLY A 1 710 ? 6.092 -10.010 -30.754 1.00 93.50 710 GLY A N 1
ATOM 5571 C CA . GLY A 1 710 ? 4.987 -10.531 -31.561 1.00 93.50 710 GLY A CA 1
ATOM 5572 C C . GLY A 1 710 ? 5.434 -11.560 -32.607 1.00 93.50 710 GLY A C 1
ATOM 5573 O O . GLY A 1 710 ? 4.757 -11.732 -33.621 1.00 93.50 710 GLY A O 1
ATOM 5574 N N . ARG A 1 711 ? 6.596 -12.193 -32.404 1.00 94.38 711 ARG A N 1
ATOM 5575 C CA . ARG A 1 711 ? 7.153 -13.239 -33.272 1.00 94.38 711 ARG A CA 1
ATOM 5576 C C . ARG A 1 711 ? 8.093 -14.159 -32.485 1.00 94.38 711 ARG A C 1
ATOM 5578 O O . ARG A 1 711 ? 8.685 -13.693 -31.512 1.00 94.38 711 ARG A O 1
ATOM 5585 N N . PRO A 1 712 ? 8.307 -15.404 -32.949 1.00 93.88 712 PRO A N 1
ATOM 5586 C CA . PRO A 1 712 ? 9.307 -16.292 -32.369 1.00 93.88 712 PRO A CA 1
ATOM 5587 C C . PRO A 1 712 ? 10.718 -15.691 -32.396 1.00 93.88 712 PRO A C 1
ATOM 5589 O O . PRO A 1 712 ? 11.081 -14.967 -33.339 1.00 93.88 712 PRO A O 1
ATOM 5592 N N . MET A 1 713 ? 11.516 -16.019 -31.381 1.00 93.69 713 MET A N 1
ATOM 5593 C CA . MET A 1 713 ? 12.931 -15.659 -31.316 1.00 93.69 713 MET A CA 1
ATOM 5594 C C . MET A 1 713 ? 13.754 -16.655 -32.123 1.00 93.69 713 MET A C 1
ATOM 5596 O O . MET A 1 713 ? 13.597 -17.867 -31.985 1.00 93.69 713 MET A O 1
ATOM 5600 N N . ASN A 1 714 ? 14.655 -16.156 -32.968 1.00 91.50 714 ASN A N 1
ATOM 5601 C CA . ASN A 1 714 ? 15.552 -17.031 -33.721 1.00 91.50 714 ASN A CA 1
ATOM 5602 C C . ASN A 1 714 ? 16.757 -17.485 -32.871 1.00 91.50 714 ASN A C 1
ATOM 5604 O O . ASN A 1 714 ? 17.080 -16.881 -31.847 1.00 91.50 714 ASN A O 1
ATOM 5608 N N . GLU A 1 715 ? 17.468 -18.523 -33.327 1.00 90.81 715 GLU A N 1
ATOM 5609 C CA . GLU A 1 715 ? 18.629 -19.096 -32.617 1.00 90.81 715 GLU A CA 1
ATOM 5610 C C . GLU A 1 715 ? 19.724 -18.062 -32.308 1.00 90.81 715 GLU A C 1
ATOM 5612 O O . GLU A 1 715 ? 20.417 -18.158 -31.296 1.00 90.81 715 GLU A O 1
ATOM 5617 N N . THR A 1 716 ? 19.880 -17.048 -33.166 1.00 90.06 716 THR A N 1
ATOM 5618 C CA . THR A 1 716 ? 20.865 -15.981 -32.955 1.00 90.06 716 THR A CA 1
ATOM 5619 C C . THR A 1 716 ? 20.431 -15.044 -31.829 1.00 90.06 716 THR A C 1
ATOM 5621 O O . THR A 1 716 ? 21.251 -14.713 -30.977 1.00 90.06 716 THR A O 1
ATOM 5624 N N . GLU A 1 717 ? 19.154 -14.657 -31.769 1.00 91.94 717 GLU A N 1
ATOM 5625 C CA . GLU A 1 717 ? 18.608 -13.828 -30.682 1.00 91.94 717 GLU A CA 1
ATOM 5626 C C . GLU A 1 717 ? 18.711 -14.541 -29.334 1.00 91.94 717 GLU A C 1
ATOM 5628 O O . GLU A 1 717 ? 19.194 -13.955 -28.364 1.00 91.94 717 GLU A O 1
ATOM 5633 N N . GLN A 1 718 ? 18.336 -15.823 -29.296 1.00 92.38 718 GLN A N 1
ATOM 5634 C CA . GLN A 1 718 ? 18.461 -16.661 -28.104 1.00 92.38 718 GLN A CA 1
ATOM 5635 C C . GLN A 1 718 ? 19.929 -16.785 -27.667 1.00 92.38 718 GLN A C 1
ATOM 5637 O O . GLN A 1 718 ? 20.258 -16.580 -26.498 1.00 92.38 718 GLN A O 1
ATOM 5642 N N . GLY A 1 719 ? 20.835 -17.062 -28.612 1.00 90.75 719 GLY A N 1
ATOM 5643 C CA . GLY A 1 719 ? 22.274 -17.164 -28.360 1.00 90.75 719 GLY A CA 1
ATOM 5644 C C . GLY A 1 719 ? 22.894 -15.873 -27.819 1.00 90.75 719 GLY A C 1
ATOM 5645 O O . GLY A 1 719 ? 23.724 -15.921 -26.904 1.00 90.75 719 GLY A O 1
ATOM 5646 N N . ILE A 1 720 ? 22.474 -14.718 -28.346 1.00 91.38 720 ILE A N 1
ATOM 5647 C CA . ILE A 1 720 ? 22.881 -13.402 -27.845 1.00 91.38 720 ILE A CA 1
ATOM 5648 C C . ILE A 1 720 ? 22.392 -13.219 -26.412 1.00 91.38 720 ILE A C 1
ATOM 5650 O O . ILE A 1 720 ? 23.220 -12.973 -25.536 1.00 91.38 720 ILE A O 1
ATOM 5654 N N . PHE A 1 721 ? 21.092 -13.394 -26.163 1.00 93.00 721 PHE A N 1
ATOM 5655 C CA . PHE A 1 721 ? 20.497 -13.222 -24.839 1.00 93.00 721 PHE A CA 1
ATOM 5656 C C . PHE A 1 721 ? 21.208 -14.075 -23.779 1.00 93.00 721 PHE A C 1
ATOM 5658 O O . PHE A 1 721 ? 21.698 -13.539 -22.788 1.00 93.00 721 PHE A O 1
ATOM 5665 N N . MET A 1 722 ? 21.363 -15.381 -24.023 1.00 90.31 722 MET A N 1
ATOM 5666 C CA . MET A 1 722 ? 22.018 -16.298 -23.080 1.00 90.31 722 MET A CA 1
ATOM 5667 C C . MET A 1 722 ? 23.482 -15.924 -22.809 1.00 90.31 722 MET A C 1
ATOM 5669 O O . MET A 1 722 ? 23.977 -16.042 -21.684 1.00 90.31 722 MET A O 1
ATOM 5673 N N . THR A 1 723 ? 24.209 -15.493 -23.846 1.00 89.94 723 THR A N 1
ATOM 5674 C CA . THR A 1 723 ? 25.609 -15.076 -23.696 1.00 89.94 723 THR A CA 1
ATOM 5675 C C . THR A 1 723 ? 25.698 -13.802 -22.868 1.00 89.94 723 THR A C 1
ATOM 5677 O O . THR A 1 723 ? 26.442 -13.760 -21.889 1.00 89.94 723 THR A O 1
ATOM 5680 N N . MET A 1 724 ? 24.913 -12.793 -23.242 1.00 90.62 724 MET A N 1
ATOM 5681 C CA . MET A 1 724 ? 24.912 -11.489 -22.597 1.00 90.62 724 MET A CA 1
ATOM 5682 C C . MET A 1 724 ? 24.453 -11.573 -21.157 1.00 90.62 724 MET A C 1
ATOM 5684 O O . MET A 1 724 ? 25.178 -11.114 -20.293 1.00 90.62 724 MET A O 1
ATOM 5688 N N . MET A 1 725 ? 23.337 -12.243 -20.876 1.00 89.75 725 MET A N 1
ATOM 5689 C CA . MET A 1 725 ? 22.781 -12.332 -19.528 1.00 89.75 725 MET A CA 1
ATOM 5690 C C . MET A 1 725 ? 23.807 -12.874 -18.528 1.00 89.75 725 MET A C 1
ATOM 5692 O O . MET A 1 725 ? 23.988 -12.322 -17.448 1.00 89.75 725 MET A O 1
ATOM 5696 N N . ARG A 1 726 ? 24.555 -13.916 -18.907 1.00 87.44 726 ARG A N 1
ATOM 5697 C CA . ARG A 1 726 ? 25.631 -14.472 -18.075 1.00 87.44 726 ARG A CA 1
ATOM 5698 C C . ARG A 1 726 ? 26.781 -13.484 -17.872 1.00 87.44 726 ARG A C 1
ATOM 5700 O O . ARG A 1 726 ? 27.265 -13.337 -16.750 1.00 87.44 726 ARG A O 1
ATOM 5707 N N . THR A 1 727 ? 27.231 -12.816 -18.933 1.00 88.69 727 THR A N 1
ATOM 5708 C CA . THR A 1 727 ? 28.290 -11.799 -18.835 1.00 88.69 727 THR A CA 1
ATOM 5709 C C . THR A 1 727 ? 27.833 -10.573 -18.040 1.00 88.69 727 THR A C 1
ATOM 5711 O O . THR A 1 727 ? 28.609 -10.025 -17.259 1.00 88.69 727 THR A O 1
ATOM 5714 N N . ASP A 1 728 ? 26.577 -10.170 -18.171 1.00 92.19 728 ASP A N 1
ATOM 5715 C CA . ASP A 1 728 ? 25.982 -9.027 -17.486 1.00 92.19 728 ASP A CA 1
ATOM 5716 C C . ASP A 1 728 ? 25.799 -9.324 -15.998 1.00 92.19 728 ASP A C 1
ATOM 5718 O O . ASP A 1 728 ? 26.182 -8.501 -15.171 1.00 92.19 728 ASP A O 1
ATOM 5722 N N . CYS A 1 729 ? 25.351 -10.530 -15.632 1.00 90.06 729 CYS A N 1
ATOM 5723 C CA . CYS A 1 729 ? 25.348 -10.990 -14.242 1.00 90.06 729 CYS A CA 1
ATOM 5724 C C . CYS A 1 729 ? 26.754 -10.946 -13.627 1.00 90.06 729 CYS A C 1
ATOM 5726 O O . CYS A 1 729 ? 26.931 -10.422 -12.529 1.00 90.06 729 CYS A O 1
ATOM 5728 N N . TYR A 1 730 ? 27.760 -11.472 -14.333 1.00 89.19 730 TYR A N 1
ATOM 5729 C CA . TYR A 1 730 ? 29.144 -11.483 -13.853 1.00 89.19 730 TYR A CA 1
ATOM 5730 C C . TYR A 1 730 ? 29.706 -10.067 -13.676 1.00 89.19 730 TYR A C 1
ATOM 5732 O O . TYR A 1 730 ? 30.269 -9.737 -12.633 1.00 89.19 730 TYR A O 1
ATOM 5740 N N . THR A 1 731 ? 29.542 -9.209 -14.684 1.00 91.56 731 THR A N 1
ATOM 5741 C CA . THR A 1 731 ? 30.063 -7.836 -14.646 1.00 91.56 731 THR A CA 1
ATOM 5742 C C . THR A 1 731 ? 29.347 -6.984 -13.607 1.00 91.56 731 THR A C 1
ATOM 5744 O O . THR A 1 731 ? 30.010 -6.220 -12.911 1.00 91.56 731 THR A O 1
ATOM 5747 N N . LEU A 1 732 ? 28.030 -7.146 -13.447 1.00 92.44 732 LEU A N 1
ATOM 5748 C CA . LEU A 1 732 ? 27.264 -6.472 -12.403 1.00 92.44 732 LEU A CA 1
ATOM 5749 C C . LEU A 1 732 ? 27.728 -6.921 -11.013 1.00 92.44 732 LEU A C 1
ATOM 5751 O O . LEU A 1 732 ? 28.049 -6.062 -10.202 1.00 92.44 732 LEU A O 1
ATOM 5755 N N . ARG A 1 733 ? 27.866 -8.230 -10.752 1.00 89.50 733 ARG A N 1
ATOM 5756 C CA . ARG A 1 733 ? 28.406 -8.733 -9.471 1.00 89.50 733 ARG A CA 1
ATOM 5757 C C . ARG A 1 733 ? 29.801 -8.184 -9.178 1.00 89.50 733 ARG A C 1
ATOM 5759 O O . ARG A 1 733 ? 30.018 -7.666 -8.094 1.00 89.50 733 ARG A O 1
ATOM 5766 N N . SER A 1 734 ? 30.701 -8.181 -10.161 1.00 89.81 734 SER A N 1
ATOM 5767 C CA . SER A 1 734 ? 32.044 -7.601 -10.009 1.00 89.81 734 SER A CA 1
ATOM 5768 C C . SER A 1 734 ? 32.003 -6.102 -9.690 1.00 89.81 734 SER A C 1
ATOM 5770 O O . SER A 1 734 ? 32.709 -5.654 -8.789 1.00 89.81 734 SER A O 1
ATOM 5772 N N . VAL A 1 735 ? 31.147 -5.320 -10.364 1.00 92.00 735 VAL A N 1
ATOM 5773 C CA . VAL A 1 735 ? 30.941 -3.900 -10.029 1.00 92.00 735 VAL A CA 1
ATOM 5774 C C . VAL A 1 735 ? 30.475 -3.747 -8.584 1.00 92.00 735 VAL A C 1
ATOM 5776 O O . VAL A 1 735 ? 31.009 -2.862 -7.912 1.00 92.00 735 VAL A O 1
ATOM 5779 N N . LEU A 1 736 ? 29.536 -4.603 -8.142 1.00 89.56 736 LEU A N 1
ATOM 5780 C CA . LEU A 1 736 ? 28.954 -4.655 -6.793 1.00 89.56 736 LEU A CA 1
ATOM 5781 C C . LEU A 1 736 ? 29.973 -5.026 -5.698 1.00 89.56 736 LEU A C 1
ATOM 5783 O O . LEU A 1 736 ? 30.082 -4.363 -4.669 1.00 89.56 736 LEU A O 1
ATOM 5787 N N . GLU A 1 737 ? 30.780 -6.049 -5.937 1.00 86.81 737 GLU A N 1
ATOM 5788 C CA . GLU A 1 737 ? 31.825 -6.504 -5.017 1.00 86.81 737 GLU A CA 1
ATOM 5789 C C . GLU A 1 737 ? 32.944 -5.462 -4.866 1.00 86.81 737 GLU A C 1
ATOM 5791 O O . GLU A 1 737 ? 33.407 -5.182 -3.760 1.00 86.81 737 GLU A O 1
ATOM 5796 N N . GLU A 1 738 ? 33.346 -4.824 -5.970 1.00 88.19 738 GLU A N 1
ATOM 5797 C CA . GLU A 1 738 ? 34.405 -3.808 -5.995 1.00 88.19 738 GLU A CA 1
ATOM 5798 C C . GLU A 1 738 ? 33.951 -2.422 -5.498 1.00 88.19 738 GLU A C 1
ATOM 5800 O O . GLU A 1 738 ? 34.769 -1.504 -5.398 1.00 88.19 738 GLU A O 1
ATOM 5805 N N . GLN A 1 739 ? 32.660 -2.222 -5.210 1.00 89.88 739 GLN A N 1
ATOM 5806 C CA . GLN A 1 739 ? 32.111 -0.922 -4.798 1.00 89.88 739 GLN A CA 1
ATOM 5807 C C . GLN A 1 739 ? 32.347 0.223 -5.798 1.00 89.88 739 GLN A C 1
ATOM 5809 O O . GLN A 1 739 ? 32.374 1.400 -5.422 1.00 89.88 739 GLN A O 1
ATOM 5814 N N . ARG A 1 740 ? 32.502 -0.094 -7.092 1.00 88.88 740 ARG A N 1
ATOM 5815 C CA . ARG A 1 740 ? 32.939 0.890 -8.103 1.00 88.88 740 ARG A CA 1
ATOM 5816 C C . ARG A 1 740 ? 31.960 2.034 -8.296 1.00 88.88 740 ARG A C 1
ATOM 5818 O O . ARG A 1 740 ? 32.387 3.166 -8.506 1.00 88.88 740 ARG A O 1
ATOM 5825 N N . TRP A 1 741 ? 30.659 1.760 -8.209 1.00 91.50 741 TRP A N 1
ATOM 5826 C CA . TRP A 1 741 ? 29.623 2.767 -8.452 1.00 91.50 741 TRP A CA 1
ATOM 5827 C C . TRP A 1 741 ? 29.701 3.946 -7.486 1.00 91.50 741 TRP A C 1
ATOM 5829 O O . TRP A 1 741 ? 29.288 5.051 -7.827 1.00 91.50 741 TRP A O 1
ATOM 5839 N N . LYS A 1 742 ? 30.307 3.753 -6.307 1.00 90.25 742 LYS A N 1
ATOM 5840 C CA . LYS A 1 742 ? 30.571 4.830 -5.344 1.00 90.25 742 LYS A CA 1
ATOM 5841 C C . LYS A 1 742 ? 31.549 5.879 -5.886 1.00 90.25 742 LYS A C 1
ATOM 5843 O O . LYS A 1 742 ? 31.587 6.994 -5.375 1.00 90.25 742 LYS A O 1
ATOM 5848 N N . GLN A 1 743 ? 32.335 5.529 -6.905 1.00 90.69 743 GLN A N 1
ATOM 5849 C CA . GLN A 1 743 ? 33.303 6.402 -7.571 1.00 90.69 743 GLN A CA 1
ATOM 5850 C C . GLN A 1 743 ? 32.785 6.960 -8.903 1.00 90.69 743 GLN A C 1
ATOM 5852 O O . GLN A 1 743 ? 33.502 7.714 -9.561 1.00 90.69 743 GLN A O 1
ATOM 5857 N N . TYR A 1 744 ? 31.564 6.606 -9.321 1.00 93.50 744 TYR A N 1
ATOM 5858 C CA . TYR A 1 744 ? 31.017 7.104 -10.579 1.00 93.50 744 TYR A CA 1
ATOM 5859 C C . TYR A 1 744 ? 30.803 8.626 -10.528 1.00 93.50 744 TYR A C 1
ATOM 5861 O O . TYR A 1 744 ? 30.385 9.167 -9.497 1.00 93.50 744 TYR A O 1
ATOM 5869 N N . PRO A 1 745 ? 31.071 9.339 -11.638 1.00 90.44 745 PRO A N 1
ATOM 5870 C CA . PRO A 1 745 ? 30.733 10.747 -11.774 1.00 90.44 745 PRO A CA 1
ATOM 5871 C C . PRO A 1 745 ? 29.270 11.023 -11.412 1.00 90.44 745 PRO A C 1
ATOM 5873 O O . PRO A 1 745 ? 28.360 10.352 -11.894 1.00 90.44 745 PRO A O 1
ATOM 5876 N N . LYS A 1 746 ? 29.035 12.069 -10.606 1.00 86.56 746 LYS A N 1
ATOM 5877 C CA . LYS A 1 746 ? 27.673 12.537 -10.281 1.00 86.56 746 LYS A CA 1
ATOM 5878 C C . LYS A 1 746 ? 26.903 13.022 -11.509 1.00 86.56 746 LYS A C 1
ATOM 5880 O O . LYS A 1 746 ? 25.681 12.996 -11.510 1.00 86.56 746 LYS A O 1
ATOM 5885 N N . VAL A 1 747 ? 27.631 13.512 -12.508 1.00 87.88 747 VAL A N 1
ATOM 5886 C CA . VAL A 1 747 ? 27.097 13.931 -13.801 1.00 87.88 747 VAL A CA 1
ATOM 5887 C C . VAL A 1 747 ? 27.885 13.167 -14.859 1.00 87.88 747 VAL A C 1
ATOM 5889 O O . VAL A 1 747 ? 29.058 13.489 -15.073 1.00 87.88 747 VAL A O 1
ATOM 5892 N N . PRO A 1 748 ? 27.299 12.119 -15.457 1.00 90.44 748 PRO A N 1
ATOM 5893 C CA . PRO A 1 748 ? 27.962 11.355 -16.502 1.00 90.44 748 PRO A CA 1
ATOM 5894 C C . PRO A 1 748 ? 28.306 12.226 -17.720 1.00 90.44 748 PRO A C 1
ATOM 5896 O O . PRO A 1 748 ? 27.468 13.033 -18.135 1.00 90.44 748 PRO A O 1
ATOM 5899 N N . PRO A 1 749 ? 29.508 12.094 -18.312 1.00 89.25 749 PRO A N 1
ATOM 5900 C CA . PRO A 1 749 ? 29.909 12.922 -19.445 1.00 89.25 749 PRO A CA 1
ATOM 5901 C C . PRO A 1 749 ? 29.174 12.483 -20.713 1.00 89.25 749 PRO A C 1
ATOM 5903 O O . PRO A 1 749 ? 29.316 11.342 -21.156 1.00 89.25 749 PRO A O 1
ATOM 5906 N N . VAL A 1 750 ? 28.412 13.394 -21.318 1.00 89.19 750 VAL A N 1
ATOM 5907 C CA . VAL A 1 750 ? 27.727 13.168 -22.599 1.00 89.19 750 VAL A CA 1
ATOM 5908 C C . VAL A 1 750 ? 28.525 13.827 -23.723 1.00 89.19 750 VAL A C 1
ATOM 5910 O O . VAL A 1 750 ? 28.942 14.982 -23.610 1.00 89.19 750 VAL A O 1
ATOM 5913 N N . SER A 1 751 ? 28.721 13.106 -24.827 1.00 87.81 751 SER A N 1
ATOM 5914 C CA . SER A 1 751 ? 29.389 13.611 -26.028 1.00 87.81 751 SER A CA 1
ATOM 5915 C C . SER A 1 751 ? 28.518 13.416 -27.273 1.00 87.81 751 SER A C 1
ATOM 5917 O O . SER A 1 751 ? 27.611 12.583 -27.311 1.00 87.81 751 SER A O 1
ATOM 5919 N N . PHE A 1 752 ? 28.765 14.222 -28.308 1.00 86.31 752 PHE A N 1
ATOM 5920 C CA . PHE A 1 752 ? 28.068 14.117 -29.592 1.00 86.31 752 PHE A CA 1
ATOM 5921 C C . PHE A 1 752 ? 29.053 13.849 -30.730 1.00 86.31 752 PHE A C 1
ATOM 5923 O O . PHE A 1 752 ? 29.991 14.617 -30.943 1.00 86.31 752 PHE A O 1
ATOM 5930 N N . MET A 1 753 ? 28.821 12.785 -31.502 1.00 84.44 753 MET A N 1
ATOM 5931 C CA . MET A 1 753 ? 29.672 12.415 -32.635 1.00 84.44 753 MET A CA 1
ATOM 5932 C C . MET A 1 753 ? 29.242 13.116 -33.930 1.00 84.44 753 MET A C 1
ATOM 5934 O O . MET A 1 753 ? 28.378 12.644 -34.681 1.00 84.44 753 MET A O 1
ATOM 5938 N N . LEU A 1 754 ? 29.869 14.255 -34.212 1.00 78.56 754 LEU A N 1
ATOM 5939 C CA . LEU A 1 754 ? 29.649 15.022 -35.438 1.00 78.56 754 LEU A CA 1
ATOM 5940 C C . LEU A 1 754 ? 30.488 14.492 -36.610 1.00 78.56 754 LEU A C 1
ATOM 5942 O O . LEU A 1 754 ? 31.568 13.932 -36.427 1.00 78.56 754 LEU A O 1
ATOM 5946 N N . ASP A 1 755 ? 30.006 14.710 -37.835 1.00 69.56 755 ASP A N 1
ATOM 5947 C CA . ASP A 1 755 ? 30.642 14.193 -39.059 1.00 69.56 755 ASP A CA 1
ATOM 5948 C C . ASP A 1 755 ? 32.008 14.856 -39.351 1.00 69.56 755 ASP A C 1
ATOM 5950 O O . ASP A 1 755 ? 32.829 14.303 -40.082 1.00 69.56 755 ASP A O 1
ATOM 5954 N N . THR A 1 756 ? 32.273 16.017 -38.739 1.00 61.28 756 THR A N 1
ATOM 5955 C CA . THR A 1 756 ? 33.509 16.812 -38.849 1.00 61.28 756 THR A CA 1
ATOM 5956 C C . THR A 1 756 ? 34.589 16.444 -37.821 1.00 61.28 756 THR A C 1
ATOM 5958 O O . THR A 1 756 ? 35.679 17.012 -37.865 1.00 61.28 756 THR A O 1
ATOM 5961 N N . GLY A 1 757 ? 34.329 15.494 -36.911 1.00 52.03 757 GLY A N 1
ATOM 5962 C CA . GLY A 1 757 ? 35.315 14.998 -35.939 1.00 52.03 757 GLY A CA 1
ATOM 5963 C C . GLY A 1 757 ? 35.448 15.805 -34.643 1.00 52.03 757 GLY A C 1
ATOM 5964 O O . GLY A 1 757 ? 36.318 15.503 -33.830 1.00 52.03 757 GLY A O 1
ATOM 5965 N N . THR A 1 758 ? 34.605 16.813 -34.416 1.00 45.97 758 THR A N 1
ATOM 5966 C CA . THR A 1 758 ? 34.533 17.520 -33.129 1.00 45.97 758 THR A CA 1
ATOM 5967 C C . THR A 1 758 ? 33.519 16.837 -32.214 1.00 45.97 758 THR A C 1
ATOM 5969 O O . THR A 1 758 ? 32.319 16.912 -32.483 1.00 45.97 758 THR A O 1
ATOM 5972 N N . SER A 1 759 ? 33.979 16.204 -31.130 1.00 48.38 759 SER A N 1
ATOM 5973 C CA . SER A 1 759 ? 33.124 15.913 -29.978 1.00 48.38 759 SER A CA 1
ATOM 5974 C C . SER A 1 759 ? 32.928 17.210 -29.190 1.00 48.38 759 SER A C 1
ATOM 5976 O O . SER A 1 759 ? 33.878 17.791 -28.670 1.00 48.38 759 SER A O 1
ATOM 5978 N N . SER A 1 760 ? 31.702 17.726 -29.142 1.00 46.06 760 SER A N 1
ATOM 5979 C CA . SER A 1 760 ? 31.350 18.763 -28.169 1.00 46.06 760 SER A CA 1
ATOM 5980 C C . SER A 1 760 ? 30.894 18.066 -26.891 1.00 46.06 760 SER A C 1
ATOM 5982 O O . SER A 1 760 ? 29.906 17.330 -26.929 1.00 46.06 760 SER A O 1
ATOM 5984 N N . VAL A 1 761 ? 31.618 18.268 -25.790 1.00 42.38 761 VAL A N 1
ATOM 5985 C CA . VAL A 1 761 ? 31.146 17.908 -24.444 1.00 42.38 761 VAL A CA 1
ATOM 5986 C C . VAL A 1 761 ? 30.094 18.948 -24.057 1.00 42.38 761 VAL A C 1
ATOM 5988 O O . VAL A 1 761 ? 30.374 20.144 -24.174 1.00 42.38 761 VAL A O 1
ATOM 5991 N N . ALA A 1 762 ? 28.886 18.503 -23.706 1.00 42.84 762 ALA A N 1
ATOM 5992 C CA . ALA A 1 762 ? 27.766 19.375 -23.338 1.00 42.84 762 ALA A CA 1
ATOM 5993 C C . ALA A 1 762 ? 27.679 19.587 -21.824 1.00 42.84 762 ALA A C 1
ATOM 5995 O O . ALA A 1 762 ? 27.907 18.601 -21.086 1.00 42.84 762 ALA A O 1
#

Sequence (762 aa):
METTTEGDIAILNVHLPFPDPANAATLFNVTCKSGRISSVTQAHLHVEDSDQASVLDVEGQGVLLPSFCHAHIHLDKCFLLEKCDPLETGDFQEALHVTARAKNDFSHDLEDLYNRGKRLILRSVESGVTSMRAHVEVDKTVQNHCLQVGLRLREDLKHLCDVQIAAFAQDPLFSEADVTATDSNLSHFRAAVATDDIGAIGSAPYVEDSEEHAQENIRLVLDLAFQYHRHADFHLDYNLDSSKEPLIRYLLDELQERIATHRWHAQSHVCVGHATRLTLFTDDEWIKYQTLVRDHQLPVTLVGLPQSDLYMMGRNLQPVPRGTLNVVQLERKHGIHVAMAVNNVQNAFTPQGPPDPLALCSLGVAIFQAATPADCQSLVRSVTASARQAVGQGASQPADSDQSNAGLVPQIGDAADFVILQGNNRKTEVLDLDTFHPFLAWQACHLNVHKCHPVHFALLHRIVNDVGPDVPPVPLGAGKVAKLVMVDDRGPKNDTTFSSHLTRWCPNTAGWAAFKLRLRLMTMGWVLPTCAAVASALFAVLYTSAEGDEGSLQHRLTYRTSPITDFGICRGSVQLDESKCVRLAFFSMKERRIIEDASQDMNDHYWFYFTSLKGEEVYLDTGLFALGLPQLIETKGYPPIALDNIMREIPCTYGDRSMKLIRRKMWSERSRMSVLRNTALQESMQHPESERELLRFYEPFFAEMESLAGRPMNETEQGIFMTMMRTDCYTLRSVLEEQRWKQYPKVPPVSFMLDTGTSSVA